Protein AF-0000000074120051 (afdb_homodimer)

Organism: Ciona intestinalis (NCBI:txid7719)

pLDDT: mean 84.32, std 19.74, range [20.44, 98.81]

Solvent-accessible surface area (backbone atoms only — not comparable to full-atom values): 48125 Å² total; per-residue (Å²): 120,84,56,43,44,35,34,50,34,58,61,62,42,85,62,30,55,72,69,28,71,86,34,56,42,37,59,39,68,47,72,74,34,38,28,38,51,46,43,51,50,51,38,43,75,72,64,45,61,50,36,38,35,38,23,27,48,88,44,42,65,60,53,52,61,72,47,61,84,50,88,44,43,75,45,80,42,64,40,66,78,86,50,88,72,35,59,36,46,52,49,55,72,47,42,91,79,55,90,44,26,32,34,40,32,36,22,43,28,45,61,71,72,60,66,62,62,55,49,48,45,25,60,76,65,64,29,41,31,23,37,36,29,25,60,55,76,80,74,60,82,79,47,45,27,51,71,65,75,77,77,65,72,65,65,74,45,29,42,39,29,24,45,71,51,91,70,88,61,26,43,43,59,44,68,41,49,48,71,77,49,89,58,64,46,43,83,43,52,50,71,55,36,75,77,41,33,47,34,30,38,31,46,47,41,35,80,47,55,35,33,36,37,40,46,49,54,53,59,40,48,62,72,47,77,84,49,44,36,40,74,83,38,44,47,42,48,52,31,53,50,42,74,50,76,78,76,76,82,66,78,66,87,64,67,74,66,80,78,71,85,81,85,75,76,77,76,76,79,72,60,70,75,73,46,54,79,72,64,69,75,61,59,68,64,59,68,71,67,85,63,76,82,73,76,72,89,50,56,36,37,32,37,40,78,54,76,89,68,54,64,44,61,51,60,29,59,52,42,44,52,49,51,33,53,43,44,22,28,79,84,28,93,46,41,88,74,47,70,41,68,30,85,63,35,43,75,39,65,71,50,44,71,38,81,31,20,30,37,22,50,54,17,36,37,31,39,51,22,41,39,32,50,22,40,38,19,33,48,22,42,37,32,38,47,24,39,39,33,47,28,42,34,36,37,40,24,36,38,32,40,42,22,38,39,32,41,25,40,36,29,40,44,16,35,39,26,39,50,17,38,39,35,25,20,25,37,25,69,56,33,74,42,59,59,60,37,80,48,65,36,36,59,50,57,84,72,68,76,73,70,77,120,119,83,56,44,42,36,34,48,34,57,60,64,41,86,62,30,54,72,68,28,71,85,32,57,42,38,59,38,68,48,73,74,36,37,29,38,51,46,42,51,51,50,39,44,74,73,64,45,62,51,36,39,35,40,24,26,48,89,45,42,65,61,52,51,60,75,46,61,85,50,88,46,44,77,47,80,43,64,40,67,78,86,49,89,73,34,59,36,46,52,50,55,73,48,41,90,80,55,88,42,25,32,35,40,32,35,20,44,29,44,60,72,70,60,66,62,61,55,50,47,47,25,61,76,64,64,28,43,32,24,36,36,30,24,59,56,76,79,74,60,82,80,47,44,27,51,72,62,74,76,76,65,72,66,66,74,44,30,42,39,30,24,44,71,51,93,66,89,60,26,42,42,60,43,68,40,50,48,71,77,50,89,57,65,47,43,84,44,51,50,69,57,34,75,74,41,34,47,33,31,40,30,45,48,40,35,78,48,54,34,33,37,36,41,45,49,56,56,59,41,48,64,72,46,76,84,50,42,37,42,74,82,40,44,46,44,47,51,31,54,50,42,74,51,75,79,75,75,80,67,77,65,86,63,67,76,67,80,77,71,83,79,82,75,79,76,75,77,79,71,59,70,76,72,45,54,79,72,64,71,76,60,58,68,65,59,69,73,66,87,63,77,82,74,76,70,89,49,58,37,38,31,37,39,78,55,76,88,68,53,65,45,58,50,61,30,58,50,42,44,52,50,51,34,52,43,43,22,28,79,86,28,92,47,40,89,72,47,71,42,66,32,83,63,35,43,74,39,65,70,48,44,71,38,82,31,20,30,35,23,49,55,18,36,36,30,39,49,22,40,38,33,49,24,40,37,21,33,48,22,41,38,32,36,47,23,38,40,33,48,28,45,34,36,36,40,23,36,37,32,40,42,20,38,38,32,42,27,40,36,32,41,45,16,35,39,25,40,48,18,37,40,34,25,21,25,38,25,68,57,32,74,45,59,58,60,37,78,47,64,36,37,58,51,58,82,72,68,78,74,70,78,120

Structure (mmCIF, N/CA/C/O backbone):
data_AF-0000000074120051-model_v1
#
loop_
_entity.id
_entity.type
_entity.pdbx_description
1 polymer 'Translation initiation factor eIF2B subunit gamma'
#
loop_
_atom_site.group_PDB
_atom_site.id
_atom_site.type_symbol
_atom_site.label_atom_id
_atom_site.label_alt_id
_atom_site.label_comp_id
_atom_site.label_asym_id
_atom_site.label_entity_id
_atom_site.label_seq_id
_atom_site.pdbx_PDB_ins_code
_atom_site.Cartn_x
_atom_site.Cartn_y
_atom_site.Cartn_z
_atom_site.occupancy
_atom_site.B_iso_or_equiv
_atom_site.auth_seq_id
_atom_site.auth_comp_id
_atom_site.auth_asym_id
_atom_site.auth_atom_id
_atom_site.pdbx_PDB_model_num
ATOM 1 N N . MET A 1 1 ? -23.125 -29.812 3.143 1 55.97 1 MET A N 1
ATOM 2 C CA . MET A 1 1 ? -21.766 -29.297 3.17 1 55.97 1 MET A CA 1
ATOM 3 C C . MET A 1 1 ? -21.75 -27.812 2.777 1 55.97 1 MET A C 1
ATOM 5 O O . MET A 1 1 ? -22.516 -27.391 1.924 1 55.97 1 MET A O 1
ATOM 9 N N . GLU A 1 2 ? -21.016 -26.969 3.682 1 83.44 2 GLU A N 1
ATOM 10 C CA . GLU A 1 2 ? -21.062 -25.516 3.561 1 83.44 2 GLU A CA 1
ATOM 11 C C . GLU A 1 2 ? -20.484 -25.047 2.225 1 83.44 2 GLU A C 1
ATOM 13 O O . GLU A 1 2 ? -21.031 -24.141 1.591 1 83.44 2 GLU A O 1
ATOM 18 N N . LEU A 1 3 ? -19.562 -25.891 1.654 1 95.62 3 LEU A N 1
ATOM 19 C CA . LEU A 1 3 ? -18.922 -25.531 0.393 1 95.62 3 LEU A CA 1
ATOM 20 C C . LEU A 1 3 ? -18.891 -26.719 -0.558 1 95.62 3 LEU A C 1
ATOM 22 O O . LEU A 1 3 ? -18.641 -27.844 -0.134 1 95.62 3 LEU A O 1
ATOM 26 N N . GLN A 1 4 ? -19.203 -26.609 -1.776 1 97.69 4 GLN A N 1
ATOM 27 C CA . GLN A 1 4 ? -19.016 -27.625 -2.805 1 97.69 4 GLN A CA 1
ATOM 28 C C . GLN A 1 4 ? -17.703 -27.406 -3.553 1 97.69 4 GLN A C 1
ATOM 30 O O . GLN A 1 4 ? -17.375 -26.266 -3.932 1 97.69 4 GLN A O 1
ATOM 35 N N . ALA A 1 5 ? -16.969 -28.453 -3.721 1 98.31 5 ALA A N 1
ATOM 36 C CA . ALA A 1 5 ? -15.648 -28.344 -4.34 1 98.31 5 ALA A CA 1
ATOM 37 C C . ALA A 1 5 ? -15.734 -28.547 -5.848 1 98.31 5 ALA A C 1
ATOM 39 O O . ALA A 1 5 ? -16.391 -29.484 -6.324 1 98.31 5 ALA A O 1
ATOM 40 N N . ILE A 1 6 ? -15.141 -27.672 -6.586 1 98.31 6 ILE A N 1
ATOM 41 C CA . ILE A 1 6 ? -15.062 -27.734 -8.047 1 98.31 6 ILE A CA 1
ATOM 42 C C . ILE A 1 6 ? -13.609 -27.594 -8.492 1 98.31 6 ILE A C 1
ATOM 44 O O . ILE A 1 6 ? -12.898 -26.688 -8.039 1 98.31 6 ILE A O 1
ATOM 48 N N . ILE A 1 7 ? -13.156 -28.453 -9.359 1 98.38 7 ILE A N 1
ATOM 49 C CA . ILE A 1 7 ? -11.82 -28.344 -9.945 1 98.38 7 ILE A CA 1
ATOM 50 C C . ILE A 1 7 ? -11.938 -28.062 -11.438 1 98.38 7 ILE A C 1
ATOM 52 O O . ILE A 1 7 ? -12.602 -28.797 -12.172 1 98.38 7 ILE A O 1
ATOM 56 N N . MET A 1 8 ? -11.344 -26.953 -11.789 1 96.75 8 MET A N 1
ATOM 57 C CA . MET A 1 8 ? -11.266 -26.609 -13.203 1 96.75 8 MET A CA 1
ATOM 58 C C . MET A 1 8 ? -10.047 -27.266 -13.859 1 96.75 8 MET A C 1
ATOM 60 O O . MET A 1 8 ? -8.914 -26.875 -13.586 1 96.75 8 MET A O 1
ATOM 64 N N . ALA A 1 9 ? -10.258 -28.172 -14.773 1 96.31 9 ALA A N 1
ATOM 65 C CA . ALA A 1 9 ? -9.18 -28.922 -15.406 1 96.31 9 ALA A CA 1
ATOM 66 C C . ALA A 1 9 ? -9.336 -28.938 -16.922 1 96.31 9 ALA A C 1
ATOM 68 O O . ALA A 1 9 ? -8.961 -29.906 -17.594 1 96.31 9 ALA A O 1
ATOM 69 N N . GLY A 1 10 ? -9.93 -27.922 -17.438 1 90.44 10 GLY A N 1
ATOM 70 C CA . GLY A 1 10 ? -10.148 -27.844 -18.875 1 90.44 10 GLY A CA 1
ATOM 71 C C . GLY A 1 10 ? -9.109 -26.984 -19.578 1 90.44 10 GLY A C 1
ATOM 72 O O . GLY A 1 10 ? -9.102 -26.922 -20.812 1 90.44 10 GLY A O 1
ATOM 73 N N . GLY A 1 11 ? -8.227 -26.406 -18.859 1 86 11 GLY A N 1
ATOM 74 C CA . GLY A 1 11 ? -7.238 -25.516 -19.469 1 86 11 GLY A CA 1
ATOM 75 C C . GLY A 1 11 ? -6.242 -26.25 -20.344 1 86 11 GLY A C 1
ATOM 76 O O . GLY A 1 11 ? -5.809 -27.359 -20.016 1 86 11 GLY A O 1
ATOM 77 N N . LYS A 1 12 ? -5.863 -25.609 -21.422 1 80.62 12 LYS A N 1
ATOM 78 C CA . LYS A 1 12 ? -4.973 -26.234 -22.391 1 80.62 12 LYS A CA 1
ATOM 79 C C . LYS A 1 12 ? -3.51 -25.984 -22.047 1 80.62 12 LYS A C 1
ATOM 81 O O . LYS A 1 12 ? -2.619 -26.672 -22.562 1 80.62 12 LYS A O 1
ATOM 86 N N . GLY A 1 13 ? -3.303 -25.094 -21.172 1 82.75 13 GLY A N 1
ATOM 87 C CA . GLY A 1 13 ? -1.922 -24.766 -20.828 1 82.75 13 GLY A CA 1
ATOM 88 C C . GLY A 1 13 ? -1.222 -23.969 -21.906 1 82.75 13 GLY A C 1
ATOM 89 O O . GLY A 1 13 ? -0.111 -24.297 -22.328 1 82.75 13 GLY A O 1
ATOM 90 N N . SER A 1 14 ? -1.808 -22.953 -22.297 1 76.75 14 SER A N 1
ATOM 91 C CA . SER A 1 14 ? -1.359 -22.156 -23.438 1 76.75 14 SER A CA 1
ATOM 92 C C . SER A 1 14 ? 0.023 -21.562 -23.188 1 76.75 14 SER A C 1
ATOM 94 O O . SER A 1 14 ? 0.762 -21.281 -24.141 1 76.75 14 SER A O 1
ATOM 96 N N . HIS A 1 15 ? 0.444 -21.484 -21.969 1 75.38 15 HIS A N 1
ATOM 97 C CA . HIS A 1 15 ? 1.729 -20.891 -21.641 1 75.38 15 HIS A CA 1
ATOM 98 C C . HIS A 1 15 ? 2.795 -21.953 -21.406 1 75.38 15 HIS A C 1
ATOM 100 O O . HIS A 1 15 ? 3.928 -21.625 -21.047 1 75.38 15 HIS A O 1
ATOM 106 N N . MET A 1 16 ? 2.434 -23.188 -21.641 1 84.56 16 MET A N 1
ATOM 107 C CA . MET A 1 16 ? 3.359 -24.281 -21.297 1 84.56 16 MET A CA 1
ATOM 108 C C . MET A 1 16 ? 3.969 -24.875 -22.562 1 84.56 16 MET A C 1
ATOM 110 O O . MET A 1 16 ? 4.812 -25.766 -22.484 1 84.56 16 MET A O 1
ATOM 114 N N . GLY A 1 17 ? 3.533 -24.312 -23.703 1 79.25 17 GLY A N 1
ATOM 115 C CA . GLY A 1 17 ? 4.145 -24.703 -24.969 1 79.25 17 GLY A CA 1
ATOM 116 C C . GLY A 1 17 ? 4 -26.172 -25.281 1 79.25 17 GLY A C 1
ATOM 117 O O . GLY A 1 17 ? 2.9 -26.734 -25.203 1 79.25 17 GLY A O 1
ATOM 118 N N . ASP A 1 18 ? 5.152 -26.766 -25.562 1 81.25 18 ASP A N 1
ATOM 119 C CA . ASP A 1 18 ? 5.199 -28.141 -26.062 1 81.25 18 ASP A CA 1
ATOM 120 C C . ASP A 1 18 ? 4.941 -29.156 -24.953 1 81.25 18 ASP A C 1
ATOM 122 O O . ASP A 1 18 ? 4.652 -30.312 -25.234 1 81.25 18 ASP A O 1
ATOM 126 N N . LEU A 1 19 ? 4.914 -28.703 -23.781 1 86.94 19 LEU A N 1
ATOM 127 C CA . LEU A 1 19 ? 4.656 -29.578 -22.641 1 86.94 19 LEU A CA 1
ATOM 128 C C . LEU A 1 19 ? 3.252 -30.172 -22.719 1 86.94 19 LEU A C 1
ATOM 130 O O . LEU A 1 19 ? 3.027 -31.312 -22.312 1 86.94 19 LEU A O 1
ATOM 134 N N . THR A 1 20 ? 2.314 -29.375 -23.266 1 88.56 20 THR A N 1
ATOM 135 C CA . THR A 1 20 ? 0.912 -29.781 -23.203 1 88.56 20 THR A CA 1
ATOM 136 C C . THR A 1 20 ? 0.371 -30.109 -24.578 1 88.56 20 THR A C 1
ATOM 138 O O . THR A 1 20 ? -0.839 -30.25 -24.766 1 88.56 20 THR A O 1
ATOM 141 N N . ASP A 1 21 ? 1.255 -30.188 -25.5 1 83.31 21 ASP A N 1
ATOM 142 C CA . ASP A 1 21 ? 0.811 -30.5 -26.859 1 83.31 21 ASP A CA 1
ATOM 143 C C . ASP A 1 21 ? 0.219 -31.906 -26.938 1 83.31 21 ASP A C 1
ATOM 145 O O . ASP A 1 21 ? -0.758 -32.156 -27.641 1 83.31 21 ASP A O 1
ATOM 149 N N . ASN A 1 22 ? 0.809 -32.781 -26.188 1 85.44 22 ASN A N 1
ATOM 150 C CA . ASN A 1 22 ? 0.373 -34.188 -26.281 1 85.44 22 ASN A CA 1
ATOM 151 C C . ASN A 1 22 ? -0.083 -34.719 -24.938 1 85.44 22 ASN A C 1
ATOM 153 O O . ASN A 1 22 ? -0.469 -35.906 -24.828 1 85.44 22 ASN A O 1
ATOM 157 N N . THR A 1 23 ? -0.026 -33.969 -24.016 1 88.19 23 THR A N 1
ATOM 158 C CA . THR A 1 23 ? -0.454 -34.344 -22.672 1 88.19 23 THR A CA 1
ATOM 159 C C . THR A 1 23 ? -1.314 -33.219 -22.062 1 88.19 23 THR A C 1
ATOM 161 O O . THR A 1 23 ? -0.832 -32.125 -21.828 1 88.19 23 THR A O 1
ATOM 164 N N . PRO A 1 24 ? -2.521 -33.562 -21.844 1 91.19 24 PRO A N 1
ATOM 165 C CA . PRO A 1 24 ? -3.344 -32.531 -21.188 1 91.19 24 PRO A CA 1
ATOM 166 C C . PRO A 1 24 ? -2.727 -32 -19.906 1 91.19 24 PRO A C 1
ATOM 168 O O . PRO A 1 24 ? -2.09 -32.781 -19.172 1 91.19 24 PRO A O 1
ATOM 171 N N . LYS A 1 25 ? -2.938 -30.797 -19.625 1 93.69 25 LYS A N 1
ATOM 172 C CA . LYS A 1 25 ? -2.334 -30.125 -18.469 1 93.69 25 LYS A CA 1
ATOM 173 C C . LYS A 1 25 ? -2.623 -30.875 -17.172 1 93.69 25 LYS A C 1
ATOM 175 O O . LYS A 1 25 ? -1.722 -31.109 -16.375 1 93.69 25 LYS A O 1
ATOM 180 N N . ALA A 1 26 ? -3.865 -31.297 -17.016 1 95.81 26 ALA A N 1
ATOM 181 C CA . ALA A 1 26 ? -4.309 -31.969 -15.789 1 95.81 26 ALA A CA 1
ATOM 182 C C . ALA A 1 26 ? -3.541 -33.25 -15.57 1 95.81 26 ALA A C 1
ATOM 184 O O . ALA A 1 26 ? -3.459 -33.75 -14.438 1 95.81 26 ALA A O 1
ATOM 185 N N . LEU A 1 27 ? -2.939 -33.781 -16.641 1 95.62 27 LEU A N 1
ATOM 186 C CA . LEU A 1 27 ? -2.311 -35.094 -16.578 1 95.62 27 LEU A CA 1
ATOM 187 C C . LEU A 1 27 ? -0.791 -34.969 -16.594 1 95.62 27 LEU A C 1
ATOM 189 O O . LEU A 1 27 ? -0.08 -36 -16.547 1 95.62 27 LEU A O 1
ATOM 193 N N . LEU A 1 28 ? -0.341 -33.781 -16.672 1 95.38 28 LEU A N 1
ATOM 194 C CA . LEU A 1 28 ? 1.103 -33.562 -16.625 1 95.38 28 LEU A CA 1
ATOM 195 C C . LEU A 1 28 ? 1.682 -34.094 -15.312 1 95.38 28 LEU A C 1
ATOM 197 O O . LEU A 1 28 ? 1.15 -33.812 -14.234 1 95.38 28 LEU A O 1
ATOM 201 N N . PRO A 1 29 ? 2.762 -34.844 -15.391 1 96.19 29 PRO A N 1
ATOM 202 C CA . PRO A 1 29 ? 3.301 -35.469 -14.172 1 96.19 29 PRO A CA 1
ATOM 203 C C . PRO A 1 29 ? 4.164 -34.5 -13.359 1 96.19 29 PRO A C 1
ATOM 205 O O . PRO A 1 29 ? 5.039 -33.812 -13.914 1 96.19 29 PRO A O 1
ATOM 208 N N . VAL A 1 30 ? 3.906 -34.375 -12.164 1 96.88 30 VAL A N 1
ATOM 209 C CA . VAL A 1 30 ? 4.742 -33.688 -11.164 1 96.88 30 VAL A CA 1
ATOM 210 C C . VAL A 1 30 ? 5.031 -34.656 -10.008 1 96.88 30 VAL A C 1
ATOM 212 O O . VAL A 1 30 ? 4.109 -35.125 -9.336 1 96.88 30 VAL A O 1
ATOM 215 N N . GLY A 1 31 ? 6.293 -34.969 -9.812 1 96 31 GLY A N 1
ATOM 216 C CA . GLY A 1 31 ? 6.602 -35.969 -8.828 1 96 31 GLY A CA 1
ATOM 217 C C . GLY A 1 31 ? 5.934 -37.312 -9.117 1 96 31 GLY A C 1
ATOM 218 O O . GLY A 1 31 ? 5.441 -37.969 -8.203 1 96 31 GLY A O 1
ATOM 219 N N . ASN A 1 32 ? 5.742 -37.594 -10.344 1 95.31 32 ASN A N 1
ATOM 220 C CA . ASN A 1 32 ? 5.199 -38.844 -10.867 1 95.31 32 ASN A CA 1
ATOM 221 C C . ASN A 1 32 ? 3.719 -39 -10.539 1 95.31 32 ASN A C 1
ATOM 223 O O . ASN A 1 32 ? 3.197 -40.125 -10.492 1 95.31 32 ASN A O 1
ATOM 227 N N . LYS A 1 33 ? 3.064 -38 -10.156 1 95.69 33 LYS A N 1
ATOM 228 C CA . LYS A 1 33 ? 1.61 -37.938 -10.055 1 95.69 33 LYS A CA 1
ATOM 229 C C . LYS A 1 33 ? 1.047 -36.906 -11.031 1 95.69 33 LYS A C 1
ATOM 231 O O . LYS A 1 33 ? 1.683 -35.875 -11.312 1 95.69 33 LYS A O 1
ATOM 236 N N . PRO A 1 34 ? -0.088 -37.25 -11.586 1 96.25 34 PRO A N 1
ATOM 237 C CA . PRO A 1 34 ? -0.682 -36.219 -12.453 1 96.25 34 PRO A CA 1
ATOM 238 C C . PRO A 1 34 ? -1.067 -34.938 -11.688 1 96.25 34 PRO A C 1
ATOM 240 O O . PRO A 1 34 ? -1.449 -35.031 -10.516 1 96.25 34 PRO A O 1
ATOM 243 N N . LEU A 1 35 ? -1.017 -33.844 -12.328 1 96.94 35 LEU A N 1
ATOM 244 C CA . LEU A 1 35 ? -1.271 -32.531 -11.727 1 96.94 35 LEU A CA 1
ATOM 245 C C . LEU A 1 35 ? -2.607 -32.531 -10.984 1 96.94 35 LEU A C 1
ATOM 247 O O . LEU A 1 35 ? -2.709 -32 -9.883 1 96.94 35 LEU A O 1
ATOM 251 N N . ILE A 1 36 ? -3.627 -33.156 -11.484 1 97.81 36 ILE A N 1
ATOM 252 C CA . ILE A 1 36 ? -4.984 -33.094 -10.953 1 97.81 36 ILE A CA 1
ATOM 253 C C . ILE A 1 36 ? -5.039 -33.844 -9.609 1 97.81 36 ILE A C 1
ATOM 255 O O . ILE A 1 36 ? -5.945 -33.594 -8.805 1 97.81 36 ILE A O 1
ATOM 259 N N . TRP A 1 37 ? -4.125 -34.719 -9.391 1 97 37 TRP A N 1
ATOM 260 C CA . TRP A 1 37 ? -4.094 -35.469 -8.148 1 97 37 TRP A CA 1
ATOM 261 C C . TRP A 1 37 ? -3.914 -34.562 -6.945 1 97 37 TRP A C 1
ATOM 263 O O . TRP A 1 37 ? -4.496 -34.812 -5.883 1 97 37 TRP A O 1
ATOM 273 N N . PHE A 1 38 ? -3.221 -33.531 -7.059 1 97.31 38 PHE A N 1
ATOM 274 C CA . PHE A 1 38 ? -2.807 -32.719 -5.934 1 97.31 38 PHE A CA 1
ATOM 275 C C . PHE A 1 38 ? -3.992 -31.953 -5.359 1 97.31 38 PHE A C 1
ATOM 277 O O . PHE A 1 38 ? -4.254 -32 -4.156 1 97.31 38 PHE A O 1
ATOM 284 N N . PRO A 1 39 ? -4.754 -31.188 -6.164 1 97.94 39 PRO A N 1
ATOM 285 C CA . PRO A 1 39 ? -5.93 -30.547 -5.57 1 97.94 39 PRO A CA 1
ATOM 286 C C . PRO A 1 39 ? -6.938 -31.547 -5.027 1 97.94 39 PRO A C 1
ATOM 288 O O . PRO A 1 39 ? -7.617 -31.281 -4.035 1 97.94 39 PRO A O 1
ATOM 291 N N . VAL A 1 40 ? -7.059 -32.719 -5.645 1 97.88 40 VAL A N 1
ATOM 292 C CA . VAL A 1 40 ? -7.969 -33.75 -5.152 1 97.88 40 VAL A CA 1
ATOM 293 C C . VAL A 1 40 ? -7.496 -34.25 -3.785 1 97.88 40 VAL A C 1
ATOM 295 O O . VAL A 1 40 ? -8.297 -34.375 -2.855 1 97.88 40 VAL A O 1
ATOM 298 N N . ASN A 1 41 ? -6.23 -34.531 -3.736 1 95.44 41 ASN A N 1
ATOM 299 C CA . ASN A 1 41 ? -5.648 -34.938 -2.467 1 95.44 41 ASN A CA 1
ATOM 300 C C . ASN A 1 41 ? -5.855 -33.906 -1.377 1 95.44 41 ASN A C 1
ATOM 302 O O . ASN A 1 41 ? -6.148 -34.25 -0.229 1 95.44 41 ASN A O 1
ATOM 306 N N . MET A 1 42 ? -5.652 -32.688 -1.737 1 95.88 42 MET A N 1
ATOM 307 C CA . MET A 1 42 ? -5.867 -31.562 -0.813 1 95.88 42 MET A CA 1
ATOM 308 C C . MET A 1 42 ? -7.301 -31.562 -0.288 1 95.88 42 MET A C 1
ATOM 310 O O . MET A 1 42 ? -7.527 -31.391 0.91 1 95.88 42 MET A O 1
ATOM 314 N N . LEU A 1 43 ? -8.258 -31.766 -1.157 1 97.75 43 LEU A N 1
ATOM 315 C CA . LEU A 1 43 ? -9.672 -31.797 -0.793 1 97.75 43 LEU A CA 1
ATOM 316 C C . LEU A 1 43 ? -9.969 -33 0.115 1 97.75 43 LEU A C 1
ATOM 318 O O . LEU A 1 43 ? -10.695 -32.844 1.107 1 97.75 43 LEU A O 1
ATOM 322 N N . GLU A 1 44 ? -9.391 -34.094 -0.208 1 95.44 44 GLU A N 1
ATOM 323 C CA . GLU A 1 44 ? -9.578 -35.281 0.618 1 95.44 44 GLU A CA 1
ATOM 324 C C . GLU A 1 44 ? -9.078 -35.062 2.039 1 95.44 44 GLU A C 1
ATOM 326 O O . GLU A 1 44 ? -9.758 -35.375 3.008 1 95.44 44 GLU A O 1
ATOM 331 N N . LYS A 1 45 ? -7.969 -34.5 2.139 1 93.31 45 LYS A N 1
ATOM 332 C CA . LYS A 1 45 ? -7.371 -34.219 3.443 1 93.31 45 LYS A CA 1
ATOM 333 C C . LYS A 1 45 ? -8.203 -33.219 4.23 1 93.31 45 LYS A C 1
ATOM 335 O O . LYS A 1 45 ? -8.25 -33.281 5.461 1 93.31 45 LYS A O 1
ATOM 340 N N . ALA A 1 46 ? -8.805 -32.344 3.504 1 95.69 46 ALA A N 1
ATOM 341 C CA . ALA A 1 46 ? -9.617 -31.297 4.145 1 95.69 46 ALA A CA 1
ATOM 342 C C . ALA A 1 46 ? -10.984 -31.844 4.539 1 95.69 46 ALA A C 1
ATOM 344 O O . ALA A 1 46 ? -11.773 -31.141 5.184 1 95.69 46 ALA A O 1
ATOM 345 N N . GLY A 1 47 ? -11.352 -33.094 4.074 1 95.25 47 GLY A N 1
ATOM 346 C CA . GLY A 1 47 ? -12.57 -33.75 4.527 1 95.25 47 GLY A CA 1
ATOM 347 C C . GLY A 1 47 ? -13.703 -33.656 3.521 1 95.25 47 GLY A C 1
ATOM 348 O O . GLY A 1 47 ? -14.844 -34 3.836 1 95.25 47 GLY A O 1
ATOM 349 N N . PHE A 1 48 ? -13.43 -33.219 2.371 1 97 48 PHE A N 1
ATOM 350 C CA . PHE A 1 48 ? -14.469 -33.188 1.352 1 97 48 PHE A CA 1
ATOM 351 C C . PHE A 1 48 ? -14.852 -34.594 0.928 1 97 48 PHE A C 1
ATOM 353 O O . PHE A 1 48 ? -13.984 -35.469 0.782 1 97 48 PHE A O 1
ATOM 360 N N . GLN A 1 49 ? -16.062 -34.781 0.644 1 96.44 49 GLN A N 1
ATOM 361 C CA . GLN A 1 49 ? -16.562 -36.125 0.292 1 96.44 49 GLN A CA 1
ATOM 362 C C . GLN A 1 49 ? -16.719 -36.281 -1.219 1 96.44 49 GLN A C 1
ATOM 364 O O . GLN A 1 49 ? -16.719 -37.375 -1.744 1 96.44 49 GLN A O 1
ATOM 369 N N . ASP A 1 50 ? -16.938 -35.188 -1.839 1 96.69 50 ASP A N 1
ATOM 370 C CA . ASP A 1 50 ? -17.109 -35.219 -3.287 1 96.69 50 ASP A CA 1
ATOM 371 C C . ASP A 1 50 ? -16.5 -34 -3.943 1 96.69 50 ASP A C 1
ATOM 373 O O . ASP A 1 50 ? -16.188 -33 -3.266 1 96.69 50 ASP A O 1
ATOM 377 N N . VAL A 1 51 ? -16.328 -34.125 -5.199 1 98.06 51 VAL A N 1
ATOM 378 C CA . VAL A 1 51 ? -15.789 -33.031 -5.984 1 98.06 51 VAL A CA 1
ATOM 379 C C . VAL A 1 51 ? -16.297 -33.125 -7.426 1 98.06 51 VAL A C 1
ATOM 381 O O . VAL A 1 51 ? -16.469 -34.219 -7.957 1 98.06 51 VAL A O 1
ATOM 384 N N . ILE A 1 52 ? -16.594 -31.984 -7.969 1 98.25 52 ILE A N 1
ATOM 385 C CA . ILE A 1 52 ? -16.922 -31.891 -9.383 1 98.25 52 ILE A CA 1
ATOM 386 C C . ILE A 1 52 ? -15.688 -31.453 -10.172 1 98.25 52 ILE A C 1
ATOM 388 O O . ILE A 1 52 ? -15.039 -30.469 -9.812 1 98.25 52 ILE A O 1
ATOM 392 N N . ILE A 1 53 ? -15.359 -32.219 -11.234 1 98.19 53 ILE A N 1
ATOM 393 C CA . ILE A 1 53 ? -14.211 -31.875 -12.062 1 98.19 53 ILE A CA 1
ATOM 394 C C . ILE A 1 53 ? -14.664 -31.625 -13.5 1 98.19 53 ILE A C 1
ATOM 396 O O . ILE A 1 53 ? -15.398 -32.438 -14.078 1 98.19 53 ILE A O 1
ATOM 400 N N . VAL A 1 54 ? -14.344 -30.469 -14.008 1 97.06 54 VAL A N 1
ATOM 401 C CA . VAL A 1 54 ? -14.578 -30.156 -15.414 1 97.06 54 VAL A CA 1
ATOM 402 C C . VAL A 1 54 ? -13.273 -30.312 -16.203 1 97.06 54 VAL A C 1
ATOM 404 O O . VAL A 1 54 ? -12.297 -29.609 -15.93 1 97.06 54 VAL A O 1
ATOM 407 N N . THR A 1 55 ? -13.219 -31.203 -17.156 1 96.25 55 THR A N 1
ATOM 408 C CA . THR A 1 55 ? -12.016 -31.484 -17.938 1 96.25 55 THR A CA 1
ATOM 409 C C . THR A 1 55 ? -12.344 -31.609 -19.422 1 96.25 55 THR A C 1
ATOM 411 O O . THR A 1 55 ? -13.5 -31.453 -19.812 1 96.25 55 THR A O 1
ATOM 414 N N . LEU A 1 56 ? -11.328 -31.719 -20.203 1 93.69 56 LEU A N 1
ATOM 415 C CA . LEU A 1 56 ? -11.531 -31.953 -21.641 1 93.69 56 LEU A CA 1
ATOM 416 C C . LEU A 1 56 ? -12.062 -33.344 -21.891 1 93.69 56 LEU A C 1
ATOM 418 O O . LEU A 1 56 ? -11.703 -34.312 -21.188 1 93.69 56 LEU A O 1
ATOM 422 N N . ASN A 1 57 ? -12.844 -33.438 -22.891 1 94.06 57 ASN A N 1
ATOM 423 C CA . ASN A 1 57 ? -13.383 -34.75 -23.266 1 94.06 57 ASN A CA 1
ATOM 424 C C . ASN A 1 57 ? -12.273 -35.75 -23.547 1 94.06 57 ASN A C 1
ATOM 426 O O . ASN A 1 57 ? -12.367 -36.938 -23.141 1 94.06 57 ASN A O 1
ATOM 430 N N . SER A 1 58 ? -11.25 -35.312 -24.156 1 92.06 58 SER A N 1
ATOM 431 C CA . SER A 1 58 ? -10.141 -36.188 -24.547 1 92.06 58 SER A CA 1
ATOM 432 C C . SER A 1 58 ? -9.375 -36.656 -23.328 1 92.06 58 SER A C 1
ATOM 434 O O . SER A 1 58 ? -8.68 -37.688 -23.391 1 92.06 58 SER A O 1
ATOM 436 N N . ALA A 1 59 ? -9.523 -36 -22.234 1 94.25 59 ALA A N 1
ATOM 437 C CA . ALA A 1 59 ? -8.742 -36.344 -21.047 1 94.25 59 ALA A CA 1
ATOM 438 C C . ALA A 1 59 ? -9.602 -37.062 -20.016 1 94.25 59 ALA A C 1
ATOM 440 O O . ALA A 1 59 ? -9.078 -37.562 -19.016 1 94.25 59 ALA A O 1
ATOM 441 N N . LYS A 1 60 ? -10.859 -37.094 -20.203 1 95.88 60 LYS A N 1
ATOM 442 C CA . LYS A 1 60 ? -11.828 -37.531 -19.188 1 95.88 60 LYS A CA 1
ATOM 443 C C . LYS A 1 60 ? -11.5 -38.938 -18.688 1 95.88 60 LYS A C 1
ATOM 445 O O . LYS A 1 60 ? -11.414 -39.156 -17.484 1 95.88 60 LYS A O 1
ATOM 450 N N . ALA A 1 61 ? -11.266 -39.812 -19.609 1 95.69 61 ALA A N 1
ATOM 451 C CA . ALA A 1 61 ? -11.016 -41.219 -19.25 1 95.69 61 ALA A CA 1
ATOM 452 C C . ALA A 1 61 ? -9.734 -41.344 -18.438 1 95.69 61 ALA A C 1
ATOM 454 O O . ALA A 1 61 ? -9.695 -42.062 -17.453 1 95.69 61 ALA A O 1
ATOM 455 N N . GLU A 1 62 ? -8.734 -40.75 -18.875 1 95.12 62 GLU A N 1
ATOM 456 C CA . GLU A 1 62 ? -7.449 -40.844 -18.172 1 95.12 62 GLU A CA 1
ATOM 457 C C . GLU A 1 62 ? -7.523 -40.219 -16.797 1 95.12 62 GLU A C 1
ATOM 459 O O . GLU A 1 62 ? -6.918 -40.719 -15.844 1 95.12 62 GLU A O 1
ATOM 464 N N . VAL A 1 63 ? -8.266 -39.094 -16.672 1 96.75 63 VAL A N 1
ATOM 465 C CA . VAL A 1 63 ? -8.445 -38.438 -15.391 1 96.75 63 VAL A CA 1
ATOM 466 C C . VAL A 1 63 ? -9.164 -39.375 -14.422 1 96.75 63 VAL A C 1
ATOM 468 O O . VAL A 1 63 ? -8.758 -39.531 -13.273 1 96.75 63 VAL A O 1
ATOM 471 N N . GLU A 1 64 ? -10.18 -39.969 -14.922 1 96 64 GLU A N 1
ATOM 472 C CA . GLU A 1 64 ? -10.922 -40.906 -14.109 1 96 64 GLU A CA 1
ATOM 473 C C . GLU A 1 64 ? -10.016 -42.062 -13.625 1 96 64 GLU A C 1
ATOM 475 O O . GLU A 1 64 ? -10.086 -42.438 -12.461 1 96 64 GLU A O 1
ATOM 480 N N . HIS A 1 65 ? -9.219 -42.531 -14.523 1 95 65 HIS A N 1
ATOM 481 C CA . HIS A 1 65 ? -8.312 -43.625 -14.203 1 95 65 HIS A CA 1
ATOM 482 C C . HIS A 1 65 ? -7.312 -43.219 -13.125 1 95 65 HIS A C 1
ATOM 484 O O . HIS A 1 65 ? -7.047 -43.969 -12.195 1 95 65 HIS A O 1
ATOM 490 N N . CYS A 1 66 ? -6.793 -42.031 -13.242 1 93.94 66 CYS A N 1
ATOM 491 C CA . CYS A 1 66 ? -5.766 -41.562 -12.328 1 93.94 66 CYS A CA 1
ATOM 492 C C . CYS A 1 66 ? -6.336 -41.344 -10.93 1 93.94 66 CYS A C 1
ATOM 494 O O . CYS A 1 66 ? -5.609 -41.406 -9.938 1 93.94 66 CYS A O 1
ATOM 496 N N . LEU A 1 67 ? -7.641 -41.094 -10.852 1 95.94 67 LEU A N 1
ATOM 497 C CA . LEU A 1 67 ? -8.242 -40.75 -9.57 1 95.94 67 LEU A CA 1
ATOM 498 C C . LEU A 1 67 ? -9.023 -41.938 -9 1 95.94 67 LEU A C 1
ATOM 500 O O . LEU A 1 67 ? -9.734 -41.781 -8 1 95.94 67 LEU A O 1
ATOM 504 N N . LYS A 1 68 ? -8.867 -43.062 -9.562 1 93.31 68 LYS A N 1
ATOM 505 C CA . LYS A 1 68 ? -9.648 -44.25 -9.203 1 93.31 68 LYS A CA 1
ATOM 506 C C . LYS A 1 68 ? -9.391 -44.656 -7.758 1 93.31 68 LYS A C 1
ATOM 508 O O . LYS A 1 68 ? -10.297 -45.156 -7.078 1 93.31 68 LYS A O 1
ATOM 513 N N . ASN A 1 69 ? -8.219 -44.469 -7.238 1 90.62 69 ASN A N 1
ATOM 514 C CA . ASN A 1 69 ? -7.852 -44.906 -5.898 1 90.62 69 ASN A CA 1
ATOM 515 C C . ASN A 1 69 ? -8.102 -43.844 -4.852 1 90.62 69 ASN A C 1
ATOM 517 O O . ASN A 1 69 ? -7.824 -44.031 -3.67 1 90.62 69 ASN A O 1
ATOM 521 N N . CYS A 1 70 ? -8.57 -42.75 -5.32 1 92.31 70 CYS A N 1
ATOM 522 C CA . CYS A 1 70 ? -8.914 -41.688 -4.363 1 92.31 70 CYS A CA 1
ATOM 523 C C . CYS A 1 70 ? -10.211 -42.031 -3.639 1 92.31 70 CYS A C 1
ATOM 525 O O . CYS A 1 70 ? -11.078 -42.688 -4.188 1 92.31 70 CYS A O 1
ATOM 527 N N . LYS A 1 71 ? -10.312 -41.594 -2.381 1 94.19 71 LYS A N 1
ATOM 528 C CA . LYS A 1 71 ? -11.477 -41.875 -1.551 1 94.19 71 LYS A CA 1
ATOM 529 C C . LYS A 1 71 ? -12.625 -40.906 -1.856 1 94.19 71 LYS A C 1
ATOM 531 O O . LYS A 1 71 ? -13.789 -41.219 -1.632 1 94.19 71 LYS A O 1
ATOM 536 N N . ILE A 1 72 ? -12.336 -39.844 -2.385 1 95.5 72 ILE A N 1
ATOM 537 C CA . ILE A 1 72 ? -13.32 -38.781 -2.668 1 95.5 72 ILE A CA 1
ATOM 538 C C . ILE A 1 72 ? -14.148 -39.188 -3.889 1 95.5 72 ILE A C 1
ATOM 540 O O . ILE A 1 72 ? -13.609 -39.719 -4.863 1 95.5 72 ILE A O 1
ATOM 544 N N . ALA A 1 73 ? -15.453 -38.938 -3.844 1 96.62 73 ALA A N 1
ATOM 545 C CA . ALA A 1 73 ? -16.312 -39.188 -4.996 1 96.62 73 ALA A CA 1
ATOM 546 C C . ALA A 1 73 ? -16.125 -38.125 -6.066 1 96.62 73 ALA A C 1
ATOM 548 O O . ALA A 1 73 ? -16.234 -36.938 -5.789 1 96.62 73 ALA A O 1
ATOM 549 N N . VAL A 1 74 ? -15.867 -38.625 -7.277 1 96.69 74 VAL A N 1
ATOM 550 C CA . VAL A 1 74 ? -15.547 -37.688 -8.352 1 96.69 74 VAL A CA 1
ATOM 551 C C . VAL A 1 74 ? -16.656 -37.688 -9.391 1 96.69 74 VAL A C 1
ATOM 553 O O . VAL A 1 74 ? -17.047 -38.75 -9.891 1 96.69 74 VAL A O 1
ATOM 556 N N . LYS A 1 75 ? -17.234 -36.594 -9.594 1 96.69 75 LYS A N 1
ATOM 557 C CA . LYS A 1 75 ? -18.125 -36.375 -10.727 1 96.69 75 LYS A CA 1
ATOM 558 C C . LYS A 1 75 ? -17.422 -35.625 -11.859 1 96.69 75 LYS A C 1
ATOM 560 O O . LYS A 1 75 ? -17.047 -34.469 -11.711 1 96.69 75 LYS A O 1
ATOM 565 N N . LEU A 1 76 ? -17.281 -36.281 -13.023 1 97 76 LEU A N 1
ATOM 566 C CA . LEU A 1 76 ? -16.484 -35.75 -14.117 1 97 76 LEU A CA 1
ATOM 567 C C . LEU A 1 76 ? -17.391 -35.188 -15.227 1 97 76 LEU A C 1
ATOM 569 O O . LEU A 1 76 ? -18.344 -35.844 -15.633 1 97 76 LEU A O 1
ATOM 573 N N . TYR A 1 77 ? -17.141 -34 -15.594 1 96.06 77 TYR A N 1
ATOM 574 C CA . TYR A 1 77 ? -17.766 -33.375 -16.75 1 96.06 77 TYR A CA 1
ATOM 575 C C . TYR A 1 77 ? -16.75 -33.094 -17.859 1 96.06 77 TYR A C 1
ATOM 577 O O . TYR A 1 77 ? -15.656 -32.594 -17.578 1 96.06 77 TYR A O 1
ATOM 585 N N . GLY A 1 78 ? -17.078 -33.469 -19.094 1 94.38 78 GLY A N 1
ATOM 586 C CA . GLY A 1 78 ? -16.203 -33.219 -20.234 1 94.38 78 GLY A CA 1
ATOM 587 C C . GLY A 1 78 ? -16.641 -32.062 -21.078 1 94.38 78 GLY A C 1
ATOM 588 O O . GLY A 1 78 ? -17.844 -31.891 -21.328 1 94.38 78 GLY A O 1
ATOM 589 N N . ILE A 1 79 ? -15.75 -31.219 -21.406 1 93.25 79 ILE A N 1
ATOM 590 C CA . ILE A 1 79 ? -16.031 -30.172 -22.375 1 93.25 79 ILE A CA 1
ATOM 591 C C . ILE A 1 79 ? -15.273 -30.453 -23.672 1 93.25 79 ILE A C 1
ATOM 593 O O . ILE A 1 79 ? -14.227 -31.109 -23.656 1 93.25 79 ILE A O 1
ATOM 597 N N . PRO A 1 80 ? -15.773 -29.906 -24.781 1 90 80 PRO A N 1
ATOM 598 C CA . PRO A 1 80 ? -15.109 -30.156 -26.062 1 90 80 PRO A CA 1
ATOM 599 C C . PRO A 1 80 ? -13.703 -29.562 -26.125 1 90 80 PRO A C 1
ATOM 601 O O . PRO A 1 80 ? -13.477 -28.453 -25.625 1 90 80 PRO A O 1
ATOM 604 N N . ASP A 1 81 ? -12.789 -30.266 -26.734 1 87.06 81 ASP A N 1
ATOM 605 C CA . ASP A 1 81 ? -11.383 -29.875 -26.828 1 87.06 81 ASP A CA 1
ATOM 606 C C . ASP A 1 81 ? -11.219 -28.625 -27.688 1 87.06 81 ASP A C 1
ATOM 608 O O . ASP A 1 81 ? -10.32 -27.812 -27.438 1 87.06 81 ASP A O 1
ATOM 612 N N . ASP A 1 82 ? -11.977 -28.469 -28.672 1 79.06 82 ASP A N 1
ATOM 613 C CA . ASP A 1 82 ? -11.859 -27.344 -29.594 1 79.06 82 ASP A CA 1
ATOM 614 C C . ASP A 1 82 ? -12.773 -26.188 -29.188 1 79.06 82 ASP A C 1
ATOM 616 O O . ASP A 1 82 ? -12.789 -25.141 -29.844 1 79.06 82 ASP A O 1
ATOM 620 N N . SER A 1 83 ? -13.367 -26.391 -28.094 1 71.12 83 SER A N 1
ATOM 621 C CA . SER A 1 83 ? -14.336 -25.375 -27.719 1 71.12 83 SER A CA 1
ATOM 622 C C . SER A 1 83 ? -13.648 -24.141 -27.109 1 71.12 83 SER A C 1
ATOM 624 O O . SER A 1 83 ? -12.547 -24.25 -26.562 1 71.12 83 SER A O 1
ATOM 626 N N . GLU A 1 84 ? -14.172 -23.031 -27.422 1 75.44 84 GLU A N 1
ATOM 627 C CA . GLU A 1 84 ? -13.758 -21.766 -26.797 1 75.44 84 GLU A CA 1
ATOM 628 C C . GLU A 1 84 ? -14.297 -21.656 -25.375 1 75.44 84 GLU A C 1
ATOM 630 O O . GLU A 1 84 ? -14.391 -20.547 -24.828 1 75.44 84 GLU A O 1
ATOM 635 N N . THR A 1 85 ? -14.617 -22.812 -24.859 1 77.38 85 THR A N 1
ATOM 636 C CA . THR A 1 85 ? -15.188 -22.828 -23.516 1 77.38 85 THR A CA 1
ATOM 637 C C . THR A 1 85 ? -14.156 -22.391 -22.469 1 77.38 85 THR A C 1
ATOM 639 O O . THR A 1 85 ? -13.07 -22.984 -22.391 1 77.38 85 THR A O 1
ATOM 642 N N . ASP A 1 86 ? -14.5 -21.328 -21.75 1 86.44 86 ASP A N 1
ATOM 643 C CA . ASP A 1 86 ? -13.625 -20.828 -20.703 1 86.44 86 ASP A CA 1
ATOM 644 C C . ASP A 1 86 ? -14.195 -21.156 -19.312 1 86.44 86 ASP A C 1
ATOM 646 O O . ASP A 1 86 ? -15.141 -21.938 -19.203 1 86.44 86 ASP A O 1
ATOM 650 N N . THR A 1 87 ? -13.594 -20.688 -18.312 1 88.75 87 THR A N 1
ATOM 651 C CA . THR A 1 87 ? -13.852 -21.078 -16.922 1 88.75 87 THR A CA 1
ATOM 652 C C . THR A 1 87 ? -15.281 -20.719 -16.531 1 88.75 87 THR A C 1
ATOM 654 O O . THR A 1 87 ? -15.961 -21.5 -15.867 1 88.75 87 THR A O 1
ATOM 657 N N . VAL A 1 88 ? -15.805 -19.609 -16.953 1 90.94 88 VAL A N 1
ATOM 658 C CA . VAL A 1 88 ? -17.156 -19.203 -16.609 1 90.94 88 VAL A CA 1
ATOM 659 C C . VAL A 1 88 ? -18.172 -20.094 -17.328 1 90.94 88 VAL A C 1
ATOM 661 O O . VAL A 1 88 ? -19.172 -20.5 -16.75 1 90.94 88 VAL A O 1
ATOM 664 N N . ASP A 1 89 ? -17.859 -20.391 -18.562 1 89.69 89 ASP A N 1
ATOM 665 C CA . ASP A 1 89 ? -18.703 -21.312 -19.328 1 89.69 89 ASP A CA 1
ATOM 666 C C . ASP A 1 89 ? -18.781 -22.672 -18.641 1 89.69 89 ASP A C 1
ATOM 668 O O . ASP A 1 89 ? -19.859 -23.297 -18.609 1 89.69 89 ASP A O 1
ATOM 672 N N . SER A 1 90 ? -17.672 -23.109 -18.156 1 92.06 90 SER A N 1
ATOM 673 C CA . SER A 1 90 ? -17.609 -24.375 -17.453 1 92.06 90 SER A CA 1
ATOM 674 C C . SER A 1 90 ? -18.484 -24.359 -16.203 1 92.06 90 SER A C 1
ATOM 676 O O . SER A 1 90 ? -19.172 -25.344 -15.914 1 92.06 90 SER A O 1
ATOM 678 N N . LEU A 1 91 ? -18.453 -23.266 -15.5 1 93.06 91 LEU A N 1
ATOM 679 C CA . LEU A 1 91 ? -19.297 -23.125 -14.312 1 93.06 91 LEU A CA 1
ATOM 680 C C . LEU A 1 91 ? -20.766 -23.172 -14.68 1 93.06 91 LEU A C 1
ATOM 682 O O . LEU A 1 91 ? -21.578 -23.781 -13.969 1 93.06 91 LEU A O 1
ATOM 686 N N . CYS A 1 92 ? -21.109 -22.547 -15.758 1 91.56 92 CYS A N 1
ATOM 687 C CA . CYS A 1 92 ? -22.484 -22.547 -16.219 1 91.56 92 CYS A CA 1
ATOM 688 C C . CYS A 1 92 ? -22.938 -23.953 -16.594 1 91.56 92 CYS A C 1
ATOM 690 O O . CYS A 1 92 ? -24.094 -24.328 -16.359 1 91.56 92 CYS A O 1
ATOM 692 N N . LEU A 1 93 ? -22.031 -24.688 -17.156 1 90.38 93 LEU A N 1
ATOM 693 C CA . LEU A 1 93 ? -22.312 -26.062 -17.578 1 90.38 93 LEU A CA 1
ATOM 694 C C . LEU A 1 93 ? -22.703 -26.922 -16.391 1 90.38 93 LEU A C 1
ATOM 696 O O . LEU A 1 93 ? -23.562 -27.812 -16.531 1 90.38 93 LEU A O 1
ATOM 700 N N . ILE A 1 94 ? -22.172 -26.656 -15.234 1 94.62 94 ILE A N 1
ATOM 701 C CA . ILE A 1 94 ? -22.375 -27.547 -14.102 1 94.62 94 ILE A CA 1
ATOM 702 C C . ILE A 1 94 ? -23.281 -26.875 -13.07 1 94.62 94 ILE A C 1
ATOM 704 O O . ILE A 1 94 ? -23.391 -27.328 -11.93 1 94.62 94 ILE A O 1
ATOM 708 N N . LYS A 1 95 ? -23.875 -25.828 -13.398 1 93.06 95 LYS A N 1
ATOM 709 C CA . LYS A 1 95 ? -24.641 -24.984 -12.477 1 93.06 95 LYS A CA 1
ATOM 710 C C . LYS A 1 95 ? -25.688 -25.797 -11.719 1 93.06 95 LYS A C 1
ATOM 712 O O . LYS A 1 95 ? -25.875 -25.609 -10.516 1 93.06 95 LYS A O 1
ATOM 717 N N . ASP A 1 96 ? -26.328 -26.672 -12.344 1 93 96 ASP A N 1
ATOM 718 C CA . ASP A 1 96 ? -27.453 -27.422 -11.773 1 93 96 ASP A CA 1
ATOM 719 C C . ASP A 1 96 ? -26.969 -28.359 -10.664 1 93 96 ASP A C 1
ATOM 721 O O . ASP A 1 96 ? -27.75 -28.781 -9.812 1 93 96 ASP A O 1
ATOM 725 N N . ASP A 1 97 ? -25.719 -28.672 -10.711 1 95.5 97 ASP A N 1
ATOM 726 C CA . ASP A 1 97 ? -25.156 -29.578 -9.711 1 95.5 97 ASP A CA 1
ATOM 727 C C . ASP A 1 97 ? -24.609 -28.812 -8.516 1 95.5 97 ASP A C 1
ATOM 729 O O . ASP A 1 97 ? -24.156 -29.406 -7.539 1 95.5 97 ASP A O 1
ATOM 733 N N . ILE A 1 98 ? -24.641 -27.516 -8.609 1 94.94 98 ILE A N 1
ATOM 734 C CA . ILE A 1 98 ? -24.094 -26.688 -7.539 1 94.94 98 ILE A CA 1
ATOM 735 C C . ILE A 1 98 ? -25.219 -26.109 -6.699 1 94.94 98 ILE A C 1
ATOM 737 O O . ILE A 1 98 ? -26.062 -25.359 -7.215 1 94.94 98 ILE A O 1
ATOM 741 N N . LYS A 1 99 ? -25.219 -26.359 -5.43 1 93.81 99 LYS A N 1
ATOM 742 C CA . LYS A 1 99 ? -26.359 -25.984 -4.59 1 93.81 99 LYS A CA 1
ATOM 743 C C . LYS A 1 99 ? -25.906 -25.078 -3.447 1 93.81 99 LYS A C 1
ATOM 745 O O . LYS A 1 99 ? -26.75 -24.562 -2.695 1 93.81 99 LYS A O 1
ATOM 750 N N . SER A 1 100 ? -24.672 -24.906 -3.271 1 95 100 SER A N 1
ATOM 751 C CA . SER A 1 100 ? -24.125 -24.078 -2.213 1 95 100 SER A CA 1
ATOM 752 C C . SER A 1 100 ? -22.922 -23.266 -2.713 1 95 100 SER A C 1
ATOM 754 O O . SER A 1 100 ? -22.594 -23.312 -3.902 1 95 100 SER A O 1
ATOM 756 N N . ASP A 1 101 ? -22.359 -22.531 -1.798 1 96.06 101 ASP A N 1
ATOM 757 C CA . ASP A 1 101 ? -21.141 -21.812 -2.164 1 96.06 101 ASP A CA 1
ATOM 758 C C . ASP A 1 101 ? -20.078 -22.781 -2.682 1 96.06 101 ASP A C 1
ATOM 760 O O . ASP A 1 101 ? -20.094 -23.969 -2.348 1 96.06 101 ASP A O 1
ATOM 764 N N . MET A 1 102 ? -19.188 -22.219 -3.451 1 97.25 102 MET A N 1
ATOM 765 C CA . MET A 1 102 ? -18.266 -23.078 -4.191 1 97.25 102 MET A CA 1
ATOM 766 C C . MET A 1 102 ? -16.828 -22.812 -3.783 1 97.25 102 MET A C 1
ATOM 768 O O . MET A 1 102 ? -16.438 -21.656 -3.596 1 97.25 102 MET A O 1
ATOM 772 N N . LEU A 1 103 ? -16.109 -23.828 -3.547 1 98.31 103 LEU A N 1
ATOM 773 C CA . LEU A 1 103 ? -14.656 -23.781 -3.572 1 98.31 103 LEU A CA 1
ATOM 774 C C . LEU A 1 103 ? -14.125 -24.156 -4.949 1 98.31 103 LEU A C 1
ATOM 776 O O . LEU A 1 103 ? -14.25 -25.312 -5.375 1 98.31 103 LEU A O 1
ATOM 780 N N . ILE A 1 104 ? -13.609 -23.219 -5.645 1 98 104 ILE A N 1
ATOM 781 C CA . ILE A 1 104 ? -13.117 -23.438 -7 1 98 104 ILE A CA 1
ATOM 782 C C . ILE A 1 104 ? -11.594 -23.531 -6.988 1 98 104 ILE A C 1
ATOM 784 O O . ILE A 1 104 ? -10.914 -22.625 -6.52 1 98 104 ILE A O 1
ATOM 788 N N . LEU A 1 105 ? -11.062 -24.609 -7.531 1 97.94 105 LEU A N 1
ATOM 789 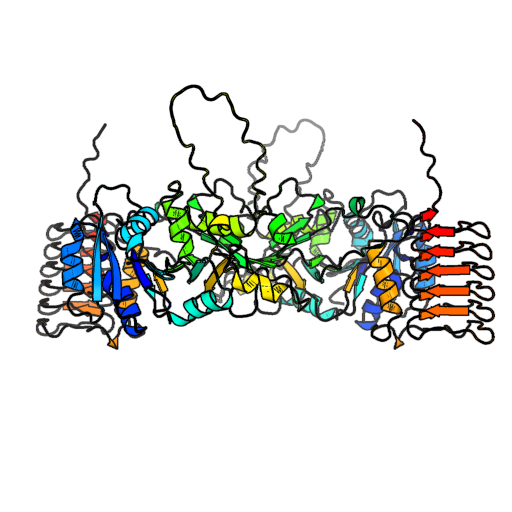C CA . LEU A 1 105 ? -9.625 -24.859 -7.633 1 97.94 105 LEU A CA 1
ATOM 790 C C . LEU A 1 105 ? -9.219 -25.078 -9.086 1 97.94 105 LEU A C 1
ATOM 792 O O . LEU A 1 105 ? -9.984 -25.641 -9.867 1 97.94 105 LEU A O 1
ATOM 796 N N . SER A 1 106 ? -8.062 -24.578 -9.383 1 96.88 106 SER A N 1
ATOM 797 C CA . SER A 1 106 ? -7.453 -25 -10.641 1 96.88 106 SER A CA 1
ATOM 798 C C . SER A 1 106 ? -6.758 -26.344 -10.508 1 96.88 106 SER A C 1
ATOM 800 O O . SER A 1 106 ? -6.34 -26.734 -9.414 1 96.88 106 SER A O 1
ATOM 802 N N . CYS A 1 107 ? -6.633 -27.047 -11.602 1 97.25 107 CYS A N 1
ATOM 803 C CA . CYS A 1 107 ? -6 -28.359 -11.57 1 97.25 107 CYS A CA 1
ATOM 804 C C . CYS A 1 107 ? -4.492 -28.234 -11.398 1 97.25 107 CYS A C 1
ATOM 806 O O . CYS A 1 107 ? -3.811 -29.219 -11.109 1 97.25 107 CYS A O 1
ATOM 808 N N . ASP A 1 108 ? -3.98 -27 -11.57 1 95.75 108 ASP A N 1
ATOM 809 C CA . ASP A 1 108 ? -2.531 -26.828 -11.609 1 95.75 108 ASP A CA 1
ATOM 810 C C . ASP A 1 108 ? -2.01 -26.219 -10.32 1 95.75 108 ASP A C 1
ATOM 812 O O . ASP A 1 108 ? -0.89 -25.703 -10.273 1 95.75 108 ASP A O 1
ATOM 816 N N . VAL A 1 109 ? -2.818 -26.266 -9.289 1 97.12 109 VAL A N 1
ATOM 817 C CA . VAL A 1 109 ? -2.391 -25.688 -8.023 1 97.12 109 VAL A CA 1
ATOM 818 C C . VAL A 1 109 ? -1.828 -26.766 -7.113 1 97.12 109 VAL A C 1
ATOM 820 O O . VAL A 1 109 ? -2.426 -27.828 -6.965 1 97.12 109 VAL A O 1
ATOM 823 N N . ILE A 1 110 ? -0.684 -26.578 -6.547 1 97.19 110 ILE A N 1
ATOM 824 C CA . ILE A 1 110 ? -0.081 -27.406 -5.5 1 97.19 110 ILE A CA 1
ATOM 825 C C . ILE A 1 110 ? 0.211 -26.547 -4.273 1 97.19 110 ILE A C 1
ATOM 827 O O . ILE A 1 110 ? 1.044 -25.641 -4.324 1 97.19 110 ILE A O 1
ATOM 831 N N . THR A 1 111 ? -0.484 -26.781 -3.191 1 96.88 111 THR A N 1
ATOM 832 C CA . THR A 1 111 ? -0.319 -25.969 -1.997 1 96.88 111 THR A CA 1
ATOM 833 C C . THR A 1 111 ? -0.598 -26.781 -0.738 1 96.88 111 THR A C 1
ATOM 835 O O . THR A 1 111 ? -1.309 -27.781 -0.788 1 96.88 111 THR A O 1
ATOM 838 N N . ASP A 1 112 ? 0.014 -26.453 0.308 1 95.38 112 ASP A N 1
ATOM 839 C CA . ASP A 1 112 ? -0.292 -27.062 1.602 1 95.38 112 ASP A CA 1
ATOM 840 C C . ASP A 1 112 ? -1.205 -26.156 2.428 1 95.38 112 ASP A C 1
ATOM 842 O O . ASP A 1 112 ? -1.313 -26.328 3.645 1 95.38 112 ASP A O 1
ATOM 846 N N . LEU A 1 113 ? -1.808 -25.234 1.783 1 95.94 113 LEU A N 1
ATOM 847 C CA . LEU A 1 113 ? -2.756 -24.359 2.457 1 95.94 113 LEU A CA 1
ATOM 848 C C . LEU A 1 113 ? -3.834 -25.172 3.172 1 95.94 113 LEU A C 1
ATOM 850 O O . LEU A 1 113 ? -4.484 -26.016 2.562 1 95.94 113 LEU A O 1
ATOM 854 N N . PRO A 1 114 ? -3.984 -24.922 4.469 1 96.5 114 PRO A N 1
ATOM 855 C CA . PRO A 1 114 ? -5.223 -25.422 5.078 1 96.5 114 PRO A CA 1
ATOM 856 C C . PRO A 1 114 ? -6.465 -24.688 4.566 1 96.5 114 PRO A C 1
ATOM 858 O O . PRO A 1 114 ? -6.648 -23.5 4.844 1 96.5 114 PRO A O 1
ATOM 861 N N . LEU A 1 115 ? -7.309 -25.391 3.963 1 96.56 115 LEU A N 1
ATOM 862 C CA . LEU A 1 115 ? -8.422 -24.781 3.24 1 96.56 115 LEU A CA 1
ATOM 863 C C . LEU A 1 115 ? -9.328 -24.016 4.188 1 96.56 115 LEU A C 1
ATOM 865 O O . LEU A 1 115 ? -10 -23.062 3.773 1 96.56 115 LEU A O 1
ATOM 869 N N . HIS A 1 116 ? -9.344 -24.344 5.453 1 95.69 116 HIS A N 1
ATOM 870 C CA . HIS A 1 116 ? -10.203 -23.641 6.402 1 95.69 116 HIS A CA 1
ATOM 871 C C . HIS A 1 116 ? -9.789 -22.188 6.539 1 95.69 116 HIS A C 1
ATOM 873 O O . HIS A 1 116 ? -10.617 -21.328 6.879 1 95.69 116 HIS A O 1
ATOM 879 N N . LYS A 1 117 ? -8.516 -21.906 6.32 1 94.19 117 LYS A N 1
ATOM 880 C CA . LYS A 1 117 ? -8.062 -20.516 6.402 1 94.19 117 LYS A CA 1
ATOM 881 C C . LYS A 1 117 ? -8.781 -19.641 5.375 1 94.19 117 LYS A C 1
ATOM 883 O O . LYS A 1 117 ? -9.219 -18.531 5.688 1 94.19 117 LYS A O 1
ATOM 888 N N . LEU A 1 118 ? -8.867 -20.125 4.184 1 95.25 118 LEU A N 1
ATOM 889 C CA . LEU A 1 118 ? -9.578 -19.391 3.146 1 95.25 118 LEU A CA 1
ATOM 890 C C . LEU A 1 118 ? -11.07 -19.328 3.455 1 95.25 118 LEU A C 1
ATOM 892 O O . LEU A 1 118 ? -11.711 -18.297 3.258 1 95.25 118 LEU A O 1
ATOM 896 N N . ALA A 1 119 ? -11.625 -20.422 3.943 1 95.69 119 ALA A N 1
ATOM 897 C CA . ALA A 1 119 ? -13.031 -20.484 4.324 1 95.69 119 ALA A CA 1
ATOM 898 C C . ALA A 1 119 ? -13.344 -19.484 5.434 1 95.69 119 ALA A C 1
ATOM 900 O O . ALA A 1 119 ? -14.406 -18.859 5.438 1 95.69 119 ALA A O 1
ATOM 901 N N . ASP A 1 120 ? -12.422 -19.359 6.367 1 93.56 120 ASP A N 1
ATOM 902 C CA . ASP A 1 120 ? -12.594 -18.406 7.461 1 93.56 120 ASP A CA 1
ATOM 903 C C . ASP A 1 120 ? -12.703 -16.969 6.938 1 93.56 120 ASP A C 1
ATOM 905 O O . ASP A 1 120 ? -13.531 -16.203 7.41 1 93.56 120 ASP A O 1
ATOM 909 N N . VAL A 1 121 ? -11.859 -16.672 6.02 1 92.06 121 VAL A N 1
ATOM 910 C CA . VAL A 1 121 ? -11.914 -15.344 5.406 1 92.06 121 VAL A CA 1
ATOM 911 C C . VAL A 1 121 ? -13.281 -15.133 4.762 1 92.06 121 VAL A C 1
ATOM 913 O O . VAL A 1 121 ? -13.906 -14.086 4.941 1 92.06 121 VAL A O 1
ATOM 916 N N . HIS A 1 122 ? -13.719 -16.078 4.062 1 93.75 122 HIS A N 1
ATOM 917 C CA . HIS A 1 122 ? -14.984 -16.016 3.342 1 93.75 122 HIS A CA 1
ATOM 918 C C . HIS A 1 122 ? -16.156 -15.828 4.301 1 93.75 122 HIS A C 1
ATOM 920 O O . HIS A 1 122 ? -17.016 -14.984 4.074 1 93.75 122 HIS A O 1
ATOM 926 N N . ARG A 1 123 ? -16.125 -16.547 5.367 1 92.56 123 ARG A N 1
ATOM 927 C CA . ARG A 1 123 ? -17.188 -16.516 6.359 1 92.56 123 ARG A CA 1
ATOM 928 C C . ARG A 1 123 ? -17.156 -15.211 7.156 1 92.56 123 ARG A C 1
ATOM 930 O O . ARG A 1 123 ? -18.188 -14.578 7.375 1 92.56 123 ARG A O 1
ATOM 937 N N . LEU A 1 124 ? -15.992 -14.883 7.562 1 89.56 124 LEU A N 1
ATOM 938 C CA . LEU A 1 124 ? -15.812 -13.711 8.414 1 89.56 124 LEU A CA 1
ATOM 939 C C . LEU A 1 124 ? -16.344 -12.453 7.738 1 89.56 124 LEU A C 1
ATOM 941 O O . LEU A 1 124 ? -16.984 -11.625 8.383 1 89.56 124 LEU A O 1
ATOM 945 N N . HIS A 1 125 ? -16.141 -12.383 6.457 1 87.88 125 HIS A N 1
ATOM 946 C CA . HIS A 1 125 ? -16.5 -11.148 5.766 1 87.88 125 HIS A CA 1
ATOM 947 C C . HIS A 1 125 ? -17.75 -11.328 4.922 1 87.88 125 HIS A C 1
ATOM 949 O O . HIS A 1 125 ? -18.203 -10.391 4.254 1 87.88 125 HIS A O 1
ATOM 955 N N . ASP A 1 126 ? -18.266 -12.594 4.961 1 90.88 126 ASP A N 1
ATOM 956 C CA . ASP A 1 126 ? -19.375 -12.906 4.066 1 90.88 126 ASP A CA 1
ATOM 957 C C . ASP A 1 126 ? -19.078 -12.453 2.639 1 90.88 126 ASP A C 1
ATOM 959 O O . ASP A 1 126 ? -19.875 -11.75 2.023 1 90.88 126 ASP A O 1
ATOM 963 N N . SER A 1 127 ? -17.891 -12.828 2.162 1 92.81 127 SER A N 1
ATOM 964 C CA . SER A 1 127 ? -17.344 -12.344 0.897 1 92.81 127 SER A CA 1
ATOM 965 C C . SER A 1 127 ? -18.094 -12.93 -0.291 1 92.81 127 SER A C 1
ATOM 967 O O . SER A 1 127 ? -18.5 -14.094 -0.265 1 92.81 127 SER A O 1
ATOM 969 N N . THR A 1 128 ? -18.297 -12.086 -1.299 1 95.44 128 THR A N 1
ATOM 970 C CA . THR A 1 128 ? -18.781 -12.602 -2.576 1 95.44 128 THR A CA 1
ATOM 971 C C . THR A 1 128 ? -17.75 -13.562 -3.186 1 95.44 128 THR A C 1
ATOM 973 O O . THR A 1 128 ? -18.109 -14.641 -3.666 1 95.44 128 THR A O 1
ATOM 976 N N . VAL A 1 129 ? -16.531 -13.125 -3.113 1 96.44 129 VAL A N 1
ATOM 977 C CA . VAL A 1 129 ? -15.422 -13.969 -3.561 1 96.44 129 VAL A CA 1
ATOM 978 C C . VAL A 1 129 ? -14.258 -13.844 -2.586 1 96.44 129 VAL A C 1
ATOM 980 O O . VAL A 1 129 ? -13.938 -12.75 -2.115 1 96.44 129 VAL A O 1
ATOM 983 N N . SER A 1 130 ? -13.695 -14.922 -2.184 1 96.5 130 SER A N 1
ATOM 984 C CA . SER A 1 130 ? -12.438 -14.992 -1.456 1 96.5 130 SER A CA 1
ATOM 985 C C . SER A 1 130 ? -11.344 -15.641 -2.305 1 96.5 130 SER A C 1
ATOM 987 O O . SER A 1 130 ? -11.547 -16.719 -2.867 1 96.5 130 SER A O 1
ATOM 989 N N . MET A 1 131 ? -10.25 -14.961 -2.404 1 96.69 131 MET A N 1
ATOM 990 C CA . MET A 1 131 ? -9.18 -15.383 -3.303 1 96.69 131 MET A CA 1
ATOM 991 C C . MET A 1 131 ? -7.938 -15.781 -2.516 1 96.69 131 MET A C 1
ATOM 993 O O . MET A 1 131 ? -7.656 -15.219 -1.456 1 96.69 131 MET A O 1
ATOM 997 N N . LEU A 1 132 ? -7.219 -16.703 -3.07 1 96.44 132 LEU A N 1
ATOM 998 C CA . LEU A 1 132 ? -5.922 -17.078 -2.512 1 96.44 132 LEU A CA 1
ATOM 999 C C . LEU A 1 132 ? -4.785 -16.453 -3.305 1 96.44 132 LEU A C 1
ATOM 1001 O O . LEU A 1 132 ? -4.707 -16.609 -4.523 1 96.44 132 LEU A O 1
ATOM 1005 N N . PHE A 1 133 ? -3.98 -15.68 -2.619 1 94.94 133 PHE A N 1
ATOM 1006 C CA . PHE A 1 133 ? -2.771 -15.109 -3.199 1 94.94 133 PHE A CA 1
ATOM 1007 C C . PHE A 1 133 ? -1.526 -15.75 -2.6 1 94.94 133 PHE A C 1
ATOM 1009 O O . PHE A 1 133 ? -1.483 -16.031 -1.401 1 94.94 133 PHE A O 1
ATOM 1016 N N . CYS A 1 134 ? -0.56 -15.969 -3.441 1 95.06 134 CYS A N 1
ATOM 1017 C CA . CYS A 1 134 ? 0.715 -16.531 -3.008 1 95.06 134 CYS A CA 1
ATOM 1018 C C . CYS A 1 134 ? 1.884 -15.75 -3.6 1 95.06 134 CYS A C 1
ATOM 1020 O O . CYS A 1 134 ? 1.736 -15.086 -4.625 1 95.06 134 CYS A O 1
ATOM 1022 N N . PRO A 1 135 ? 3.006 -15.773 -2.939 1 93.19 135 PRO A N 1
ATOM 1023 C CA . PRO A 1 135 ? 4.184 -15.117 -3.518 1 93.19 135 PRO A CA 1
ATOM 1024 C C . PRO A 1 135 ? 4.52 -15.641 -4.914 1 93.19 135 PRO A C 1
ATOM 1026 O O . PRO A 1 135 ? 4.395 -16.844 -5.176 1 93.19 135 PRO A O 1
ATOM 1029 N N . SER A 1 136 ? 4.918 -14.688 -5.715 1 89.19 136 SER A N 1
ATOM 1030 C CA . SER A 1 136 ? 5.312 -15.07 -7.066 1 89.19 136 SER A CA 1
ATOM 1031 C C . SER A 1 136 ? 6.66 -15.781 -7.07 1 89.19 136 SER A C 1
ATOM 1033 O O . SER A 1 136 ? 7.562 -15.422 -6.312 1 89.19 136 SER A O 1
ATOM 1035 N N . GLN A 1 137 ? 6.727 -16.75 -7.887 1 81.44 137 GLN A N 1
ATOM 1036 C CA . GLN A 1 137 ? 7.992 -17.469 -8.031 1 81.44 137 GLN A CA 1
ATOM 1037 C C . GLN A 1 137 ? 8.852 -16.844 -9.133 1 81.44 137 GLN A C 1
ATOM 1039 O O . GLN A 1 137 ? 8.336 -16.469 -10.188 1 81.44 137 GLN A O 1
ATOM 1044 N N . PRO A 1 138 ? 10.102 -16.734 -8.82 1 77.44 138 PRO A N 1
ATOM 1045 C CA . PRO A 1 138 ? 10.977 -16.219 -9.875 1 77.44 138 PRO A CA 1
ATOM 1046 C C . PRO A 1 138 ? 11.094 -17.156 -11.062 1 77.44 138 PRO A C 1
ATOM 1048 O O . PRO A 1 138 ? 10.984 -18.375 -10.898 1 77.44 138 PRO A O 1
ATOM 1051 N N . LEU A 1 139 ? 11.211 -16.547 -12.148 1 77.88 139 LEU A N 1
ATOM 1052 C CA . LEU A 1 139 ? 11.445 -17.344 -13.344 1 77.88 139 LEU A CA 1
ATOM 1053 C C . LEU A 1 139 ? 12.844 -17.938 -13.344 1 77.88 139 LEU A C 1
ATOM 1055 O O . LEU A 1 139 ? 13.805 -17.281 -12.938 1 77.88 139 LEU A O 1
ATOM 1059 N N . LEU A 1 140 ? 12.859 -19.141 -13.773 1 83.5 140 LEU A N 1
ATOM 1060 C CA . LEU A 1 140 ? 14.156 -19.781 -13.906 1 83.5 140 LEU A CA 1
ATOM 1061 C C . LEU A 1 140 ? 15 -19.078 -14.969 1 83.5 140 LEU A C 1
ATOM 1063 O O . LEU A 1 140 ? 14.5 -18.75 -16.047 1 83.5 140 LEU A O 1
ATOM 1067 N N . GLU A 1 141 ? 16.219 -18.734 -14.688 1 77.56 141 GLU A N 1
ATOM 1068 C CA . GLU A 1 141 ? 17.109 -18.031 -15.602 1 77.56 141 GLU A CA 1
ATOM 1069 C C . GLU A 1 141 ? 17.453 -18.906 -16.812 1 77.56 141 GLU A C 1
ATOM 1071 O O . GLU A 1 141 ? 17.484 -18.422 -17.938 1 77.56 141 GLU A O 1
ATOM 1076 N N . ASN A 1 142 ? 17.688 -20.203 -16.594 1 81.81 142 ASN A N 1
ATOM 1077 C CA . ASN A 1 142 ? 18.094 -21.125 -17.656 1 81.81 142 ASN A CA 1
ATOM 1078 C C . ASN A 1 142 ? 17 -22.141 -17.953 1 81.81 142 ASN A C 1
ATOM 1080 O O . ASN A 1 142 ? 17.031 -23.266 -17.453 1 81.81 142 ASN A O 1
ATOM 1084 N N . LEU A 1 143 ? 16.062 -21.656 -18.844 1 88.06 143 LEU A N 1
ATOM 1085 C CA . LEU A 1 143 ? 15 -22.562 -19.234 1 88.06 143 LEU A CA 1
ATOM 1086 C C . LEU A 1 143 ? 15.484 -23.516 -20.328 1 88.06 143 LEU A C 1
ATOM 1088 O O . LEU A 1 143 ? 16.094 -23.094 -21.312 1 88.06 143 LEU A O 1
ATOM 1092 N N . PRO A 1 144 ? 15.297 -24.75 -20.109 1 90.69 144 PRO A N 1
ATOM 1093 C CA . PRO A 1 144 ? 15.68 -25.703 -21.141 1 90.69 144 PRO A CA 1
ATOM 1094 C C . PRO A 1 144 ? 15.039 -25.406 -22.5 1 90.69 144 PRO A C 1
ATOM 1096 O O . PRO A 1 144 ? 13.844 -25.125 -22.578 1 90.69 144 PRO A O 1
ATOM 1099 N N . GLY A 1 145 ? 15.867 -25.453 -23.484 1 88.06 145 GLY A N 1
ATOM 1100 C CA . GLY A 1 145 ? 15.383 -25.266 -24.844 1 88.06 145 GLY A CA 1
ATOM 1101 C C . GLY A 1 145 ? 15.289 -23.812 -25.25 1 88.06 145 GLY A C 1
ATOM 1102 O O . GLY A 1 145 ? 14.852 -23.5 -26.359 1 88.06 145 GLY A O 1
ATOM 1103 N N . VAL A 1 146 ? 15.492 -22.938 -24.359 1 81.5 146 VAL A N 1
ATOM 1104 C CA . VAL A 1 146 ? 15.383 -21.516 -24.672 1 81.5 146 VAL A CA 1
ATOM 1105 C C . VAL A 1 146 ? 16.781 -20.906 -24.797 1 81.5 146 VAL A C 1
ATOM 1107 O O . VAL A 1 146 ? 17.578 -21 -23.859 1 81.5 146 VAL A O 1
ATOM 1110 N N . LYS A 1 147 ? 17.156 -20.484 -25.969 1 72.69 147 LYS A N 1
ATOM 1111 C CA . LYS A 1 147 ? 18.484 -19.938 -26.234 1 72.69 147 LYS A CA 1
ATOM 1112 C C . LYS A 1 147 ? 18.641 -18.531 -25.656 1 72.69 147 LYS A C 1
ATOM 1114 O O . LYS A 1 147 ? 19.672 -18.203 -25.062 1 72.69 147 LYS A O 1
ATOM 1119 N N . SER A 1 148 ? 17.688 -17.656 -26.094 1 63.06 148 SER A N 1
ATOM 1120 C CA . SER A 1 148 ? 17.922 -16.266 -25.703 1 63.06 148 SER A CA 1
ATOM 1121 C C . SER A 1 148 ? 17.125 -15.898 -24.453 1 63.06 148 SER A C 1
ATOM 1123 O O . SER A 1 148 ? 15.953 -16.234 -24.344 1 63.06 148 SER A O 1
ATOM 1125 N N . LYS A 1 149 ? 17.938 -15.484 -23.453 1 55 149 LYS A N 1
ATOM 1126 C CA . LYS A 1 149 ? 17.422 -14.984 -22.188 1 55 149 LYS A CA 1
ATOM 1127 C C . LYS A 1 149 ? 16.281 -13.992 -22.422 1 55 149 LYS A C 1
ATOM 1129 O O . LYS A 1 149 ? 15.367 -13.891 -21.594 1 55 149 LYS A O 1
ATOM 1134 N N . LYS A 1 150 ? 16.484 -13.102 -23.5 1 51.59 150 LYS A N 1
ATOM 1135 C CA . LYS A 1 150 ? 15.695 -11.875 -23.578 1 51.59 150 LYS A CA 1
ATOM 1136 C C . LYS A 1 150 ? 14.211 -12.172 -23.766 1 51.59 150 LYS A C 1
ATOM 1138 O O . LYS A 1 150 ? 13.359 -11.398 -23.328 1 51.59 150 LYS A O 1
ATOM 1143 N N . LYS A 1 151 ? 13.938 -13.031 -24.734 1 47.38 151 LYS A N 1
ATOM 1144 C CA . LYS A 1 151 ? 12.594 -13.125 -25.312 1 47.38 151 LYS A CA 1
ATOM 1145 C C . LYS A 1 151 ? 11.57 -13.516 -24.25 1 47.38 151 LYS A C 1
ATOM 1147 O O . LYS A 1 151 ? 10.367 -13.352 -24.453 1 47.38 151 LYS A O 1
ATOM 1152 N N . ALA A 1 152 ? 11.922 -14.141 -23.375 1 45.62 152 ALA A N 1
ATOM 1153 C CA . ALA A 1 152 ? 10.875 -14.93 -22.734 1 45.62 152 ALA A CA 1
ATOM 1154 C C . ALA A 1 152 ? 10.195 -14.141 -21.625 1 45.62 152 ALA A C 1
ATOM 1156 O O . ALA A 1 152 ? 9.242 -14.617 -21.016 1 45.62 152 ALA A O 1
ATOM 1157 N N . GLN A 1 153 ? 10.781 -12.914 -21.156 1 50.66 153 GLN A N 1
ATOM 1158 C CA . GLN A 1 153 ? 10.125 -12.523 -19.922 1 50.66 153 GLN A CA 1
ATOM 1159 C C . GLN A 1 153 ? 8.836 -11.758 -20.188 1 50.66 153 GLN A C 1
ATOM 1161 O O . GLN A 1 153 ? 8.867 -10.555 -20.453 1 50.66 153 GLN A O 1
ATOM 1166 N N . GLN A 1 154 ? 7.898 -12.438 -20.875 1 53.19 154 GLN A N 1
ATOM 1167 C CA . GLN A 1 154 ? 6.547 -11.898 -20.984 1 53.19 154 GLN A CA 1
ATOM 1168 C C . GLN A 1 154 ? 6.113 -11.242 -19.672 1 53.19 154 GLN A C 1
ATOM 1170 O O . GLN A 1 154 ? 6.395 -11.758 -18.594 1 53.19 154 GLN A O 1
ATOM 1175 N N . LYS A 1 155 ? 5.742 -9.938 -19.828 1 60.12 155 LYS A N 1
ATOM 1176 C CA . LYS A 1 155 ? 5.133 -9.102 -18.797 1 60.12 155 LYS A CA 1
ATOM 1177 C C . LYS A 1 155 ? 3.979 -9.82 -18.109 1 60.12 155 LYS A C 1
ATOM 1179 O O . LYS A 1 155 ? 2.852 -9.812 -18.609 1 60.12 155 LYS A O 1
ATOM 1184 N N . GLN A 1 156 ? 4.16 -10.781 -17.172 1 72.75 156 GLN A N 1
ATOM 1185 C CA . GLN A 1 156 ? 3.059 -11.531 -16.562 1 72.75 156 GLN A CA 1
ATOM 1186 C C . GLN A 1 156 ? 2.859 -11.141 -15.109 1 72.75 156 GLN A C 1
ATOM 1188 O O . GLN A 1 156 ? 2.184 -11.852 -14.359 1 72.75 156 GLN A O 1
ATOM 1193 N N . ARG A 1 157 ? 3.205 -9.898 -14.898 1 83.44 157 ARG A N 1
ATOM 1194 C CA . ARG A 1 157 ? 3.062 -9.523 -13.492 1 83.44 157 ARG A CA 1
ATOM 1195 C C . ARG A 1 157 ? 1.632 -9.094 -13.188 1 83.44 157 ARG A C 1
ATOM 1197 O O . ARG A 1 157 ? 0.912 -8.625 -14.07 1 83.44 157 ARG A O 1
ATOM 1204 N N . GLU A 1 158 ? 1.309 -9.492 -12.023 1 89.69 158 GLU A N 1
ATOM 1205 C CA . GLU A 1 158 ? 0.01 -9.055 -11.523 1 89.69 158 GLU A CA 1
ATOM 1206 C C . GLU A 1 158 ? 0.166 -7.961 -10.469 1 89.69 158 GLU A C 1
ATOM 1208 O O . GLU A 1 158 ? 1.081 -8.016 -9.648 1 89.69 158 GLU A O 1
ATOM 1213 N N . PHE A 1 159 ? -0.628 -6.91 -10.641 1 92.19 159 PHE A N 1
ATOM 1214 C CA . PHE A 1 159 ? -0.696 -5.867 -9.625 1 92.19 159 PHE A CA 1
ATOM 1215 C C . PHE A 1 159 ? -1.961 -6.008 -8.789 1 92.19 159 PHE A C 1
ATOM 1217 O O . PHE A 1 159 ? -3.072 -5.949 -9.312 1 92.19 159 PHE A O 1
ATOM 1224 N N . ILE A 1 160 ? -1.792 -6.215 -7.535 1 93.12 160 ILE A N 1
ATOM 1225 C CA . ILE A 1 160 ? -2.918 -6.426 -6.633 1 93.12 160 ILE A CA 1
ATOM 1226 C C . ILE A 1 160 ? -2.977 -5.293 -5.613 1 93.12 160 ILE A C 1
ATOM 1228 O O . ILE A 1 160 ? -1.992 -5.016 -4.922 1 93.12 160 ILE A O 1
ATOM 1232 N N . GLY A 1 161 ? -4.027 -4.605 -5.629 1 92.62 161 GLY A N 1
ATOM 1233 C CA . GLY A 1 161 ? -4.277 -3.596 -4.613 1 92.62 161 GLY A CA 1
ATOM 1234 C C . GLY A 1 161 ? -5.188 -4.078 -3.502 1 92.62 161 GLY A C 1
ATOM 1235 O O . GLY A 1 161 ? -6.277 -4.594 -3.766 1 92.62 161 GLY A O 1
ATOM 1236 N N . MET A 1 162 ? -4.766 -3.924 -2.252 1 92.81 162 MET A N 1
ATOM 1237 C CA . MET A 1 162 ? -5.547 -4.41 -1.117 1 92.81 162 MET A CA 1
ATOM 1238 C C . MET A 1 162 ? -5.477 -3.434 0.051 1 92.81 162 MET A C 1
ATOM 1240 O O . MET A 1 162 ? -4.594 -2.576 0.096 1 92.81 162 MET A O 1
ATOM 1244 N N . THR A 1 163 ? -6.473 -3.514 0.89 1 89.06 163 THR A N 1
ATOM 1245 C CA . THR A 1 163 ? -6.418 -2.732 2.121 1 89.06 163 THR A CA 1
ATOM 1246 C C . THR A 1 163 ? -5.336 -3.268 3.055 1 89.06 163 THR A C 1
ATOM 1248 O O . THR A 1 163 ? -4.906 -4.414 2.922 1 89.06 163 THR A O 1
ATOM 1251 N N . GLN A 1 164 ? -4.617 -2.285 3.756 1 72 164 GLN A N 1
ATOM 1252 C CA . GLN A 1 164 ? -3.602 -2.709 4.715 1 72 164 GLN A CA 1
ATOM 1253 C C . GLN A 1 164 ? -4.223 -3.008 6.074 1 72 164 GLN A C 1
ATOM 1255 O O . GLN A 1 164 ? -4.809 -2.127 6.703 1 72 164 GLN A O 1
ATOM 1260 N N . VAL A 1 165 ? -4.715 -4.102 6.254 1 58.97 165 VAL A N 1
ATOM 1261 C CA . VAL A 1 165 ? -5.234 -4.406 7.582 1 58.97 165 VAL A CA 1
ATOM 1262 C C . VAL A 1 165 ? -4.285 -5.359 8.305 1 58.97 165 VAL A C 1
ATOM 1264 O O . VAL A 1 165 ? -3.545 -6.109 7.668 1 58.97 165 VAL A O 1
ATOM 1267 N N . ARG A 1 166 ? -3.832 -4.883 9.555 1 49.38 166 ARG A N 1
ATOM 1268 C CA . ARG A 1 166 ? -2.973 -5.75 10.352 1 49.38 166 ARG A CA 1
ATOM 1269 C C . ARG A 1 166 ? -3.211 -7.219 10.008 1 49.38 166 ARG A C 1
ATOM 1271 O O . ARG A 1 166 ? -2.26 -7.984 9.844 1 49.38 166 ARG A O 1
ATOM 1278 N N . ASN A 1 167 ? -4.16 -7.758 10.625 1 47.62 167 ASN A N 1
ATOM 1279 C CA . ASN A 1 167 ? -4.246 -9.219 10.578 1 47.62 167 ASN A CA 1
ATOM 1280 C C . ASN A 1 167 ? -5.008 -9.695 9.352 1 47.62 167 ASN A C 1
ATOM 1282 O O . ASN A 1 167 ? -4.699 -9.297 8.227 1 47.62 167 ASN A O 1
ATOM 1286 N N . PHE A 1 168 ? -6.23 -10.375 9.617 1 49.88 168 PHE A N 1
ATOM 1287 C CA . PHE A 1 168 ? -6.746 -11.617 9.055 1 49.88 168 PHE A CA 1
ATOM 1288 C C . PHE A 1 168 ? -7.316 -11.375 7.656 1 49.88 168 PHE A C 1
ATOM 1290 O O . PHE A 1 168 ? -7.535 -12.328 6.898 1 49.88 168 PHE A O 1
ATOM 1297 N N . HIS A 1 169 ? -7.68 -10.227 7.086 1 61.88 169 HIS A N 1
ATOM 1298 C CA . HIS A 1 169 ? -8.281 -10.414 5.773 1 61.88 169 HIS A CA 1
ATOM 1299 C C . HIS A 1 169 ? -8.445 -9.086 5.043 1 61.88 169 HIS A C 1
ATOM 1301 O O . HIS A 1 169 ? -8.992 -8.133 5.598 1 61.88 169 HIS A O 1
ATOM 1307 N N . GLN A 1 170 ? -7.641 -9.094 3.785 1 82.12 170 GLN A N 1
ATOM 1308 C CA . GLN A 1 170 ? -7.523 -7.867 3.002 1 82.12 170 GLN A CA 1
ATOM 1309 C C . GLN A 1 170 ? -8.641 -7.762 1.971 1 82.12 170 GLN A C 1
ATOM 1311 O O . GLN A 1 170 ? -9.008 -8.758 1.343 1 82.12 170 GLN A O 1
ATOM 1316 N N . ARG A 1 171 ? -9.312 -6.738 2.023 1 90.88 171 ARG A N 1
ATOM 1317 C CA . ARG A 1 171 ? -10.227 -6.477 0.917 1 90.88 171 ARG A CA 1
ATOM 1318 C C . ARG A 1 171 ? -9.461 -6.152 -0.363 1 90.88 171 ARG A C 1
ATOM 1320 O O . ARG A 1 171 ? -8.492 -5.383 -0.339 1 90.88 171 ARG A O 1
ATOM 1327 N N . VAL A 1 172 ? -9.766 -6.852 -1.392 1 94.25 172 VAL A N 1
ATOM 1328 C CA . VAL A 1 172 ? -9.117 -6.633 -2.682 1 94.25 172 VAL A CA 1
ATOM 1329 C C . VAL A 1 172 ? -9.742 -5.426 -3.377 1 94.25 172 VAL A C 1
ATOM 1331 O O . VAL A 1 172 ? -10.961 -5.383 -3.586 1 94.25 172 VAL A O 1
ATOM 1334 N N . LEU A 1 173 ? -8.945 -4.477 -3.736 1 92.75 173 LEU A N 1
ATOM 1335 C CA . LEU A 1 173 ? -9.453 -3.219 -4.273 1 92.75 173 LEU A CA 1
ATOM 1336 C C . LEU A 1 173 ? -9.344 -3.195 -5.797 1 92.75 173 LEU A C 1
ATOM 1338 O O . LEU A 1 173 ? -10.188 -2.602 -6.477 1 92.75 173 LEU A O 1
ATOM 1342 N N . PHE A 1 174 ? -8.328 -3.805 -6.324 1 91.25 174 PHE A N 1
ATOM 1343 C CA . PHE A 1 174 ? -8.203 -3.955 -7.766 1 91.25 174 PHE A CA 1
ATOM 1344 C C . PHE A 1 174 ? -7.25 -5.09 -8.117 1 91.25 174 PHE A C 1
ATOM 1346 O O . PHE A 1 174 ? -6.402 -5.465 -7.301 1 91.25 174 PHE A O 1
ATOM 1353 N N . LEU A 1 175 ? -7.449 -5.652 -9.195 1 92.75 175 LEU A N 1
ATOM 1354 C CA . LEU A 1 175 ? -6.641 -6.691 -9.82 1 92.75 175 LEU A CA 1
ATOM 1355 C C . LEU A 1 175 ? -6.262 -6.301 -11.242 1 92.75 175 LEU A C 1
ATOM 1357 O O . LEU A 1 175 ? -7.137 -6.098 -12.094 1 92.75 175 LEU A O 1
ATOM 1361 N N . LEU A 1 176 ? -4.957 -6.188 -11.453 1 89.19 176 LEU A N 1
ATOM 1362 C CA . LEU A 1 176 ? -4.504 -5.785 -12.781 1 89.19 176 LEU A CA 1
ATOM 1363 C C . LEU A 1 176 ? -3.443 -6.746 -13.305 1 89.19 176 LEU A C 1
ATOM 1365 O O . LEU A 1 176 ? -2.562 -7.176 -12.555 1 89.19 176 LEU A O 1
ATOM 1369 N N . ASN A 1 177 ? -3.662 -7.086 -14.531 1 86.75 177 ASN A N 1
ATOM 1370 C CA . ASN A 1 177 ? -2.629 -7.828 -15.25 1 86.75 177 ASN A CA 1
ATOM 1371 C C . ASN A 1 177 ? -1.746 -6.898 -16.078 1 86.75 177 ASN A C 1
ATOM 1373 O O . ASN A 1 177 ? -2.252 -6.078 -16.844 1 86.75 177 ASN A O 1
ATOM 1377 N N . GLU A 1 178 ? -0.527 -6.996 -15.859 1 83.81 178 GLU A N 1
ATOM 1378 C CA . GLU A 1 178 ? 0.424 -6.141 -16.562 1 83.81 178 GLU A CA 1
ATOM 1379 C C . GLU A 1 178 ? 0.205 -6.203 -18.078 1 83.81 178 GLU A C 1
ATOM 1381 O O . GLU A 1 178 ? 0.301 -5.188 -18.766 1 83.81 178 GLU A O 1
ATOM 1386 N N . ALA A 1 179 ? -0.102 -7.379 -18.578 1 78.44 179 ALA A N 1
ATOM 1387 C CA . ALA A 1 179 ? -0.297 -7.594 -20.016 1 78.44 179 ALA A CA 1
ATOM 1388 C C . ALA A 1 179 ? -1.47 -6.77 -20.531 1 78.44 179 ALA A C 1
ATOM 1390 O O . ALA A 1 179 ? -1.529 -6.449 -21.719 1 78.44 179 ALA A O 1
ATOM 1391 N N . ASP A 1 180 ? -2.391 -6.398 -19.688 1 79.5 180 ASP A N 1
ATOM 1392 C CA . ASP A 1 180 ? -3.6 -5.684 -20.078 1 79.5 180 ASP A CA 1
ATOM 1393 C C . ASP A 1 180 ? -3.412 -4.176 -19.953 1 79.5 180 ASP A C 1
ATOM 1395 O O . ASP A 1 180 ? -4.309 -3.4 -20.297 1 79.5 180 ASP A O 1
ATOM 1399 N N . LEU A 1 181 ? -2.275 -3.789 -19.375 1 82.81 181 LEU A N 1
ATOM 1400 C CA . LEU A 1 181 ? -2.041 -2.367 -19.156 1 82.81 181 LEU A CA 1
ATOM 1401 C C . LEU A 1 181 ? -1.335 -1.732 -20.344 1 82.81 181 LEU A C 1
ATOM 1403 O O . LEU A 1 181 ? -0.323 -2.252 -20.812 1 82.81 181 LEU A O 1
ATOM 1407 N N . ASP A 1 182 ? -1.96 -0.76 -20.844 1 76.25 182 ASP A N 1
ATOM 1408 C CA . ASP A 1 182 ? -1.377 -0.034 -21.969 1 76.25 182 ASP A CA 1
ATOM 1409 C C . ASP A 1 182 ? -0.39 1.026 -21.484 1 76.25 182 ASP A C 1
ATOM 1411 O O . ASP A 1 182 ? 0.589 1.329 -22.172 1 76.25 182 ASP A O 1
ATOM 1415 N N . ASP A 1 183 ? -0.618 1.525 -20.344 1 76.06 183 ASP A N 1
ATOM 1416 C CA . ASP A 1 183 ? 0.161 2.639 -19.812 1 76.06 183 ASP A CA 1
ATOM 1417 C C . ASP A 1 183 ? 1.215 2.146 -18.812 1 76.06 183 ASP A C 1
ATOM 1419 O O . ASP A 1 183 ? 1.124 1.024 -18.312 1 76.06 183 ASP A O 1
ATOM 1423 N N . GLU A 1 184 ? 2.191 2.986 -18.672 1 81.94 184 GLU A N 1
ATOM 1424 C CA . GLU A 1 184 ? 3.242 2.711 -17.688 1 81.94 184 GLU A CA 1
ATOM 1425 C C . GLU A 1 184 ? 2.76 2.982 -16.266 1 81.94 184 GLU A C 1
ATOM 1427 O O . GLU A 1 184 ? 3.389 2.547 -15.305 1 81.94 184 GLU A O 1
ATOM 1432 N N . LEU A 1 185 ? 1.616 3.564 -16.234 1 81.88 185 LEU A N 1
ATOM 1433 C CA . LEU A 1 185 ? 1.084 3.93 -14.93 1 81.88 185 LEU A CA 1
ATOM 1434 C C . LEU A 1 185 ? 0.035 2.924 -14.469 1 81.88 185 LEU A C 1
ATOM 1436 O O . LEU A 1 185 ? -0.683 2.35 -15.297 1 81.88 185 LEU A O 1
ATOM 1440 N N . LEU A 1 186 ? 0.041 2.699 -13.156 1 82.19 186 LEU A N 1
ATOM 1441 C CA . LEU A 1 186 ? -1.016 1.885 -12.562 1 82.19 186 LEU A CA 1
ATOM 1442 C C . LEU A 1 186 ? -2.289 2.701 -12.375 1 82.19 186 LEU A C 1
ATOM 1444 O O . LEU A 1 186 ? -2.246 3.812 -11.844 1 82.19 186 LEU A O 1
ATOM 1448 N N . PRO A 1 187 ? -3.35 2.248 -12.805 1 74.88 187 PRO A N 1
ATOM 1449 C CA . PRO A 1 187 ? -4.605 2.99 -12.695 1 74.88 187 PRO A CA 1
ATOM 1450 C C . PRO A 1 187 ? -5.246 2.873 -11.312 1 74.88 187 PRO A C 1
ATOM 1452 O O . PRO A 1 187 ? -6.273 2.205 -11.156 1 74.88 187 PRO A O 1
ATOM 1455 N N . VAL A 1 188 ? -4.734 3.471 -10.344 1 81.44 188 VAL A N 1
ATOM 1456 C CA . VAL A 1 188 ? -5.371 3.523 -9.039 1 81.44 188 VAL A CA 1
ATOM 1457 C C . VAL A 1 188 ? -6.285 4.746 -8.953 1 81.44 188 VAL A C 1
ATOM 1459 O O . VAL A 1 188 ? -5.832 5.879 -9.133 1 81.44 188 VAL A O 1
ATOM 1462 N N . ARG A 1 189 ? -7.492 4.484 -8.719 1 84.12 189 ARG A N 1
ATOM 1463 C CA . ARG A 1 189 ? -8.469 5.566 -8.672 1 84.12 189 ARG A CA 1
ATOM 1464 C C . ARG A 1 189 ? -8.359 6.348 -7.363 1 84.12 189 ARG A C 1
ATOM 1466 O O . ARG A 1 189 ? -8.328 5.754 -6.285 1 84.12 189 ARG A O 1
ATOM 1473 N N . GLN A 1 190 ? -8.344 7.641 -7.48 1 86.38 190 GLN A N 1
ATOM 1474 C CA . GLN A 1 190 ? -8.281 8.523 -6.316 1 86.38 190 GLN A CA 1
ATOM 1475 C C . GLN A 1 190 ? -9.5 8.328 -5.418 1 86.38 190 GLN A C 1
ATOM 1477 O O . GLN A 1 190 ? -9.398 8.414 -4.191 1 86.38 190 GLN A O 1
ATOM 1482 N N . ALA A 1 191 ? -10.617 8.039 -6.027 1 84.62 191 ALA A N 1
ATOM 1483 C CA . ALA A 1 191 ? -11.867 7.883 -5.289 1 84.62 191 ALA A CA 1
ATOM 1484 C C . ALA A 1 191 ? -11.773 6.734 -4.289 1 84.62 191 ALA A C 1
ATOM 1486 O O . ALA A 1 191 ? -12.352 6.797 -3.201 1 84.62 191 ALA A O 1
ATOM 1487 N N . LEU A 1 192 ? -11.078 5.684 -4.719 1 86.25 192 LEU A N 1
ATOM 1488 C CA . LEU A 1 192 ? -10.891 4.547 -3.824 1 86.25 192 LEU A CA 1
ATOM 1489 C C . LEU A 1 192 ? -10.164 4.973 -2.549 1 86.25 192 LEU A C 1
ATOM 1491 O O . LEU A 1 192 ? -10.438 4.441 -1.47 1 86.25 192 LEU A O 1
ATOM 1495 N N . MET A 1 193 ? -9.328 5.984 -2.693 1 87.44 193 MET A N 1
ATOM 1496 C CA . MET A 1 193 ? -8.5 6.406 -1.569 1 87.44 193 MET A CA 1
ATOM 1497 C C . MET A 1 193 ? -9.289 7.293 -0.611 1 87.44 193 MET A C 1
ATOM 1499 O O . MET A 1 193 ? -8.859 7.527 0.519 1 87.44 193 MET A O 1
ATOM 1503 N N . GLU A 1 194 ? -10.344 7.824 -1.047 1 84.25 194 GLU A N 1
ATOM 1504 C CA . GLU A 1 194 ? -11.242 8.531 -0.141 1 84.25 194 GLU A CA 1
ATOM 1505 C C . GLU A 1 194 ? -11.883 7.582 0.863 1 84.25 194 GLU A C 1
ATOM 1507 O O . GLU A 1 194 ? -12.102 7.945 2.02 1 84.25 194 GLU A O 1
ATOM 1512 N N . ILE A 1 195 ? -12.109 6.348 0.332 1 85.62 195 ILE A N 1
ATOM 1513 C CA . ILE A 1 195 ? -12.75 5.332 1.157 1 85.62 195 ILE A CA 1
ATOM 1514 C C . ILE A 1 195 ? -11.688 4.539 1.918 1 85.62 195 ILE A C 1
ATOM 1516 O O . ILE A 1 195 ? -11.867 4.234 3.102 1 85.62 195 ILE A O 1
ATOM 1520 N N . TYR A 1 196 ? -10.711 4.242 1.252 1 88.69 196 TYR A N 1
ATOM 1521 C CA . TYR A 1 196 ? -9.609 3.486 1.836 1 88.69 196 TYR A CA 1
ATOM 1522 C C . TYR A 1 196 ? -8.328 4.305 1.842 1 88.69 196 TYR A C 1
ATOM 1524 O O . TYR A 1 196 ? -7.535 4.238 0.9 1 88.69 196 TYR A O 1
ATOM 1532 N N . PRO A 1 197 ? -7.984 4.949 2.898 1 89.62 197 PRO A N 1
ATOM 1533 C CA . PRO A 1 197 ? -6.852 5.875 2.918 1 89.62 197 PRO A CA 1
ATOM 1534 C C . PRO A 1 197 ? -5.504 5.156 2.941 1 89.62 197 PRO A C 1
ATOM 1536 O O . PRO A 1 197 ? -4.457 5.789 2.777 1 89.62 197 PRO A O 1
ATOM 1539 N N . ARG A 1 198 ? -5.531 3.865 3.15 1 90 198 ARG A N 1
ATOM 1540 C CA . ARG A 1 198 ? -4.324 3.045 3.156 1 90 198 ARG A CA 1
ATOM 1541 C C . ARG A 1 198 ? -4.453 1.874 2.188 1 90 198 ARG A C 1
ATOM 1543 O O . ARG A 1 198 ? -5.219 0.938 2.434 1 90 198 ARG A O 1
ATOM 1550 N N . ILE A 1 199 ? -3.734 1.956 1.111 1 90.75 199 ILE A N 1
ATOM 1551 C CA . ILE A 1 199 ? -3.797 0.902 0.104 1 90.75 199 ILE A CA 1
ATOM 1552 C C . ILE A 1 199 ? -2.412 0.291 -0.092 1 90.75 199 ILE A C 1
ATOM 1554 O O . ILE A 1 199 ? -1.413 1.012 -0.164 1 90.75 199 ILE A O 1
ATOM 1558 N N . GLN A 1 200 ? -2.363 -0.949 -0.116 1 91 200 GLN A N 1
ATOM 1559 C CA . GLN A 1 200 ? -1.144 -1.679 -0.447 1 91 200 GLN A CA 1
ATOM 1560 C C . GLN A 1 200 ? -1.194 -2.219 -1.873 1 91 200 GLN A C 1
ATOM 1562 O O . GLN A 1 200 ? -2.16 -2.881 -2.258 1 91 200 GLN A O 1
ATOM 1567 N N . VAL A 1 201 ? -0.253 -1.908 -2.621 1 91.25 201 VAL A N 1
ATOM 1568 C CA . VAL A 1 201 ? -0.128 -2.445 -3.973 1 91.25 201 VAL A CA 1
ATOM 1569 C C . VAL A 1 201 ? 1.017 -3.455 -4.023 1 91.25 201 VAL A C 1
ATOM 1571 O O . VAL A 1 201 ? 2.143 -3.146 -3.625 1 91.25 201 VAL A O 1
ATOM 1574 N N . ARG A 1 202 ? 0.728 -4.605 -4.484 1 92.06 202 ARG A N 1
ATOM 1575 C CA . ARG A 1 202 ? 1.696 -5.699 -4.496 1 92.06 202 ARG A CA 1
ATOM 1576 C C . ARG A 1 202 ? 1.918 -6.215 -5.914 1 92.06 202 ARG A C 1
ATOM 1578 O O . ARG A 1 202 ? 0.96 -6.418 -6.664 1 92.06 202 ARG A O 1
ATOM 1585 N N . SER A 1 203 ? 3.152 -6.352 -6.289 1 92.19 203 SER A N 1
ATOM 1586 C CA . SER A 1 203 ? 3.49 -6.992 -7.559 1 92.19 203 SER A CA 1
ATOM 1587 C C . SER A 1 203 ? 4.242 -8.297 -7.332 1 92.19 203 SER A C 1
ATOM 1589 O O . SER A 1 203 ? 4.66 -8.953 -8.289 1 92.19 203 SER A O 1
ATOM 1591 N N . ASP A 1 204 ? 4.375 -8.695 -6.105 1 91.69 204 ASP A N 1
ATOM 1592 C CA . ASP A 1 204 ? 5.129 -9.898 -5.777 1 91.69 204 ASP A CA 1
ATOM 1593 C C . ASP A 1 204 ? 4.191 -11.07 -5.477 1 91.69 204 ASP A C 1
ATOM 1595 O O . ASP A 1 204 ? 4.629 -12.109 -4.973 1 91.69 204 ASP A O 1
ATOM 1599 N N . LEU A 1 205 ? 2.898 -10.852 -5.711 1 93.19 205 LEU A N 1
ATOM 1600 C CA . LEU A 1 205 ? 1.914 -11.898 -5.473 1 93.19 205 LEU A CA 1
ATOM 1601 C C . LEU A 1 205 ? 1.303 -12.375 -6.785 1 93.19 205 LEU A C 1
ATOM 1603 O O . LEU A 1 205 ? 1.36 -11.672 -7.797 1 93.19 205 LEU A O 1
ATOM 1607 N N . HIS A 1 206 ? 0.831 -13.523 -6.77 1 92.12 206 HIS A N 1
ATOM 1608 C CA . HIS A 1 206 ? 0.05 -14.031 -7.891 1 92.12 206 HIS A CA 1
ATOM 1609 C C . HIS A 1 206 ? -1.232 -14.703 -7.41 1 92.12 206 HIS A C 1
ATOM 1611 O O . HIS A 1 206 ? -1.29 -15.211 -6.289 1 92.12 206 HIS A O 1
ATOM 1617 N N . ASP A 1 207 ? -2.23 -14.625 -8.227 1 94.19 207 ASP A N 1
ATOM 1618 C CA . ASP A 1 207 ? -3.479 -15.352 -8.023 1 94.19 207 ASP A CA 1
ATOM 1619 C C . ASP A 1 207 ? -3.264 -16.859 -8.156 1 94.19 207 ASP A C 1
ATOM 1621 O O . ASP A 1 207 ? -2.857 -17.344 -9.219 1 94.19 207 ASP A O 1
ATOM 1625 N N . ALA A 1 208 ? -3.564 -17.609 -7.113 1 95.81 208 ALA A N 1
ATOM 1626 C CA . ALA A 1 208 ? -3.311 -19.047 -7.102 1 95.81 208 ALA A CA 1
ATOM 1627 C C . ALA A 1 208 ? -4.461 -19.812 -7.75 1 95.81 208 ALA A C 1
ATOM 1629 O O . ALA A 1 208 ? -4.484 -21.031 -7.73 1 95.81 208 ALA A O 1
ATOM 1630 N N . HIS A 1 209 ? -5.449 -19.141 -8.258 1 95.5 209 HIS A N 1
ATOM 1631 C CA . HIS A 1 209 ? -6.617 -19.734 -8.914 1 95.5 209 HIS A CA 1
ATOM 1632 C C . HIS A 1 209 ? -7.371 -20.656 -7.961 1 95.5 209 HIS A C 1
ATOM 1634 O O . HIS A 1 209 ? -7.723 -21.781 -8.328 1 95.5 209 HIS A O 1
ATOM 1640 N N . THR A 1 210 ? -7.48 -20.234 -6.781 1 97.69 210 THR A N 1
ATOM 1641 C CA . THR A 1 210 ? -8.25 -20.859 -5.707 1 97.69 210 THR A CA 1
ATOM 1642 C C . THR A 1 210 ? -9.211 -19.859 -5.082 1 97.69 210 THR A C 1
ATOM 1644 O O . THR A 1 210 ? -8.789 -18.844 -4.539 1 97.69 210 THR A O 1
ATOM 1647 N N . TYR A 1 211 ? -10.484 -20.188 -5.203 1 97.81 211 TYR A N 1
ATOM 1648 C CA . TYR A 1 211 ? -11.492 -19.188 -4.82 1 97.81 211 TYR A CA 1
ATOM 1649 C C . TYR A 1 211 ? -12.625 -19.844 -4.035 1 97.81 211 TYR A C 1
ATOM 1651 O O . TYR A 1 211 ? -12.938 -21.016 -4.234 1 97.81 211 TYR A O 1
ATOM 1659 N N . ILE A 1 212 ? -13.164 -19.094 -3.176 1 97.94 212 ILE A N 1
ATOM 1660 C CA . ILE A 1 212 ? -14.5 -19.391 -2.668 1 97.94 212 ILE A CA 1
ATOM 1661 C C . ILE A 1 212 ? -15.492 -18.359 -3.188 1 97.94 212 ILE A C 1
ATOM 1663 O O . ILE A 1 212 ? -15.266 -17.156 -3.07 1 97.94 212 ILE A O 1
ATOM 1667 N N . LEU A 1 213 ? -16.516 -18.812 -3.787 1 97 213 LEU A N 1
ATOM 1668 C CA . LEU A 1 213 ? -17.469 -17.969 -4.484 1 97 213 LEU A CA 1
ATOM 1669 C C . LEU A 1 213 ? -18.891 -18.203 -3.967 1 97 213 LEU A C 1
ATOM 1671 O O . LEU A 1 213 ? -19.297 -19.359 -3.77 1 97 213 LEU A O 1
ATOM 1675 N N . LYS A 1 214 ? -19.625 -17.188 -3.764 1 95.44 214 LYS A N 1
ATOM 1676 C CA . LYS A 1 214 ? -21.031 -17.312 -3.365 1 95.44 214 LYS A CA 1
ATOM 1677 C C . LYS A 1 214 ? -21.859 -17.938 -4.477 1 95.44 214 LYS A C 1
ATOM 1679 O O . LYS A 1 214 ? -21.656 -17.641 -5.656 1 95.44 214 LYS A O 1
ATOM 1684 N N . HIS A 1 215 ? -22.797 -18.656 -4.047 1 94.5 215 HIS A N 1
ATOM 1685 C CA . HIS A 1 215 ? -23.641 -19.406 -4.973 1 94.5 215 HIS A CA 1
ATOM 1686 C C . HIS A 1 215 ? -24.406 -18.469 -5.902 1 94.5 215 HIS A C 1
ATOM 1688 O O . HIS A 1 215 ? -24.562 -18.766 -7.09 1 94.5 215 HIS A O 1
ATOM 1694 N N . TRP A 1 216 ? -24.812 -17.328 -5.371 1 90.75 216 TRP A N 1
ATOM 1695 C CA . TRP A 1 216 ? -25.703 -16.438 -6.137 1 90.75 216 TRP A CA 1
ATOM 1696 C C . TRP A 1 216 ? -24.984 -15.875 -7.352 1 90.75 216 TRP A C 1
ATOM 1698 O O . TRP A 1 216 ? -25.609 -15.406 -8.297 1 90.75 216 TRP A O 1
ATOM 1708 N N . VAL A 1 217 ? -23.656 -15.867 -7.32 1 91.94 217 VAL A N 1
ATOM 1709 C CA . VAL A 1 217 ? -22.906 -15.383 -8.461 1 91.94 217 VAL A CA 1
ATOM 1710 C C . VAL A 1 217 ? -23.188 -16.25 -9.68 1 91.94 217 VAL A C 1
ATOM 1712 O O . VAL A 1 217 ? -23.156 -15.773 -10.82 1 91.94 217 VAL A O 1
ATOM 1715 N N . LEU A 1 218 ? -23.422 -17.516 -9.461 1 90.5 218 LEU A N 1
ATOM 1716 C CA . LEU A 1 218 ? -23.75 -18.438 -10.547 1 90.5 218 LEU A CA 1
ATOM 1717 C C . LEU A 1 218 ? -25.031 -18 -11.258 1 90.5 218 LEU A C 1
ATOM 1719 O O . LEU A 1 218 ? -25.141 -18.141 -12.477 1 90.5 218 LEU A O 1
ATOM 1723 N N . ASP A 1 219 ? -25.906 -17.547 -10.453 1 87.5 219 ASP A N 1
ATOM 1724 C CA . ASP A 1 219 ? -27.156 -17.047 -11.039 1 87.5 219 ASP A CA 1
ATOM 1725 C C . ASP A 1 219 ? -26.906 -15.844 -11.938 1 87.5 219 ASP A C 1
ATOM 1727 O O . ASP A 1 219 ? -27.531 -15.719 -13 1 87.5 219 ASP A O 1
ATOM 1731 N N . TYR A 1 220 ? -26.047 -15.102 -11.5 1 86.38 220 TYR A N 1
ATOM 1732 C CA . TYR A 1 220 ? -25.688 -13.922 -12.281 1 86.38 220 TYR A CA 1
ATOM 1733 C C . TYR A 1 220 ? -25.031 -14.328 -13.602 1 86.38 220 TYR A C 1
ATOM 1735 O O . TYR A 1 220 ? -25.391 -13.812 -14.664 1 86.38 220 TYR A O 1
ATOM 1743 N N . ILE A 1 221 ? -24.062 -15.211 -13.516 1 87.5 221 ILE A N 1
ATOM 1744 C CA . ILE A 1 221 ? -23.281 -15.531 -14.703 1 87.5 221 ILE A CA 1
ATOM 1745 C C . ILE A 1 221 ? -24.156 -16.312 -15.688 1 87.5 221 ILE A C 1
ATOM 1747 O O . ILE A 1 221 ? -23.953 -16.234 -16.906 1 87.5 221 ILE A O 1
ATOM 1751 N N . LYS A 1 222 ? -25.062 -16.984 -15.203 1 83.06 222 LYS A N 1
ATOM 1752 C CA . LYS A 1 222 ? -25.969 -17.719 -16.078 1 83.06 222 LYS A CA 1
ATOM 1753 C C . LYS A 1 222 ? -26.828 -16.766 -16.906 1 83.06 222 LYS A C 1
ATOM 1755 O O . LYS A 1 222 ? -27.094 -17.031 -18.078 1 83.06 222 LYS A O 1
ATOM 1760 N N . GLN A 1 223 ? -27.172 -15.742 -16.281 1 81.25 223 GLN A N 1
ATOM 1761 C CA . GLN A 1 223 ? -28.062 -14.797 -16.938 1 81.25 223 GLN A CA 1
ATOM 1762 C C . GLN A 1 223 ? -27.297 -13.789 -17.781 1 81.25 223 GLN A C 1
ATOM 1764 O O . GLN A 1 223 ? -27.828 -13.266 -18.766 1 81.25 223 GLN A O 1
ATOM 1769 N N . ASN A 1 224 ? -26.109 -13.516 -17.406 1 77.5 224 ASN A N 1
ATOM 1770 C CA . ASN A 1 224 ? -25.25 -12.562 -18.109 1 77.5 224 ASN A CA 1
ATOM 1771 C C . ASN A 1 224 ? -24.031 -13.25 -18.703 1 77.5 224 ASN A C 1
ATOM 1773 O O . ASN A 1 224 ? -22.969 -13.297 -18.078 1 77.5 224 ASN A O 1
ATOM 1777 N N . ARG A 1 225 ? -24.156 -13.664 -19.953 1 74.19 225 ARG A N 1
ATOM 1778 C CA . ARG A 1 225 ? -23.109 -14.469 -20.562 1 74.19 225 ARG A CA 1
ATOM 1779 C C . ARG A 1 225 ? -22.109 -13.594 -21.312 1 74.19 225 ARG A C 1
ATOM 1781 O O . ARG A 1 225 ? -21.609 -13.977 -22.375 1 74.19 225 ARG A O 1
ATOM 1788 N N . THR A 1 226 ? -21.781 -12.484 -20.719 1 74.69 226 THR A N 1
ATOM 1789 C CA . THR A 1 226 ? -20.891 -11.555 -21.406 1 74.69 226 THR A CA 1
ATOM 1790 C C . THR A 1 226 ? -19.422 -11.844 -21.062 1 74.69 226 THR A C 1
ATOM 1792 O O . THR A 1 226 ? -18.516 -11.398 -21.766 1 74.69 226 THR A O 1
ATOM 1795 N N . ARG A 1 227 ? -19.281 -12.633 -20.016 1 79.75 227 ARG A N 1
ATOM 1796 C CA . ARG A 1 227 ? -17.922 -12.891 -19.562 1 79.75 227 ARG A CA 1
ATOM 1797 C C . ARG A 1 227 ? -17.594 -14.375 -19.609 1 79.75 227 ARG A C 1
ATOM 1799 O O . ARG A 1 227 ? -18.375 -15.203 -19.125 1 79.75 227 ARG A O 1
ATOM 1806 N N . SER A 1 228 ? -16.5 -14.664 -20.109 1 83.5 228 SER A N 1
ATOM 1807 C CA . SER A 1 228 ? -16.172 -16.078 -20.312 1 83.5 228 SER A CA 1
ATOM 1808 C C . SER A 1 228 ? -15.07 -16.531 -19.359 1 83.5 228 SER A C 1
ATOM 1810 O O . SER A 1 228 ? -15.055 -17.688 -18.938 1 83.5 228 SER A O 1
ATOM 1812 N N . SER A 1 229 ? -14.234 -15.602 -19.031 1 87.44 229 SER A N 1
ATOM 1813 C CA . SER A 1 229 ? -13.117 -15.961 -18.172 1 87.44 229 SER A CA 1
ATOM 1814 C C . SER A 1 229 ? -13.359 -15.516 -16.734 1 87.44 229 SER A C 1
ATOM 1816 O O . SER A 1 229 ? -13.695 -14.352 -16.484 1 87.44 229 SER A O 1
ATOM 1818 N N . PHE A 1 230 ? -13.203 -16.453 -15.875 1 90.44 230 PHE A N 1
ATOM 1819 C CA . PHE A 1 230 ? -13.359 -16.125 -14.469 1 90.44 230 PHE A CA 1
ATOM 1820 C C . PHE A 1 230 ? -12.281 -15.156 -14.008 1 90.44 230 PHE A C 1
ATOM 1822 O O . PHE A 1 230 ? -12.578 -14.109 -13.43 1 90.44 230 PHE A O 1
ATOM 1829 N N . ARG A 1 231 ? -11.102 -15.438 -14.312 1 88.31 231 ARG A N 1
ATOM 1830 C CA . ARG A 1 231 ? -9.961 -14.688 -13.797 1 88.31 231 ARG A CA 1
ATOM 1831 C C . ARG A 1 231 ? -9.812 -13.352 -14.516 1 88.31 231 ARG A C 1
ATOM 1833 O O . ARG A 1 231 ? -9.609 -12.312 -13.875 1 88.31 231 ARG A O 1
ATOM 1840 N N . SER A 1 232 ? -9.922 -13.32 -15.781 1 86.31 232 SER A N 1
ATOM 1841 C CA . SER A 1 232 ? -9.578 -12.133 -16.562 1 86.31 232 SER A CA 1
ATOM 1842 C C . SER A 1 232 ? -10.773 -11.188 -16.688 1 86.31 232 SER A C 1
ATOM 1844 O O . SER A 1 232 ? -10.602 -10 -16.969 1 86.31 232 SER A O 1
ATOM 1846 N N . GLU A 1 233 ? -11.977 -11.742 -16.453 1 89.44 233 GLU A N 1
ATOM 1847 C CA . GLU A 1 233 ? -13.141 -10.898 -16.719 1 89.44 233 GLU A CA 1
ATOM 1848 C C . GLU A 1 233 ? -14.055 -10.812 -15.492 1 89.44 233 GLU A C 1
ATOM 1850 O O . GLU A 1 233 ? -14.289 -9.727 -14.961 1 89.44 233 GLU A O 1
ATOM 1855 N N . LEU A 1 234 ? -14.555 -11.953 -15.039 1 91.81 234 LEU A N 1
ATOM 1856 C CA . LEU A 1 234 ? -15.562 -11.953 -13.984 1 91.81 234 LEU A CA 1
ATOM 1857 C C . LEU A 1 234 ? -14.984 -11.398 -12.688 1 91.81 234 LEU A C 1
ATOM 1859 O O . LEU A 1 234 ? -15.594 -10.547 -12.039 1 91.81 234 LEU A O 1
ATOM 1863 N N . LEU A 1 235 ? -13.805 -11.891 -12.336 1 93.62 235 LEU A N 1
ATOM 1864 C CA . LEU A 1 235 ? -13.195 -11.5 -11.07 1 93.62 235 LEU A CA 1
ATOM 1865 C C . LEU A 1 235 ? -12.922 -10 -11.039 1 93.62 235 LEU A C 1
ATOM 1867 O O . LEU A 1 235 ? -13.352 -9.305 -10.117 1 93.62 235 LEU A O 1
ATOM 1871 N N . PRO A 1 236 ? -12.211 -9.438 -12.031 1 90 236 PRO A N 1
ATOM 1872 C CA . PRO A 1 236 ? -12 -7.988 -12.047 1 90 236 PRO A CA 1
ATOM 1873 C C . PRO A 1 236 ? -13.312 -7.207 -12.008 1 90 236 PRO A C 1
ATOM 1875 O O . PRO A 1 236 ? -13.391 -6.148 -11.375 1 90 236 PRO A O 1
ATOM 1878 N N . TYR A 1 237 ? -14.305 -7.73 -12.688 1 90.5 237 TYR A N 1
ATOM 1879 C CA . TYR A 1 237 ? -15.617 -7.094 -12.703 1 90.5 237 TYR A CA 1
ATOM 1880 C C . TYR A 1 237 ? -16.203 -7.047 -11.297 1 90.5 237 TYR A C 1
ATOM 1882 O O . TYR A 1 237 ? -16.703 -6.004 -10.859 1 90.5 237 TYR A O 1
ATOM 1890 N N . LEU A 1 238 ? -16.203 -8.211 -10.617 1 92.44 238 LEU A N 1
ATOM 1891 C CA . LEU A 1 238 ? -16.734 -8.281 -9.258 1 92.44 238 LEU A CA 1
ATOM 1892 C C . LEU A 1 238 ? -15.977 -7.328 -8.336 1 92.44 238 LEU A C 1
ATOM 1894 O O . LEU A 1 238 ? -16.578 -6.656 -7.496 1 92.44 238 LEU A O 1
ATOM 1898 N N . VAL A 1 239 ? -14.688 -7.25 -8.492 1 92.75 239 VAL A N 1
ATOM 1899 C CA . VAL A 1 239 ? -13.852 -6.383 -7.668 1 92.75 239 VAL A CA 1
ATOM 1900 C C . VAL A 1 239 ? -14.234 -4.922 -7.906 1 92.75 239 VAL A C 1
ATOM 1902 O O . VAL A 1 239 ? -14.375 -4.148 -6.957 1 92.75 239 VAL A O 1
ATOM 1905 N N . LYS A 1 240 ? -14.398 -4.559 -9.125 1 88.5 240 LYS A N 1
ATOM 1906 C CA . LYS A 1 240 ? -14.773 -3.189 -9.469 1 88.5 240 LYS A CA 1
ATOM 1907 C C . LYS A 1 240 ? -16.156 -2.848 -8.945 1 88.5 240 LYS A C 1
ATOM 1909 O O . LYS A 1 240 ? -16.406 -1.73 -8.484 1 88.5 240 LYS A O 1
ATOM 1914 N N . LYS A 1 241 ? -17.047 -3.793 -9.016 1 89.25 241 LYS A N 1
ATOM 1915 C CA . LYS A 1 241 ? -18.453 -3.578 -8.68 1 89.25 241 LYS A CA 1
ATOM 1916 C C . LYS A 1 241 ? -18.625 -3.338 -7.184 1 89.25 241 LYS A C 1
ATOM 1918 O O . LYS A 1 241 ? -19.672 -2.83 -6.746 1 89.25 241 LYS A O 1
ATOM 1923 N N . GLN A 1 242 ? -17.641 -3.674 -6.406 1 87.81 242 GLN A N 1
ATOM 1924 C CA . GLN A 1 242 ? -17.688 -3.426 -4.969 1 87.81 242 GLN A CA 1
ATOM 1925 C C . GLN A 1 242 ? -17.969 -1.954 -4.676 1 87.81 242 GLN A C 1
ATOM 1927 O O . GLN A 1 242 ? -18.578 -1.621 -3.656 1 87.81 242 GLN A O 1
ATOM 1932 N N . PHE A 1 243 ? -17.531 -1.083 -5.562 1 83.19 243 PHE A N 1
ATOM 1933 C CA . PHE A 1 243 ? -17.484 0.341 -5.254 1 83.19 243 PHE A CA 1
ATOM 1934 C C . PHE A 1 243 ? -18.422 1.126 -6.16 1 83.19 243 PHE A C 1
ATOM 1936 O O . PHE A 1 243 ? -18.391 2.357 -6.184 1 83.19 243 PHE A O 1
ATOM 1943 N N . SER A 1 244 ? -19.062 0.488 -6.922 1 77.25 244 SER A N 1
ATOM 1944 C CA . SER A 1 244 ? -20.016 1.153 -7.805 1 77.25 244 SER A CA 1
ATOM 1945 C C . SER A 1 244 ? -21.359 1.371 -7.109 1 77.25 244 SER A C 1
ATOM 1947 O O . SER A 1 244 ? -21.766 0.555 -6.285 1 77.25 244 SER A O 1
ATOM 1949 N N . LYS A 1 245 ? -21.875 2.65 -7.199 1 64.62 245 LYS A N 1
ATOM 1950 C CA . LYS A 1 245 ? -23.203 2.949 -6.668 1 64.62 245 LYS A CA 1
ATOM 1951 C C . LYS A 1 245 ? -24.266 2.07 -7.316 1 64.62 245 LYS A C 1
ATOM 1953 O O . LYS A 1 245 ? -24.219 1.802 -8.516 1 64.62 245 LYS A O 1
ATOM 1958 N N . PRO A 1 246 ? -25.031 1.474 -6.512 1 58.38 246 PRO A N 1
ATOM 1959 C CA . PRO A 1 246 ? -26.109 0.685 -7.117 1 58.38 246 PRO A CA 1
ATOM 1960 C C . PRO A 1 246 ? -26.953 1.495 -8.094 1 58.38 246 PRO A C 1
ATOM 1962 O O . PRO A 1 246 ? -27.219 2.68 -7.863 1 58.38 246 PRO A O 1
ATOM 1965 N N . ARG A 1 247 ? -26.891 1.325 -9.414 1 50 247 ARG A N 1
ATOM 1966 C CA . ARG A 1 247 ? -27.812 1.986 -10.344 1 50 247 ARG A CA 1
ATOM 1967 C C . ARG A 1 247 ? -29.25 1.866 -9.875 1 50 247 ARG A C 1
ATOM 1969 O O . ARG A 1 247 ? -29.734 0.764 -9.602 1 50 247 ARG A O 1
ATOM 1976 N N . ASN A 1 248 ? -29.719 2.963 -9.328 1 44.59 248 ASN A N 1
ATOM 1977 C CA . ASN A 1 248 ? -31.172 2.979 -9.109 1 44.59 248 ASN A CA 1
ATOM 1978 C C . ASN A 1 248 ? -31.938 2.541 -10.352 1 44.59 248 ASN A C 1
ATOM 1980 O O . ASN A 1 248 ? -31.781 3.143 -11.422 1 44.59 248 ASN A O 1
ATOM 1984 N N . ASN A 1 249 ? -32.219 1.377 -10.578 1 40.19 249 ASN A N 1
ATOM 1985 C CA . ASN A 1 249 ? -33.25 1.008 -11.531 1 40.19 249 ASN A CA 1
ATOM 1986 C C . ASN A 1 249 ? -34.469 1.922 -11.414 1 40.19 249 ASN A C 1
ATOM 1988 O O . ASN A 1 249 ? -35.406 1.631 -10.656 1 40.19 249 ASN A O 1
ATOM 1992 N N . THR A 1 250 ? -34.406 3.246 -11.445 1 33.31 250 THR A N 1
ATOM 1993 C CA . THR A 1 250 ? -35.688 3.834 -11.773 1 33.31 250 THR A CA 1
ATOM 1994 C C . THR A 1 250 ? -36.188 3.354 -13.141 1 33.31 250 THR A C 1
ATOM 1996 O O . THR A 1 250 ? -35.375 3.143 -14.055 1 33.31 250 THR A O 1
ATOM 1999 N N . ALA A 1 251 ? -37.594 3.109 -13.398 1 32.19 251 ALA A N 1
ATOM 2000 C CA . ALA A 1 251 ? -38.531 2.904 -14.5 1 32.19 251 ALA A CA 1
ATOM 2001 C C . ALA A 1 251 ? -38.312 3.936 -15.602 1 32.19 251 ALA A C 1
ATOM 2003 O O . ALA A 1 251 ? -39.062 3.973 -16.578 1 32.19 251 ALA A O 1
ATOM 2004 N N . ALA A 1 252 ? -37.594 4.996 -15.484 1 33.12 252 ALA A N 1
ATOM 2005 C CA . ALA A 1 252 ? -37.906 5.949 -16.547 1 33.12 252 ALA A CA 1
ATOM 2006 C C . ALA A 1 252 ? -37.469 5.422 -17.906 1 33.12 252 ALA A C 1
ATOM 2008 O O . ALA A 1 252 ? -38.062 5.77 -18.938 1 33.12 252 ALA A O 1
ATOM 2009 N N . SER A 1 253 ? -36.25 4.977 -18.25 1 34.03 253 SER A N 1
ATOM 2010 C CA . SER A 1 253 ? -36.062 4.941 -19.688 1 34.03 253 SER A CA 1
ATOM 2011 C C . SER A 1 253 ? -36.75 3.736 -20.312 1 34.03 253 SER A C 1
ATOM 2013 O O . SER A 1 253 ? -36.094 2.836 -20.844 1 34.03 253 SER A O 1
ATOM 2015 N N . ILE A 1 254 ? -37.844 3.229 -19.672 1 33.31 254 ILE A N 1
ATOM 2016 C CA . ILE A 1 254 ? -38.75 2.473 -20.531 1 33.31 254 ILE A CA 1
ATOM 2017 C C . ILE A 1 254 ? -39.312 3.383 -21.625 1 33.31 254 ILE A C 1
ATOM 2019 O O . ILE A 1 254 ? -40.344 4.031 -21.422 1 33.31 254 ILE A O 1
ATOM 2023 N N . SER A 1 255 ? -38.656 4.414 -22.109 1 32.5 255 SER A N 1
ATOM 2024 C CA . SER A 1 255 ? -39.438 4.914 -23.234 1 32.5 255 SER A CA 1
ATOM 2025 C C . SER A 1 255 ? -39.844 3.781 -24.172 1 32.5 255 SER A C 1
ATOM 2027 O O . SER A 1 255 ? -39 2.963 -24.562 1 32.5 255 SER A O 1
ATOM 2029 N N . GLN A 1 256 ? -41.156 3.477 -24.172 1 31.19 256 GLN A N 1
ATOM 2030 C CA . GLN A 1 256 ? -42.031 2.795 -25.141 1 31.19 256 GLN A CA 1
ATOM 2031 C C . GLN A 1 256 ? -41.688 3.195 -26.562 1 31.19 256 GLN A C 1
ATOM 2033 O O . GLN A 1 256 ? -42.031 4.293 -27 1 31.19 256 GLN A O 1
ATOM 2038 N N . LEU A 1 257 ? -40.469 3.166 -27.109 1 33.47 257 LEU A N 1
ATOM 2039 C CA . LEU A 1 257 ? -40.719 3.24 -28.547 1 33.47 257 LEU A CA 1
ATOM 2040 C C . LEU A 1 257 ? -41.875 2.348 -28.953 1 33.47 257 LEU A C 1
ATOM 2042 O O . LEU A 1 257 ? -42.125 1.322 -28.312 1 33.47 257 LEU A O 1
ATOM 2046 N N . PRO A 1 258 ? -42.781 2.883 -29.766 1 33.38 258 PRO A N 1
ATOM 2047 C CA . PRO A 1 258 ? -43.969 2.164 -30.266 1 33.38 258 PRO A CA 1
ATOM 2048 C C . PRO A 1 258 ? -43.656 0.702 -30.594 1 33.38 258 PRO A C 1
ATOM 2050 O O . PRO A 1 258 ? -42.5 0.346 -30.844 1 33.38 258 PRO A O 1
ATOM 2053 N N . ASP A 1 259 ? -44.625 -0.162 -30.25 1 33.09 259 ASP A N 1
ATOM 2054 C CA . ASP A 1 259 ? -44.969 -1.566 -30.422 1 33.09 259 ASP A CA 1
ATOM 2055 C C . ASP A 1 259 ? -44.75 -2.018 -31.859 1 33.09 259 ASP A C 1
ATOM 2057 O O . ASP A 1 259 ? -45.656 -2.588 -32.469 1 33.09 259 ASP A O 1
ATOM 2061 N N . ASN A 1 260 ? -44.094 -1.286 -32.844 1 32.62 260 ASN A N 1
ATOM 2062 C CA . ASN A 1 260 ? -44.312 -2.164 -33.969 1 32.62 260 ASN A CA 1
ATOM 2063 C C . ASN A 1 260 ? -44 -3.619 -33.625 1 32.62 260 ASN A C 1
ATOM 2065 O O . ASN A 1 260 ? -43.312 -3.895 -32.656 1 32.62 260 ASN A O 1
ATOM 2069 N N . SER A 1 261 ? -43.969 -4.719 -34.531 1 30.38 261 SER A N 1
ATOM 2070 C CA . SER A 1 261 ? -44.344 -6.133 -34.5 1 30.38 261 SER A CA 1
ATOM 2071 C C . SER A 1 261 ? -43.438 -6.91 -33.531 1 30.38 261 SER A C 1
ATOM 2073 O O . SER A 1 261 ? -43.906 -7.746 -32.781 1 30.38 261 SER A O 1
ATOM 2075 N N . GLY A 1 262 ? -42.156 -7.27 -33.844 1 32.62 262 GLY A N 1
ATOM 2076 C CA . GLY A 1 262 ? -41.594 -8.539 -33.406 1 32.62 262 GLY A CA 1
ATOM 2077 C C . GLY A 1 262 ? -41.156 -8.547 -31.938 1 32.62 262 GLY A C 1
ATOM 2078 O O . GLY A 1 262 ? -40.875 -7.492 -31.375 1 32.62 262 GLY A O 1
ATOM 2079 N N . ASP A 1 263 ? -41.562 -9.469 -30.953 1 32.88 263 ASP A N 1
ATOM 2080 C CA . ASP A 1 263 ? -41.438 -9.93 -29.578 1 32.88 263 ASP A CA 1
ATOM 2081 C C . ASP A 1 263 ? -39.969 -9.836 -29.109 1 32.88 263 ASP A C 1
ATOM 2083 O O . ASP A 1 263 ? -39.312 -10.852 -28.906 1 32.88 263 ASP A O 1
ATOM 2087 N N . SER A 1 264 ? -39.094 -9.078 -29.562 1 30.92 264 SER A N 1
ATOM 2088 C CA . SER A 1 264 ? -37.75 -9.227 -28.984 1 30.92 264 SER A CA 1
ATOM 2089 C C . SER A 1 264 ? -37.688 -8.648 -27.578 1 30.92 264 SER A C 1
ATOM 2091 O O . SER A 1 264 ? -37.781 -7.438 -27.391 1 30.92 264 SER A O 1
ATOM 2093 N N . LYS A 1 265 ? -38.125 -9.398 -26.453 1 34.62 265 LYS A N 1
ATOM 2094 C CA . LYS A 1 265 ? -37.875 -9.188 -25.031 1 34.62 265 LYS A CA 1
ATOM 2095 C C . LYS A 1 265 ? -36.469 -8.664 -24.812 1 34.62 265 LYS A C 1
ATOM 2097 O O . LYS A 1 265 ? -35.5 -9.375 -25.062 1 34.62 265 LYS A O 1
ATOM 2102 N N . GLU A 1 266 ? -36.156 -7.488 -24.938 1 36.41 266 GLU A N 1
ATOM 2103 C CA . GLU A 1 266 ? -34.906 -6.934 -24.422 1 36.41 266 GLU A CA 1
ATOM 2104 C C . GLU A 1 266 ? -34.625 -7.426 -23 1 36.41 266 GLU A C 1
ATOM 2106 O O . GLU A 1 266 ? -35.406 -7.164 -22.094 1 36.41 266 GLU A O 1
ATOM 2111 N N . GLU A 1 267 ? -34.094 -8.633 -22.781 1 40.16 267 GLU A N 1
ATOM 2112 C CA . GLU A 1 267 ? -33.594 -9.203 -21.531 1 40.16 267 GLU A CA 1
ATOM 2113 C C . GLU A 1 267 ? -32.844 -8.156 -20.703 1 40.16 267 GLU A C 1
ATOM 2115 O O . GLU A 1 267 ? -31.875 -7.578 -21.172 1 40.16 267 GLU A O 1
ATOM 2120 N N . PHE A 1 268 ? -33.406 -7.414 -19.844 1 39.91 268 PHE A N 1
ATOM 2121 C CA . PHE A 1 268 ? -32.875 -6.531 -18.812 1 39.91 268 PHE A CA 1
ATOM 2122 C C . PHE A 1 268 ? -31.688 -7.164 -18.109 1 39.91 268 PHE A C 1
ATOM 2124 O O . PHE A 1 268 ? -31.812 -8.234 -17.5 1 39.91 268 PHE A O 1
ATOM 2131 N N . VAL A 1 269 ? -30.5 -7.02 -18.547 1 48.41 269 VAL A N 1
ATOM 2132 C CA . VAL A 1 269 ? -29.281 -7.445 -17.875 1 48.41 269 VAL A CA 1
ATOM 2133 C C . VAL A 1 269 ? -29.203 -6.82 -16.484 1 48.41 269 VAL A C 1
ATOM 2135 O O . VAL A 1 269 ? -29.047 -5.605 -16.344 1 48.41 269 VAL A O 1
ATOM 2138 N N . LYS A 1 270 ? -29.812 -7.41 -15.438 1 56.94 270 LYS A N 1
ATOM 2139 C CA . LYS A 1 270 ? -29.781 -7.02 -14.031 1 56.94 270 LYS A CA 1
ATOM 2140 C C . LYS A 1 270 ? -28.344 -6.852 -13.539 1 56.94 270 LYS A C 1
ATOM 2142 O O . LYS A 1 270 ? -27.453 -7.578 -13.961 1 56.94 270 LYS A O 1
ATOM 2147 N N . ASP A 1 271 ? -28.094 -5.695 -12.953 1 64.81 271 ASP A N 1
ATOM 2148 C CA . ASP A 1 271 ? -26.828 -5.434 -12.25 1 64.81 271 ASP A CA 1
ATOM 2149 C C . ASP A 1 271 ? -26.516 -6.543 -11.25 1 64.81 271 ASP A C 1
ATOM 2151 O O . ASP A 1 271 ? -27.438 -7.145 -10.68 1 64.81 271 ASP A O 1
ATOM 2155 N N . VAL A 1 272 ? -25.422 -7.051 -11.133 1 70 272 VAL A N 1
ATOM 2156 C CA . VAL A 1 272 ? -24.969 -8.164 -10.312 1 70 272 VAL A CA 1
ATOM 2157 C C . VAL A 1 272 ? -25.516 -8.016 -8.891 1 70 272 VAL A C 1
ATOM 2159 O O . VAL A 1 272 ? -25.812 -9.008 -8.227 1 70 272 VAL A O 1
ATOM 2162 N N . THR A 1 273 ? -25.672 -6.773 -8.469 1 66.88 273 THR A N 1
ATOM 2163 C CA . THR A 1 273 ? -26.109 -6.527 -7.102 1 66.88 273 THR A CA 1
ATOM 2164 C C . THR A 1 273 ? -27.531 -7.047 -6.895 1 66.88 273 THR A C 1
ATOM 2166 O O . THR A 1 273 ? -27.953 -7.309 -5.766 1 66.88 273 THR A O 1
ATOM 2169 N N . SER A 1 274 ? -28.281 -7.172 -8.031 1 64.5 274 SER A N 1
ATOM 2170 C CA . SER A 1 274 ? -29.672 -7.633 -7.953 1 64.5 274 SER A CA 1
ATOM 2171 C C . SER A 1 274 ? -29.734 -9.117 -7.605 1 64.5 274 SER A C 1
ATOM 2173 O O . SER A 1 274 ? -30.781 -9.609 -7.176 1 64.5 274 SER A O 1
ATOM 2175 N N . TYR A 1 275 ? -28.734 -9.789 -7.758 1 64.62 275 TYR A N 1
ATOM 2176 C CA . TYR A 1 275 ? -28.734 -11.227 -7.551 1 64.62 275 TYR A CA 1
ATOM 2177 C C . TYR A 1 275 ? -28.328 -11.57 -6.121 1 64.62 275 TYR A C 1
ATOM 2179 O O . TYR A 1 275 ? -28.406 -12.734 -5.711 1 64.62 275 TYR A O 1
ATOM 2187 N N . MET A 1 276 ? -28.031 -10.523 -5.387 1 59.16 276 MET A N 1
ATOM 2188 C CA . MET A 1 276 ? -27.625 -10.758 -4.004 1 59.16 276 MET A CA 1
ATOM 2189 C C . MET A 1 276 ? -28.828 -11.164 -3.145 1 59.16 276 MET A C 1
ATOM 2191 O O . MET A 1 276 ? -29.906 -10.594 -3.277 1 59.16 276 MET A O 1
ATOM 2195 N N . ASN A 1 277 ? -29.172 -12.383 -2.977 1 56.59 277 ASN A N 1
ATOM 2196 C CA . ASN A 1 277 ? -30.297 -12.836 -2.156 1 56.59 277 ASN A CA 1
ATOM 2197 C C . ASN A 1 277 ? -30.375 -12.062 -0.841 1 56.59 277 ASN A C 1
ATOM 2199 O O . ASN A 1 277 ? -29.438 -12.117 -0.03 1 56.59 277 ASN A O 1
ATOM 2203 N N . PHE A 1 278 ? -31.141 -10.898 -0.852 1 46.34 278 PHE A N 1
ATOM 2204 C CA . PHE A 1 278 ? -31.469 -10.281 0.43 1 46.34 278 PHE A CA 1
ATOM 2205 C C . PHE A 1 278 ? -32.25 -11.242 1.32 1 46.34 278 PHE A C 1
ATOM 2207 O O . PHE A 1 278 ? -33.25 -11.797 0.905 1 46.34 278 PHE A O 1
ATOM 2214 N N . ASP A 1 279 ? -31.719 -11.992 1.989 1 40.25 279 ASP A N 1
ATOM 2215 C CA . ASP A 1 279 ? -32.562 -12.656 2.99 1 40.25 279 ASP A CA 1
ATOM 2216 C C . ASP A 1 279 ? -33.5 -11.664 3.656 1 40.25 279 ASP A C 1
ATOM 2218 O O . ASP A 1 279 ? -33.062 -10.695 4.281 1 40.25 279 ASP A O 1
ATOM 2222 N N . ASP A 1 280 ? -34.719 -11.539 3.355 1 38.78 280 ASP A N 1
ATOM 2223 C CA . ASP A 1 280 ? -35.844 -10.828 3.959 1 38.78 280 ASP A CA 1
ATOM 2224 C C . ASP A 1 280 ? -35.75 -10.836 5.48 1 38.78 280 ASP A C 1
ATOM 2226 O O . ASP A 1 280 ? -36.281 -9.945 6.145 1 38.78 280 ASP A O 1
ATOM 2230 N N . ASP A 1 281 ? -35.375 -11.875 6.141 1 36.75 281 ASP A N 1
ATOM 2231 C CA . ASP A 1 281 ? -35.469 -11.93 7.598 1 36.75 281 ASP A CA 1
ATOM 2232 C C . ASP A 1 281 ? -34.5 -10.969 8.25 1 36.75 281 ASP A C 1
ATOM 2234 O O . ASP A 1 281 ? -34.594 -10.672 9.445 1 36.75 281 ASP A O 1
ATOM 2238 N N . LYS A 1 282 ? -33.469 -10.57 7.59 1 39.34 282 LYS A N 1
ATOM 2239 C CA . LYS A 1 282 ? -32.562 -9.68 8.305 1 39.34 282 LYS A CA 1
ATOM 2240 C C . LYS A 1 282 ? -33 -8.227 8.164 1 39.34 282 LYS A C 1
ATOM 2242 O O . LYS A 1 282 ? -32.312 -7.324 8.656 1 39.34 282 LYS A O 1
ATOM 2247 N N . ILE A 1 283 ? -33.969 -7.848 7.355 1 36.53 283 ILE A N 1
ATOM 2248 C CA . ILE A 1 283 ? -34.5 -6.484 7.395 1 36.53 283 ILE A CA 1
ATOM 2249 C C . ILE A 1 283 ? -35.062 -6.195 8.773 1 36.53 283 ILE A C 1
ATOM 2251 O O . ILE A 1 283 ? -34.969 -5.074 9.281 1 36.53 283 ILE A O 1
ATOM 2255 N N . GLN A 1 284 ? -35.844 -7.129 9.352 1 35.28 284 GLN A N 1
ATOM 2256 C CA . GLN A 1 284 ? -36.594 -6.773 10.555 1 35.28 284 GLN A CA 1
ATOM 2257 C C . GLN A 1 284 ? -35.625 -6.406 11.695 1 35.28 284 GLN A C 1
ATOM 2259 O O . GLN A 1 284 ? -36 -5.629 12.578 1 35.28 284 GLN A O 1
ATOM 2264 N N . ILE A 1 285 ? -34.531 -7.137 11.805 1 33.69 285 ILE A N 1
ATOM 2265 C CA . ILE A 1 285 ? -33.812 -6.809 13.031 1 33.69 285 ILE A CA 1
ATOM 2266 C C . ILE A 1 285 ? -33.031 -5.512 12.836 1 33.69 285 ILE A C 1
ATOM 2268 O O . ILE A 1 285 ? -32.438 -4.996 13.781 1 33.69 285 ILE A O 1
ATOM 2272 N N . ASN A 1 286 ? -32.969 -5.055 11.594 1 33.5 286 ASN A N 1
ATOM 2273 C CA . ASN A 1 286 ? -32.156 -3.846 11.422 1 33.5 286 ASN A CA 1
ATOM 2274 C C . ASN A 1 286 ? -32.875 -2.623 12.016 1 33.5 286 ASN A C 1
ATOM 2276 O O . ASN A 1 286 ? -32.375 -1.501 11.883 1 33.5 286 ASN A O 1
ATOM 2280 N N . ASP A 1 287 ? -34.125 -2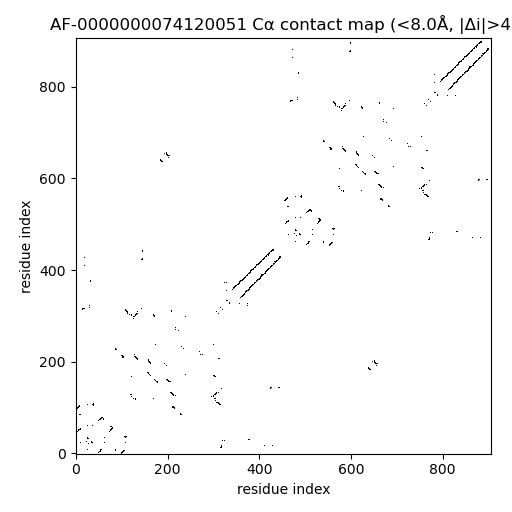.717 12.281 1 32.16 287 ASP A N 1
ATOM 2281 C CA . ASP A 1 287 ? -34.719 -1.489 12.812 1 32.16 287 ASP A CA 1
ATOM 2282 C C . ASP A 1 287 ? -33.969 -1.03 14.062 1 32.16 287 ASP A C 1
ATOM 2284 O O . ASP A 1 287 ? -33.969 0.157 14.398 1 32.16 287 ASP A O 1
ATOM 2288 N N . LEU A 1 288 ? -34.031 -1.861 15.195 1 30.69 288 LEU A N 1
ATOM 2289 C CA . LEU A 1 288 ? -33.781 -1.292 16.516 1 30.69 288 LEU A CA 1
ATOM 2290 C C . LEU A 1 288 ? -32.344 -0.837 16.672 1 30.69 288 LEU A C 1
ATOM 2292 O O . LEU A 1 288 ? -32.062 0.102 17.406 1 30.69 288 LEU A O 1
ATOM 2296 N N . THR A 1 289 ? -31.344 -1.808 16.812 1 31.17 289 THR A N 1
ATOM 2297 C CA . THR A 1 289 ? -30.094 -1.312 17.359 1 31.17 289 THR A CA 1
ATOM 2298 C C . THR A 1 289 ? -29.375 -0.413 16.359 1 31.17 289 THR A C 1
ATOM 2300 O O . THR A 1 289 ? -29.328 -0.727 15.164 1 31.17 289 THR A O 1
ATOM 2303 N N . LEU A 1 290 ? -29.266 0.917 16.516 1 31.02 290 LEU A N 1
ATOM 2304 C CA . LEU A 1 290 ? -28.484 2.02 15.969 1 31.02 290 LEU A CA 1
ATOM 2305 C C . LEU A 1 290 ? -27.188 1.511 15.344 1 31.02 290 LEU A C 1
ATOM 2307 O O . LEU A 1 290 ? -26.188 2.24 15.273 1 31.02 290 LEU A O 1
ATOM 2311 N N . CYS A 1 291 ? -26.906 0.21 15.555 1 29.69 291 CYS A N 1
ATOM 2312 C CA . CYS A 1 291 ? -25.562 -0.206 15.141 1 29.69 291 CYS A CA 1
ATOM 2313 C C . CYS A 1 291 ? -25.25 0.303 13.742 1 29.69 291 CYS A C 1
ATOM 2315 O O . CYS A 1 291 ? -26.156 0.685 12.992 1 29.69 291 CYS A O 1
ATOM 2317 N N . THR A 1 292 ? -23.859 0.193 13.375 1 32.75 292 THR A N 1
ATOM 2318 C CA . THR A 1 292 ? -23 0.544 12.242 1 32.75 292 THR A CA 1
ATOM 2319 C C . THR A 1 292 ? -23.656 0.14 10.922 1 32.75 292 THR A C 1
ATOM 2321 O O . THR A 1 292 ? -24.328 -0.897 10.844 1 32.75 292 THR A O 1
ATOM 2324 N N . GLN A 1 293 ? -24.109 1.037 10.102 1 34.97 293 GLN A N 1
ATOM 2325 C CA . GLN A 1 293 ? -24.484 0.879 8.703 1 34.97 293 GLN A CA 1
ATOM 2326 C C . GLN A 1 293 ? -23.938 -0.425 8.133 1 34.97 293 GLN A C 1
ATOM 2328 O O . GLN A 1 293 ? -22.734 -0.63 8.086 1 34.97 293 GLN A O 1
ATOM 2333 N N . LYS A 1 294 ? -24.438 -1.597 8.383 1 36.47 294 LYS A N 1
ATOM 2334 C CA . LYS A 1 294 ? -24.234 -2.9 7.754 1 36.47 294 LYS A CA 1
ATOM 2335 C C . LYS A 1 294 ? -23.844 -2.75 6.285 1 36.47 294 LYS A C 1
ATOM 2337 O O . LYS A 1 294 ? -24.672 -2.379 5.453 1 36.47 294 LYS A O 1
ATOM 2342 N N . SER A 1 295 ? -22.688 -2.293 5.914 1 39.34 295 SER A N 1
ATOM 2343 C CA . SER A 1 295 ? -21.922 -2.557 4.703 1 39.34 295 SER A CA 1
ATOM 2344 C C . SER A 1 295 ? -22.172 -3.973 4.191 1 39.34 295 SER A C 1
ATOM 2346 O O . SER A 1 295 ? -21.406 -4.48 3.365 1 39.34 295 SER A O 1
ATOM 2348 N N . GLN A 1 296 ? -23.031 -4.793 4.742 1 44.25 296 GLN A N 1
ATOM 2349 C CA . GLN A 1 296 ? -23.281 -6.188 4.402 1 44.25 296 GLN A CA 1
ATOM 2350 C C . GLN A 1 296 ? -23.672 -6.332 2.932 1 44.25 296 GLN A C 1
ATOM 2352 O O . GLN A 1 296 ? -23.547 -7.41 2.354 1 44.25 296 GLN A O 1
ATOM 2357 N N . ASP A 1 297 ? -24.562 -5.504 2.404 1 52.62 297 ASP A N 1
ATOM 2358 C CA . ASP A 1 297 ? -25.344 -5.77 1.198 1 52.62 297 ASP A CA 1
ATOM 2359 C C . ASP A 1 297 ? -24.469 -5.645 -0.053 1 52.62 297 ASP A C 1
ATOM 2361 O O . ASP A 1 297 ? -24.984 -5.672 -1.174 1 52.62 297 ASP A O 1
ATOM 2365 N N . ASN A 1 298 ? -23.141 -5.379 -0.017 1 75 298 ASN A N 1
ATOM 2366 C CA . ASN A 1 298 ? -22.438 -5.047 -1.253 1 75 298 ASN A CA 1
ATOM 2367 C C . ASN A 1 298 ? -21.375 -6.086 -1.592 1 75 298 ASN A C 1
ATOM 2369 O O . ASN A 1 298 ? -20.984 -6.887 -0.739 1 75 298 ASN A O 1
ATOM 2373 N N . ILE A 1 299 ? -21.344 -6.387 -2.791 1 89.25 299 ILE A N 1
ATOM 2374 C CA . ILE A 1 299 ? -20.266 -7.191 -3.346 1 89.25 299 ILE A CA 1
ATOM 2375 C C . ILE A 1 299 ? -18.969 -6.883 -2.607 1 89.25 299 ILE A C 1
ATOM 2377 O O . ILE A 1 299 ? -18.656 -5.719 -2.34 1 89.25 299 ILE A O 1
ATOM 2381 N N . SER A 1 300 ? -18.438 -7.91 -1.931 1 92 300 SER A N 1
ATOM 2382 C CA . SER A 1 300 ? -17.141 -7.742 -1.305 1 92 300 SER A CA 1
ATOM 2383 C C . SER A 1 300 ? -16.172 -8.836 -1.737 1 92 300 SER A C 1
ATOM 2385 O O . SER A 1 300 ? -16.562 -9.992 -1.89 1 92 300 SER A O 1
ATOM 2387 N N . CYS A 1 301 ? -15.016 -8.508 -2.006 1 95.19 301 CYS A N 1
ATOM 2388 C CA . CYS A 1 301 ? -13.961 -9.422 -2.432 1 95.19 301 CYS A CA 1
ATOM 2389 C C . CYS A 1 301 ? -12.773 -9.359 -1.478 1 95.19 301 CYS A C 1
ATOM 2391 O O . CYS A 1 301 ? -12.25 -8.281 -1.197 1 95.19 301 CYS A O 1
ATOM 2393 N N . HIS A 1 302 ? -12.336 -10.477 -1.001 1 94.5 302 HIS A N 1
ATOM 2394 C CA . HIS A 1 302 ? -11.242 -10.531 -0.036 1 94.5 302 HIS A CA 1
ATOM 2395 C C . HIS A 1 302 ? -10.172 -11.523 -0.471 1 94.5 302 HIS A C 1
ATOM 2397 O O . HIS A 1 302 ? -10.422 -12.383 -1.315 1 94.5 302 HIS A O 1
ATOM 2403 N N . GLY A 1 303 ? -9.016 -11.312 0.023 1 94.19 303 GLY A N 1
ATOM 2404 C CA . GLY A 1 303 ? -7.891 -12.172 -0.306 1 94.19 303 GLY A CA 1
ATOM 2405 C C . GLY A 1 303 ? -7.164 -12.695 0.917 1 94.19 303 GLY A C 1
ATOM 2406 O O . GLY A 1 303 ? -7.094 -12.023 1.945 1 94.19 303 GLY A O 1
ATOM 2407 N N . LEU A 1 304 ? -6.758 -13.875 0.827 1 94.44 304 LEU A N 1
ATOM 2408 C CA . LEU A 1 304 ? -5.832 -14.469 1.783 1 94.44 304 LEU A CA 1
ATOM 2409 C C . LEU A 1 304 ? -4.438 -14.602 1.179 1 94.44 304 LEU A C 1
ATOM 2411 O O . LEU A 1 304 ? -4.266 -15.211 0.124 1 94.44 304 LEU A O 1
ATOM 2415 N N . ILE A 1 305 ? -3.471 -13.977 1.758 1 93.31 305 ILE A N 1
ATOM 2416 C CA . ILE A 1 305 ? -2.08 -14.148 1.349 1 93.31 305 ILE A CA 1
ATOM 2417 C C . ILE A 1 305 ? -1.459 -15.32 2.111 1 93.31 305 ILE A C 1
ATOM 2419 O O . ILE A 1 305 ? -1.372 -15.289 3.34 1 93.31 305 ILE A O 1
ATOM 2423 N N . TYR A 1 306 ? -1.111 -16.328 1.419 1 94.62 306 TYR A N 1
ATOM 2424 C CA . TYR A 1 306 ? -0.47 -17.5 2.018 1 94.62 306 TYR A CA 1
ATOM 2425 C C . TYR A 1 306 ? 1.017 -17.531 1.684 1 94.62 306 TYR A C 1
ATOM 2427 O O . TYR A 1 306 ? 1.402 -17.938 0.585 1 94.62 306 TYR A O 1
ATOM 2435 N N . ASP A 1 307 ? 1.836 -17.109 2.666 1 90.31 307 ASP A N 1
ATOM 2436 C CA . ASP A 1 307 ? 3.277 -17.047 2.447 1 90.31 307 ASP A CA 1
ATOM 2437 C C . ASP A 1 307 ? 4.023 -17.922 3.463 1 90.31 307 ASP A C 1
ATOM 2439 O O . ASP A 1 307 ? 5.258 -17.922 3.5 1 90.31 307 ASP A O 1
ATOM 2443 N N . GLU A 1 308 ? 3.312 -18.672 4.242 1 91.81 308 GLU A N 1
ATOM 2444 C CA . GLU A 1 308 ? 3.934 -19.469 5.293 1 91.81 308 GLU A CA 1
ATOM 2445 C C . GLU A 1 308 ? 4.27 -20.875 4.785 1 91.81 308 GLU A C 1
ATOM 2447 O O . GLU A 1 308 ? 5.039 -21.594 5.418 1 91.81 308 GLU A O 1
ATOM 2452 N N . GLY A 1 309 ? 3.717 -21.266 3.676 1 93.12 309 GLY A N 1
ATOM 2453 C CA . GLY A 1 309 ? 3.926 -22.594 3.148 1 93.12 309 GLY A CA 1
ATOM 2454 C C . GLY A 1 309 ? 4.223 -22.625 1.66 1 93.12 309 GLY A C 1
ATOM 2455 O O . GLY A 1 309 ? 4.852 -21.703 1.137 1 93.12 309 GLY A O 1
ATOM 2456 N N . VAL A 1 310 ? 3.861 -23.75 1.104 1 94.25 310 VAL A N 1
ATOM 2457 C CA . VAL A 1 310 ? 4.168 -23.969 -0.306 1 94.25 310 VAL A CA 1
ATOM 2458 C C . VAL A 1 310 ? 2.93 -23.672 -1.154 1 94.25 310 VAL A C 1
ATOM 2460 O O . VAL A 1 310 ? 1.814 -24.047 -0.78 1 94.25 310 VAL A O 1
ATOM 2463 N N . CYS A 1 311 ? 3.143 -22.969 -2.184 1 95.81 311 CYS A N 1
ATOM 2464 C CA . CYS A 1 311 ? 2.072 -22.719 -3.141 1 95.81 311 CYS A CA 1
ATOM 2465 C C . CYS A 1 311 ? 2.629 -22.547 -4.547 1 95.81 311 CYS A C 1
ATOM 2467 O O . CYS A 1 311 ? 3.326 -21.578 -4.832 1 95.81 311 CYS A O 1
ATOM 2469 N N . PHE A 1 312 ? 2.297 -23.516 -5.414 1 94.44 312 PHE A N 1
ATOM 2470 C CA . PHE A 1 312 ? 2.719 -23.484 -6.809 1 94.44 312 PHE A CA 1
ATOM 2471 C C . PHE A 1 312 ? 1.512 -23.391 -7.738 1 94.44 312 PHE A C 1
ATOM 2473 O O . PHE A 1 312 ? 0.484 -24.031 -7.496 1 94.44 312 PHE A O 1
ATOM 2480 N N . SER A 1 313 ? 1.602 -22.562 -8.664 1 93.56 313 SER A N 1
ATOM 2481 C CA . SER A 1 313 ? 0.739 -22.594 -9.836 1 93.56 313 SER A CA 1
ATOM 2482 C C . SER A 1 313 ? 1.503 -23.047 -11.07 1 93.56 313 SER A C 1
ATOM 2484 O O . SER A 1 313 ? 2.307 -22.297 -11.633 1 93.56 313 SER A O 1
ATOM 2486 N N . ILE A 1 314 ? 1.265 -24.219 -11.453 1 94.69 314 ILE A N 1
ATOM 2487 C CA . ILE A 1 314 ? 2.035 -24.828 -12.531 1 94.69 314 ILE A CA 1
ATOM 2488 C C . ILE A 1 314 ? 1.441 -24.422 -13.883 1 94.69 314 ILE A C 1
ATOM 2490 O O . ILE A 1 314 ? 0.705 -25.203 -14.5 1 94.69 314 ILE A O 1
ATOM 2494 N N . ASN A 1 315 ? 1.817 -23.281 -14.32 1 89.81 315 ASN A N 1
ATOM 2495 C CA . ASN A 1 315 ? 1.231 -22.75 -15.547 1 89.81 315 ASN A CA 1
ATOM 2496 C C . ASN A 1 315 ? 2.305 -22.297 -16.531 1 89.81 315 ASN A C 1
ATOM 2498 O O . ASN A 1 315 ? 2.006 -21.609 -17.516 1 89.81 315 ASN A O 1
ATOM 2502 N N . SER A 1 316 ? 3.518 -22.656 -16.297 1 89.31 316 SER A N 1
ATOM 2503 C CA . SER A 1 316 ? 4.645 -22.391 -17.172 1 89.31 316 SER A CA 1
ATOM 2504 C C . SER A 1 316 ? 5.691 -23.484 -17.094 1 89.31 316 SER A C 1
ATOM 2506 O O . SER A 1 316 ? 5.652 -24.328 -16.188 1 89.31 316 SER A O 1
ATOM 2508 N N . LEU A 1 317 ? 6.582 -23.453 -18.078 1 91.38 317 LEU A N 1
ATOM 2509 C CA . LEU A 1 317 ? 7.672 -24.422 -18.047 1 91.38 317 LEU A CA 1
ATOM 2510 C C . LEU A 1 317 ? 8.523 -24.25 -16.797 1 91.38 317 LEU A C 1
ATOM 2512 O O . LEU A 1 317 ? 8.906 -25.234 -16.156 1 91.38 317 LEU A O 1
ATOM 2516 N N . SER A 1 318 ? 8.734 -23.016 -16.469 1 91.5 318 SER A N 1
ATOM 2517 C CA . SER A 1 318 ? 9.531 -22.703 -15.281 1 91.5 318 SER A CA 1
ATOM 2518 C C . SER A 1 318 ? 8.883 -23.266 -14.016 1 91.5 318 SER A C 1
ATOM 2520 O O . SER A 1 318 ? 9.539 -23.969 -13.234 1 91.5 318 SER A O 1
ATOM 2522 N N . SER A 1 319 ? 7.621 -22.969 -13.898 1 92.88 319 SER A N 1
ATOM 2523 C CA . SER A 1 319 ? 6.934 -23.453 -12.703 1 92.88 319 SER A CA 1
ATOM 2524 C C . SER A 1 319 ? 6.84 -24.969 -12.68 1 92.88 319 SER A C 1
ATOM 2526 O O . SER A 1 319 ? 6.883 -25.578 -11.617 1 92.88 319 SER A O 1
ATOM 2528 N N . TYR A 1 320 ? 6.762 -25.578 -13.797 1 95.56 320 TYR A N 1
ATOM 2529 C CA . TYR A 1 320 ? 6.723 -27.031 -13.898 1 95.56 320 TYR A CA 1
ATOM 2530 C C . TYR A 1 320 ? 8.031 -27.656 -13.406 1 95.56 320 TYR A C 1
ATOM 2532 O O . TYR A 1 320 ? 8.016 -28.578 -12.586 1 95.56 320 TYR A O 1
ATOM 2540 N N . ILE A 1 321 ? 9.086 -27.125 -13.867 1 95.31 321 ILE A N 1
ATOM 2541 C CA . ILE A 1 321 ? 10.406 -27.625 -13.492 1 95.31 321 ILE A CA 1
ATOM 2542 C C . ILE A 1 321 ? 10.625 -27.406 -11.992 1 95.31 321 ILE A C 1
ATOM 2544 O O . ILE A 1 321 ? 11.062 -28.328 -11.289 1 95.31 321 ILE A O 1
ATOM 2548 N N . GLU A 1 322 ? 10.242 -26.266 -11.547 1 94.12 322 GLU A N 1
ATOM 2549 C CA . GLU A 1 322 ? 10.445 -25.938 -10.141 1 94.12 322 GLU A CA 1
ATOM 2550 C C . GLU A 1 322 ? 9.625 -26.844 -9.234 1 94.12 322 GLU A C 1
ATOM 2552 O O . GLU A 1 322 ? 10.094 -27.266 -8.172 1 94.12 322 GLU A O 1
ATOM 2557 N N . ALA A 1 323 ? 8.422 -27.078 -9.641 1 96 323 ALA A N 1
ATOM 2558 C CA . ALA A 1 323 ? 7.578 -27.969 -8.859 1 96 323 ALA A CA 1
ATOM 2559 C C . ALA A 1 323 ? 8.18 -29.359 -8.773 1 96 323 ALA A C 1
ATOM 2561 O O . ALA A 1 323 ? 8.195 -29.984 -7.703 1 96 323 ALA A O 1
ATOM 2562 N N . ASN A 1 324 ? 8.664 -29.875 -9.859 1 96.75 324 ASN A N 1
ATOM 2563 C CA . ASN A 1 324 ? 9.289 -31.203 -9.867 1 96.75 324 ASN A CA 1
ATOM 2564 C C . ASN A 1 324 ? 10.555 -31.219 -9.016 1 96.75 324 ASN A C 1
ATOM 2566 O O . ASN A 1 324 ? 10.805 -32.188 -8.289 1 96.75 324 ASN A O 1
ATOM 2570 N N . ARG A 1 325 ? 11.281 -30.172 -9.141 1 94.5 325 ARG A N 1
ATOM 2571 C CA . ARG A 1 325 ? 12.469 -30.062 -8.305 1 94.5 325 ARG A CA 1
ATOM 2572 C C . ARG A 1 325 ? 12.102 -30.062 -6.824 1 94.5 325 ARG A C 1
ATOM 2574 O O . ARG A 1 325 ? 12.773 -30.703 -6.016 1 94.5 325 ARG A O 1
ATOM 2581 N N . TYR A 1 326 ? 11.078 -29.359 -6.574 1 95.25 326 TYR A N 1
ATOM 2582 C CA . TYR A 1 326 ? 10.617 -29.297 -5.195 1 95.25 326 TYR A CA 1
ATOM 2583 C C . TYR A 1 326 ? 10.188 -30.672 -4.703 1 95.25 326 TYR A C 1
ATOM 2585 O O . TYR A 1 326 ? 10.469 -31.047 -3.561 1 95.25 326 TYR A O 1
ATOM 2593 N N . MET A 1 327 ? 9.555 -31.484 -5.512 1 94.88 327 MET A N 1
ATOM 2594 C CA . MET A 1 327 ? 9.016 -32.781 -5.145 1 94.88 327 MET A CA 1
ATOM 2595 C C . MET A 1 327 ? 10.141 -33.719 -4.703 1 94.88 327 MET A C 1
ATOM 2597 O O . MET A 1 327 ? 9.93 -34.594 -3.844 1 94.88 327 MET A O 1
ATOM 2601 N N . CYS A 1 328 ? 11.312 -33.562 -5.234 1 93.06 328 CYS A N 1
ATOM 2602 C CA . CYS A 1 328 ? 12.406 -34.5 -4.996 1 93.06 328 CYS A CA 1
ATOM 2603 C C . CYS A 1 328 ? 13.242 -34.062 -3.799 1 93.06 328 CYS A C 1
ATOM 2605 O O . CYS A 1 328 ? 14.039 -34.844 -3.281 1 93.06 328 CYS A O 1
ATOM 2607 N N . ARG A 1 329 ? 12.984 -32.906 -3.324 1 94.31 329 ARG A N 1
ATOM 2608 C CA . ARG A 1 329 ? 13.781 -32.406 -2.217 1 94.31 329 ARG A CA 1
ATOM 2609 C C . ARG A 1 329 ? 13.375 -33.031 -0.899 1 94.31 329 ARG A C 1
ATOM 2611 O O . ARG A 1 329 ? 12.188 -33.281 -0.664 1 94.31 329 ARG A O 1
ATOM 2618 N N . PRO A 1 330 ? 14.336 -33.188 -0.044 1 92.88 330 PRO A N 1
ATOM 2619 C CA . PRO A 1 330 ? 14.031 -33.812 1.257 1 92.88 330 PRO A CA 1
ATOM 2620 C C . PRO A 1 330 ? 13.117 -32.906 2.107 1 92.88 330 PRO A C 1
ATOM 2622 O O . PRO A 1 330 ? 12.414 -33.438 2.986 1 92.88 330 PRO A O 1
ATOM 2625 N N . ASP A 1 331 ? 13.094 -31.625 1.854 1 92.44 331 ASP A N 1
ATOM 2626 C CA . ASP A 1 331 ? 12.273 -30.719 2.652 1 92.44 331 ASP A CA 1
ATOM 2627 C C . ASP A 1 331 ? 10.883 -30.562 2.043 1 92.44 331 ASP A C 1
ATOM 2629 O O . ASP A 1 331 ? 10.078 -29.766 2.527 1 92.44 331 ASP A O 1
ATOM 2633 N N . SER A 1 332 ? 10.625 -31.297 0.999 1 94.06 332 SER A N 1
ATOM 2634 C CA . SER A 1 332 ? 9.305 -31.266 0.379 1 94.06 332 SER A CA 1
ATOM 2635 C C . SER A 1 332 ? 8.242 -31.812 1.327 1 94.06 332 SER A C 1
ATOM 2637 O O . SER A 1 332 ? 8.484 -32.781 2.059 1 94.06 332 SER A O 1
ATOM 2639 N N . ILE A 1 333 ? 7.055 -31.25 1.259 1 92.19 333 ILE A N 1
ATOM 2640 C CA . ILE A 1 333 ? 5.949 -31.719 2.09 1 92.19 333 ILE A CA 1
ATOM 2641 C C . ILE A 1 333 ? 5.441 -33.062 1.577 1 92.19 333 ILE A C 1
ATOM 2643 O O . ILE A 1 333 ? 4.688 -33.75 2.268 1 92.19 333 ILE A O 1
ATOM 2647 N N . PHE A 1 334 ? 5.906 -33.5 0.413 1 92.12 334 PHE A N 1
ATOM 2648 C CA . PHE A 1 334 ? 5.457 -34.75 -0.196 1 92.12 334 PHE A CA 1
ATOM 2649 C C . PHE A 1 334 ? 6.527 -35.812 -0.08 1 92.12 334 PHE A C 1
ATOM 2651 O O . PHE A 1 334 ? 6.344 -36.938 -0.557 1 92.12 334 PHE A O 1
ATOM 2658 N N . TYR A 1 335 ? 7.566 -35.5 0.571 1 91.19 335 TYR A N 1
ATOM 2659 C CA . TYR A 1 335 ? 8.734 -36.375 0.62 1 91.19 335 TYR A CA 1
ATOM 2660 C C . TYR A 1 335 ? 8.367 -37.719 1.231 1 91.19 335 TYR A C 1
ATOM 2662 O O . TYR A 1 335 ? 8.828 -38.781 0.762 1 91.19 335 TYR A O 1
ATOM 2670 N N . ASP A 1 336 ? 7.5 -37.688 2.227 1 88.69 336 ASP A N 1
ATOM 2671 C CA . ASP A 1 336 ? 7.133 -38.938 2.912 1 88.69 336 ASP A CA 1
ATOM 2672 C C . ASP A 1 336 ? 5.793 -39.469 2.406 1 88.69 336 ASP A C 1
ATOM 2674 O O . ASP A 1 336 ? 5.328 -40.5 2.852 1 88.69 336 ASP A O 1
ATOM 2678 N N . VAL A 1 337 ? 5.215 -38.75 1.529 1 88.31 337 VAL A N 1
ATOM 2679 C CA . VAL A 1 337 ? 3.898 -39.125 1.015 1 88.31 337 VAL A CA 1
ATOM 2680 C C . VAL A 1 337 ? 4.051 -39.906 -0.291 1 88.31 337 VAL A C 1
ATOM 2682 O O . VAL A 1 337 ? 3.352 -40.875 -0.515 1 88.31 337 VAL A O 1
ATOM 2685 N N . LEU A 1 338 ? 4.965 -39.5 -1.127 1 91 338 LEU A N 1
ATOM 2686 C CA . LEU A 1 338 ? 5.23 -40.125 -2.404 1 91 338 LEU A CA 1
ATOM 2687 C C . LEU A 1 338 ? 6.512 -40.969 -2.336 1 91 338 LEU A C 1
ATOM 2689 O O . LEU A 1 338 ? 7.488 -40.562 -1.707 1 91 338 LEU A O 1
ATOM 2693 N N . PRO A 1 339 ? 6.453 -42.031 -2.982 1 91.38 339 PRO A N 1
ATOM 2694 C CA . PRO A 1 339 ? 7.668 -42.875 -2.971 1 91.38 339 PRO A CA 1
ATOM 2695 C C . PRO A 1 339 ? 8.797 -42.25 -3.797 1 91.38 339 PRO A C 1
ATOM 2697 O O . PRO A 1 339 ? 8.578 -41.844 -4.934 1 91.38 339 PRO A O 1
ATOM 2700 N N . ARG A 1 340 ? 9.953 -42.219 -3.215 1 93.44 340 ARG A N 1
ATOM 2701 C CA . ARG A 1 340 ? 11.117 -41.719 -3.949 1 93.44 340 ARG A CA 1
ATOM 2702 C C . ARG A 1 340 ? 11.508 -42.656 -5.066 1 93.44 340 ARG A C 1
ATOM 2704 O O . ARG A 1 340 ? 11.562 -42.281 -6.234 1 93.44 340 ARG A O 1
ATOM 2711 N N . VAL A 1 341 ? 11.781 -43.875 -4.629 1 95.25 341 VAL A N 1
ATOM 2712 C CA . VAL A 1 341 ? 12.016 -44.969 -5.574 1 95.25 341 VAL A CA 1
ATOM 2713 C C . VAL A 1 341 ? 10.898 -46 -5.461 1 95.25 341 VAL A C 1
ATOM 2715 O O . VAL A 1 341 ? 10.758 -46.656 -4.43 1 95.25 341 VAL A O 1
ATOM 2718 N N . HIS A 1 342 ? 10.086 -46.094 -6.508 1 94.94 342 HIS A N 1
ATOM 2719 C CA . HIS A 1 342 ? 8.945 -47 -6.461 1 94.94 342 HIS A CA 1
ATOM 2720 C C . HIS A 1 342 ? 9.398 -48.438 -6.281 1 94.94 342 HIS A C 1
ATOM 2722 O O . HIS A 1 342 ? 10.422 -48.844 -6.836 1 94.94 342 HIS A O 1
ATOM 2728 N N . GLN A 1 343 ? 8.688 -49.25 -5.645 1 94.38 343 GLN A N 1
ATOM 2729 C CA . GLN A 1 343 ? 9.039 -50.625 -5.289 1 94.38 343 GLN A CA 1
ATOM 2730 C C . GLN A 1 343 ? 9.148 -51.5 -6.527 1 94.38 343 GLN A C 1
ATOM 2732 O O . GLN A 1 343 ? 9.93 -52.438 -6.555 1 94.38 343 GLN A O 1
ATOM 2737 N N . SER A 1 344 ? 8.453 -51.125 -7.547 1 96.19 344 SER A N 1
ATOM 2738 C CA . SER A 1 344 ? 8.414 -51.938 -8.742 1 96.19 344 SER A CA 1
ATOM 2739 C C . SER A 1 344 ? 9.594 -51.656 -9.664 1 96.19 344 SER A C 1
ATOM 2741 O O . SER A 1 344 ? 9.781 -52.312 -10.688 1 96.19 344 SER A O 1
ATOM 2743 N N . CYS A 1 345 ? 10.375 -50.688 -9.25 1 94.44 345 CYS A N 1
ATOM 2744 C CA . CYS A 1 345 ? 11.539 -50.312 -10.047 1 94.44 345 CYS A CA 1
ATOM 2745 C C . CYS A 1 345 ? 12.594 -51.406 -10.008 1 94.44 345 CYS A C 1
ATOM 2747 O O . CYS A 1 345 ? 12.703 -52.156 -9.023 1 94.44 345 CYS A O 1
ATOM 2749 N N . GLN A 1 346 ? 13.297 -51.562 -11.125 1 96.06 346 GLN A N 1
ATOM 2750 C CA . GLN A 1 346 ? 14.422 -52.5 -11.203 1 96.06 346 GLN A CA 1
ATOM 2751 C C . GLN A 1 346 ? 15.742 -51.75 -11.312 1 96.06 346 GLN A C 1
ATOM 2753 O O . GLN A 1 346 ? 16.047 -51.156 -12.344 1 96.06 346 GLN A O 1
ATOM 2758 N N . LEU A 1 347 ? 16.469 -51.812 -10.219 1 94.69 347 LEU A N 1
ATOM 2759 C CA . LEU A 1 347 ? 17.766 -51.156 -10.18 1 94.69 347 LEU A CA 1
ATOM 2760 C C . LEU A 1 347 ? 18.891 -52.188 -10.25 1 94.69 347 LEU A C 1
ATOM 2762 O O . LEU A 1 347 ? 18.938 -53.125 -9.438 1 94.69 347 LEU A O 1
ATOM 2766 N N . ALA A 1 348 ? 19.703 -52 -11.242 1 94.62 348 ALA A N 1
ATOM 2767 C CA . ALA A 1 348 ? 20.859 -52.875 -11.375 1 94.62 348 ALA A CA 1
ATOM 2768 C C . ALA A 1 348 ? 21.922 -52.531 -10.336 1 94.62 348 ALA A C 1
ATOM 2770 O O . ALA A 1 348 ? 21.703 -51.688 -9.469 1 94.62 348 ALA A O 1
ATOM 2771 N N . GLU A 1 349 ? 23.031 -53.281 -10.383 1 89.5 349 GLU A N 1
ATOM 2772 C CA . GLU A 1 349 ? 24.141 -53.094 -9.445 1 89.5 349 GLU A CA 1
ATOM 2773 C C . GLU A 1 349 ? 24.797 -51.75 -9.664 1 89.5 349 GLU A C 1
ATOM 2775 O O . GLU A 1 349 ? 24.859 -51.25 -10.789 1 89.5 349 GLU A O 1
ATOM 2780 N N . LYS A 1 350 ? 25.203 -51.094 -8.602 1 92.94 350 LYS A N 1
ATOM 2781 C CA . LYS A 1 350 ? 26.016 -49.875 -8.625 1 92.94 350 LYS A CA 1
ATOM 2782 C C . LYS A 1 350 ? 25.219 -48.688 -9.188 1 92.94 350 LYS A C 1
ATOM 2784 O O . LYS A 1 350 ? 25.75 -47.906 -9.969 1 92.94 350 LYS A O 1
ATOM 2789 N N . VAL A 1 351 ? 23.984 -48.75 -9.078 1 94.25 351 VAL A N 1
ATOM 2790 C CA . VAL A 1 351 ? 23.156 -47.594 -9.438 1 94.25 351 VAL A CA 1
ATOM 2791 C C . VAL A 1 351 ? 23.062 -46.656 -8.25 1 94.25 351 VAL A C 1
ATOM 2793 O O . VAL A 1 351 ? 22.875 -47.062 -7.109 1 94.25 351 VAL A O 1
ATOM 2796 N N . GLN A 1 352 ? 23.359 -45.438 -8.531 1 96.44 352 GLN A N 1
ATOM 2797 C CA . GLN A 1 352 ? 23.25 -44.438 -7.5 1 96.44 352 GLN A CA 1
ATOM 2798 C C . GLN A 1 352 ? 22.078 -43.5 -7.762 1 96.44 352 GLN A C 1
ATOM 2800 O O . GLN A 1 352 ? 22.078 -42.75 -8.75 1 96.44 352 GLN A O 1
ATOM 2805 N N . VAL A 1 353 ? 21.109 -43.5 -6.922 1 96.12 353 VAL A N 1
ATOM 2806 C CA . VAL A 1 353 ? 19.984 -42.562 -6.957 1 96.12 353 VAL A CA 1
ATOM 2807 C C . VAL A 1 353 ? 20.062 -41.625 -5.762 1 96.12 353 VAL A C 1
ATOM 2809 O O . VAL A 1 353 ? 19.953 -42.062 -4.613 1 96.12 353 VAL A O 1
ATOM 2812 N N . GLY A 1 354 ? 20.266 -40.438 -6.031 1 95.19 354 GLY A N 1
ATOM 2813 C CA . GLY A 1 354 ? 20.391 -39.469 -4.957 1 95.19 354 GLY A CA 1
ATOM 2814 C C . GLY A 1 354 ? 19.141 -39.344 -4.105 1 95.19 354 GLY A C 1
ATOM 2815 O O . GLY A 1 354 ? 18.031 -39.656 -4.566 1 95.19 354 GLY A O 1
ATOM 2816 N N . THR A 1 355 ? 19.219 -38.812 -2.904 1 94.38 355 THR A N 1
ATOM 2817 C CA . THR A 1 355 ? 18.109 -38.625 -1.991 1 94.38 355 THR A CA 1
ATOM 2818 C C . THR A 1 355 ? 17.172 -37.531 -2.506 1 94.38 355 THR A C 1
ATOM 2820 O O . THR A 1 355 ? 16.031 -37.438 -2.059 1 94.38 355 THR A O 1
ATOM 2823 N N . ASP A 1 356 ? 17.656 -36.781 -3.467 1 95.81 356 ASP A N 1
ATOM 2824 C CA . ASP A 1 356 ? 16.891 -35.688 -4.07 1 95.81 356 ASP A CA 1
ATOM 2825 C C . ASP A 1 356 ? 16.375 -36.094 -5.449 1 95.81 356 ASP A C 1
ATOM 2827 O O . ASP A 1 356 ? 16.391 -35.281 -6.383 1 95.81 356 ASP A O 1
ATOM 2831 N N . SER A 1 357 ? 16.109 -37.312 -5.609 1 97 357 SER A N 1
ATOM 2832 C CA . SER A 1 357 ? 15.609 -37.812 -6.891 1 97 357 SER A CA 1
ATOM 2833 C C . SER A 1 357 ? 14.453 -38.781 -6.695 1 97 357 SER A C 1
ATOM 2835 O O . SER A 1 357 ? 14.25 -39.312 -5.594 1 97 357 SER A O 1
ATOM 2837 N N . MET A 1 358 ? 13.703 -38.969 -7.773 1 97.44 358 MET A N 1
ATOM 2838 C CA . MET A 1 358 ? 12.562 -39.875 -7.773 1 97.44 358 MET A CA 1
ATOM 2839 C C . MET A 1 358 ? 12.578 -40.781 -9.008 1 97.44 358 MET A C 1
ATOM 2841 O O . MET A 1 358 ? 12.969 -40.344 -10.094 1 97.44 358 MET A O 1
ATOM 2845 N N . VAL A 1 359 ? 12.219 -42.031 -8.781 1 97.81 359 VAL A N 1
ATOM 2846 C CA . VAL A 1 359 ? 12.117 -43 -9.883 1 97.81 359 VAL A CA 1
ATOM 2847 C C . VAL A 1 359 ? 10.742 -43.656 -9.867 1 97.81 359 VAL A C 1
ATOM 2849 O O . VAL A 1 359 ? 10.32 -44.219 -8.844 1 97.81 359 VAL A O 1
ATOM 2852 N N . GLY A 1 360 ? 10.039 -43.625 -10.992 1 96.56 360 GLY A N 1
ATOM 2853 C CA . GLY A 1 360 ? 8.648 -44.031 -11.078 1 96.56 360 GLY A CA 1
ATOM 2854 C C . GLY A 1 360 ? 8.484 -45.531 -11.234 1 96.56 360 GLY A C 1
ATOM 2855 O O . GLY A 1 360 ? 9.477 -46.281 -11.25 1 96.56 360 GLY A O 1
ATOM 2856 N N . GLU A 1 361 ? 7.281 -45.969 -11.359 1 95.56 361 GLU A N 1
ATOM 2857 C CA . GLU A 1 361 ? 6.859 -47.375 -11.398 1 95.56 361 GLU A CA 1
ATOM 2858 C C . GLU A 1 361 ? 7.406 -48.062 -12.641 1 95.56 361 GLU A C 1
ATOM 2860 O O . GLU A 1 361 ? 7.387 -47.5 -13.734 1 95.56 361 GLU A O 1
ATOM 2865 N N . ARG A 1 362 ? 7.992 -49.25 -12.492 1 97.25 362 ARG A N 1
ATOM 2866 C CA . ARG A 1 362 ? 8.367 -50.188 -13.539 1 97.25 362 ARG A CA 1
ATOM 2867 C C . ARG A 1 362 ? 9.516 -49.656 -14.383 1 97.25 362 ARG A C 1
ATOM 2869 O O . ARG A 1 362 ? 9.719 -50.094 -15.516 1 97.25 362 ARG A O 1
ATOM 2876 N N . THR A 1 363 ? 10.148 -48.688 -13.812 1 98.12 363 THR A N 1
ATOM 2877 C CA . THR A 1 363 ? 11.32 -48.156 -14.508 1 98.12 363 THR A CA 1
ATOM 2878 C C . THR A 1 363 ? 12.539 -49.062 -14.273 1 98.12 363 THR A C 1
ATOM 2880 O O . THR A 1 363 ? 12.742 -49.562 -13.164 1 98.12 363 THR A O 1
ATOM 2883 N N . GLN A 1 364 ? 13.32 -49.25 -15.344 1 98.31 364 GLN A N 1
ATOM 2884 C CA . GLN A 1 364 ? 14.531 -50.062 -15.289 1 98.31 364 GLN A CA 1
ATOM 2885 C C . GLN A 1 364 ? 15.781 -49.219 -15.453 1 98.31 364 GLN A C 1
ATOM 2887 O O . GLN A 1 364 ? 15.891 -48.438 -16.422 1 98.31 364 GLN A O 1
ATOM 2892 N N . ILE A 1 365 ? 16.672 -49.375 -14.477 1 97.81 365 ILE A N 1
ATOM 2893 C CA . ILE A 1 365 ? 17.938 -48.656 -14.539 1 97.81 365 ILE A CA 1
ATOM 2894 C C . ILE A 1 365 ? 19.094 -49.625 -14.5 1 97.81 365 ILE A C 1
ATOM 2896 O O . ILE A 1 365 ? 19.25 -50.375 -13.531 1 97.81 365 ILE A O 1
ATOM 2900 N N . ASN A 1 366 ? 19.906 -49.594 -15.531 1 97.12 366 ASN A N 1
ATOM 2901 C CA . ASN A 1 366 ? 21 -50.531 -15.68 1 97.12 366 ASN A CA 1
ATOM 2902 C C . ASN A 1 366 ? 22.25 -50.062 -14.93 1 97.12 366 ASN A C 1
ATOM 2904 O O . ASN A 1 366 ? 22.188 -49.094 -14.164 1 97.12 366 ASN A O 1
ATOM 2908 N N . GLU A 1 367 ? 23.359 -50.781 -15.117 1 96 367 GLU A N 1
ATOM 2909 C CA . GLU A 1 367 ? 24.516 -50.656 -14.25 1 96 367 GLU A CA 1
ATOM 2910 C C . GLU A 1 367 ? 25.219 -49.312 -14.438 1 96 367 GLU A C 1
ATOM 2912 O O . GLU A 1 367 ? 25.188 -48.75 -15.531 1 96 367 GLU A O 1
ATOM 2917 N N . LYS A 1 368 ? 25.781 -48.812 -13.352 1 96.12 368 LYS A N 1
ATOM 2918 C CA . LYS A 1 368 ? 26.688 -47.656 -13.328 1 96.12 368 LYS A CA 1
ATOM 2919 C C . LYS A 1 368 ? 25.984 -46.375 -13.758 1 96.12 368 LYS A C 1
ATOM 2921 O O . LYS A 1 368 ? 26.484 -45.625 -14.594 1 96.12 368 LYS A O 1
ATOM 2926 N N . CYS A 1 369 ? 24.797 -46.25 -13.297 1 97 369 CYS A N 1
ATOM 2927 C CA . CYS A 1 369 ? 24.047 -45.031 -13.562 1 97 369 CYS A CA 1
ATOM 2928 C C . CYS A 1 369 ? 24.047 -44.125 -12.352 1 97 369 CYS A C 1
ATOM 2930 O O . CYS A 1 369 ? 24.141 -44.562 -11.211 1 97 369 CYS A O 1
ATOM 2932 N N . SER A 1 370 ? 24.062 -42.844 -12.602 1 97.94 370 SER A N 1
ATOM 2933 C CA . SER A 1 370 ? 23.969 -41.844 -11.555 1 97.94 370 SER A CA 1
ATOM 2934 C C . SER A 1 370 ? 22.828 -40.875 -11.812 1 97.94 370 SER A C 1
ATOM 2936 O O . SER A 1 370 ? 22.781 -40.219 -12.852 1 97.94 370 SER A O 1
ATOM 2938 N N . ILE A 1 371 ? 21.906 -40.812 -10.898 1 97.81 371 ILE A N 1
ATOM 2939 C CA . ILE A 1 371 ? 20.75 -39.906 -11 1 97.81 371 ILE A CA 1
ATOM 2940 C C . ILE A 1 371 ? 20.75 -38.938 -9.82 1 97.81 371 ILE A C 1
ATOM 2942 O O . ILE A 1 371 ? 20.703 -39.375 -8.664 1 97.81 371 ILE A O 1
ATOM 2946 N N . LYS A 1 372 ? 20.781 -37.719 -10.172 1 97.25 372 LYS A N 1
ATOM 2947 C CA . LYS A 1 372 ? 20.812 -36.688 -9.133 1 97.25 372 LYS A CA 1
ATOM 2948 C C . LYS A 1 372 ? 19.797 -35.594 -9.422 1 97.25 372 LYS A C 1
ATOM 2950 O O . LYS A 1 372 ? 19.609 -35.188 -10.57 1 97.25 372 LYS A O 1
ATOM 2955 N N . ARG A 1 373 ? 19.109 -35.125 -8.391 1 96.94 373 ARG A N 1
ATOM 2956 C CA . ARG A 1 373 ? 18.203 -34 -8.453 1 96.94 373 ARG A CA 1
ATOM 2957 C C . ARG A 1 373 ? 17.266 -34.094 -9.664 1 96.94 373 ARG A C 1
ATOM 2959 O O . ARG A 1 373 ? 17.141 -33.156 -10.445 1 96.94 373 ARG A O 1
ATOM 2966 N N . SER A 1 374 ? 16.703 -35.281 -9.812 1 98 374 SER A N 1
ATOM 2967 C CA . SER A 1 374 ? 15.914 -35.531 -11.016 1 98 374 SER A CA 1
ATOM 2968 C C . SER A 1 374 ? 14.68 -36.375 -10.703 1 98 374 SER A C 1
ATOM 2970 O O . SER A 1 374 ? 14.656 -37.125 -9.711 1 98 374 SER A O 1
ATOM 2972 N N . VAL A 1 375 ? 13.734 -36.188 -11.516 1 98.25 375 VAL A N 1
ATOM 2973 C CA . VAL A 1 375 ? 12.547 -37.031 -11.477 1 98.25 375 VAL A CA 1
ATOM 2974 C C . VAL A 1 375 ? 12.484 -37.906 -12.727 1 98.25 375 VAL A C 1
ATOM 2976 O O . VAL A 1 375 ? 12.484 -37.375 -13.844 1 98.25 375 VAL A O 1
ATOM 2979 N N . ILE A 1 376 ? 12.453 -39.219 -12.508 1 98.5 376 ILE A N 1
ATOM 2980 C CA . ILE A 1 376 ? 12.305 -40.156 -13.602 1 98.5 376 ILE A CA 1
ATOM 2981 C C . ILE A 1 376 ? 10.898 -40.781 -13.562 1 98.5 376 ILE A C 1
ATOM 2983 O O . ILE A 1 376 ? 10.477 -41.281 -12.523 1 98.5 376 ILE A O 1
ATOM 2987 N N . GLY A 1 377 ? 10.188 -40.781 -14.633 1 97.88 377 GLY A N 1
ATOM 2988 C CA . GLY A 1 377 ? 8.797 -41.219 -14.711 1 97.88 377 GLY A CA 1
ATOM 2989 C C . GLY A 1 377 ? 8.648 -42.719 -14.695 1 97.88 377 GLY A C 1
ATOM 2990 O O . GLY A 1 377 ? 9.555 -43.438 -14.258 1 97.88 377 GLY A O 1
ATOM 2991 N N . LYS A 1 378 ? 7.484 -43.156 -15.125 1 97.06 378 LYS A N 1
ATOM 2992 C CA . LYS A 1 378 ? 7.137 -44.594 -15.141 1 97.06 378 LYS A CA 1
ATOM 2993 C C . LYS A 1 378 ? 7.547 -45.25 -16.453 1 97.06 378 LYS A C 1
ATOM 2995 O O . LYS A 1 378 ? 7.566 -44.594 -17.5 1 97.06 378 LYS A O 1
ATOM 3000 N N . ASP A 1 379 ? 7.887 -46.469 -16.375 1 97.94 379 ASP A N 1
ATOM 3001 C CA . ASP A 1 379 ? 8.109 -47.344 -17.531 1 97.94 379 ASP A CA 1
ATOM 3002 C C . ASP A 1 379 ? 9.266 -46.812 -18.391 1 97.94 379 ASP A C 1
ATOM 3004 O O . ASP A 1 379 ? 9.188 -46.812 -19.625 1 97.94 379 ASP A O 1
ATOM 3008 N N . CYS A 1 380 ? 10.219 -46.25 -17.656 1 98.5 380 CYS A N 1
ATOM 3009 C CA . CYS A 1 380 ? 11.414 -45.812 -18.375 1 98.5 380 CYS A CA 1
ATOM 3010 C C . CYS A 1 380 ? 12.453 -46.906 -18.469 1 98.5 380 CYS A C 1
ATOM 3012 O O . CYS A 1 380 ? 12.43 -47.875 -17.672 1 98.5 380 CYS A O 1
ATOM 3014 N N . GLU A 1 381 ? 13.266 -46.844 -19.484 1 98.69 381 GLU A N 1
ATOM 3015 C CA . GLU A 1 381 ? 14.406 -47.719 -19.672 1 98.69 381 GLU A CA 1
ATOM 3016 C C . GLU A 1 381 ? 15.711 -46.938 -19.766 1 98.69 381 GLU A C 1
ATOM 3018 O O . GLU A 1 381 ? 15.969 -46.25 -20.781 1 98.69 381 GLU A O 1
ATOM 3023 N N . ILE A 1 382 ? 16.531 -47.094 -18.719 1 98.56 382 ILE A N 1
ATOM 3024 C CA . ILE A 1 382 ? 17.797 -46.375 -18.672 1 98.56 382 ILE A CA 1
ATOM 3025 C C . ILE A 1 382 ? 18.969 -47.344 -18.844 1 98.56 382 ILE A C 1
ATOM 3027 O O . ILE A 1 382 ? 19.109 -48.281 -18.047 1 98.56 382 ILE A O 1
ATOM 3031 N N . GLY A 1 383 ? 19.781 -47.156 -19.812 1 98 383 GLY A N 1
ATOM 3032 C CA . GLY A 1 383 ? 20.891 -48.031 -20.141 1 98 383 GLY A CA 1
ATOM 3033 C C . GLY A 1 383 ? 22.016 -48 -19.125 1 98 383 GLY A C 1
ATOM 3034 O O . GLY A 1 383 ? 21.797 -47.656 -17.969 1 98 383 GLY A O 1
ATOM 3035 N N . THR A 1 384 ? 23.25 -48.438 -19.625 1 97.69 384 THR A N 1
ATOM 3036 C CA . THR A 1 384 ? 24.406 -48.5 -18.766 1 97.69 384 THR A CA 1
ATOM 3037 C C . THR A 1 384 ? 25.234 -47.219 -18.859 1 97.69 384 THR A C 1
ATOM 3039 O O . THR A 1 384 ? 25.25 -46.562 -19.906 1 97.69 384 THR A O 1
ATOM 3042 N N . LEU A 1 385 ? 25.891 -46.844 -17.781 1 97.5 385 LEU A N 1
ATOM 3043 C CA . LEU A 1 385 ? 26.812 -45.719 -17.75 1 97.5 385 LEU A CA 1
ATOM 3044 C C . LEU A 1 385 ? 26.109 -44.438 -18.141 1 97.5 385 LEU A C 1
ATOM 3046 O O . LEU A 1 385 ? 26.594 -43.688 -19 1 97.5 385 LEU A O 1
ATOM 3050 N N . VAL A 1 386 ? 24.922 -44.219 -17.516 1 98.25 386 VAL A N 1
ATOM 3051 C CA . VAL A 1 386 ? 24.141 -43.031 -17.812 1 98.25 386 VAL A CA 1
ATOM 3052 C C . VAL A 1 386 ? 24.203 -42.062 -16.625 1 98.25 386 VAL A C 1
ATOM 3054 O O . VAL A 1 386 ? 24.188 -42.5 -15.477 1 98.25 386 VAL A O 1
ATOM 3057 N N . ARG A 1 387 ? 24.344 -40.812 -16.906 1 98.56 387 ARG A N 1
ATOM 3058 C CA . ARG A 1 387 ? 24.328 -39.75 -15.891 1 98.56 387 ARG A CA 1
ATOM 3059 C C . ARG A 1 387 ? 23.188 -38.781 -16.141 1 98.56 387 ARG A C 1
ATOM 3061 O O . ARG A 1 387 ? 23.094 -38.188 -17.219 1 98.56 387 ARG A O 1
ATOM 3068 N N . ILE A 1 388 ? 22.312 -38.594 -15.172 1 98.38 388 ILE A N 1
ATOM 3069 C CA . ILE A 1 388 ? 21.156 -37.688 -15.25 1 98.38 388 ILE A CA 1
ATOM 3070 C C . ILE A 1 388 ? 21.188 -36.719 -14.07 1 98.38 388 ILE A C 1
ATOM 3072 O O . ILE A 1 388 ? 21.156 -37.156 -12.914 1 98.38 388 ILE A O 1
ATOM 3076 N N . SER A 1 389 ? 21.281 -35.438 -14.367 1 98.12 389 SER A N 1
ATOM 3077 C CA . SER A 1 389 ? 21.328 -34.469 -13.297 1 98.12 389 SER A CA 1
ATOM 3078 C C . SER A 1 389 ? 20.391 -33.281 -13.586 1 98.12 389 SER A C 1
ATOM 3080 O O . SER A 1 389 ? 20.438 -32.719 -14.68 1 98.12 389 SER A O 1
ATOM 3082 N N . ASN A 1 390 ? 19.562 -32.938 -12.602 1 96.75 390 ASN A N 1
ATOM 3083 C CA . ASN A 1 390 ? 18.688 -31.781 -12.68 1 96.75 390 ASN A CA 1
ATOM 3084 C C . ASN A 1 390 ? 17.719 -31.891 -13.852 1 96.75 390 ASN A C 1
ATOM 3086 O O . ASN A 1 390 ? 17.609 -30.969 -14.656 1 96.75 390 ASN A O 1
ATOM 3090 N N . CYS A 1 391 ? 17.078 -33.094 -13.992 1 97.94 391 CYS A N 1
ATOM 3091 C CA . CYS A 1 391 ? 16.219 -33.312 -15.148 1 97.94 391 CYS A CA 1
ATOM 3092 C C . CYS A 1 391 ? 14.828 -33.75 -14.727 1 97.94 391 CYS A C 1
ATOM 3094 O O . CYS A 1 391 ? 14.633 -34.219 -13.602 1 97.94 391 CYS A O 1
ATOM 3096 N N . VAL A 1 392 ? 13.953 -33.469 -15.57 1 98.12 392 VAL A N 1
ATOM 3097 C CA . VAL A 1 392 ? 12.617 -34.031 -15.5 1 98.12 392 VAL A CA 1
ATOM 3098 C C . VAL A 1 392 ? 12.414 -35 -16.688 1 98.12 392 VAL A C 1
ATOM 3100 O O . VAL A 1 392 ? 12.352 -34.562 -17.828 1 98.12 392 VAL A O 1
ATOM 3103 N N . VAL A 1 393 ? 12.336 -36.281 -16.391 1 98.31 393 VAL A N 1
ATOM 3104 C CA . VAL A 1 393 ? 12.125 -37.312 -17.391 1 98.31 393 VAL A CA 1
ATOM 3105 C C . VAL A 1 393 ? 10.719 -37.906 -17.25 1 98.31 393 VAL A C 1
ATOM 3107 O O . VAL A 1 393 ? 10.406 -38.5 -16.234 1 98.31 393 VAL A O 1
ATOM 3110 N N . MET A 1 394 ? 9.875 -37.781 -18.266 1 97.38 394 MET A N 1
ATOM 3111 C CA . MET A 1 394 ? 8.492 -38.219 -18.188 1 97.38 394 MET A CA 1
ATOM 3112 C C . MET A 1 394 ? 8.398 -39.75 -18.438 1 97.38 394 MET A C 1
ATOM 3114 O O . MET A 1 394 ? 9.398 -40.438 -18.297 1 97.38 394 MET A O 1
ATOM 3118 N N . ASP A 1 395 ? 7.211 -40.219 -18.672 1 96.75 395 ASP A N 1
ATOM 3119 C CA . ASP A 1 395 ? 6.957 -41.656 -18.734 1 96.75 395 ASP A CA 1
ATOM 3120 C C . ASP A 1 395 ? 7.438 -42.25 -20.062 1 96.75 395 ASP A C 1
ATOM 3122 O O . ASP A 1 395 ? 7.461 -41.531 -21.078 1 96.75 395 ASP A O 1
ATOM 3126 N N . ARG A 1 396 ? 7.883 -43.438 -20 1 97.75 396 ARG A N 1
ATOM 3127 C CA . ARG A 1 396 ? 8.141 -44.281 -21.172 1 97.75 396 ARG A CA 1
ATOM 3128 C C . ARG A 1 396 ? 9.281 -43.719 -22 1 97.75 396 ARG A C 1
ATOM 3130 O O . ARG A 1 396 ? 9.219 -43.719 -23.234 1 97.75 396 ARG A O 1
ATOM 3137 N N . VAL A 1 397 ? 10.18 -43.125 -21.312 1 98.25 397 VAL A N 1
ATOM 3138 C CA . VAL A 1 397 ? 11.367 -42.625 -22 1 98.25 397 VAL A CA 1
ATOM 3139 C C . VAL A 1 397 ? 12.445 -43.688 -22.047 1 98.25 397 VAL A C 1
ATOM 3141 O O . VAL A 1 397 ? 12.617 -44.438 -21.094 1 98.25 397 VAL A O 1
ATOM 3144 N N . LYS A 1 398 ? 13.141 -43.75 -23.141 1 98.81 398 LYS A N 1
ATOM 3145 C CA . LYS A 1 398 ? 14.273 -44.656 -23.281 1 98.81 398 LYS A CA 1
ATOM 3146 C C . LYS A 1 398 ? 15.586 -43.875 -23.422 1 98.81 398 LYS A C 1
ATOM 3148 O O . LYS A 1 398 ? 15.742 -43.062 -24.344 1 98.81 398 LYS A O 1
ATOM 3153 N N . ILE A 1 399 ? 16.484 -44.062 -22.5 1 98.75 399 ILE A N 1
ATOM 3154 C CA . ILE A 1 399 ? 17.797 -43.438 -22.547 1 98.75 399 ILE A CA 1
ATOM 3155 C C . ILE A 1 399 ? 18.875 -44.531 -22.75 1 98.75 399 ILE A C 1
ATOM 3157 O O . ILE A 1 399 ? 19.031 -45.406 -21.891 1 98.75 399 ILE A O 1
ATOM 3161 N N . SER A 1 400 ? 19.609 -44.469 -23.797 1 98.44 400 SER A N 1
ATOM 3162 C CA . SER A 1 400 ? 20.547 -45.5 -24.188 1 98.44 400 SER A CA 1
ATOM 3163 C C . SER A 1 400 ? 21.859 -45.406 -23.406 1 98.44 400 SER A C 1
ATOM 3165 O O . SER A 1 400 ? 21.984 -44.562 -22.516 1 98.44 400 SER A O 1
ATOM 3167 N N . ASP A 1 401 ? 22.828 -46.312 -23.781 1 98.19 401 ASP A N 1
ATOM 3168 C CA . ASP A 1 401 ? 24.078 -46.438 -23.031 1 98.19 401 ASP A CA 1
ATOM 3169 C C . ASP A 1 401 ? 24.969 -45.219 -23.188 1 98.19 401 ASP A C 1
ATOM 3171 O O . ASP A 1 401 ? 25.047 -44.656 -24.281 1 98.19 401 ASP A O 1
ATOM 3175 N N . GLY A 1 402 ? 25.484 -44.812 -22.125 1 98.06 402 GLY A N 1
ATOM 3176 C CA . GLY A 1 402 ? 26.547 -43.812 -22.156 1 98.06 402 GLY A CA 1
ATOM 3177 C C . GLY A 1 402 ? 26.031 -42.406 -22.328 1 98.06 402 GLY A C 1
ATOM 3178 O O . GLY A 1 402 ? 26.734 -41.531 -22.812 1 98.06 402 GLY A O 1
ATOM 3179 N N . VAL A 1 403 ? 24.828 -42.156 -22.016 1 98.38 403 VAL A N 1
ATOM 3180 C CA . VAL A 1 403 ? 24.219 -40.844 -22.234 1 98.38 403 VAL A CA 1
ATOM 3181 C C . VAL A 1 403 ? 24.438 -39.969 -21 1 98.38 403 VAL A C 1
ATOM 3183 O O . VAL A 1 403 ? 24.391 -40.469 -19.859 1 98.38 403 VAL A O 1
ATOM 3186 N N . ASN A 1 404 ? 24.766 -38.719 -21.203 1 98.5 404 ASN A N 1
ATOM 3187 C CA . ASN A 1 404 ? 24.875 -37.719 -20.172 1 98.5 404 ASN A CA 1
ATOM 3188 C C . ASN A 1 404 ? 23.875 -36.594 -20.375 1 98.5 404 ASN A C 1
ATOM 3190 O O . ASN A 1 404 ? 23.969 -35.844 -21.359 1 98.5 404 ASN A O 1
ATOM 3194 N N . ILE A 1 405 ? 22.953 -36.406 -19.453 1 98.06 405 ILE A N 1
ATOM 3195 C CA . ILE A 1 405 ? 21.906 -35.406 -19.578 1 98.06 405 ILE A CA 1
ATOM 3196 C C . ILE A 1 405 ? 21.906 -34.5 -18.359 1 98.06 405 ILE A C 1
ATOM 3198 O O . ILE A 1 405 ? 21.906 -34.969 -17.219 1 98.06 405 ILE A O 1
ATOM 3202 N N . GLN A 1 406 ? 21.906 -33.188 -18.578 1 97.75 406 GLN A N 1
ATOM 3203 C CA . GLN A 1 406 ? 21.922 -32.188 -17.5 1 97.75 406 GLN A CA 1
ATOM 3204 C C . GLN A 1 406 ? 20.922 -31.078 -17.781 1 97.75 406 GLN A C 1
ATOM 3206 O O . GLN A 1 406 ? 20.969 -30.438 -18.844 1 97.75 406 GLN A O 1
ATOM 3211 N N . GLY A 1 407 ? 20.031 -30.797 -16.844 1 96.38 407 GLY A N 1
ATOM 3212 C CA . GLY A 1 407 ? 19.125 -29.672 -16.922 1 96.38 407 GLY A CA 1
ATOM 3213 C C . GLY A 1 407 ? 18.109 -29.797 -18.047 1 96.38 407 GLY A C 1
ATOM 3214 O O . GLY A 1 407 ? 17.766 -28.812 -18.703 1 96.38 407 GLY A O 1
ATOM 3215 N N . CYS A 1 408 ? 17.625 -30.984 -18.328 1 97.06 408 CYS A N 1
ATOM 3216 C CA . CYS A 1 408 ? 16.75 -31.203 -19.469 1 97.06 408 CYS A CA 1
ATOM 3217 C C . CYS A 1 408 ? 15.344 -31.578 -19.031 1 97.06 408 CYS A C 1
ATOM 3219 O O . CYS A 1 408 ? 15.133 -32 -17.891 1 97.06 408 CYS A O 1
ATOM 3221 N N . VAL A 1 409 ? 14.477 -31.266 -19.891 1 97.12 409 VAL A N 1
ATOM 3222 C CA . VAL A 1 409 ? 13.125 -31.812 -19.797 1 97.12 409 VAL A CA 1
ATOM 3223 C C . VAL A 1 409 ? 12.875 -32.781 -20.969 1 97.12 409 VAL A C 1
ATOM 3225 O O . VAL A 1 409 ? 12.961 -32.375 -22.125 1 97.12 409 VAL A O 1
ATOM 3228 N N . ILE A 1 410 ? 12.672 -34.031 -20.609 1 97.5 410 ILE A N 1
ATOM 3229 C CA . ILE A 1 410 ? 12.453 -35.062 -21.609 1 97.5 410 ILE A CA 1
ATOM 3230 C C . ILE A 1 410 ? 11.008 -35.531 -21.547 1 97.5 410 ILE A C 1
ATOM 3232 O O . ILE A 1 410 ? 10.609 -36.188 -20.578 1 97.5 410 ILE A O 1
ATOM 3236 N N . CYS A 1 411 ? 10.242 -35.344 -22.594 1 96.44 411 CYS A N 1
ATOM 3237 C CA . CYS A 1 411 ? 8.812 -35.625 -22.594 1 96.44 411 CYS A CA 1
ATOM 3238 C C . CYS A 1 411 ? 8.57 -37.094 -22.844 1 96.44 411 CYS A C 1
ATOM 3240 O O . CYS A 1 411 ? 9.5 -37.875 -23.109 1 96.44 411 CYS A O 1
ATOM 3242 N N . GLU A 1 412 ? 7.359 -37.438 -22.719 1 96.19 412 GLU A N 1
ATOM 3243 C CA . GLU A 1 412 ? 6.93 -38.812 -22.734 1 96.19 412 GLU A CA 1
ATOM 3244 C C . GLU A 1 412 ? 7.32 -39.5 -24.031 1 96.19 412 GLU A C 1
ATOM 3246 O O . GLU A 1 412 ? 7.137 -38.938 -25.125 1 96.19 412 GLU A O 1
ATOM 3251 N N . GLY A 1 413 ? 7.887 -40.656 -23.922 1 96.12 413 GLY A N 1
ATOM 3252 C CA . GLY A 1 413 ? 8.117 -41.5 -25.078 1 96.12 413 GLY A CA 1
ATOM 3253 C C . GLY A 1 413 ? 9.359 -41.156 -25.859 1 96.12 413 GLY A C 1
ATOM 3254 O O . GLY A 1 413 ? 9.664 -41.781 -26.875 1 96.12 413 GLY A O 1
ATOM 3255 N N . ALA A 1 414 ? 10.07 -40.219 -25.453 1 96.75 414 ALA A N 1
ATOM 3256 C CA . ALA A 1 414 ? 11.281 -39.812 -26.156 1 96.75 414 ALA A CA 1
ATOM 3257 C C . ALA A 1 414 ? 12.359 -40.906 -26.062 1 96.75 414 ALA A C 1
ATOM 3259 O O . ALA A 1 414 ? 12.359 -41.719 -25.141 1 96.75 414 ALA A O 1
ATOM 3260 N N . ILE A 1 415 ? 13.234 -40.906 -27.047 1 98.5 415 ILE A N 1
ATOM 3261 C CA . ILE A 1 415 ? 14.352 -41.844 -27.094 1 98.5 415 ILE A CA 1
ATOM 3262 C C . ILE A 1 415 ? 15.664 -41.062 -27.266 1 98.5 415 ILE A C 1
ATOM 3264 O O . ILE A 1 415 ? 15.82 -40.312 -28.219 1 98.5 415 ILE A O 1
ATOM 3268 N N . ILE A 1 416 ? 16.578 -41.312 -26.359 1 98.62 416 ILE A N 1
ATOM 3269 C CA . ILE A 1 416 ? 17.875 -40.656 -26.438 1 98.62 416 ILE A CA 1
ATOM 3270 C C . ILE A 1 416 ? 18.938 -41.656 -26.891 1 98.62 416 ILE A C 1
ATOM 3272 O O . ILE A 1 416 ? 19.188 -42.656 -26.203 1 98.62 416 ILE A O 1
ATOM 3276 N N . GLY A 1 417 ? 19.609 -41.375 -27.922 1 98.19 417 GLY A N 1
ATOM 3277 C CA . GLY A 1 417 ? 20.594 -42.281 -28.516 1 98.19 417 GLY A CA 1
ATOM 3278 C C . GLY A 1 417 ? 21.844 -42.406 -27.688 1 98.19 417 GLY A C 1
ATOM 3279 O O . GLY A 1 417 ? 22.156 -41.531 -26.875 1 98.19 417 GLY A O 1
ATOM 3280 N N . GLU A 1 418 ? 22.578 -43.5 -28.031 1 98 418 GLU A N 1
ATOM 3281 C CA . GLU A 1 418 ? 23.75 -43.875 -27.219 1 98 418 GLU A CA 1
ATOM 3282 C C . GLU A 1 418 ? 24.828 -42.781 -27.297 1 98 418 GLU A C 1
ATOM 3284 O O . GLU A 1 418 ? 25 -42.156 -28.344 1 98 418 GLU A O 1
ATOM 3289 N N . LYS A 1 419 ? 25.469 -42.531 -26.219 1 97.94 419 LYS A N 1
ATOM 3290 C CA . LYS A 1 419 ? 26.641 -41.656 -26.094 1 97.94 419 LYS A CA 1
ATOM 3291 C C . LYS A 1 419 ? 26.297 -40.219 -26.422 1 97.94 419 LYS A C 1
ATOM 3293 O O . LYS A 1 419 ? 27.156 -39.438 -26.859 1 97.94 419 LYS A O 1
ATOM 3298 N N . SER A 1 420 ? 25.062 -39.812 -26.203 1 98.06 420 SER A N 1
ATOM 3299 C CA . SER A 1 420 ? 24.641 -38.438 -26.422 1 98.06 420 SER A CA 1
ATOM 3300 C C . SER A 1 420 ? 24.891 -37.594 -25.188 1 98.06 420 SER A C 1
ATOM 3302 O O . SER A 1 420 ? 24.906 -38.094 -24.062 1 98.06 420 SER A O 1
ATOM 3304 N N . GLU A 1 421 ? 25.172 -36.312 -25.422 1 98.38 421 GLU A N 1
ATOM 3305 C CA . GLU A 1 421 ? 25.328 -35.312 -24.375 1 98.38 421 GLU A CA 1
ATOM 3306 C C . GLU A 1 421 ? 24.328 -34.156 -24.562 1 98.38 421 GLU A C 1
ATOM 3308 O O . GLU A 1 421 ? 24.406 -33.406 -25.531 1 98.38 421 GLU A O 1
ATOM 3313 N N . LEU A 1 422 ? 23.406 -34.062 -23.594 1 97.88 422 LEU A N 1
ATOM 3314 C CA . LEU A 1 422 ? 22.375 -33.062 -23.656 1 97.88 422 LEU A CA 1
ATOM 3315 C C . LEU A 1 422 ? 22.453 -32.125 -22.453 1 97.88 422 LEU A C 1
ATOM 3317 O O . LEU A 1 422 ? 22.484 -32.562 -21.312 1 97.88 422 LEU A O 1
ATOM 3321 N N . LYS A 1 423 ? 22.562 -30.844 -22.734 1 96.75 423 LYS A N 1
ATOM 3322 C CA . LYS A 1 423 ? 22.578 -29.844 -21.688 1 96.75 423 LYS A CA 1
ATOM 3323 C C . LYS A 1 423 ? 21.516 -28.781 -21.906 1 96.75 423 LYS A C 1
ATOM 3325 O O . LYS A 1 423 ? 21.5 -28.125 -22.953 1 96.75 423 LYS A O 1
ATOM 3330 N N . ASP A 1 424 ? 20.609 -28.625 -20.938 1 95.38 424 ASP A N 1
ATOM 3331 C CA . ASP A 1 424 ? 19.562 -27.609 -20.969 1 95.38 424 ASP A CA 1
ATOM 3332 C C . ASP A 1 424 ? 18.719 -27.719 -22.234 1 95.38 424 ASP A C 1
ATOM 3334 O O . ASP A 1 424 ? 18.484 -26.734 -22.922 1 95.38 424 ASP A O 1
ATOM 3338 N N . CYS A 1 425 ? 18.281 -28.906 -22.484 1 95.94 425 CYS A N 1
ATOM 3339 C CA . CYS A 1 425 ? 17.5 -29.156 -23.688 1 95.94 425 CYS A CA 1
ATOM 3340 C C . CYS A 1 425 ? 16.062 -29.516 -23.328 1 95.94 425 CYS A C 1
ATOM 3342 O O . CYS A 1 425 ? 15.789 -30 -22.234 1 95.94 425 CYS A O 1
ATOM 3344 N N . PHE A 1 426 ? 15.219 -29.188 -24.219 1 95.75 426 PHE A N 1
ATOM 3345 C CA . PHE A 1 426 ? 13.828 -29.641 -24.172 1 95.75 426 PHE A CA 1
ATOM 3346 C C . PHE A 1 426 ? 13.562 -30.641 -25.281 1 95.75 426 PHE A C 1
ATOM 3348 O O . PHE A 1 426 ? 13.648 -30.312 -26.469 1 95.75 426 PHE A O 1
ATOM 3355 N N . ILE A 1 427 ? 13.328 -31.906 -24.891 1 96.12 427 ILE A N 1
ATOM 3356 C CA . ILE A 1 427 ? 13.039 -32.969 -25.859 1 96.12 427 ILE A CA 1
ATOM 3357 C C . ILE A 1 427 ? 11.547 -33.25 -25.875 1 96.12 427 ILE A C 1
ATOM 3359 O O . ILE A 1 427 ? 11 -33.75 -24.875 1 96.12 427 ILE A O 1
ATOM 3363 N N . GLY A 1 428 ? 10.883 -33.062 -26.953 1 94.06 428 GLY A N 1
ATOM 3364 C CA . GLY A 1 428 ? 9.438 -33.156 -27.062 1 94.06 428 GLY A CA 1
ATOM 3365 C C . GLY A 1 428 ? 8.922 -34.594 -27.062 1 94.06 428 GLY A C 1
ATOM 3366 O O . GLY A 1 428 ? 9.695 -35.531 -26.953 1 94.06 428 GLY A O 1
ATOM 3367 N N . TYR A 1 429 ? 7.625 -34.688 -27.188 1 93.5 429 TYR A N 1
ATOM 3368 C CA . TYR A 1 429 ? 6.887 -35.969 -27.141 1 93.5 429 TYR A CA 1
ATOM 3369 C C . TYR A 1 429 ? 7.355 -36.906 -28.234 1 93.5 429 TYR A C 1
ATOM 3371 O O . TYR A 1 429 ? 7.371 -36.562 -29.406 1 93.5 429 TYR A O 1
ATOM 3379 N N . GLN A 1 430 ? 7.816 -38.031 -27.906 1 94.38 430 GLN A N 1
ATOM 3380 C CA . GLN A 1 430 ? 8.18 -39.156 -28.781 1 94.38 430 GLN A CA 1
ATOM 3381 C C . GLN A 1 430 ? 9.289 -38.75 -29.75 1 94.38 430 GLN A C 1
ATOM 3383 O O . GLN A 1 430 ? 9.383 -39.281 -30.844 1 94.38 430 GLN A O 1
ATOM 3388 N N . LYS A 1 431 ? 10.039 -37.812 -29.344 1 94.56 431 LYS A N 1
ATOM 3389 C CA . LYS A 1 431 ? 11.156 -37.406 -30.188 1 94.56 431 LYS A CA 1
ATOM 3390 C C . LYS A 1 431 ? 12.359 -38.312 -30.016 1 94.56 431 LYS A C 1
ATOM 3392 O O . LYS A 1 431 ? 12.57 -38.875 -28.922 1 94.56 431 LYS A O 1
ATOM 3397 N N . ILE A 1 432 ? 13.109 -38.406 -31.094 1 97 432 ILE A N 1
ATOM 3398 C CA . ILE A 1 432 ? 14.289 -39.25 -31.078 1 97 432 ILE A CA 1
ATOM 3399 C C . ILE A 1 432 ? 15.547 -38.438 -31.25 1 97 432 ILE A C 1
ATOM 3401 O O . ILE A 1 432 ? 15.672 -37.656 -32.219 1 97 432 ILE A O 1
ATOM 3405 N N . VAL A 1 433 ? 16.406 -38.562 -30.312 1 97.5 433 VAL A N 1
ATOM 3406 C CA . VAL A 1 433 ? 17.734 -37.938 -30.422 1 97.5 433 VAL A CA 1
ATOM 3407 C C . VAL A 1 433 ? 18.719 -38.969 -30.984 1 97.5 433 VAL A C 1
ATOM 3409 O O . VAL A 1 433 ? 18.891 -40.031 -30.422 1 97.5 433 VAL A O 1
ATOM 3412 N N . GLU A 1 434 ? 19.375 -38.594 -32.031 1 96.94 434 GLU A N 1
ATOM 3413 C CA . GLU A 1 434 ? 20.312 -39.5 -32.688 1 96.94 434 GLU A CA 1
ATOM 3414 C C . GLU A 1 434 ? 21.516 -39.812 -31.797 1 96.94 434 GLU A C 1
ATOM 3416 O O . GLU A 1 434 ? 21.875 -39 -30.938 1 96.94 434 GLU A O 1
ATOM 3421 N N . PRO A 1 435 ? 22.109 -41.031 -32.062 1 97.5 435 PRO A N 1
ATOM 3422 C CA . PRO A 1 435 ? 23.281 -41.375 -31.234 1 97.5 435 PRO A CA 1
ATOM 3423 C C . PRO A 1 435 ? 24.422 -40.375 -31.375 1 97.5 435 PRO A C 1
ATOM 3425 O O . PRO A 1 435 ? 24.578 -39.75 -32.438 1 97.5 435 PRO A O 1
ATOM 3428 N N . ALA A 1 436 ? 25.109 -40.188 -30.406 1 97.31 436 ALA A N 1
ATOM 3429 C CA . ALA A 1 436 ? 26.312 -39.375 -30.359 1 97.31 436 ALA A CA 1
ATOM 3430 C C . ALA A 1 436 ? 26 -37.906 -30.641 1 97.31 436 ALA A C 1
ATOM 3432 O O . ALA A 1 436 ? 26.797 -37.188 -31.234 1 97.31 436 ALA A O 1
ATOM 3433 N N . SER A 1 437 ? 24.781 -37.5 -30.219 1 96.69 437 SER A N 1
ATOM 3434 C CA . SER A 1 437 ? 24.391 -36.094 -30.391 1 96.69 437 SER A CA 1
ATOM 3435 C C . SER A 1 437 ? 24.906 -35.25 -29.234 1 96.69 437 SER A C 1
ATOM 3437 O O . SER A 1 437 ? 24.875 -35.656 -28.078 1 96.69 437 SER A O 1
ATOM 3439 N N . LYS A 1 438 ? 25.469 -34.125 -29.516 1 97.31 438 LYS A N 1
ATOM 3440 C CA . LYS A 1 438 ? 25.844 -33.094 -28.531 1 97.31 438 LYS A CA 1
ATOM 3441 C C . LYS A 1 438 ? 24.984 -31.844 -28.672 1 97.31 438 LYS A C 1
ATOM 3443 O O . LYS A 1 438 ? 25.234 -31.016 -29.547 1 97.31 438 LYS A O 1
ATOM 3448 N N . LEU A 1 439 ? 24 -31.719 -27.797 1 95.69 439 LEU A N 1
ATOM 3449 C CA . LEU A 1 439 ? 23.031 -30.625 -27.891 1 95.69 439 LEU A CA 1
ATOM 3450 C C . LEU A 1 439 ? 23.047 -29.781 -26.641 1 95.69 439 LEU A C 1
ATOM 3452 O O . LEU A 1 439 ? 23.203 -30.297 -25.531 1 95.69 439 LEU A O 1
ATOM 3456 N N . SER A 1 440 ? 23.016 -28.484 -26.812 1 94.44 440 SER A N 1
ATOM 3457 C CA . SER A 1 440 ? 22.922 -27.516 -25.719 1 94.44 440 SER A CA 1
ATOM 3458 C C . SER A 1 440 ? 21.875 -26.453 -26 1 94.44 440 SER A C 1
ATOM 3460 O O . SER A 1 440 ? 21.891 -25.828 -27.078 1 94.44 440 SER A O 1
ATOM 3462 N N . LYS A 1 441 ? 20.984 -26.25 -25.094 1 92.44 441 LYS A N 1
ATOM 3463 C CA . LYS A 1 441 ? 19.969 -25.219 -25.156 1 92.44 441 LYS A CA 1
ATOM 3464 C C . LYS A 1 441 ? 19.125 -25.344 -26.422 1 92.44 441 LYS A C 1
ATOM 3466 O O . LYS A 1 441 ? 18.828 -24.359 -27.094 1 92.44 441 LYS A O 1
ATOM 3471 N N . GLU A 1 442 ? 18.828 -26.609 -26.703 1 92.31 442 GLU A N 1
ATOM 3472 C CA . GLU A 1 442 ? 18.031 -26.859 -27.891 1 92.31 442 GLU A CA 1
ATOM 3473 C C . GLU A 1 442 ? 16.656 -27.422 -27.531 1 92.31 442 GLU A C 1
ATOM 3475 O O . GLU A 1 442 ? 16.5 -28.094 -26.5 1 92.31 442 GLU A O 1
ATOM 3480 N N . SER A 1 443 ? 15.719 -27.047 -28.328 1 91.62 443 SER A N 1
ATOM 3481 C CA . SER A 1 443 ? 14.375 -27.609 -28.219 1 91.62 443 SER A CA 1
ATOM 3482 C C . SER A 1 443 ? 14.047 -28.484 -29.422 1 91.62 443 SER A C 1
ATOM 3484 O O . SER A 1 443 ? 14.016 -28.016 -30.562 1 91.62 443 SER A O 1
ATOM 3486 N N . LEU A 1 444 ? 13.969 -29.766 -29.156 1 91.44 444 LEU A N 1
ATOM 3487 C CA . LEU A 1 444 ? 13.586 -30.703 -30.203 1 91.44 444 LEU A CA 1
ATOM 3488 C C . LEU A 1 444 ? 12.094 -31 -30.156 1 91.44 444 LEU A C 1
ATOM 3490 O O . LEU A 1 444 ? 11.656 -31.828 -29.359 1 91.44 444 LEU A O 1
ATOM 3494 N N . VAL A 1 445 ? 11.297 -30.266 -30.891 1 87.31 445 VAL A N 1
ATOM 3495 C CA . VAL A 1 445 ? 9.844 -30.422 -30.891 1 87.31 445 VAL A CA 1
ATOM 3496 C C . VAL A 1 445 ? 9.344 -30.641 -32.312 1 87.31 445 VAL A C 1
ATOM 3498 O O . VAL A 1 445 ? 10.109 -30.531 -33.281 1 87.31 445 VAL A O 1
ATOM 3501 N N . GLU A 1 446 ? 8.148 -31.188 -32.625 1 70.25 446 GLU A N 1
ATOM 3502 C CA . GLU A 1 446 ? 7.586 -31.359 -33.969 1 70.25 446 GLU A CA 1
ATOM 3503 C C . GLU A 1 446 ? 7.492 -30.016 -34.688 1 70.25 446 GLU A C 1
ATOM 3505 O O . GLU A 1 446 ? 7.219 -28.984 -34.094 1 70.25 446 GLU A O 1
ATOM 3510 N N . SER A 1 447 ? 8.445 -29.75 -35.625 1 53.06 447 SER A N 1
ATOM 3511 C CA . SER A 1 447 ? 8.352 -28.578 -36.5 1 53.06 447 SER A CA 1
ATOM 3512 C C . SER A 1 447 ? 6.902 -28.25 -36.812 1 53.06 447 SER A C 1
ATOM 3514 O O . SER A 1 447 ? 6.148 -29.109 -37.25 1 53.06 447 SER A O 1
ATOM 3516 N N . SER A 1 448 ? 6.156 -27.641 -36.156 1 43.94 448 SER A N 1
ATOM 3517 C CA . SER A 1 448 ? 5.039 -27.125 -36.938 1 43.94 448 SER A CA 1
ATOM 3518 C C . SER A 1 448 ? 5.488 -26.734 -38.344 1 43.94 448 SER A C 1
ATOM 3520 O O . SER A 1 448 ? 6.59 -26.219 -38.531 1 43.94 448 SER A O 1
ATOM 3522 N N . ALA A 1 449 ? 4.98 -27.359 -39.5 1 34.81 449 ALA A N 1
ATOM 3523 C CA . ALA A 1 449 ? 5.078 -26.844 -40.844 1 34.81 449 ALA A CA 1
ATOM 3524 C C . ALA A 1 449 ? 5.102 -25.312 -40.844 1 34.81 449 ALA A C 1
ATOM 3526 O O . ALA A 1 449 ? 4.125 -24.672 -40.438 1 34.81 449 ALA A O 1
ATOM 3527 N N . MET A 1 450 ? 6.105 -24.594 -40.562 1 31.88 450 MET A N 1
ATOM 3528 C CA . MET A 1 450 ? 6.074 -23.266 -41.156 1 31.88 450 MET A CA 1
ATOM 3529 C C . MET A 1 450 ? 5.301 -23.297 -42.469 1 31.88 450 MET A C 1
ATOM 3531 O O . MET A 1 450 ? 5.754 -23.891 -43.469 1 31.88 450 MET A O 1
ATOM 3535 N N . MET A 1 451 ? 3.982 -23.391 -42.562 1 26.59 451 MET A N 1
ATOM 3536 C CA . MET A 1 451 ? 3.371 -22.891 -43.812 1 26.59 451 MET A CA 1
ATOM 3537 C C . MET A 1 451 ? 4.066 -21.625 -44.281 1 26.59 451 MET A C 1
ATOM 3539 O O . MET A 1 451 ? 4.109 -20.625 -43.562 1 26.59 451 MET A O 1
ATOM 3543 N N . GLU A 1 452 ? 5.176 -21.734 -44.906 1 24.02 452 GLU A N 1
ATOM 3544 C CA . GLU A 1 452 ? 5.492 -20.75 -45.906 1 24.02 452 GLU A CA 1
ATOM 3545 C C . GLU A 1 452 ? 4.227 -20.25 -46.594 1 24.02 452 GLU A C 1
ATOM 3547 O O . GLU A 1 452 ? 3.562 -21 -47.312 1 24.02 452 GLU A O 1
ATOM 3552 N N . ILE A 1 453 ? 3.27 -19.594 -45.938 1 20.44 453 ILE A N 1
ATOM 3553 C CA . ILE A 1 453 ? 2.756 -18.625 -46.875 1 20.44 453 ILE A CA 1
ATOM 3554 C C . ILE A 1 453 ? 3.828 -17.578 -47.188 1 20.44 453 ILE A C 1
ATOM 3556 O O . ILE A 1 453 ? 4.477 -17.062 -46.281 1 20.44 453 ILE A O 1
ATOM 3560 N N . MET B 1 1 ? 27.828 21 15.781 1 55.12 1 MET B N 1
ATOM 3561 C CA . MET B 1 1 ? 26.5 20.406 15.859 1 55.12 1 MET B CA 1
ATOM 3562 C C . MET B 1 1 ? 26.141 19.719 14.547 1 55.12 1 MET B C 1
ATOM 3564 O O . MET B 1 1 ? 26.531 20.172 13.469 1 55.12 1 MET B O 1
ATOM 3568 N N . GLU B 1 2 ? 25.656 18.359 14.688 1 83.38 2 GLU B N 1
ATOM 3569 C CA . GLU B 1 2 ? 25.438 17.5 13.523 1 83.38 2 GLU B CA 1
ATOM 3570 C C . GLU B 1 2 ? 24.391 18.078 12.594 1 83.38 2 GLU B C 1
ATOM 3572 O O . GLU B 1 2 ? 24.531 18.031 11.367 1 83.38 2 GLU B O 1
ATOM 3577 N N . LEU B 1 3 ? 23.453 18.906 13.18 1 95.62 3 LEU B N 1
ATOM 3578 C CA . LEU B 1 3 ? 22.391 19.484 12.391 1 95.62 3 LEU B CA 1
ATOM 3579 C C . LEU B 1 3 ? 22.219 20.969 12.711 1 95.62 3 LEU B C 1
ATOM 3581 O O . LEU B 1 3 ? 22.312 21.375 13.875 1 95.62 3 LEU B O 1
ATOM 3585 N N . GLN B 1 4 ? 22.078 21.844 11.797 1 97.69 4 GLN B N 1
ATOM 3586 C CA . GLN B 1 4 ? 21.719 23.234 12 1 97.69 4 GLN B CA 1
ATOM 3587 C C . GLN B 1 4 ? 20.203 23.438 11.828 1 97.69 4 GLN B C 1
ATOM 3589 O O . GLN B 1 4 ? 19.609 22.922 10.883 1 97.69 4 GLN B O 1
ATOM 3594 N N . ALA B 1 5 ? 19.641 24.141 12.75 1 98.31 5 ALA B N 1
ATOM 3595 C CA . ALA B 1 5 ? 18.188 24.328 12.75 1 98.31 5 ALA B CA 1
ATOM 3596 C C . ALA B 1 5 ? 17.781 25.578 11.969 1 98.31 5 ALA B C 1
ATOM 3598 O O . ALA B 1 5 ? 18.375 26.641 12.141 1 98.31 5 ALA B O 1
ATOM 3599 N N . ILE B 1 6 ? 16.844 25.438 11.094 1 98.31 6 ILE B N 1
ATOM 3600 C CA . ILE B 1 6 ? 16.297 26.531 10.289 1 98.31 6 ILE B CA 1
ATOM 3601 C C . ILE B 1 6 ? 14.773 26.547 10.414 1 98.31 6 ILE B C 1
ATOM 3603 O O . ILE B 1 6 ? 14.125 25.5 10.258 1 98.31 6 ILE B O 1
ATOM 3607 N N . ILE B 1 7 ? 14.195 27.688 10.688 1 98.38 7 ILE B N 1
ATOM 3608 C CA . ILE B 1 7 ? 12.742 27.828 10.711 1 98.38 7 ILE B CA 1
ATOM 3609 C C . ILE B 1 7 ? 12.305 28.75 9.57 1 98.38 7 ILE B C 1
ATOM 3611 O O . ILE B 1 7 ? 12.781 29.875 9.461 1 98.38 7 ILE B O 1
ATOM 3615 N N . MET B 1 8 ? 11.453 28.172 8.766 1 96.75 8 MET B N 1
ATOM 3616 C CA . MET B 1 8 ? 10.852 28.969 7.695 1 96.75 8 MET B CA 1
ATOM 3617 C C . MET B 1 8 ? 9.602 29.688 8.195 1 96.75 8 MET B C 1
ATOM 3619 O O . MET B 1 8 ? 8.578 29.062 8.453 1 96.75 8 MET B O 1
ATOM 3623 N N . ALA B 1 9 ? 9.625 31 8.25 1 96.31 9 ALA B N 1
ATOM 3624 C CA . ALA B 1 9 ? 8.531 31.797 8.789 1 96.31 9 ALA B CA 1
ATOM 3625 C C . ALA B 1 9 ? 8.164 32.938 7.848 1 96.31 9 ALA B C 1
ATOM 3627 O O . ALA B 1 9 ? 7.73 34 8.289 1 96.31 9 ALA B O 1
ATOM 3628 N N . GLY B 1 10 ? 8.398 32.719 6.594 1 90.31 10 GLY B N 1
ATOM 3629 C CA . GLY B 1 10 ? 8.102 33.75 5.613 1 90.31 10 GLY B CA 1
ATOM 3630 C C . GLY B 1 10 ? 6.766 33.562 4.922 1 90.31 10 GLY B C 1
ATOM 3631 O O . GLY B 1 10 ? 6.332 34.406 4.141 1 90.31 10 GLY B O 1
ATOM 3632 N N . GLY B 1 11 ? 6.09 32.5 5.211 1 85.75 11 GLY B N 1
ATOM 3633 C CA . GLY B 1 11 ? 4.836 32.219 4.543 1 85.75 11 GLY B CA 1
ATOM 3634 C C . GLY B 1 11 ? 3.727 33.188 4.891 1 85.75 11 GLY B C 1
ATOM 3635 O O . GLY B 1 11 ? 3.602 33.594 6.043 1 85.75 11 GLY B O 1
ATOM 3636 N N . LYS B 1 12 ? 2.928 33.5 3.912 1 80.44 12 LYS B N 1
ATOM 3637 C CA . LYS B 1 12 ? 1.871 34.469 4.09 1 80.44 12 LYS B CA 1
ATOM 3638 C C . LYS B 1 12 ? 0.591 33.844 4.609 1 80.44 12 LYS B C 1
ATOM 3640 O O . LYS B 1 12 ? -0.301 34.531 5.109 1 80.44 12 LYS B O 1
ATOM 3645 N N . GLY B 1 13 ? 0.554 32.562 4.543 1 82.38 13 GLY B N 1
ATOM 3646 C CA . GLY B 1 13 ? -0.666 31.891 4.973 1 82.38 13 GLY B CA 1
ATOM 3647 C C . GLY B 1 13 ? -1.808 32.031 3.984 1 82.38 13 GLY B C 1
ATOM 3648 O O . GLY B 1 13 ? -2.922 32.406 4.367 1 82.38 13 GLY B O 1
ATOM 3649 N N . SER B 1 14 ? -1.555 31.75 2.805 1 76.69 14 SER B N 1
ATOM 3650 C CA . SER B 1 14 ? -2.482 32 1.704 1 76.69 14 SER B CA 1
ATOM 3651 C C . SER B 1 14 ? -3.77 31.203 1.883 1 76.69 14 SER B C 1
ATOM 3653 O O . SER B 1 14 ? -4.82 31.594 1.369 1 76.69 14 SER B O 1
ATOM 3655 N N . HIS B 1 15 ? -3.754 30.203 2.682 1 75.5 15 HIS B N 1
ATOM 3656 C CA . HIS B 1 15 ? -4.93 29.344 2.861 1 75.5 15 HIS B CA 1
ATOM 3657 C C . HIS B 1 15 ? -5.68 29.703 4.141 1 75.5 15 HIS B C 1
ATOM 3659 O O . HIS B 1 15 ? -6.664 29.062 4.492 1 75.5 15 HIS B O 1
ATOM 3665 N N . MET B 1 16 ? -5.23 30.75 4.809 1 84.69 16 MET B N 1
ATOM 3666 C CA . MET B 1 16 ? -5.812 31.062 6.109 1 84.69 16 MET B CA 1
ATOM 3667 C C . MET B 1 16 ? -6.711 32.281 6.016 1 84.69 16 MET B C 1
ATOM 3669 O O . MET B 1 16 ? -7.344 32.688 7 1 84.69 16 MET B O 1
ATOM 3673 N N . GLY B 1 17 ? -6.758 32.844 4.773 1 79.19 17 GLY B N 1
ATOM 3674 C CA . GLY B 1 17 ? -7.695 33.906 4.512 1 79.19 17 GLY B CA 1
ATOM 3675 C C . GLY B 1 17 ? -7.438 35.156 5.363 1 79.19 17 GLY B C 1
ATOM 3676 O O . GLY B 1 17 ? -6.309 35.625 5.438 1 79.19 17 GLY B O 1
ATOM 3677 N N . ASP B 1 18 ? -8.516 35.562 6.02 1 81.19 18 ASP B N 1
ATOM 3678 C CA . ASP B 1 18 ? -8.523 36.844 6.73 1 81.19 18 ASP B CA 1
ATOM 3679 C C . ASP B 1 18 ? -7.75 36.75 8.047 1 81.19 18 ASP B C 1
ATOM 3681 O O . ASP B 1 18 ? -7.398 37.75 8.641 1 81.19 18 ASP B O 1
ATOM 3685 N N . LEU B 1 19 ? -7.398 35.562 8.406 1 86.81 19 LEU B N 1
ATOM 3686 C CA . LEU B 1 19 ? -6.645 35.375 9.633 1 86.81 19 LEU B CA 1
ATOM 3687 C C . LEU B 1 19 ? -5.273 36.031 9.547 1 86.81 19 LEU B C 1
ATOM 3689 O O . LEU B 1 19 ? -4.746 36.531 10.555 1 86.81 19 LEU B O 1
ATOM 3693 N N . THR B 1 20 ? -4.715 36.062 8.328 1 88.56 20 THR B N 1
ATOM 3694 C CA . THR B 1 20 ? -3.328 36.469 8.18 1 88.56 20 THR B CA 1
ATOM 3695 C C . THR B 1 20 ? -3.242 37.812 7.43 1 88.56 20 THR B C 1
ATOM 3697 O O . THR B 1 20 ? -2.156 38.219 7.031 1 88.56 20 THR B O 1
ATOM 3700 N N . ASP B 1 21 ? -4.363 38.406 7.242 1 83.19 21 ASP B N 1
ATOM 3701 C CA . ASP B 1 21 ? -4.363 39.688 6.52 1 83.19 21 ASP B CA 1
ATOM 3702 C C . ASP B 1 21 ? -3.623 40.75 7.312 1 83.19 21 ASP B C 1
ATOM 3704 O O . ASP B 1 21 ? -2.928 41.594 6.73 1 83.19 21 ASP B O 1
ATOM 3708 N N . ASN B 1 22 ? -3.775 40.688 8.594 1 85.19 22 ASN B N 1
ATOM 3709 C CA . ASN B 1 22 ? -3.191 41.75 9.406 1 85.19 22 ASN B CA 1
ATOM 3710 C C . ASN B 1 22 ? -2.229 41.219 10.445 1 85.19 22 ASN B C 1
ATOM 3712 O O . ASN B 1 22 ? -1.651 41.969 11.234 1 85.19 22 ASN B O 1
ATOM 3716 N N . THR B 1 23 ? -2.08 40.031 10.453 1 88.19 23 THR B N 1
ATOM 3717 C CA . THR B 1 23 ? -1.172 39.344 11.367 1 88.19 23 THR B CA 1
ATOM 3718 C C . THR B 1 23 ? -0.344 38.281 10.633 1 88.19 23 THR B C 1
ATOM 3720 O O . THR B 1 23 ? -0.888 37.312 10.125 1 88.19 23 THR B O 1
ATOM 3723 N N . PRO B 1 24 ? 0.909 38.531 10.602 1 91.12 24 PRO B N 1
ATOM 3724 C CA . PRO B 1 24 ? 1.725 37.5 9.953 1 91.12 24 PRO B CA 1
ATOM 3725 C C . PRO B 1 24 ? 1.505 36.125 10.547 1 91.12 24 PRO B C 1
ATOM 3727 O O . PRO B 1 24 ? 1.281 35.969 11.758 1 91.12 24 PRO B O 1
ATOM 3730 N N . LYS B 1 25 ? 1.606 35.125 9.758 1 93.56 25 LYS B N 1
ATOM 3731 C CA . LYS B 1 25 ? 1.327 33.75 10.148 1 93.56 25 LYS B CA 1
ATOM 3732 C C . LYS B 1 25 ? 2.148 33.375 11.375 1 93.56 25 LYS B C 1
ATOM 3734 O O . LYS B 1 25 ? 1.615 32.781 12.32 1 93.56 25 LYS B O 1
ATOM 3739 N N . ALA B 1 26 ? 3.42 33.719 11.352 1 95.75 26 ALA B N 1
ATOM 3740 C CA . ALA B 1 26 ? 4.344 33.344 12.422 1 95.75 26 ALA B CA 1
ATOM 3741 C C . ALA B 1 26 ? 3.91 33.906 13.758 1 95.75 26 ALA B C 1
ATOM 3743 O O . ALA B 1 26 ? 4.289 33.406 14.82 1 95.75 26 ALA B O 1
ATOM 3744 N N . LEU B 1 27 ? 3.068 34.969 13.711 1 95.56 27 LEU B N 1
ATOM 3745 C CA . LEU B 1 27 ? 2.711 35.688 14.922 1 95.56 27 LEU B CA 1
ATOM 3746 C C . LEU B 1 27 ? 1.271 35.375 15.336 1 95.56 27 LEU B C 1
ATOM 3748 O O . LEU B 1 27 ? 0.786 35.906 16.344 1 95.56 27 LEU B O 1
ATOM 3752 N N . LEU B 1 28 ? 0.638 34.562 14.555 1 95.31 28 LEU B N 1
ATOM 3753 C CA . LEU B 1 28 ? -0.718 34.156 14.922 1 95.31 28 LEU B CA 1
ATOM 3754 C C . LEU B 1 28 ? -0.733 33.469 16.266 1 95.31 28 LEU B C 1
ATOM 3756 O O . LEU B 1 28 ? 0.077 32.562 16.516 1 95.31 28 LEU B O 1
ATOM 3760 N N . PRO B 1 29 ? -1.641 33.844 17.156 1 96.19 29 PRO B N 1
ATOM 3761 C CA . PRO B 1 29 ? -1.637 33.281 18.5 1 96.19 29 PRO B CA 1
ATOM 3762 C C . PRO B 1 29 ? -2.314 31.922 18.562 1 96.19 29 PRO B C 1
ATOM 3764 O O . PRO B 1 29 ? -3.416 31.75 18.031 1 96.19 29 PRO B O 1
ATOM 3767 N N . VAL B 1 30 ? -1.697 31 19.094 1 96.94 30 VAL B N 1
ATOM 3768 C CA . VAL B 1 30 ? -2.238 29.688 19.469 1 96.94 30 VAL B CA 1
ATOM 3769 C C . VAL B 1 30 ? -1.973 29.438 20.953 1 96.94 30 VAL B C 1
ATOM 3771 O O . VAL B 1 30 ? -0.819 29.391 21.391 1 96.94 30 VAL B O 1
ATOM 3774 N N . GLY B 1 31 ? -3.031 29.297 21.719 1 96.06 31 GLY B N 1
ATOM 3775 C CA . GLY B 1 31 ? -2.832 29.219 23.156 1 96.06 31 GLY B CA 1
ATOM 3776 C C . GLY B 1 31 ? -2.102 30.406 23.734 1 96.06 31 GLY B C 1
ATOM 3777 O O . GLY B 1 31 ? -1.234 30.266 24.594 1 96.06 31 GLY B O 1
ATOM 3778 N N . ASN B 1 32 ? -2.297 31.531 23.141 1 95.31 32 ASN B N 1
ATOM 3779 C CA . ASN B 1 32 ? -1.777 32.812 23.562 1 95.31 32 ASN B CA 1
ATOM 3780 C C . ASN B 1 32 ? -0.266 32.906 23.375 1 95.31 32 ASN B C 1
ATOM 3782 O O . ASN B 1 32 ? 0.405 33.688 24.047 1 95.31 32 ASN B O 1
ATOM 3786 N N . LYS B 1 33 ? 0.326 32.094 22.656 1 95.69 33 LYS B N 1
ATOM 3787 C CA . LYS B 1 33 ? 1.699 32.188 22.172 1 95.69 33 LYS B CA 1
ATOM 3788 C C . LYS B 1 33 ? 1.734 32.312 20.641 1 95.69 33 LYS B C 1
ATOM 3790 O O . LYS B 1 33 ? 0.891 31.734 19.953 1 95.69 33 LYS B O 1
ATOM 3795 N N . PRO B 1 34 ? 2.652 33.094 20.188 1 96.25 34 PRO B N 1
ATOM 3796 C CA . PRO B 1 34 ? 2.758 33.156 18.734 1 96.25 34 PRO B CA 1
ATOM 3797 C C . PRO B 1 34 ? 3.176 31.812 18.125 1 96.25 34 PRO B C 1
ATOM 3799 O O . PRO B 1 34 ? 3.936 31.062 18.75 1 96.25 34 PRO B O 1
ATOM 3802 N N . LEU B 1 35 ? 2.744 31.531 16.953 1 96.94 35 LEU B N 1
ATOM 3803 C CA . LEU B 1 35 ? 2.984 30.266 16.281 1 96.94 35 LEU B CA 1
ATOM 3804 C C . LEU B 1 35 ? 4.473 29.938 16.266 1 96.94 35 LEU B C 1
ATOM 3806 O O . LEU B 1 35 ? 4.855 28.781 16.484 1 96.94 35 LEU B O 1
ATOM 3810 N N . ILE B 1 36 ? 5.352 30.859 16.062 1 97.81 36 ILE B N 1
ATOM 3811 C CA . ILE B 1 36 ? 6.785 30.656 15.891 1 97.81 36 ILE B CA 1
ATOM 3812 C C . ILE B 1 36 ? 7.398 30.172 17.203 1 97.81 36 ILE B C 1
ATOM 3814 O O . ILE B 1 36 ? 8.477 29.562 17.203 1 97.81 36 ILE B O 1
ATOM 3818 N N . TRP B 1 37 ? 6.754 30.438 18.281 1 97 37 TRP B N 1
ATOM 3819 C CA . TRP B 1 37 ? 7.258 30.047 19.594 1 97 37 TRP B CA 1
ATOM 3820 C C . TRP B 1 37 ? 7.359 28.531 19.688 1 97 37 TRP B C 1
ATOM 3822 O O . TRP B 1 37 ? 8.297 28 20.297 1 97 37 TRP B O 1
ATOM 3832 N N . PHE B 1 38 ? 6.52 27.828 19.125 1 97.31 38 PHE B N 1
ATOM 3833 C CA . PHE B 1 38 ? 6.387 26.375 19.312 1 97.31 38 PHE B CA 1
ATOM 3834 C C . PHE B 1 38 ? 7.566 25.641 18.703 1 97.31 38 PHE B C 1
ATOM 3836 O O . PHE B 1 38 ? 8.219 24.844 19.359 1 97.31 38 PHE B O 1
ATOM 3843 N N . PRO B 1 39 ? 7.887 25.844 17.406 1 97.94 39 PRO B N 1
ATOM 3844 C CA . PRO B 1 39 ? 9.078 25.172 16.891 1 97.94 39 PRO B CA 1
ATOM 3845 C C . PRO B 1 39 ? 10.352 25.609 17.609 1 97.94 39 PRO B C 1
ATOM 3847 O O . PRO B 1 39 ? 11.273 24.797 17.781 1 97.94 39 PRO B O 1
ATOM 3850 N N . VAL B 1 40 ? 10.445 26.844 18.062 1 97.81 40 VAL B N 1
ATOM 3851 C CA . VAL B 1 40 ? 11.617 27.312 18.797 1 97.81 40 VAL B CA 1
ATOM 3852 C C . VAL B 1 40 ? 11.711 26.562 20.125 1 97.81 40 VAL B C 1
ATOM 3854 O O . VAL B 1 40 ? 12.789 26.094 20.5 1 97.81 40 VAL B O 1
ATOM 3857 N N . ASN B 1 41 ? 10.594 26.516 20.781 1 95.44 41 ASN B N 1
ATOM 3858 C CA . ASN B 1 41 ? 10.547 25.781 22.047 1 95.44 41 ASN B CA 1
ATOM 3859 C C . ASN B 1 41 ? 10.945 24.312 21.844 1 95.44 41 ASN B C 1
ATOM 3861 O O . ASN B 1 41 ? 11.648 23.75 22.688 1 95.44 41 ASN B O 1
ATOM 3865 N N . MET B 1 42 ? 10.438 23.734 20.812 1 95.94 42 MET B N 1
ATOM 3866 C CA . MET B 1 42 ? 10.781 22.344 20.469 1 95.94 42 MET B CA 1
ATOM 3867 C C . MET B 1 42 ? 12.289 22.188 20.297 1 95.94 42 MET B C 1
ATOM 3869 O O . MET B 1 42 ? 12.875 21.219 20.797 1 95.94 42 MET B O 1
ATOM 3873 N N . LEU B 1 43 ? 12.922 23.109 19.609 1 97.75 43 LEU B N 1
ATOM 3874 C CA . LEU B 1 43 ? 14.367 23.094 19.375 1 97.75 43 LEU B CA 1
ATOM 3875 C C . LEU B 1 43 ? 15.133 23.266 20.688 1 97.75 43 LEU B C 1
ATOM 3877 O O . LEU B 1 43 ? 16.109 22.547 20.938 1 97.75 43 LEU B O 1
ATOM 3881 N N . GLU B 1 44 ? 14.648 24.141 21.5 1 95.44 44 GLU B N 1
ATOM 3882 C CA . GLU B 1 44 ? 15.281 24.344 22.797 1 95.44 44 GLU B CA 1
ATOM 3883 C C . GLU B 1 44 ? 15.258 23.078 23.641 1 95.44 44 GLU B C 1
ATOM 3885 O O . GLU B 1 44 ? 16.266 22.703 24.234 1 95.44 44 GLU B O 1
ATOM 3890 N N . LYS B 1 45 ? 14.188 22.484 23.656 1 93.31 45 LYS B N 1
ATOM 3891 C CA . LYS B 1 45 ? 14.031 21.25 24.438 1 93.31 45 LYS B CA 1
ATOM 3892 C C . LYS B 1 45 ? 14.914 20.141 23.891 1 93.31 45 LYS B C 1
ATOM 3894 O O . LYS B 1 45 ? 15.383 19.281 24.641 1 93.31 45 LYS B O 1
ATOM 3899 N N . ALA B 1 46 ? 15.086 20.172 22.609 1 95.69 46 ALA B N 1
ATOM 3900 C CA . ALA B 1 46 ? 15.898 19.141 21.953 1 95.69 46 ALA B CA 1
ATOM 3901 C C . ALA B 1 46 ? 17.391 19.422 22.125 1 95.69 46 ALA B C 1
ATOM 3903 O O . ALA B 1 46 ? 18.234 18.609 21.734 1 95.69 46 ALA B O 1
ATOM 3904 N N . GLY B 1 47 ? 17.766 20.656 22.641 1 95.25 47 GLY B N 1
ATOM 3905 C CA . GLY B 1 47 ? 19.156 20.938 22.984 1 95.25 47 GLY B CA 1
ATOM 3906 C C . GLY B 1 47 ? 19.859 21.797 21.938 1 95.25 47 GLY B C 1
ATOM 3907 O O . GLY B 1 47 ? 21.078 21.969 22 1 95.25 47 GLY B O 1
ATOM 3908 N N . PHE B 1 48 ? 19.125 22.297 21.016 1 97 48 PHE B N 1
ATOM 3909 C CA . PHE B 1 48 ? 19.75 23.188 20.047 1 97 48 PHE B CA 1
ATOM 3910 C C . PHE B 1 48 ? 20.188 24.484 20.703 1 97 48 PHE B C 1
ATOM 3912 O O . PHE B 1 48 ? 19.469 25.031 21.547 1 97 48 PHE B O 1
ATOM 3919 N N . GLN B 1 49 ? 21.25 25.016 20.281 1 96.38 49 GLN B N 1
ATOM 3920 C CA . GLN B 1 49 ? 21.797 26.234 20.875 1 96.38 49 GLN B CA 1
ATOM 3921 C C . GLN B 1 49 ? 21.453 27.469 20.031 1 96.38 49 GLN B C 1
ATOM 3923 O O . GLN B 1 49 ? 21.438 28.594 20.547 1 96.38 49 GLN B O 1
ATOM 3928 N N . ASP B 1 50 ? 21.266 27.219 18.812 1 96.69 50 ASP B N 1
ATOM 3929 C CA . ASP B 1 50 ? 20.953 28.328 17.922 1 96.69 50 ASP B CA 1
ATOM 3930 C C . ASP B 1 50 ? 19.969 27.906 16.828 1 96.69 50 ASP B C 1
ATOM 3932 O O . ASP B 1 50 ? 19.766 26.703 16.609 1 96.69 50 ASP B O 1
ATOM 3936 N N . VAL B 1 51 ? 19.406 28.891 16.25 1 98.06 51 VAL B N 1
ATOM 3937 C CA . VAL B 1 51 ? 18.469 28.656 15.156 1 98.06 51 VAL B CA 1
ATOM 3938 C C . VAL B 1 51 ? 18.469 29.844 14.203 1 98.06 51 VAL B C 1
ATOM 3940 O O . VAL B 1 51 ? 18.625 31 14.633 1 98.06 51 VAL B O 1
ATOM 3943 N N . ILE B 1 52 ? 18.406 29.531 12.945 1 98.25 52 ILE B N 1
ATOM 3944 C CA . ILE B 1 52 ? 18.203 30.562 11.922 1 98.25 52 ILE B CA 1
ATOM 3945 C C . ILE B 1 52 ? 16.734 30.656 11.547 1 98.25 52 ILE B C 1
ATOM 3947 O O . ILE B 1 52 ? 16.094 29.641 11.258 1 98.25 52 ILE B O 1
ATOM 3951 N N . ILE B 1 53 ? 16.188 31.875 11.586 1 98.19 53 ILE B N 1
ATOM 3952 C CA . ILE B 1 53 ? 14.789 32.094 11.234 1 98.19 53 ILE B CA 1
ATOM 3953 C C . ILE B 1 53 ? 14.695 33.031 10.047 1 98.19 53 ILE B C 1
ATOM 3955 O O . ILE B 1 53 ? 15.305 34.094 10.055 1 98.19 53 ILE B O 1
ATOM 3959 N N . VAL B 1 54 ? 14.039 32.594 9.008 1 97.06 54 VAL B N 1
ATOM 3960 C CA . VAL B 1 54 ? 13.742 33.438 7.871 1 97.06 54 VAL B CA 1
ATOM 3961 C C . VAL B 1 54 ? 12.289 33.938 7.949 1 97.06 54 VAL B C 1
ATOM 3963 O O . VAL B 1 54 ? 11.367 33.094 7.93 1 97.06 54 VAL B O 1
ATOM 3966 N N . THR B 1 55 ? 12.047 35.219 8.062 1 96.25 55 THR B N 1
ATOM 3967 C CA . THR B 1 55 ? 10.711 35.781 8.203 1 96.25 55 THR B CA 1
ATOM 3968 C C . THR B 1 55 ? 10.547 37 7.312 1 96.25 55 THR B C 1
ATOM 3970 O O . THR B 1 55 ? 11.461 37.375 6.57 1 96.25 55 THR B O 1
ATOM 3973 N N . LEU B 1 56 ? 9.344 37.5 7.258 1 93.56 56 LEU B N 1
ATOM 3974 C CA . LEU B 1 56 ? 9.086 38.719 6.504 1 93.56 56 LEU B CA 1
ATOM 3975 C C . LEU B 1 56 ? 9.711 39.938 7.199 1 93.56 56 LEU B C 1
ATOM 3977 O O . LEU B 1 56 ? 9.766 39.969 8.43 1 93.56 56 LEU B O 1
ATOM 3981 N N . ASN B 1 57 ? 10.109 40.844 6.422 1 94 57 ASN B N 1
ATOM 3982 C CA . ASN B 1 57 ? 10.695 42.062 6.969 1 94 57 ASN B CA 1
ATOM 3983 C C . ASN B 1 57 ? 9.727 42.75 7.918 1 94 57 ASN B C 1
ATOM 3985 O O . ASN B 1 57 ? 10.133 43.25 8.969 1 94 57 ASN B O 1
ATOM 3989 N N . SER B 1 58 ? 8.5 42.75 7.562 1 92 58 SER B N 1
ATOM 3990 C CA . SER B 1 58 ? 7.48 43.438 8.344 1 92 58 SER B CA 1
ATOM 3991 C C . SER B 1 58 ? 7.25 42.75 9.688 1 92 58 SER B C 1
ATOM 3993 O O . SER B 1 58 ? 6.746 43.375 10.625 1 92 58 SER B O 1
ATOM 3995 N N . ALA B 1 59 ? 7.652 41.531 9.805 1 94.12 59 ALA B N 1
ATOM 3996 C CA . ALA B 1 59 ? 7.375 40.781 11.016 1 94.12 59 ALA B CA 1
ATOM 3997 C C . ALA B 1 59 ? 8.633 40.625 11.867 1 94.12 59 ALA B C 1
ATOM 3999 O O . ALA B 1 59 ? 8.562 40.156 13.008 1 94.12 59 ALA B O 1
ATOM 4000 N N . LYS B 1 60 ? 9.742 40.969 11.352 1 95.88 60 LYS B N 1
ATOM 4001 C CA . LYS B 1 60 ? 11.047 40.688 11.945 1 95.88 60 LYS B CA 1
ATOM 4002 C C . LYS B 1 60 ? 11.125 41.188 13.383 1 95.88 60 LYS B C 1
ATOM 4004 O O . LYS B 1 60 ? 11.484 40.438 14.297 1 95.88 60 LYS B O 1
ATOM 4009 N N . ALA B 1 61 ? 10.734 42.406 13.555 1 95.62 61 ALA B N 1
ATOM 4010 C CA . ALA B 1 61 ? 10.836 43.062 14.875 1 95.62 61 ALA B CA 1
ATOM 4011 C C . ALA B 1 61 ? 9.938 42.344 15.883 1 95.62 61 ALA B C 1
ATOM 4013 O O . ALA B 1 61 ? 10.344 42.094 17.031 1 95.62 61 ALA B O 1
ATOM 4014 N N . GLU B 1 62 ? 8.773 42.094 15.531 1 95.06 62 GLU B N 1
ATOM 4015 C CA . GLU B 1 62 ? 7.82 41.469 16.438 1 95.06 62 GLU B CA 1
ATOM 4016 C C . GLU B 1 62 ? 8.258 40.031 16.766 1 95.06 62 GLU B C 1
ATOM 4018 O O . GLU B 1 62 ? 8.094 39.562 17.906 1 95.06 62 GLU B O 1
ATOM 4023 N N . VAL B 1 63 ? 8.82 39.344 15.773 1 96.69 63 VAL B N 1
ATOM 4024 C CA . VAL B 1 63 ? 9.32 37.969 16 1 96.69 63 VAL B CA 1
ATOM 4025 C C . VAL B 1 63 ? 10.461 38 17.016 1 96.69 63 VAL B C 1
ATOM 4027 O O . VAL B 1 63 ? 10.484 37.188 17.953 1 96.69 63 VAL B O 1
ATOM 4030 N N . GLU B 1 64 ? 11.32 38.906 16.797 1 96 64 GLU B N 1
ATOM 4031 C CA . GLU B 1 64 ? 12.43 39.062 17.734 1 96 64 GLU B CA 1
ATOM 4032 C C . GLU B 1 64 ? 11.93 39.344 19.156 1 96 64 GLU B C 1
ATOM 4034 O O . GLU B 1 64 ? 12.445 38.75 20.109 1 96 64 GLU B O 1
ATOM 4039 N N . HIS B 1 65 ? 10.961 40.188 19.234 1 94.94 65 HIS B N 1
ATOM 4040 C CA . HIS B 1 65 ? 10.391 40.531 20.531 1 94.94 65 HIS B CA 1
ATOM 4041 C C . HIS B 1 65 ? 9.766 39.312 21.203 1 94.94 65 HIS B C 1
ATOM 4043 O O . HIS B 1 65 ? 9.945 39.125 22.406 1 94.94 65 HIS B O 1
ATOM 4049 N N . CYS B 1 66 ? 9.062 38.531 20.469 1 93.88 66 CYS B N 1
ATOM 4050 C CA . CYS B 1 66 ? 8.336 37.406 21 1 93.88 66 CYS B CA 1
ATOM 4051 C C . CYS B 1 66 ? 9.297 36.312 21.484 1 93.88 66 CYS B C 1
ATOM 4053 O O . CYS B 1 66 ? 8.969 35.531 22.375 1 93.88 66 CYS B O 1
ATOM 4055 N N . LEU B 1 67 ? 10.508 36.312 20.906 1 95.94 67 LEU B N 1
ATOM 4056 C CA . LEU B 1 67 ? 11.445 35.219 21.203 1 95.94 67 LEU B CA 1
ATOM 4057 C C . LEU B 1 67 ? 12.539 35.719 22.156 1 95.94 67 LEU B C 1
ATOM 4059 O O . LEU B 1 67 ? 13.516 35 22.406 1 95.94 67 LEU B O 1
ATOM 4063 N N . LYS B 1 68 ? 12.383 36.875 22.703 1 93.31 68 LYS B N 1
ATOM 4064 C CA . LYS B 1 68 ? 13.406 37.5 23.516 1 93.31 68 LYS B CA 1
ATOM 4065 C C . LYS B 1 68 ? 13.719 36.688 24.766 1 93.31 68 LYS B C 1
ATOM 4067 O O . LYS B 1 68 ? 14.867 36.656 25.219 1 93.31 68 LYS B O 1
ATOM 4072 N N . ASN B 1 69 ? 12.773 35.969 25.328 1 90.56 69 ASN B N 1
ATOM 4073 C CA . ASN B 1 69 ? 12.953 35.25 26.562 1 90.56 69 ASN B CA 1
ATOM 4074 C C . ASN B 1 69 ? 13.367 33.812 26.312 1 90.56 69 ASN B C 1
ATOM 4076 O O . ASN B 1 69 ? 13.539 33.031 27.25 1 90.56 69 ASN B O 1
ATOM 4080 N N . CYS B 1 70 ? 13.484 33.5 25.078 1 92.25 70 CYS B N 1
ATOM 4081 C CA . CYS B 1 70 ? 13.961 32.156 24.766 1 92.25 70 CYS B CA 1
ATOM 4082 C C . CYS B 1 70 ? 15.461 32.031 25 1 92.25 70 CYS B C 1
ATOM 4084 O O . CYS B 1 70 ? 16.188 33.031 24.875 1 92.25 70 CYS B O 1
ATOM 4086 N N . LYS B 1 71 ? 15.922 30.844 25.391 1 94.19 71 LYS B N 1
ATOM 4087 C CA . LYS B 1 71 ? 17.328 30.609 25.688 1 94.19 71 LYS B CA 1
ATOM 4088 C C . LYS B 1 71 ? 18.141 30.375 24.422 1 94.19 71 LYS B C 1
ATOM 4090 O O . LYS B 1 71 ? 19.344 30.609 24.391 1 94.19 71 LYS B O 1
ATOM 4095 N N . ILE B 1 72 ? 17.516 30 23.422 1 95.5 72 ILE B N 1
ATOM 4096 C CA . ILE B 1 72 ? 18.172 29.672 22.172 1 95.5 72 ILE B CA 1
ATOM 4097 C C . ILE B 1 72 ? 18.594 30.953 21.453 1 95.5 72 ILE B C 1
ATOM 4099 O O . ILE B 1 72 ? 17.859 31.938 21.453 1 95.5 72 ILE B O 1
ATOM 4103 N N . ALA B 1 73 ? 19.781 30.969 20.875 1 96.62 73 ALA B N 1
ATOM 4104 C CA . ALA B 1 73 ? 20.234 32.094 20.078 1 96.62 73 ALA B CA 1
ATOM 4105 C C . ALA B 1 73 ? 19.531 32.156 18.734 1 96.62 73 ALA B C 1
ATOM 4107 O O . ALA B 1 73 ? 19.547 31.172 17.984 1 96.62 73 ALA B O 1
ATOM 4108 N N . VAL B 1 74 ? 18.969 33.312 18.453 1 96.62 74 VAL B N 1
ATOM 4109 C CA . VAL B 1 74 ? 18.172 33.438 17.234 1 96.62 74 VAL B CA 1
ATOM 4110 C C . VAL B 1 74 ? 18.859 34.375 16.25 1 96.62 74 VAL B C 1
ATOM 4112 O O . VAL B 1 74 ? 19.203 35.5 16.594 1 96.62 74 VAL B O 1
ATOM 4115 N N . LYS B 1 75 ? 19.141 33.875 15.133 1 96.69 75 LYS B N 1
ATOM 4116 C CA . LYS B 1 75 ? 19.578 34.688 14 1 96.69 75 LYS B CA 1
ATOM 4117 C C . LYS B 1 75 ? 18.422 34.938 13.023 1 96.69 75 LYS B C 1
ATOM 4119 O O . LYS B 1 75 ? 17.938 33.969 12.391 1 96.69 75 LYS B O 1
ATOM 4124 N N . LEU B 1 76 ? 18 36.188 12.859 1 97 76 LEU B N 1
ATOM 4125 C CA . LEU B 1 76 ? 16.812 36.5 12.086 1 97 76 LEU B CA 1
ATOM 4126 C C . LEU B 1 76 ? 17.188 37.094 10.727 1 97 76 LEU B C 1
ATOM 4128 O O . LEU B 1 76 ? 18.047 37.969 10.641 1 97 76 LEU B O 1
ATOM 4132 N N . TYR B 1 77 ? 16.641 36.531 9.703 1 96 77 TYR B N 1
ATOM 4133 C CA . TYR B 1 77 ? 16.75 37.062 8.352 1 96 77 TYR B CA 1
ATOM 4134 C C . TYR B 1 77 ? 15.383 37.531 7.852 1 96 77 TYR B C 1
ATOM 4136 O O . TYR B 1 77 ? 14.391 36.812 7.996 1 96 77 TYR B O 1
ATOM 4144 N N . GLY B 1 78 ? 15.328 38.719 7.297 1 94.38 78 GLY B N 1
ATOM 4145 C CA . GLY B 1 78 ? 14.094 39.25 6.734 1 94.38 78 GLY B CA 1
ATOM 4146 C C . GLY B 1 78 ? 14.047 39.188 5.223 1 94.38 78 GLY B C 1
ATOM 4147 O O . GLY B 1 78 ? 15.047 39.406 4.547 1 94.38 78 GLY B O 1
ATOM 4148 N N . ILE B 1 79 ? 12.977 38.719 4.707 1 93.25 79 ILE B N 1
ATOM 4149 C CA . ILE B 1 79 ? 12.742 38.781 3.27 1 93.25 79 ILE B CA 1
ATOM 4150 C C . ILE B 1 79 ? 11.656 39.812 2.957 1 93.25 79 ILE B C 1
ATOM 4152 O O . ILE B 1 79 ? 10.781 40.062 3.787 1 93.25 79 ILE B O 1
ATOM 4156 N N . PRO B 1 80 ? 11.672 40.312 1.721 1 89.88 80 PRO B N 1
ATOM 4157 C CA . PRO B 1 80 ? 10.672 41.312 1.368 1 89.88 80 PRO B CA 1
ATOM 4158 C C . PRO B 1 80 ? 9.25 40.75 1.358 1 89.88 80 PRO B C 1
ATOM 4160 O O . PRO B 1 80 ? 9.031 39.625 0.924 1 89.88 80 PRO B O 1
ATOM 4163 N N . ASP B 1 81 ? 8.305 41.531 1.816 1 86.88 81 ASP B N 1
ATOM 4164 C CA . ASP B 1 81 ? 6.91 41.125 1.947 1 86.88 81 ASP B CA 1
ATOM 4165 C C . ASP B 1 81 ? 6.273 40.906 0.578 1 86.88 81 ASP B C 1
ATOM 4167 O O . ASP B 1 81 ? 5.398 40.031 0.433 1 86.88 81 ASP B O 1
ATOM 4171 N N . ASP B 1 82 ? 6.621 41.656 -0.374 1 79 82 ASP B N 1
ATOM 4172 C CA . ASP B 1 82 ? 6.02 41.562 -1.702 1 79 82 ASP B CA 1
ATOM 4173 C C . ASP B 1 82 ? 6.828 40.656 -2.609 1 79 82 ASP B C 1
ATOM 4175 O O . ASP B 1 82 ? 6.465 40.438 -3.768 1 79 82 ASP B O 1
ATOM 4179 N N . SER B 1 83 ? 7.77 40.062 -2.012 1 70.75 83 SER B N 1
ATOM 4180 C CA . SER B 1 83 ? 8.641 39.25 -2.863 1 70.75 83 SER B CA 1
ATOM 4181 C C . SER B 1 83 ? 8.016 37.875 -3.164 1 70.75 83 SER B C 1
ATOM 4183 O O . SER B 1 83 ? 7.191 37.375 -2.391 1 70.75 83 SER B O 1
ATOM 4185 N N . GLU B 1 84 ? 8.234 37.438 -4.336 1 74.94 84 GLU B N 1
ATOM 4186 C CA . GLU B 1 84 ? 7.863 36.094 -4.746 1 74.94 84 GLU B CA 1
ATOM 4187 C C . GLU B 1 84 ? 8.82 35.062 -4.168 1 74.94 84 GLU B C 1
ATOM 4189 O O . GLU B 1 84 ? 8.922 33.938 -4.67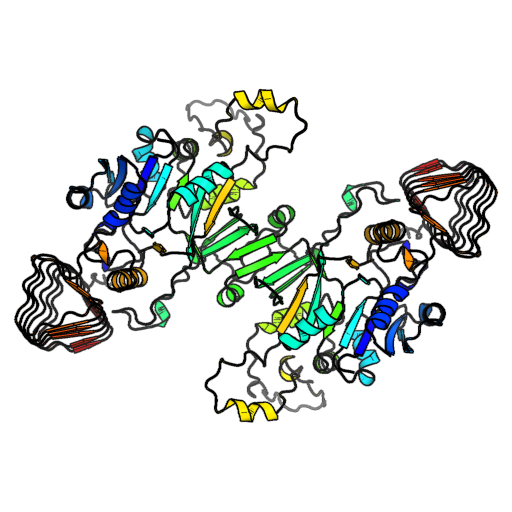6 1 74.94 84 GLU B O 1
ATOM 4194 N N . THR B 1 85 ? 9.477 35.5 -3.117 1 77.06 85 THR B N 1
ATOM 4195 C CA . THR B 1 85 ? 10.461 34.625 -2.492 1 77.06 85 THR B CA 1
ATOM 4196 C C . THR B 1 85 ? 9.781 33.406 -1.85 1 77.06 85 THR B C 1
ATOM 4198 O O . THR B 1 85 ? 8.898 33.562 -1.006 1 77.06 85 THR B O 1
ATOM 4201 N N . ASP B 1 86 ? 10.172 32.25 -2.316 1 86.25 86 ASP B N 1
ATOM 4202 C CA . ASP B 1 86 ? 9.641 31 -1.768 1 86.25 86 ASP B CA 1
ATOM 4203 C C . ASP B 1 86 ? 10.68 30.281 -0.902 1 86.25 86 ASP B C 1
ATOM 4205 O O . ASP B 1 86 ? 11.719 30.859 -0.578 1 86.25 86 ASP B O 1
ATOM 4209 N N . THR B 1 87 ? 10.398 29.141 -0.442 1 88.75 87 THR B N 1
ATOM 4210 C CA . THR B 1 87 ? 11.164 28.422 0.571 1 88.75 87 THR B CA 1
ATOM 4211 C C . THR B 1 87 ? 12.57 28.125 0.066 1 88.75 87 THR B C 1
ATOM 4213 O O . THR B 1 87 ? 13.547 28.266 0.807 1 88.75 87 THR B O 1
ATOM 4216 N N . VAL B 1 88 ? 12.734 27.781 -1.171 1 90.88 88 VAL B N 1
ATOM 4217 C CA . VAL B 1 88 ? 14.047 27.469 -1.721 1 90.88 88 VAL B CA 1
ATOM 4218 C C . VAL B 1 88 ? 14.875 28.734 -1.837 1 90.88 88 VAL B C 1
ATOM 4220 O O . VAL B 1 88 ? 16.078 28.75 -1.531 1 90.88 88 VAL B O 1
ATOM 4223 N N . ASP B 1 89 ? 14.227 29.781 -2.24 1 89.62 89 ASP B N 1
ATOM 4224 C CA . ASP B 1 89 ? 14.898 31.078 -2.301 1 89.62 89 ASP B CA 1
ATOM 4225 C C . ASP B 1 89 ? 15.414 31.5 -0.926 1 89.62 89 ASP B C 1
ATOM 4227 O O . ASP B 1 89 ? 16.516 32.062 -0.81 1 89.62 89 ASP B O 1
ATOM 4231 N N . SER B 1 90 ? 14.602 31.266 0.052 1 91.94 90 SER B N 1
ATOM 4232 C CA . SER B 1 90 ? 14.984 31.578 1.423 1 91.94 90 SER B CA 1
ATOM 4233 C C . SER B 1 90 ? 16.219 30.797 1.853 1 91.94 90 SER B C 1
ATOM 4235 O O . SER B 1 90 ? 17.109 31.328 2.514 1 91.94 90 SER B O 1
ATOM 4237 N N . LEU B 1 91 ? 16.266 29.547 1.477 1 93 91 LEU B N 1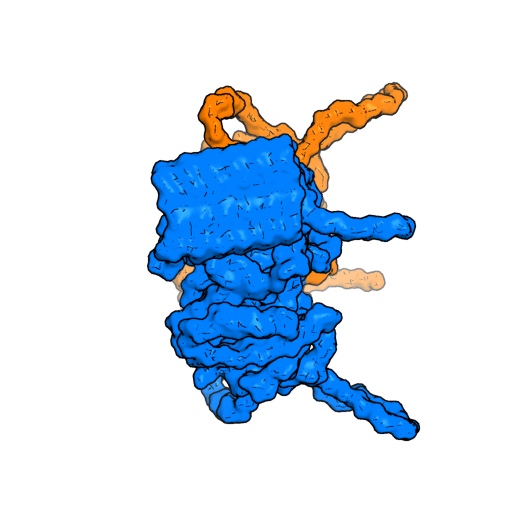
ATOM 4238 C CA . LEU B 1 91 ? 17.406 28.703 1.799 1 93 91 LEU B CA 1
ATOM 4239 C C . LEU B 1 91 ? 18.672 29.234 1.112 1 93 91 LEU B C 1
ATOM 4241 O O . LEU B 1 91 ? 19.75 29.234 1.706 1 93 91 LEU B O 1
ATOM 4245 N N . CYS B 1 92 ? 18.516 29.672 -0.088 1 91.5 92 CYS B N 1
ATOM 4246 C CA . CYS B 1 92 ? 19.641 30.219 -0.828 1 91.5 92 CYS B CA 1
ATOM 4247 C C . CYS B 1 92 ? 20.156 31.5 -0.171 1 91.5 92 CYS B C 1
ATOM 4249 O O . CYS B 1 92 ? 21.359 31.75 -0.15 1 91.5 92 CYS B O 1
ATOM 4251 N N . LEU B 1 93 ? 19.219 32.25 0.337 1 90.31 93 LEU B N 1
ATOM 4252 C CA . LEU B 1 93 ? 19.562 33.5 0.988 1 90.31 93 LEU B CA 1
ATOM 4253 C C . LEU B 1 93 ? 20.469 33.281 2.191 1 90.31 93 LEU B C 1
ATOM 4255 O O . LEU B 1 93 ? 21.344 34.094 2.475 1 90.31 93 LEU B O 1
ATOM 4259 N N . ILE B 1 94 ? 20.312 32.188 2.869 1 94.56 94 ILE B N 1
ATOM 4260 C CA . ILE B 1 94 ? 21.031 31.969 4.121 1 94.56 94 ILE B CA 1
ATOM 4261 C C . ILE B 1 94 ? 22.109 30.906 3.932 1 94.56 94 ILE B C 1
ATOM 4263 O O . ILE B 1 94 ? 22.656 30.391 4.906 1 94.56 94 ILE B O 1
ATOM 4267 N N . LYS B 1 95 ? 22.391 30.547 2.773 1 93 95 LYS B N 1
ATOM 4268 C CA . LYS B 1 95 ? 23.266 29.422 2.445 1 93 95 LYS B CA 1
ATOM 4269 C C . LYS B 1 95 ? 24.625 29.578 3.139 1 93 95 LYS B C 1
ATOM 4271 O O . LYS B 1 95 ? 25.172 28.594 3.643 1 93 95 LYS B O 1
ATOM 4276 N N . ASP B 1 96 ? 25.156 30.719 3.193 1 93 96 ASP B N 1
ATOM 4277 C CA . ASP B 1 96 ? 26.5 30.969 3.703 1 93 96 ASP B CA 1
ATOM 4278 C C . ASP B 1 96 ? 26.562 30.703 5.207 1 93 96 ASP B C 1
ATOM 4280 O O . ASP B 1 96 ? 27.656 30.484 5.754 1 93 96 ASP B O 1
ATOM 4284 N N . ASP B 1 97 ? 25.438 30.75 5.828 1 95.5 97 ASP B N 1
ATOM 4285 C CA . ASP B 1 97 ? 25.391 30.531 7.273 1 95.5 97 ASP B CA 1
ATOM 4286 C C . ASP B 1 97 ? 25.172 29.062 7.602 1 95.5 97 ASP B C 1
ATOM 4288 O O . ASP B 1 97 ? 25.172 28.672 8.773 1 95.5 97 ASP B O 1
ATOM 4292 N N . ILE B 1 98 ? 24.969 28.281 6.586 1 94.94 98 ILE B N 1
ATOM 4293 C CA . ILE B 1 98 ? 24.688 26.875 6.797 1 94.94 98 ILE B CA 1
ATOM 4294 C C . ILE B 1 98 ? 25.938 26.047 6.484 1 94.94 98 ILE B C 1
ATOM 4296 O O . ILE B 1 98 ? 26.422 26.062 5.355 1 94.94 98 ILE B O 1
ATOM 4300 N N . LYS B 1 99 ? 26.391 25.266 7.426 1 93.81 99 LYS B N 1
ATOM 4301 C CA . LYS B 1 99 ? 27.672 24.594 7.27 1 93.81 99 LYS B CA 1
ATOM 4302 C C . LYS B 1 99 ? 27.516 23.078 7.43 1 93.81 99 LYS B C 1
ATOM 4304 O O . LYS B 1 99 ? 28.469 22.312 7.219 1 93.81 99 LYS B O 1
ATOM 4309 N N . SER B 1 100 ? 26.406 22.641 7.832 1 95 100 SER B N 1
ATOM 4310 C CA . SER B 1 100 ? 26.109 21.234 8.039 1 95 100 SER B CA 1
ATOM 4311 C C . SER B 1 100 ? 24.703 20.875 7.559 1 95 100 SER B C 1
ATOM 4313 O O . SER B 1 100 ? 24.016 21.719 6.988 1 95 100 SER B O 1
ATOM 4315 N N . ASP B 1 101 ? 24.375 19.625 7.734 1 96.12 101 ASP B N 1
ATOM 4316 C CA . ASP B 1 101 ? 23.016 19.234 7.406 1 96.12 101 ASP B CA 1
ATOM 4317 C C . ASP B 1 101 ? 22 20.078 8.156 1 96.12 101 ASP B C 1
ATOM 4319 O O . ASP B 1 101 ? 22.297 20.641 9.219 1 96.12 101 ASP B O 1
ATOM 4323 N N . MET B 1 102 ? 20.828 20.156 7.598 1 97.25 102 MET B N 1
ATOM 4324 C CA . MET B 1 102 ? 19.859 21.125 8.094 1 97.25 102 MET B CA 1
ATOM 4325 C C . MET B 1 102 ? 18.609 20.422 8.625 1 97.25 102 MET B C 1
ATOM 4327 O O . MET B 1 102 ? 18.141 19.453 8.016 1 97.25 102 MET B O 1
ATOM 4331 N N . LEU B 1 103 ? 18.188 20.812 9.75 1 98.31 103 LEU B N 1
ATOM 4332 C CA . LEU B 1 103 ? 16.828 20.562 10.188 1 98.31 103 LEU B CA 1
ATOM 4333 C C . LEU B 1 103 ? 15.922 21.75 9.828 1 98.31 103 LEU B C 1
ATOM 4335 O O . LEU B 1 103 ? 16.078 22.844 10.383 1 98.31 103 LEU B O 1
ATOM 4339 N N . ILE B 1 104 ? 15.062 21.562 8.906 1 98.06 104 ILE B N 1
ATOM 4340 C CA . ILE B 1 104 ? 14.18 22.609 8.414 1 98.06 104 ILE B CA 1
ATOM 4341 C C . ILE B 1 104 ? 12.789 22.438 9.016 1 98.06 104 ILE B C 1
ATOM 4343 O O . ILE B 1 104 ? 12.172 21.375 8.852 1 98.06 104 ILE B O 1
ATOM 4347 N N . LEU B 1 105 ? 12.281 23.469 9.672 1 98 105 LEU B N 1
ATOM 4348 C CA . LEU B 1 105 ? 10.945 23.469 10.258 1 98 105 LEU B CA 1
ATOM 4349 C C . LEU B 1 105 ? 10.109 24.625 9.703 1 98 105 LEU B C 1
ATOM 4351 O O . LEU B 1 105 ? 10.648 25.688 9.383 1 98 105 LEU B O 1
ATOM 4355 N N . SER B 1 106 ? 8.859 24.328 9.57 1 96.88 106 SER B N 1
ATOM 4356 C CA . SER B 1 106 ? 7.938 25.438 9.32 1 96.88 106 SER B CA 1
ATOM 4357 C C . SER B 1 106 ? 7.543 26.125 10.625 1 96.88 106 SER B C 1
ATOM 4359 O O . SER B 1 106 ? 7.582 25.516 11.695 1 96.88 106 SER B O 1
ATOM 4361 N N . CYS B 1 107 ? 7.164 27.375 10.531 1 97.25 107 CYS B N 1
ATOM 4362 C CA . CYS B 1 107 ? 6.793 28.125 11.719 1 97.25 107 CYS B CA 1
ATOM 4363 C C . CYS B 1 107 ? 5.43 27.688 12.242 1 97.25 107 CYS B C 1
ATOM 4365 O O . CYS B 1 107 ? 5.047 28.016 13.359 1 97.25 107 CYS B O 1
ATOM 4367 N N . ASP B 1 108 ? 4.703 26.906 11.398 1 95.75 108 ASP B N 1
ATOM 4368 C CA . ASP B 1 108 ? 3.318 26.609 11.75 1 95.75 108 ASP B CA 1
ATOM 4369 C C . ASP B 1 108 ? 3.178 25.172 12.242 1 95.75 108 ASP B C 1
ATOM 4371 O O . ASP B 1 108 ? 2.074 24.625 12.266 1 95.75 108 ASP B O 1
ATOM 4375 N N . VAL B 1 109 ? 4.285 24.562 12.609 1 97.19 109 VAL B N 1
ATOM 4376 C CA . VAL B 1 109 ? 4.223 23.188 13.07 1 97.19 109 VAL B CA 1
ATOM 4377 C C . VAL B 1 109 ? 4.172 23.156 14.594 1 97.19 109 VAL B C 1
ATOM 4379 O O . VAL B 1 109 ? 4.941 23.844 15.258 1 97.19 109 VAL B O 1
ATOM 4382 N N . ILE B 1 110 ? 3.275 22.438 15.18 1 97.19 110 ILE B N 1
ATOM 4383 C CA . ILE B 1 110 ? 3.193 22.125 16.609 1 97.19 110 ILE B CA 1
ATOM 4384 C C . ILE B 1 110 ? 3.203 20.625 16.812 1 97.19 110 ILE B C 1
ATOM 4386 O O . ILE B 1 110 ? 2.271 19.922 16.391 1 97.19 110 ILE B O 1
ATOM 4390 N N . THR B 1 111 ? 4.242 20.094 17.391 1 96.88 111 THR B N 1
ATOM 4391 C CA . THR B 1 111 ? 4.367 18.656 17.547 1 96.88 111 THR B CA 1
ATOM 4392 C C . THR B 1 111 ? 5.18 18.312 18.797 1 96.88 111 THR B C 1
ATOM 4394 O O . THR B 1 111 ? 5.977 19.125 19.266 1 96.88 111 THR B O 1
ATOM 4397 N N . ASP B 1 112 ? 4.922 17.25 19.375 1 95.38 112 ASP B N 1
ATOM 4398 C CA . ASP B 1 112 ? 5.734 16.75 20.484 1 95.38 112 ASP B CA 1
ATOM 4399 C C . ASP B 1 112 ? 6.723 15.688 20 1 95.38 112 ASP B C 1
ATOM 4401 O O . ASP B 1 112 ? 7.262 14.922 20.812 1 95.38 112 ASP B O 1
ATOM 4405 N N . LEU B 1 113 ? 6.922 15.633 18.75 1 96 113 LEU B N 1
ATOM 4406 C CA . LEU B 1 113 ? 7.895 14.703 18.188 1 96 113 LEU B CA 1
ATOM 4407 C C . LEU B 1 113 ? 9.258 14.883 18.844 1 96 113 LEU B C 1
ATOM 4409 O O . LEU B 1 113 ? 9.789 15.992 18.875 1 96 113 LEU B O 1
ATOM 4413 N N . PRO B 1 114 ? 9.812 13.805 19.359 1 96.44 114 PRO B N 1
ATOM 4414 C CA . PRO B 1 114 ? 11.242 13.875 19.672 1 96.44 114 PRO B CA 1
ATOM 4415 C C . PRO B 1 114 ? 12.109 13.961 18.422 1 96.44 114 PRO B C 1
ATOM 4417 O O . PRO B 1 114 ? 12.188 13 17.656 1 96.44 114 PRO B O 1
ATOM 4420 N N . LEU B 1 115 ? 12.781 14.992 18.297 1 96.62 115 LEU B N 1
ATOM 4421 C CA . LEU B 1 115 ? 13.477 15.297 17.047 1 96.62 115 LEU B CA 1
ATOM 4422 C C . LEU B 1 115 ? 14.523 14.227 16.734 1 96.62 115 LEU B C 1
ATOM 4424 O O . LEU B 1 115 ? 14.867 14.008 15.57 1 96.62 115 LEU B O 1
ATOM 4428 N N . HIS B 1 116 ? 15.023 13.539 17.734 1 95.75 116 HIS B N 1
ATOM 4429 C CA . HIS B 1 116 ? 16.031 12.508 17.5 1 95.75 116 HIS B CA 1
ATOM 4430 C C . HIS B 1 116 ? 15.469 11.375 16.641 1 95.75 116 HIS B C 1
ATOM 4432 O O . HIS B 1 116 ? 16.219 10.688 15.945 1 95.75 116 HIS B O 1
ATOM 4438 N N . LYS B 1 117 ? 14.164 11.141 16.734 1 94.25 117 LYS B N 1
ATOM 4439 C CA . LYS B 1 117 ? 13.562 10.086 15.914 1 94.25 117 LYS B CA 1
ATOM 4440 C C . LYS B 1 117 ? 13.742 10.375 14.43 1 94.25 117 LYS B C 1
ATOM 4442 O O . LYS B 1 117 ? 14.086 9.477 13.656 1 94.25 117 LYS B O 1
ATOM 4447 N N . LEU B 1 118 ? 13.492 11.57 14.047 1 95.31 118 LEU B N 1
ATOM 4448 C CA . LEU B 1 118 ? 13.695 11.953 12.656 1 95.31 118 LEU B CA 1
ATOM 4449 C C . LEU B 1 118 ? 15.172 11.922 12.297 1 95.31 118 LEU B C 1
ATOM 4451 O O . LEU B 1 118 ? 15.539 11.477 11.203 1 95.31 118 LEU B O 1
ATOM 4455 N N . ALA B 1 119 ? 16.016 12.375 13.203 1 95.75 119 ALA B N 1
ATOM 4456 C CA . ALA B 1 119 ? 17.453 12.352 13 1 95.75 119 ALA B CA 1
ATOM 4457 C C . ALA B 1 119 ? 17.969 10.922 12.82 1 95.75 119 ALA B C 1
ATOM 4459 O O . ALA B 1 119 ? 18.859 10.672 12 1 95.75 119 ALA B O 1
ATOM 4460 N N . ASP B 1 120 ? 17.406 10.023 13.586 1 93.62 120 ASP B N 1
ATOM 4461 C CA . ASP B 1 120 ? 17.797 8.617 13.484 1 93.62 120 ASP B CA 1
ATOM 4462 C C . ASP B 1 120 ? 17.484 8.062 12.094 1 93.62 120 ASP B C 1
ATOM 4464 O O . ASP B 1 120 ? 18.297 7.328 11.516 1 93.62 120 ASP B O 1
ATOM 4468 N N . VAL B 1 121 ? 16.344 8.406 11.602 1 92 121 VAL B N 1
ATOM 4469 C CA . VAL B 1 121 ? 15.992 7.98 10.258 1 92 121 VAL B CA 1
ATOM 4470 C C . VAL B 1 121 ? 17.016 8.523 9.258 1 92 121 VAL B C 1
ATOM 4472 O O . VAL B 1 121 ? 17.484 7.793 8.383 1 92 121 VAL B O 1
ATOM 4475 N N . HIS B 1 122 ? 17.328 9.734 9.391 1 93.81 122 HIS B N 1
ATOM 4476 C CA . HIS B 1 122 ? 18.25 10.414 8.484 1 93.81 122 HIS B CA 1
ATOM 4477 C C . HIS B 1 122 ? 19.625 9.766 8.523 1 93.81 122 HIS B C 1
ATOM 4479 O O . HIS B 1 122 ? 20.219 9.508 7.473 1 93.81 122 HIS B O 1
ATOM 4485 N N . ARG B 1 123 ? 20.078 9.469 9.688 1 92.56 123 ARG B N 1
ATOM 4486 C CA . ARG B 1 123 ? 21.391 8.883 9.891 1 92.56 123 ARG B CA 1
ATOM 4487 C C . ARG B 1 123 ? 21.422 7.43 9.422 1 92.56 123 ARG B C 1
ATOM 4489 O O . ARG B 1 123 ? 22.359 7.012 8.734 1 92.56 123 ARG B O 1
ATOM 4496 N N . LEU B 1 124 ? 20.438 6.73 9.812 1 89.5 124 LEU B N 1
ATOM 4497 C CA . LEU B 1 124 ? 20.375 5.301 9.523 1 89.5 124 LEU B CA 1
ATOM 4498 C C . LEU B 1 124 ? 20.453 5.047 8.023 1 89.5 124 LEU B C 1
ATOM 4500 O O . LEU B 1 124 ? 21.125 4.117 7.578 1 89.5 124 LEU B O 1
ATOM 4504 N N . HIS B 1 125 ? 19.812 5.902 7.285 1 87.88 125 HIS B N 1
ATOM 4505 C CA . HIS B 1 125 ? 19.719 5.641 5.852 1 87.88 125 HIS B CA 1
ATOM 4506 C C . HIS B 1 125 ? 20.625 6.57 5.059 1 87.88 125 HIS B C 1
ATOM 4508 O O . HIS B 1 125 ? 20.672 6.504 3.828 1 87.88 125 HIS B O 1
ATOM 4514 N N . ASP B 1 126 ? 21.297 7.453 5.832 1 90.88 126 ASP B N 1
ATOM 4515 C CA . ASP B 1 126 ? 22.078 8.484 5.156 1 90.88 126 ASP B CA 1
ATOM 4516 C C . ASP B 1 126 ? 21.25 9.188 4.078 1 90.88 126 ASP B C 1
ATOM 45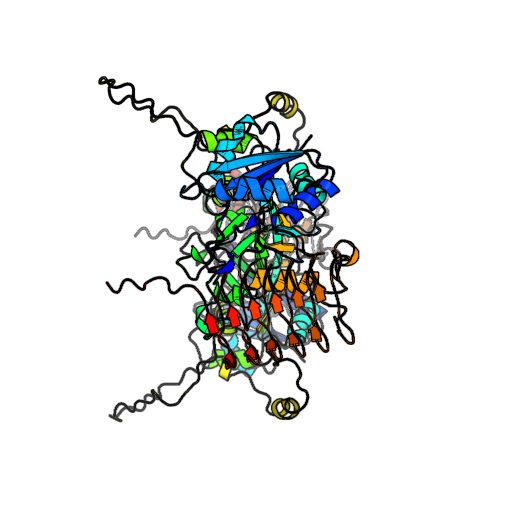18 O O . ASP B 1 126 ? 21.688 9.289 2.926 1 90.88 126 ASP B O 1
ATOM 4522 N N . SER B 1 127 ? 20.062 9.602 4.469 1 92.75 127 SER B N 1
ATOM 4523 C CA . SER B 1 127 ? 19.047 10.117 3.551 1 92.75 127 SER B CA 1
ATOM 4524 C C . SER B 1 127 ? 19.438 11.5 3.023 1 92.75 127 SER B C 1
ATOM 4526 O O . SER B 1 127 ? 20 12.312 3.756 1 92.75 127 SER B O 1
ATOM 4528 N N . THR B 1 128 ? 19.156 11.711 1.748 1 95.38 128 THR B N 1
ATOM 4529 C CA . THR B 1 128 ? 19.25 13.062 1.212 1 95.38 128 THR B CA 1
ATOM 4530 C C . THR B 1 128 ? 18.25 13.984 1.897 1 95.38 128 THR B C 1
ATOM 4532 O O . THR B 1 128 ? 18.578 15.109 2.279 1 95.38 128 THR B O 1
ATOM 4535 N N . VAL B 1 129 ? 17.062 13.445 2.035 1 96.38 129 VAL B N 1
ATOM 4536 C CA . VAL B 1 129 ? 16.016 14.164 2.76 1 96.38 129 VAL B CA 1
ATOM 4537 C C . VAL B 1 129 ? 15.234 13.195 3.643 1 96.38 129 VAL B C 1
ATOM 4539 O O . VAL B 1 129 ? 14.93 12.07 3.227 1 96.38 129 VAL B O 1
ATOM 4542 N N . SER B 1 130 ? 15.023 13.531 4.848 1 96.56 130 SER B N 1
ATOM 4543 C CA . SER B 1 130 ? 14.109 12.852 5.762 1 96.56 130 SER B CA 1
ATOM 4544 C C . SER B 1 130 ? 12.914 13.734 6.098 1 96.56 130 SER B C 1
ATOM 4546 O O . SER B 1 130 ? 13.078 14.891 6.484 1 96.56 130 SER B O 1
ATOM 4548 N N . MET B 1 131 ? 11.75 13.195 5.914 1 96.69 131 MET B N 1
ATOM 4549 C CA . MET B 1 131 ? 10.516 13.961 6.051 1 96.69 131 MET B CA 1
ATOM 4550 C C . MET B 1 131 ? 9.688 13.461 7.227 1 96.69 131 MET B C 1
ATOM 4552 O O . MET B 1 131 ? 9.703 12.273 7.535 1 96.69 131 MET B O 1
ATOM 4556 N N . LEU B 1 132 ? 8.984 14.359 7.812 1 96.44 132 LEU B N 1
ATOM 4557 C CA . LEU B 1 132 ? 8.031 14 8.859 1 96.44 132 LEU B CA 1
ATOM 4558 C C . LEU B 1 132 ? 6.609 13.984 8.312 1 96.44 132 LEU B C 1
ATOM 4560 O O . LEU B 1 132 ? 6.148 14.969 7.734 1 96.44 132 LEU B O 1
ATOM 4564 N N . PHE B 1 133 ? 5.965 12.844 8.43 1 95.06 133 PHE B N 1
ATOM 4565 C CA . PHE B 1 133 ? 4.555 12.703 8.07 1 95.06 133 PHE B CA 1
ATOM 4566 C C . PHE B 1 133 ? 3.703 12.5 9.32 1 95.06 133 PHE B C 1
ATOM 4568 O O . PHE B 1 133 ? 4.109 11.805 10.25 1 95.06 133 PHE B O 1
ATOM 4575 N N . CYS B 1 134 ? 2.564 13.117 9.312 1 95.06 134 CYS B N 1
ATOM 4576 C CA . CYS B 1 134 ? 1.614 12.969 10.414 1 95.06 134 CYS B CA 1
ATOM 4577 C C . CYS B 1 134 ? 0.209 12.703 9.883 1 95.06 134 CYS B C 1
ATOM 4579 O O . CYS B 1 134 ? -0.104 13.039 8.742 1 95.06 134 CYS B O 1
ATOM 4581 N N . PRO B 1 135 ? -0.611 12.062 10.672 1 93.19 135 PRO B N 1
ATOM 4582 C CA . PRO B 1 135 ? -2 11.867 10.242 1 93.19 135 PRO B CA 1
ATOM 4583 C C . PRO B 1 135 ? -2.705 13.18 9.914 1 93.19 135 PRO B C 1
ATOM 4585 O O . PRO B 1 135 ? -2.49 14.188 10.594 1 93.19 135 PRO B O 1
ATOM 4588 N N . SER B 1 136 ? -3.49 13.07 8.875 1 89.06 136 SER B N 1
ATOM 4589 C CA . SER B 1 136 ? -4.25 14.258 8.484 1 89.06 136 SER B CA 1
ATOM 4590 C C . SER B 1 136 ? -5.395 14.523 9.461 1 89.06 136 SER B C 1
ATOM 4592 O O . SER B 1 136 ? -6.031 13.594 9.953 1 89.06 136 SER B O 1
ATOM 4594 N N . GLN B 1 137 ? -5.57 15.758 9.703 1 81.19 137 GLN B N 1
ATOM 4595 C CA . GLN B 1 137 ? -6.688 16.141 10.562 1 81.19 137 GLN B CA 1
ATOM 4596 C C . GLN B 1 137 ? -7.949 16.406 9.75 1 81.19 137 GLN B C 1
ATOM 4598 O O . GLN B 1 137 ? -7.887 17 8.672 1 81.19 137 GLN B O 1
ATOM 4603 N N . PRO B 1 138 ? -9.031 15.898 10.266 1 77.31 138 PRO B N 1
ATOM 4604 C CA . PRO B 1 138 ? -10.281 16.172 9.555 1 77.31 138 PRO B CA 1
ATOM 4605 C C . PRO B 1 138 ? -10.648 17.656 9.578 1 77.31 138 PRO B C 1
ATOM 4607 O O . PRO B 1 138 ? -10.305 18.375 10.523 1 77.31 138 PRO B O 1
ATOM 4610 N N . LEU B 1 139 ? -11.211 18.031 8.516 1 77.62 139 LEU B N 1
ATOM 4611 C CA . LEU B 1 139 ? -11.711 19.391 8.461 1 77.62 139 LEU B CA 1
ATOM 4612 C C . LEU B 1 139 ? -12.922 19.578 9.375 1 77.62 139 LEU B C 1
ATOM 4614 O O . LEU B 1 139 ? -13.773 18.688 9.461 1 77.62 139 LEU B O 1
ATOM 4618 N N . LEU B 1 140 ? -12.891 20.688 10 1 83 140 LEU B N 1
ATOM 4619 C CA . LEU B 1 140 ? -14.047 21.016 10.828 1 83 140 LEU B CA 1
ATOM 4620 C C . LEU B 1 140 ? -15.297 21.188 9.977 1 83 140 LEU B C 1
ATOM 4622 O O . LEU B 1 140 ? -15.25 21.828 8.922 1 83 140 LEU B O 1
ATOM 4626 N N . GLU B 1 141 ? -16.375 20.562 10.281 1 77.44 141 GLU B N 1
ATOM 4627 C CA . GLU B 1 141 ? -17.625 20.625 9.539 1 77.44 141 GLU B CA 1
ATOM 4628 C C . GLU B 1 141 ? -18.219 22.031 9.578 1 77.44 141 GLU B C 1
ATOM 4630 O O . GLU B 1 141 ? -18.719 22.531 8.562 1 77.44 141 GLU B O 1
ATOM 4635 N N . ASN B 1 142 ? -18.172 22.703 10.75 1 81.56 142 ASN B N 1
ATOM 4636 C CA . ASN B 1 142 ? -18.75 24.016 10.922 1 81.56 142 ASN B CA 1
ATOM 4637 C C . ASN B 1 142 ? -17.688 25.094 11.117 1 81.56 142 ASN B C 1
ATOM 4639 O O . ASN B 1 142 ? -17.391 25.484 12.25 1 81.56 142 ASN B O 1
ATOM 4643 N N . LEU B 1 143 ? -17.188 25.547 9.922 1 87.94 143 LEU B N 1
ATOM 4644 C CA . LEU B 1 143 ? -16.188 26.609 9.992 1 87.94 143 LEU B CA 1
ATOM 4645 C C . LEU B 1 143 ? -16.844 27.953 10.203 1 87.94 143 LEU B C 1
ATOM 4647 O O . LEU B 1 143 ? -17.812 28.297 9.508 1 87.94 143 LEU B O 1
ATOM 4651 N N . PRO B 1 144 ? -16.422 28.656 11.164 1 90.56 144 PRO B N 1
ATOM 4652 C CA . PRO B 1 144 ? -16.984 30 11.375 1 90.56 144 PRO B CA 1
ATOM 4653 C C . PRO B 1 144 ? -16.891 30.875 10.141 1 90.56 144 PRO B C 1
ATOM 4655 O O . PRO B 1 144 ? -15.844 30.938 9.492 1 90.56 144 PRO B O 1
ATOM 4658 N N . GLY B 1 145 ? -17.984 31.5 9.859 1 88 145 GLY B N 1
ATOM 4659 C CA . GLY B 1 145 ? -18.016 32.438 8.758 1 88 145 GLY B CA 1
ATOM 4660 C C . GLY B 1 145 ? -18.297 31.797 7.418 1 88 145 GLY B C 1
ATOM 4661 O O . GLY B 1 145 ? -18.328 32.469 6.387 1 88 145 GLY B O 1
ATOM 4662 N N . VAL B 1 146 ? -18.328 30.516 7.375 1 81.25 146 VAL B N 1
ATOM 4663 C CA . VAL B 1 146 ? -18.547 29.812 6.113 1 81.25 146 VAL B CA 1
ATOM 4664 C C . VAL B 1 146 ? -19.969 29.281 6.07 1 81.25 146 VAL B C 1
ATOM 4666 O O . VAL B 1 146 ? -20.391 28.531 6.961 1 81.25 146 VAL B O 1
ATOM 4669 N N . LYS B 1 147 ? -20.781 29.797 5.176 1 73.38 147 LYS B N 1
ATOM 4670 C CA . LYS B 1 147 ? -22.188 29.422 5.074 1 73.38 147 LYS B CA 1
ATOM 4671 C C . LYS B 1 147 ? -22.359 28.047 4.449 1 73.38 147 LYS B C 1
ATOM 4673 O O . LYS B 1 147 ? -23.156 27.234 4.922 1 73.38 147 LYS B O 1
ATOM 4678 N N . SER B 1 148 ? -21.734 27.906 3.244 1 63.03 148 SER B N 1
ATOM 4679 C CA . SER B 1 148 ? -22.031 26.672 2.545 1 63.03 148 SER B CA 1
ATOM 4680 C C . SER B 1 148 ? -20.953 25.625 2.775 1 63.03 148 SER B C 1
ATOM 4682 O O . SER B 1 148 ? -19.75 25.938 2.703 1 63.03 148 SER B O 1
ATOM 4684 N N . LYS B 1 149 ? -21.422 24.578 3.332 1 55.06 149 LYS B N 1
ATOM 4685 C CA . LYS B 1 149 ? -20.609 23.391 3.551 1 55.06 149 LYS B CA 1
ATOM 4686 C C . LYS B 1 149 ? -19.766 23.062 2.312 1 55.06 149 LYS B C 1
ATOM 4688 O O . LYS B 1 149 ? -18.672 22.531 2.424 1 55.06 149 LYS B O 1
ATOM 4693 N N . LYS B 1 150 ? -20.484 23.219 1.092 1 52.78 150 LYS B N 1
ATOM 4694 C CA . LYS B 1 150 ? -19.969 22.578 -0.112 1 52.78 150 LYS B CA 1
ATOM 4695 C C . LYS B 1 150 ? -18.625 23.188 -0.516 1 52.78 150 LYS B C 1
ATOM 4697 O O . LYS B 1 150 ? -17.812 22.531 -1.188 1 52.78 150 LYS B O 1
ATOM 4702 N N . LYS B 1 151 ? -18.547 24.453 -0.562 1 47.72 151 LYS B N 1
ATOM 4703 C CA . LYS B 1 151 ? -17.5 25.172 -1.274 1 47.72 151 LYS B CA 1
ATOM 4704 C C . LYS B 1 151 ? -16.125 24.828 -0.707 1 47.72 151 LYS B C 1
ATOM 4706 O O . LYS B 1 151 ? -15.102 25.094 -1.345 1 47.72 151 LYS B O 1
ATOM 4711 N N . ALA B 1 152 ? -16.047 24.531 0.384 1 45.66 152 ALA B N 1
ATOM 4712 C CA . ALA B 1 152 ? -14.75 24.75 1.004 1 45.66 152 ALA B CA 1
ATOM 4713 C C . ALA B 1 152 ? -13.859 23.531 0.854 1 45.66 152 ALA B C 1
ATOM 4715 O O . ALA B 1 152 ? -12.688 23.547 1.253 1 45.66 152 ALA B O 1
ATOM 4716 N N . GLN B 1 153 ? -14.43 22.312 0.405 1 50.81 153 GLN B N 1
ATOM 4717 C CA . GLN B 1 153 ? -13.469 21.234 0.629 1 50.81 153 GLN B CA 1
ATOM 4718 C C . GLN B 1 153 ? -12.469 21.141 -0.525 1 50.81 153 GLN B C 1
ATOM 4720 O O . GLN B 1 153 ? -12.773 20.547 -1.564 1 50.81 153 GLN B O 1
ATOM 4725 N N . GLN B 1 154 ? -11.719 22.234 -0.727 1 53.34 154 GLN B N 1
ATOM 4726 C CA . GLN B 1 154 ? -10.578 22.172 -1.635 1 53.34 154 GLN B CA 1
ATOM 4727 C C . GLN B 1 154 ? -9.844 20.844 -1.5 1 53.34 154 GLN B C 1
ATOM 4729 O O . GLN B 1 154 ? -9.664 20.328 -0.39 1 53.34 154 GLN B O 1
ATOM 4734 N N . LYS B 1 155 ? -9.758 20.141 -2.67 1 60.19 155 LYS B N 1
ATOM 4735 C CA . LYS B 1 155 ? -8.977 18.922 -2.887 1 60.19 155 LYS B CA 1
ATOM 4736 C C . LYS B 1 155 ? -7.559 19.078 -2.342 1 60.19 155 LYS B C 1
ATOM 4738 O O . LYS B 1 155 ? -6.68 19.609 -3.021 1 60.19 155 LYS B O 1
ATOM 4743 N N . GLN B 1 156 ? -7.258 19 -1.015 1 73.06 156 GLN B N 1
ATOM 4744 C CA . GLN B 1 156 ? -5.918 19.234 -0.483 1 73.06 156 GLN B CA 1
ATOM 4745 C C . GLN B 1 156 ? -5.297 17.938 0.033 1 73.06 156 GLN B C 1
ATOM 4747 O O . GLN B 1 156 ? -4.297 17.969 0.755 1 73.06 156 GLN B O 1
ATOM 4752 N N . ARG B 1 157 ? -5.738 16.906 -0.621 1 83.5 157 ARG B N 1
ATOM 4753 C CA . ARG B 1 157 ? -5.188 15.648 -0.116 1 83.5 157 ARG B CA 1
ATOM 4754 C C . ARG B 1 157 ? -3.822 15.359 -0.729 1 83.5 157 ARG B C 1
ATOM 4756 O O . ARG B 1 157 ? -3.527 15.812 -1.838 1 83.5 157 ARG B O 1
ATOM 4763 N N . GLU B 1 158 ? -3.066 14.82 0.128 1 89.81 158 GLU B N 1
ATOM 4764 C CA . GLU B 1 158 ? -1.761 14.359 -0.338 1 89.81 158 GLU B CA 1
ATOM 4765 C C . GLU B 1 158 ? -1.722 12.844 -0.464 1 89.81 158 GLU B C 1
ATOM 4767 O O . GLU B 1 158 ? -2.283 12.133 0.371 1 89.81 158 GLU B O 1
ATOM 4772 N N . PHE B 1 159 ? -1.213 12.398 -1.597 1 92.25 159 PHE B N 1
ATOM 4773 C CA . PHE B 1 159 ? -0.969 10.969 -1.785 1 92.25 159 PHE B CA 1
ATOM 4774 C C . PHE B 1 159 ? 0.51 10.648 -1.612 1 92.25 159 PHE B C 1
ATOM 4776 O O . PHE B 1 159 ? 1.354 11.164 -2.348 1 92.25 159 PHE B O 1
ATOM 4783 N N . ILE B 1 160 ? 0.812 9.844 -0.675 1 93.25 160 ILE B N 1
ATOM 4784 C CA . ILE B 1 160 ? 2.195 9.492 -0.367 1 93.25 160 ILE B CA 1
ATOM 4785 C C . ILE B 1 160 ? 2.418 8 -0.61 1 93.25 160 ILE B C 1
ATOM 4787 O O . ILE B 1 160 ? 1.694 7.164 -0.07 1 93.25 160 ILE B O 1
ATOM 4791 N N . GLY B 1 161 ? 3.283 7.727 -1.48 1 92.69 161 GLY B N 1
ATOM 4792 C CA . GLY B 1 161 ? 3.699 6.352 -1.705 1 92.69 161 GLY B CA 1
ATOM 4793 C C . GLY B 1 161 ? 4.996 5.996 -1.004 1 92.69 161 GLY B C 1
ATOM 4794 O O . GLY B 1 161 ? 6 6.699 -1.15 1 92.69 161 GLY B O 1
ATOM 4795 N N . MET B 1 162 ? 5 4.914 -0.236 1 92.88 162 MET B N 1
ATOM 4796 C CA . MET B 1 162 ? 6.18 4.523 0.53 1 92.88 162 MET B CA 1
ATOM 4797 C C . MET B 1 162 ? 6.352 3.01 0.531 1 92.88 162 MET B C 1
ATOM 4799 O O . MET B 1 162 ? 5.414 2.271 0.224 1 92.88 162 MET B O 1
ATOM 4803 N N . THR B 1 163 ? 7.574 2.611 0.76 1 89.12 163 THR B N 1
ATOM 4804 C CA . THR B 1 163 ? 7.816 1.183 0.934 1 89.12 163 THR B CA 1
ATOM 4805 C C . THR B 1 163 ? 7.203 0.686 2.24 1 89.12 163 THR B C 1
ATOM 4807 O O . THR B 1 163 ? 6.934 1.478 3.145 1 89.12 163 THR B O 1
ATOM 4810 N N . GLN B 1 164 ? 6.633 -0.593 2.182 1 72.31 164 GLN B N 1
ATOM 4811 C CA . GLN B 1 164 ? 6.082 -1.174 3.402 1 72.31 164 GLN B CA 1
ATOM 4812 C C . GLN B 1 164 ? 7.16 -1.896 4.203 1 72.31 164 GLN B C 1
ATOM 4814 O O . GLN B 1 164 ? 7.777 -2.842 3.711 1 72.31 164 GLN B O 1
ATOM 4819 N N . VAL B 1 165 ? 7.848 -1.259 4.973 1 58.81 165 VAL B N 1
ATOM 4820 C CA . VAL B 1 165 ? 8.836 -1.969 5.777 1 58.81 165 VAL B CA 1
ATOM 4821 C C . VAL B 1 165 ? 8.367 -2.053 7.227 1 58.81 165 VAL B C 1
ATOM 4823 O O . VAL B 1 165 ? 7.586 -1.21 7.684 1 58.81 165 VAL B O 1
ATOM 4826 N N . ARG B 1 166 ? 8.273 -3.385 7.719 1 49.5 166 ARG B N 1
ATOM 4827 C CA . ARG B 1 166 ? 7.91 -3.559 9.125 1 49.5 166 ARG B CA 1
ATOM 4828 C C . ARG B 1 166 ? 8.344 -2.357 9.953 1 49.5 166 ARG B C 1
ATOM 4830 O O . ARG B 1 166 ? 7.629 -1.928 10.859 1 49.5 166 ARG B O 1
ATOM 4837 N N . ASN B 1 167 ? 9.664 -2.324 10.195 1 46.81 167 ASN B N 1
ATOM 4838 C CA . ASN B 1 167 ? 10.125 -1.388 11.211 1 46.81 167 ASN B CA 1
ATOM 4839 C C . ASN B 1 167 ? 10.312 0.014 10.641 1 46.81 167 ASN B C 1
ATOM 4841 O O . ASN B 1 167 ? 9.945 0.276 9.492 1 46.81 167 ASN B O 1
ATOM 4845 N N . PHE B 1 168 ? 11.43 0.767 11.055 1 51.03 168 PHE B N 1
ATOM 4846 C CA . PHE B 1 168 ? 11.727 2.137 11.453 1 51.03 168 PHE B CA 1
ATOM 4847 C C . PHE B 1 168 ? 11.68 3.076 10.258 1 51.03 168 PHE B C 1
ATOM 4849 O O . PHE B 1 168 ? 11.555 4.289 10.414 1 51.03 168 PHE B O 1
ATOM 4856 N N . HIS B 1 169 ? 11.898 2.732 8.938 1 61.81 169 HIS B N 1
ATOM 4857 C CA . HIS B 1 169 ? 12 3.916 8.094 1 61.81 169 HIS B CA 1
ATOM 4858 C C . HIS B 1 169 ? 11.711 3.576 6.637 1 61.81 169 HIS B C 1
ATOM 4860 O O . HIS B 1 169 ? 12.266 2.623 6.09 1 61.81 169 HIS B O 1
ATOM 4866 N N . GLN B 1 170 ? 10.523 4.355 6.148 1 81.94 170 GLN B N 1
ATOM 4867 C CA . GLN B 1 170 ? 9.961 4.09 4.828 1 81.94 170 GLN B CA 1
ATOM 4868 C C . GLN B 1 170 ? 10.625 4.945 3.76 1 81.94 170 GLN B C 1
ATOM 4870 O O . GLN B 1 170 ? 10.922 6.121 3.994 1 81.94 170 GLN B O 1
ATOM 4875 N N . ARG B 1 171 ? 11.094 4.348 2.814 1 90.94 171 ARG B N 1
ATOM 4876 C CA . ARG B 1 171 ? 11.531 5.125 1.657 1 90.94 171 ARG B CA 1
ATOM 4877 C C . ARG B 1 171 ? 10.336 5.727 0.922 1 90.94 171 ARG B C 1
ATOM 4879 O O . ARG B 1 171 ? 9.336 5.051 0.697 1 90.94 171 ARG B O 1
ATOM 4886 N N . VAL B 1 172 ? 10.383 6.992 0.729 1 94.38 172 VAL B N 1
ATOM 4887 C CA . VAL B 1 172 ? 9.312 7.691 0.023 1 94.38 172 VAL B CA 1
ATOM 4888 C C . VAL B 1 172 ? 9.477 7.496 -1.482 1 94.38 172 VAL B C 1
ATOM 4890 O O . VAL B 1 172 ? 10.523 7.805 -2.047 1 94.38 172 VAL B O 1
ATOM 4893 N N . LEU B 1 173 ? 8.461 7.008 -2.121 1 92.81 173 LEU B N 1
ATOM 4894 C CA . LEU B 1 173 ? 8.555 6.648 -3.533 1 92.81 173 LEU B CA 1
ATOM 4895 C C . LEU B 1 173 ? 7.938 7.73 -4.41 1 92.81 173 LEU B C 1
ATOM 4897 O O . LEU B 1 173 ? 8.398 7.969 -5.531 1 92.81 173 LEU B O 1
ATOM 4901 N N . PHE B 1 174 ? 6.914 8.367 -3.924 1 91.31 174 PHE B N 1
ATOM 4902 C CA . PHE B 1 174 ? 6.34 9.508 -4.625 1 91.31 174 PHE B CA 1
ATOM 4903 C C . PHE B 1 174 ? 5.512 10.367 -3.678 1 91.31 174 PHE B C 1
ATOM 4905 O O . PHE B 1 174 ? 5.055 9.891 -2.639 1 91.31 174 PHE B O 1
ATOM 4912 N N . LEU B 1 175 ? 5.422 11.562 -3.98 1 92.88 175 LEU B N 1
ATOM 4913 C CA . LEU B 1 175 ? 4.621 12.586 -3.318 1 92.88 175 LEU B CA 1
ATOM 4914 C C . LEU B 1 175 ? 3.73 13.312 -4.32 1 92.88 175 LEU B C 1
ATOM 4916 O O . LEU B 1 175 ? 4.227 13.93 -5.266 1 92.88 175 LEU B O 1
ATOM 4920 N N . LEU B 1 176 ? 2.43 13.18 -4.086 1 89.31 176 LEU B N 1
ATOM 4921 C CA . LEU B 1 176 ? 1.499 13.812 -5.012 1 89.31 176 LEU B CA 1
ATOM 4922 C C . LEU B 1 176 ? 0.486 14.672 -4.262 1 89.31 176 LEU B C 1
ATOM 4924 O O . LEU B 1 176 ? -0.024 14.266 -3.217 1 89.31 176 LEU B O 1
ATOM 4928 N N . ASN B 1 177 ? 0.339 15.844 -4.801 1 86.88 177 ASN B N 1
ATOM 4929 C CA . ASN B 1 177 ? -0.745 16.703 -4.328 1 86.88 177 ASN B CA 1
ATOM 4930 C C . ASN B 1 177 ? -1.99 16.562 -5.199 1 86.88 177 ASN B C 1
ATOM 4932 O O . ASN B 1 177 ? -1.912 16.656 -6.426 1 86.88 177 ASN B O 1
ATOM 4936 N N . GLU B 1 178 ? -3.037 16.266 -4.59 1 84 178 GLU B N 1
ATOM 4937 C CA . GLU B 1 178 ? -4.293 16.062 -5.312 1 84 178 GLU B CA 1
ATOM 4938 C C . GLU B 1 178 ? -4.59 17.25 -6.23 1 84 178 GLU B C 1
ATOM 4940 O O . GLU B 1 178 ? -5.07 17.062 -7.348 1 84 178 GLU B O 1
ATOM 4945 N N . ALA B 1 179 ? -4.305 18.453 -5.77 1 78.56 179 ALA B N 1
ATOM 4946 C CA . ALA B 1 179 ? -4.574 19.672 -6.523 1 78.56 179 ALA B CA 1
ATOM 4947 C C . ALA B 1 179 ? -3.791 19.703 -7.832 1 78.56 179 ALA B C 1
ATOM 4949 O O . ALA B 1 179 ? -4.188 20.359 -8.789 1 78.56 179 ALA B O 1
ATOM 4950 N N . ASP B 1 180 ? -2.707 18.969 -7.91 1 79.69 180 ASP B N 1
ATOM 4951 C CA . ASP B 1 180 ? -1.83 18.984 -9.078 1 79.69 180 ASP B CA 1
ATOM 4952 C C . ASP B 1 180 ? -2.197 17.859 -10.047 1 79.69 180 ASP B C 1
ATOM 4954 O O . ASP B 1 180 ? -1.603 17.734 -11.117 1 79.69 180 ASP B O 1
ATOM 4958 N N . LEU B 1 181 ? -3.111 17 -9.617 1 83 181 LEU B N 1
ATOM 4959 C CA . LEU B 1 181 ? -3.471 15.852 -10.438 1 83 181 LEU B CA 1
ATOM 4960 C C . LEU B 1 181 ? -4.621 16.203 -11.375 1 83 181 LEU B C 1
ATOM 4962 O O . LEU B 1 181 ? -5.637 16.75 -10.945 1 83 181 LEU B O 1
ATOM 4966 N N . ASP B 1 182 ? -4.367 16.016 -12.594 1 76.44 182 ASP B N 1
ATOM 4967 C CA . ASP B 1 182 ? -5.395 16.266 -13.602 1 76.44 182 ASP B CA 1
ATOM 4968 C C . ASP B 1 182 ? -6.316 15.055 -13.758 1 76.44 182 ASP B C 1
ATOM 4970 O O . ASP B 1 182 ? -7.5 15.211 -14.062 1 76.44 182 ASP B O 1
ATOM 4974 N N . ASP B 1 183 ? -5.797 13.922 -13.516 1 76.19 183 ASP B N 1
ATOM 4975 C CA . ASP B 1 183 ? -6.52 12.672 -13.758 1 76.19 183 ASP B CA 1
ATOM 4976 C C . ASP B 1 183 ? -7.086 12.109 -12.453 1 76.19 183 ASP B C 1
ATOM 4978 O O . ASP B 1 183 ? -6.664 12.5 -11.367 1 76.19 183 ASP B O 1
ATOM 4982 N N . GLU B 1 184 ? -8.07 11.289 -12.664 1 82.06 184 GLU B N 1
ATOM 4983 C CA . GLU B 1 184 ? -8.672 10.594 -11.531 1 82.06 184 GLU B CA 1
ATOM 4984 C C . GLU B 1 184 ? -7.789 9.445 -11.047 1 82.06 184 GLU B C 1
ATOM 4986 O O . GLU B 1 184 ? -7.977 8.93 -9.945 1 82.06 184 GLU B O 1
ATOM 4991 N N . LEU B 1 185 ? -6.801 9.219 -11.844 1 81.94 185 LEU B N 1
ATOM 4992 C CA . LEU B 1 185 ? -5.918 8.109 -11.508 1 81.94 185 LEU B CA 1
ATOM 4993 C C . LEU B 1 185 ? -4.633 8.602 -10.859 1 81.94 185 LEU B C 1
ATOM 4995 O O . LEU B 1 185 ? -4.156 9.695 -11.172 1 81.94 185 LEU B O 1
ATOM 4999 N N . LEU B 1 186 ? -4.16 7.781 -9.914 1 82.19 186 LEU B N 1
ATOM 5000 C CA . LEU B 1 186 ? -2.854 8.055 -9.328 1 82.19 186 LEU B CA 1
ATOM 5001 C C . LEU B 1 186 ? -1.735 7.574 -10.25 1 82.19 186 LEU B C 1
ATOM 5003 O O . LEU B 1 186 ? -1.769 6.445 -10.734 1 82.19 186 LEU B O 1
ATOM 5007 N N . PRO B 1 187 ? -0.829 8.367 -10.523 1 75.38 187 PRO B N 1
ATOM 5008 C CA . PRO B 1 187 ? 0.26 7.992 -11.43 1 75.38 187 PRO B CA 1
ATOM 5009 C C . PRO B 1 187 ? 1.338 7.156 -10.742 1 75.38 187 PRO B C 1
ATOM 5011 O O . PRO B 1 187 ? 2.439 7.648 -10.492 1 75.38 187 PRO B O 1
ATOM 5014 N N . VAL B 1 188 ? 1.103 5.965 -10.445 1 81.81 188 VAL B N 1
ATOM 5015 C CA . VAL B 1 188 ? 2.129 5.07 -9.922 1 81.81 188 VAL B CA 1
ATOM 5016 C C . VAL B 1 188 ? 2.811 4.34 -11.078 1 81.81 188 VAL B C 1
ATOM 5018 O O . VAL B 1 188 ? 2.154 3.645 -11.859 1 81.81 188 VAL B O 1
ATOM 5021 N N . ARG B 1 189 ? 4.055 4.535 -11.156 1 84.25 189 ARG B N 1
ATOM 5022 C CA . ARG B 1 189 ? 4.805 3.932 -12.25 1 84.25 189 ARG B CA 1
ATOM 5023 C C . ARG B 1 189 ? 5.02 2.439 -12.008 1 84.25 189 ARG B C 1
ATOM 5025 O O . ARG B 1 189 ? 5.441 2.035 -10.93 1 84.25 189 ARG B O 1
ATOM 5032 N N . GLN B 1 190 ? 4.758 1.65 -13.031 1 86.44 190 GLN B N 1
ATOM 5033 C CA . GLN B 1 190 ? 4.953 0.206 -12.969 1 86.44 190 GLN B CA 1
ATOM 5034 C C . GLN B 1 190 ? 6.414 -0.141 -12.711 1 86.44 190 GLN B C 1
ATOM 5036 O O . GLN B 1 190 ? 6.715 -1.111 -12.008 1 86.44 190 GLN B O 1
ATOM 5041 N N . ALA B 1 191 ? 7.297 0.673 -13.234 1 84.75 191 ALA B N 1
ATOM 5042 C CA . ALA B 1 191 ? 8.734 0.427 -13.102 1 84.75 191 ALA B CA 1
ATOM 5043 C C . ALA B 1 191 ? 9.156 0.439 -11.633 1 84.75 191 ALA B C 1
ATOM 5045 O O . ALA B 1 191 ? 10.047 -0.312 -11.234 1 84.75 191 ALA B O 1
ATOM 5046 N N . LEU B 1 192 ? 8.539 1.335 -10.883 1 86.38 192 LEU B N 1
ATOM 5047 C CA . LEU B 1 192 ? 8.836 1.4 -9.453 1 86.38 192 LEU B CA 1
ATOM 5048 C C . LEU B 1 192 ? 8.523 0.072 -8.773 1 86.38 192 LEU B C 1
ATOM 5050 O O . LEU B 1 192 ? 9.219 -0.329 -7.84 1 86.38 192 LEU B O 1
ATOM 5054 N N . MET B 1 193 ? 7.539 -0.618 -9.32 1 87.44 193 MET B N 1
ATOM 5055 C CA . MET B 1 193 ? 7.078 -1.85 -8.68 1 87.44 193 MET B CA 1
ATOM 5056 C C . MET B 1 193 ? 7.992 -3.02 -9.039 1 87.44 193 MET B C 1
ATOM 5058 O O . MET B 1 193 ? 7.93 -4.074 -8.398 1 87.44 193 MET B O 1
ATOM 5062 N N . GLU B 1 194 ? 8.742 -2.879 -10.031 1 84.38 194 GLU B N 1
ATOM 5063 C CA . GLU B 1 194 ? 9.766 -3.875 -10.32 1 84.38 194 GLU B CA 1
ATOM 5064 C C . GLU B 1 194 ? 10.852 -3.877 -9.25 1 84.38 194 GLU B C 1
ATOM 5066 O O . GLU B 1 194 ? 11.391 -4.934 -8.906 1 84.38 194 GLU B O 1
ATOM 5071 N N . ILE B 1 195 ? 11.07 -2.637 -8.742 1 85.88 195 ILE B N 1
ATOM 5072 C CA . ILE B 1 195 ? 12.109 -2.469 -7.727 1 85.88 195 ILE B CA 1
ATOM 5073 C C . ILE B 1 195 ? 11.508 -2.668 -6.34 1 85.88 195 ILE B C 1
ATOM 5075 O O . ILE B 1 195 ? 12.117 -3.311 -5.48 1 85.88 195 ILE B O 1
ATOM 5079 N N . TYR B 1 196 ? 10.43 -2.131 -6.188 1 88.75 196 TYR B N 1
ATOM 5080 C CA . TYR B 1 196 ? 9.719 -2.232 -4.914 1 88.75 196 TYR B CA 1
ATOM 5081 C C . TYR B 1 196 ? 8.406 -2.977 -5.078 1 88.75 196 TYR B C 1
ATOM 5083 O O . TYR B 1 196 ? 7.359 -2.361 -5.316 1 88.75 196 TYR B O 1
ATOM 5091 N N . PRO B 1 197 ? 8.336 -4.227 -4.809 1 89.69 197 PRO B N 1
ATOM 5092 C CA . PRO B 1 197 ? 7.141 -5.027 -5.094 1 89.69 197 PRO B CA 1
ATOM 5093 C C . PRO B 1 197 ? 6.012 -4.781 -4.094 1 89.69 197 PRO B C 1
ATOM 5095 O O . PRO B 1 197 ? 4.887 -5.242 -4.301 1 89.69 197 PRO B O 1
ATOM 5098 N N . ARG B 1 198 ? 6.312 -4.078 -3.033 1 89.94 198 ARG B N 1
ATOM 5099 C CA . ARG B 1 198 ? 5.32 -3.73 -2.02 1 89.94 198 ARG B CA 1
ATOM 5100 C C . ARG B 1 198 ? 5.293 -2.227 -1.774 1 89.94 198 ARG B C 1
ATOM 5102 O O . ARG B 1 198 ? 6.23 -1.669 -1.2 1 89.94 198 ARG B O 1
ATOM 5109 N N . ILE B 1 199 ? 4.258 -1.597 -2.225 1 90.81 199 ILE B N 1
ATOM 5110 C CA . ILE B 1 199 ? 4.141 -0.151 -2.066 1 90.81 199 ILE B CA 1
ATOM 5111 C C . ILE B 1 199 ? 2.883 0.181 -1.268 1 90.81 199 ILE B C 1
ATOM 5113 O O . ILE B 1 199 ? 1.819 -0.398 -1.505 1 90.81 199 ILE B O 1
ATOM 5117 N N . GLN B 1 200 ? 3.014 0.994 -0.355 1 91 200 GLN B N 1
ATOM 5118 C CA . GLN B 1 200 ? 1.882 1.528 0.393 1 91 200 GLN B CA 1
ATOM 5119 C C . GLN B 1 200 ? 1.535 2.941 -0.069 1 91 200 GLN B C 1
ATOM 5121 O O . GLN B 1 200 ? 2.406 3.811 -0.13 1 91 200 GLN B O 1
ATOM 5126 N N . VAL B 1 201 ? 0.369 3.145 -0.419 1 91.31 201 VAL B N 1
ATOM 5127 C CA . VAL B 1 201 ? -0.118 4.473 -0.78 1 91.31 201 VAL B CA 1
ATOM 5128 C C . VAL B 1 201 ? -1.041 5 0.316 1 91.31 201 VAL B C 1
ATOM 5130 O O . VAL B 1 201 ? -2 4.328 0.705 1 91.31 201 VAL B O 1
ATOM 5133 N N . ARG B 1 202 ? -0.748 6.145 0.798 1 92.19 202 ARG B N 1
ATOM 5134 C CA . ARG B 1 202 ? -1.48 6.727 1.918 1 92.19 202 ARG B CA 1
ATOM 5135 C C . ARG B 1 202 ? -2.086 8.07 1.536 1 92.19 202 ARG B C 1
ATOM 5137 O O . ARG B 1 202 ? -1.422 8.906 0.916 1 92.19 202 ARG B O 1
ATOM 5144 N N . SER B 1 203 ? -3.336 8.25 1.83 1 92.12 203 SER B N 1
ATOM 5145 C CA . SER B 1 203 ? -3.982 9.547 1.661 1 92.12 203 SER B CA 1
ATOM 5146 C C . SER B 1 203 ? -4.402 10.133 3.006 1 92.12 203 SER B C 1
ATOM 5148 O O . SER B 1 203 ? -5.012 11.203 3.057 1 92.12 203 SER B O 1
ATOM 5150 N N . ASP B 1 204 ? -4.055 9.469 4.074 1 91.69 204 ASP B N 1
ATOM 5151 C CA . ASP B 1 204 ? -4.453 9.914 5.402 1 91.69 204 ASP B CA 1
ATOM 5152 C C . ASP B 1 204 ? -3.301 10.609 6.121 1 91.69 204 ASP B C 1
ATOM 5154 O O . ASP B 1 204 ? -3.373 10.859 7.328 1 91.69 204 ASP B O 1
ATOM 5158 N N . LEU B 1 205 ? -2.209 10.836 5.387 1 93.19 205 LEU B N 1
ATOM 5159 C CA . LEU B 1 205 ? -1.05 11.508 5.961 1 93.19 205 LEU B CA 1
ATOM 5160 C C . LEU B 1 205 ? -0.854 12.883 5.328 1 93.19 205 LEU B C 1
ATOM 5162 O O . LEU B 1 205 ? -1.365 13.148 4.238 1 93.19 205 LEU B O 1
ATOM 5166 N N . HIS B 1 206 ? -0.229 13.711 6.02 1 92.19 206 HIS B N 1
ATOM 5167 C CA . HIS B 1 206 ? 0.194 14.992 5.469 1 92.19 206 HIS B CA 1
ATOM 5168 C C . HIS B 1 206 ? 1.652 15.281 5.805 1 92.19 206 HIS B C 1
ATOM 5170 O O . HIS B 1 206 ? 2.162 14.812 6.824 1 92.19 206 HIS B O 1
ATOM 5176 N N . ASP B 1 207 ? 2.285 15.977 4.918 1 94.25 207 ASP B N 1
ATOM 5177 C CA . ASP B 1 207 ? 3.627 16.5 5.152 1 94.25 207 ASP B CA 1
ATOM 5178 C C . ASP B 1 207 ? 3.617 17.562 6.246 1 94.25 207 ASP B C 1
ATOM 5180 O O . ASP B 1 207 ? 2.955 18.594 6.109 1 94.25 207 ASP B O 1
ATOM 5184 N N . ALA B 1 208 ? 4.367 17.359 7.312 1 95.81 208 ALA B N 1
ATOM 5185 C CA . ALA B 1 208 ? 4.359 18.266 8.461 1 95.81 208 ALA B CA 1
ATOM 5186 C C . ALA B 1 208 ? 5.328 19.422 8.242 1 95.81 208 ALA B C 1
ATOM 5188 O O . ALA B 1 208 ? 5.551 20.219 9.156 1 95.81 208 ALA B O 1
ATOM 5189 N N . HIS B 1 209 ? 5.969 19.5 7.121 1 95.5 209 HIS B N 1
ATOM 5190 C CA . HIS B 1 209 ? 6.922 20.547 6.773 1 95.5 209 HIS B CA 1
ATOM 5191 C C . HIS B 1 209 ? 8.086 20.594 7.754 1 95.5 209 HIS B C 1
ATOM 5193 O O . HIS B 1 209 ? 8.461 21.656 8.242 1 95.5 209 HIS B O 1
ATOM 5199 N N . THR B 1 210 ? 8.523 19.453 8.109 1 97.69 210 THR B N 1
ATOM 5200 C CA . THR B 1 210 ? 9.695 19.203 8.945 1 97.69 210 THR B CA 1
ATOM 5201 C C . THR B 1 210 ? 10.648 18.234 8.258 1 97.69 210 THR B C 1
ATOM 5203 O O . THR B 1 210 ? 10.273 17.094 7.965 1 97.69 210 THR B O 1
ATOM 5206 N N . TYR B 1 211 ? 11.844 18.734 7.996 1 97.81 211 TYR B N 1
ATOM 5207 C CA . TYR B 1 211 ? 12.75 17.953 7.156 1 97.81 211 TYR B CA 1
ATOM 5208 C C . TYR B 1 211 ? 14.164 17.984 7.711 1 97.81 211 TYR B C 1
ATOM 5210 O O . TYR B 1 211 ? 14.57 18.953 8.352 1 97.81 211 TYR B O 1
ATOM 5218 N N . ILE B 1 212 ? 14.844 16.938 7.496 1 97.94 212 ILE B N 1
ATOM 5219 C CA . ILE B 1 212 ? 16.297 16.984 7.566 1 97.94 212 ILE B CA 1
ATOM 5220 C C . ILE B 1 212 ? 16.891 16.828 6.168 1 97.94 212 ILE B C 1
ATOM 5222 O O . ILE B 1 212 ? 16.531 15.906 5.43 1 97.94 212 ILE B O 1
ATOM 5226 N N . LEU B 1 213 ? 17.703 17.719 5.801 1 97 213 LEU B N 1
ATOM 5227 C CA . LEU B 1 213 ? 18.234 17.812 4.441 1 97 213 LEU B CA 1
ATOM 5228 C C . LEU B 1 213 ? 19.75 17.812 4.449 1 97 213 LEU B C 1
ATOM 5230 O O . LEU B 1 213 ? 20.375 18.484 5.27 1 97 213 LEU B O 1
ATOM 5234 N N . LYS B 1 214 ? 20.359 17.094 3.578 1 95.38 214 LYS B N 1
ATOM 5235 C CA . LYS B 1 214 ? 21.812 17.109 3.438 1 95.38 214 LYS B CA 1
ATOM 5236 C C . LYS B 1 214 ? 22.297 18.469 2.959 1 95.38 214 LYS B C 1
ATOM 5238 O O . LYS B 1 214 ? 21.672 19.109 2.113 1 95.38 214 LYS B O 1
ATOM 5243 N N . HIS B 1 215 ? 23.438 18.766 3.412 1 94.5 215 HIS B N 1
ATOM 5244 C CA . HIS B 1 215 ? 24.016 20.078 3.129 1 94.5 215 HIS B CA 1
ATOM 5245 C C . HIS B 1 215 ? 24.266 20.25 1.636 1 94.5 215 HIS B C 1
ATOM 5247 O O . HIS B 1 215 ? 24.078 21.344 1.095 1 94.5 215 HIS B O 1
ATOM 5253 N N . TRP B 1 216 ? 24.656 19.156 0.972 1 90.69 216 TRP B N 1
ATOM 5254 C CA . TRP B 1 216 ? 25.078 19.281 -0.419 1 90.69 216 TRP B CA 1
ATOM 5255 C C . TRP B 1 216 ? 23.906 19.688 -1.313 1 90.69 216 TRP B C 1
ATOM 5257 O O . TRP B 1 216 ? 24.109 20.156 -2.432 1 90.69 216 TRP B O 1
ATOM 5267 N N . VAL B 1 217 ? 22.703 19.438 -0.85 1 91.94 217 VAL B N 1
ATOM 5268 C CA . VAL B 1 217 ? 21.531 19.844 -1.63 1 91.94 217 VAL B CA 1
ATOM 5269 C C . VAL B 1 217 ? 21.516 21.359 -1.809 1 91.94 217 VAL B C 1
ATOM 5271 O O . VAL B 1 217 ? 21.031 21.859 -2.828 1 91.94 217 VAL B O 1
ATOM 5274 N N . LEU B 1 218 ? 22.016 22.078 -0.83 1 90.5 218 LEU B N 1
ATOM 5275 C CA . LEU B 1 218 ? 22.094 23.531 -0.913 1 90.5 218 LEU B CA 1
ATOM 5276 C C . LEU B 1 218 ? 22.984 23.953 -2.076 1 90.5 218 LEU B C 1
ATOM 5278 O O . LEU B 1 218 ? 22.703 24.969 -2.736 1 90.5 218 LEU B O 1
ATOM 5282 N N . ASP B 1 219 ? 23.984 23.203 -2.244 1 87.44 219 ASP B N 1
ATOM 5283 C CA . ASP B 1 219 ? 24.875 23.5 -3.36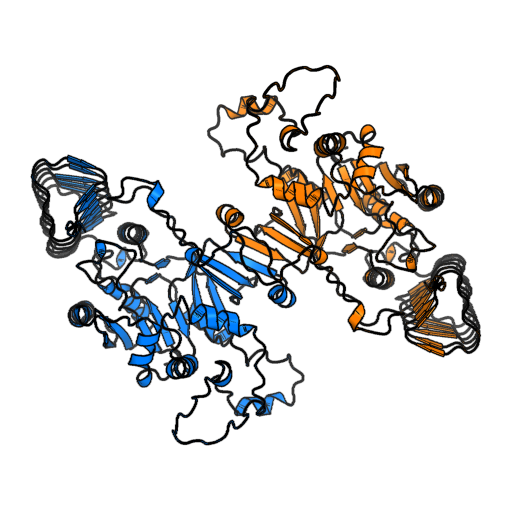3 1 87.44 219 ASP B CA 1
ATOM 5284 C C . ASP B 1 219 ? 24.156 23.328 -4.699 1 87.44 219 ASP B C 1
ATOM 5286 O O . ASP B 1 219 ? 24.359 24.109 -5.625 1 87.44 219 ASP B O 1
ATOM 5290 N N . TYR B 1 220 ? 23.375 22.375 -4.695 1 86.31 220 TYR B N 1
ATOM 5291 C CA . TYR B 1 220 ? 22.609 22.109 -5.902 1 86.31 220 TYR B CA 1
ATOM 5292 C C . TYR B 1 220 ? 21.609 23.25 -6.164 1 86.31 220 TYR B C 1
ATOM 5294 O O . TYR B 1 220 ? 21.516 23.734 -7.293 1 86.31 220 TYR B O 1
ATOM 5302 N N . ILE B 1 221 ? 20.891 23.625 -5.137 1 87.44 221 ILE B N 1
ATOM 5303 C CA . ILE B 1 221 ? 19.812 24.578 -5.348 1 87.44 221 ILE B CA 1
ATOM 5304 C C . ILE B 1 221 ? 20.406 25.953 -5.645 1 87.44 221 ILE B C 1
ATOM 5306 O O . ILE B 1 221 ? 19.797 26.766 -6.355 1 87.44 221 ILE B O 1
ATOM 5310 N N . LYS B 1 222 ? 21.531 26.188 -5.172 1 82.94 222 LYS B N 1
ATOM 5311 C CA . LYS B 1 222 ? 22.188 27.453 -5.461 1 82.94 222 LYS B CA 1
ATOM 5312 C C . LYS B 1 222 ? 22.562 27.547 -6.938 1 82.94 222 LYS B C 1
ATOM 5314 O O . LYS B 1 222 ? 22.453 28.625 -7.539 1 82.94 222 LYS B O 1
ATOM 5319 N N . GLN B 1 223 ? 22.922 26.469 -7.441 1 81.31 223 GLN B N 1
ATOM 5320 C CA . GLN B 1 223 ? 23.391 26.453 -8.82 1 81.31 223 GLN B CA 1
ATOM 5321 C C . GLN B 1 223 ? 22.219 26.297 -9.797 1 81.31 223 GLN B C 1
ATOM 5323 O O . GLN B 1 223 ? 22.297 26.75 -10.945 1 81.31 223 GLN B O 1
ATOM 5328 N N . ASN B 1 224 ? 21.203 25.641 -9.359 1 77.69 224 ASN B N 1
ATOM 5329 C CA . ASN B 1 224 ? 20.031 25.406 -10.188 1 77.69 224 ASN B CA 1
ATOM 5330 C C . ASN B 1 224 ? 18.797 26.109 -9.633 1 77.69 224 ASN B C 1
ATOM 5332 O O . ASN B 1 224 ? 18.031 25.516 -8.859 1 77.69 224 ASN B O 1
ATOM 5336 N N . ARG B 1 225 ? 18.562 27.312 -10.102 1 74.31 225 ARG B N 1
ATOM 5337 C CA . ARG B 1 225 ? 17.5 28.141 -9.523 1 74.31 225 ARG B CA 1
ATOM 5338 C C . ARG B 1 225 ? 16.188 27.953 -10.273 1 74.31 225 ARG B C 1
ATOM 5340 O O . ARG B 1 225 ? 15.422 28.891 -10.43 1 74.31 225 ARG B O 1
ATOM 5347 N N . THR B 1 226 ? 15.906 26.734 -10.633 1 74.81 226 THR B N 1
ATOM 5348 C CA . THR B 1 226 ? 14.711 26.484 -11.422 1 74.81 226 THR B CA 1
ATOM 5349 C C . THR B 1 226 ? 13.516 26.188 -10.516 1 74.81 226 THR B C 1
ATOM 5351 O O . THR B 1 226 ? 12.367 26.266 -10.945 1 74.81 226 THR B O 1
ATOM 5354 N N . ARG B 1 227 ? 13.844 25.938 -9.281 1 79.88 227 ARG B N 1
ATOM 5355 C CA . ARG B 1 227 ? 12.781 25.547 -8.359 1 79.88 227 ARG B CA 1
ATOM 5356 C C . ARG B 1 227 ? 12.695 26.531 -7.191 1 79.88 227 ARG B C 1
ATOM 5358 O O . ARG B 1 227 ? 13.703 26.859 -6.566 1 79.88 227 ARG B O 1
ATOM 5365 N N . SER B 1 228 ? 11.547 26.906 -6.895 1 83.5 228 SER B N 1
ATOM 5366 C CA . SER B 1 228 ? 11.391 27.953 -5.879 1 83.5 228 SER B CA 1
ATOM 5367 C C . SER B 1 228 ? 10.766 27.391 -4.605 1 83.5 228 SER B C 1
ATOM 5369 O O . SER B 1 228 ? 11.062 27.844 -3.504 1 83.5 228 SER B O 1
ATOM 5371 N N . SER B 1 229 ? 9.961 26.391 -4.812 1 87.44 229 SER B N 1
ATOM 5372 C CA . SER B 1 229 ? 9.266 25.844 -3.66 1 87.44 229 SER B CA 1
ATOM 5373 C C . SER B 1 229 ? 9.898 24.531 -3.215 1 87.44 229 SER B C 1
ATOM 5375 O O . SER B 1 229 ? 10.109 23.625 -4.027 1 87.44 229 SER B O 1
ATOM 5377 N N . PHE B 1 230 ? 10.195 24.5 -1.961 1 90.44 230 PHE B N 1
ATOM 5378 C CA . PHE B 1 230 ? 10.766 23.281 -1.416 1 90.44 230 PHE B CA 1
ATOM 5379 C C . PHE B 1 230 ? 9.766 22.141 -1.484 1 90.44 230 PHE B C 1
ATOM 5381 O O . PHE B 1 230 ? 10.078 21.062 -2.006 1 90.44 230 PHE B O 1
ATOM 5388 N N . ARG B 1 231 ? 8.617 22.359 -1.084 1 88.31 231 ARG B N 1
ATOM 5389 C CA . ARG B 1 231 ? 7.605 21.312 -0.939 1 88.31 231 ARG B CA 1
ATOM 5390 C C . ARG B 1 231 ? 7.023 20.922 -2.293 1 88.31 231 ARG B C 1
ATOM 5392 O O . ARG B 1 231 ? 6.887 19.734 -2.6 1 88.31 231 ARG B O 1
ATOM 5399 N N . SER B 1 232 ? 6.688 21.844 -3.107 1 86.38 232 SER B N 1
ATOM 5400 C CA . SER B 1 232 ? 5.922 21.562 -4.316 1 86.38 232 SER B CA 1
ATOM 5401 C C . SER B 1 232 ? 6.84 21.234 -5.484 1 86.38 232 SER B C 1
ATOM 5403 O O . SER B 1 232 ? 6.406 20.609 -6.461 1 86.38 232 SER B O 1
ATOM 5405 N N . GLU B 1 233 ? 8.125 21.609 -5.352 1 89.5 233 GLU B N 1
ATOM 5406 C CA . GLU B 1 233 ? 8.984 21.422 -6.516 1 89.5 233 GLU B CA 1
ATOM 5407 C C . GLU B 1 233 ? 10.227 20.625 -6.164 1 89.5 233 GLU B C 1
ATOM 5409 O O . GLU B 1 233 ? 10.461 19.547 -6.734 1 89.5 233 GLU B O 1
ATOM 5414 N N . LEU B 1 234 ? 11.031 21.109 -5.223 1 91.81 234 LEU B N 1
ATOM 5415 C CA . LEU B 1 234 ? 12.312 20.484 -4.934 1 91.81 234 LEU B CA 1
ATOM 5416 C C . LEU B 1 234 ? 12.125 19.078 -4.379 1 91.81 234 LEU B C 1
ATOM 5418 O O . LEU B 1 234 ? 12.781 18.141 -4.824 1 91.81 234 LEU B O 1
ATOM 5422 N N . LEU B 1 235 ? 11.227 18.969 -3.416 1 93.62 235 LEU B N 1
ATOM 5423 C CA . LEU B 1 235 ? 11.031 17.688 -2.748 1 93.62 235 LEU B CA 1
ATOM 5424 C C . LEU B 1 235 ? 10.555 16.625 -3.734 1 93.62 235 LEU B C 1
ATOM 5426 O O . LEU B 1 235 ? 11.148 15.547 -3.842 1 93.62 235 LEU B O 1
ATOM 5430 N N . PRO B 1 236 ? 9.469 16.875 -4.488 1 90.06 236 PRO B N 1
ATOM 5431 C CA . PRO B 1 236 ? 9.047 15.898 -5.488 1 90.06 236 PRO B CA 1
ATOM 5432 C C . PRO B 1 236 ? 10.156 15.555 -6.484 1 90.06 236 PRO B C 1
ATOM 5434 O O . PRO B 1 236 ? 10.266 14.406 -6.91 1 90.06 236 PRO B O 1
ATOM 5437 N N . TYR B 1 237 ? 10.922 16.547 -6.84 1 90.56 237 TYR B N 1
ATOM 5438 C CA . TYR B 1 237 ? 12.031 16.344 -7.754 1 90.56 237 TYR B CA 1
ATOM 5439 C C . TYR B 1 237 ? 13.055 15.375 -7.16 1 90.56 237 TYR B C 1
ATOM 5441 O O . TYR B 1 237 ? 13.492 14.438 -7.832 1 90.56 237 TYR B O 1
ATOM 5449 N N . LEU B 1 238 ? 13.469 15.641 -5.895 1 92.44 238 LEU B N 1
ATOM 5450 C CA . LEU B 1 238 ? 14.422 14.773 -5.219 1 92.44 238 LEU B CA 1
ATOM 5451 C C . LEU B 1 238 ? 13.891 13.344 -5.117 1 92.44 238 LEU B C 1
ATOM 5453 O O . LEU B 1 238 ? 14.633 12.383 -5.316 1 92.44 238 LEU B O 1
ATOM 5457 N N . VAL B 1 239 ? 12.625 13.211 -4.84 1 92.81 239 VAL B N 1
ATOM 5458 C CA . VAL B 1 239 ? 11.992 11.906 -4.703 1 92.81 239 VAL B CA 1
ATOM 5459 C C . VAL B 1 239 ? 12.039 11.172 -6.043 1 92.81 239 VAL B C 1
ATOM 5461 O O . VAL B 1 239 ? 12.375 9.984 -6.094 1 92.81 239 VAL B O 1
ATOM 5464 N N . LYS B 1 240 ? 11.727 11.844 -7.082 1 88.62 240 LYS B N 1
ATOM 5465 C CA . LYS B 1 240 ? 11.742 11.25 -8.414 1 88.62 240 LYS B CA 1
ATOM 5466 C C . LYS B 1 240 ? 13.156 10.852 -8.828 1 88.62 240 LYS B C 1
ATOM 5468 O O . LYS B 1 240 ? 13.359 9.812 -9.453 1 88.62 240 LYS B O 1
ATOM 5473 N N . LYS B 1 241 ? 14.102 11.672 -8.469 1 89.31 241 LYS B N 1
ATOM 5474 C CA . LYS B 1 241 ? 15.484 11.492 -8.898 1 89.31 241 LYS B CA 1
ATOM 5475 C C . LYS B 1 241 ? 16.109 10.266 -8.242 1 89.31 241 LYS B C 1
ATOM 5477 O O . LYS B 1 241 ? 17.141 9.766 -8.711 1 89.31 241 LYS B O 1
ATOM 5482 N N . GLN B 1 242 ? 15.508 9.766 -7.215 1 87.88 242 GLN B N 1
ATOM 5483 C CA . GLN B 1 242 ? 16 8.555 -6.566 1 87.88 242 GLN B CA 1
ATOM 5484 C C . GLN B 1 242 ? 16.125 7.402 -7.562 1 87.88 242 GLN B C 1
ATOM 5486 O O . GLN B 1 242 ? 16.969 6.527 -7.41 1 87.88 242 GLN B O 1
ATOM 5491 N N . PHE B 1 243 ? 15.297 7.418 -8.578 1 83.25 243 PHE B N 1
ATOM 5492 C CA . PHE B 1 243 ? 15.125 6.242 -9.422 1 83.25 243 PHE B CA 1
ATOM 5493 C C . PHE B 1 243 ? 15.578 6.531 -10.852 1 83.25 243 PHE B C 1
ATOM 5495 O O . PHE B 1 243 ? 15.352 5.723 -11.758 1 83.25 243 PHE B O 1
ATOM 5502 N N . SER B 1 244 ? 16.016 7.605 -11.055 1 77.25 244 SER B N 1
ATOM 5503 C CA . SER B 1 244 ? 16.5 7.957 -12.383 1 77.25 244 SER B CA 1
ATOM 5504 C C . SER B 1 244 ? 17.938 7.512 -12.578 1 77.25 244 SER B C 1
ATOM 5506 O O . SER B 1 244 ? 18.734 7.516 -11.633 1 77.25 244 SER B O 1
ATOM 5508 N N . LYS B 1 245 ? 18.203 6.809 -13.75 1 64.88 245 LYS B N 1
ATOM 5509 C CA . LYS B 1 245 ? 19.578 6.418 -14.094 1 64.88 245 LYS B CA 1
ATOM 5510 C C . LYS B 1 245 ? 20.484 7.641 -14.188 1 64.88 245 LYS B C 1
ATOM 5512 O O . LYS B 1 245 ? 20.078 8.695 -14.68 1 64.88 245 LYS B O 1
ATOM 5517 N N . PRO B 1 246 ? 21.547 7.539 -13.539 1 58.44 246 PRO B N 1
ATOM 5518 C CA . PRO B 1 246 ? 22.484 8.664 -13.688 1 58.44 246 PRO B CA 1
ATOM 5519 C C . PRO B 1 246 ? 22.812 8.977 -15.148 1 58.44 246 PRO B C 1
ATOM 5521 O O . PRO B 1 246 ? 22.953 8.055 -15.961 1 58.44 246 PRO B O 1
ATOM 5524 N N . ARG B 1 247 ? 22.344 10.062 -15.789 1 50.31 247 ARG B N 1
ATOM 5525 C CA . ARG B 1 247 ? 22.766 10.453 -17.141 1 50.31 247 ARG B CA 1
ATOM 5526 C C . ARG B 1 247 ? 24.281 10.414 -17.266 1 50.31 247 ARG B C 1
ATOM 5528 O O . ARG B 1 247 ? 25 11.016 -16.469 1 50.31 247 ARG B O 1
ATOM 5535 N N . ASN B 1 248 ? 24.734 9.367 -17.922 1 44.59 248 ASN B N 1
ATOM 5536 C CA . ASN B 1 248 ? 26.141 9.414 -18.297 1 44.59 248 ASN B CA 1
ATOM 5537 C C . ASN B 1 248 ? 26.516 10.742 -18.938 1 44.59 248 ASN B C 1
ATOM 5539 O O . ASN B 1 248 ? 25.922 11.133 -19.953 1 44.59 248 ASN B O 1
ATOM 5543 N N . ASN B 1 249 ? 26.891 11.695 -18.297 1 40.09 249 ASN B N 1
ATOM 5544 C CA . ASN B 1 249 ? 27.594 12.805 -18.922 1 40.09 249 ASN B CA 1
ATOM 5545 C C . ASN B 1 249 ? 28.609 12.305 -19.953 1 40.09 249 ASN B C 1
ATOM 5547 O O . ASN B 1 249 ? 29.781 12.07 -19.625 1 40.09 249 ASN B O 1
ATOM 5551 N N . THR B 1 250 ? 28.312 11.453 -20.922 1 33.25 250 THR B N 1
ATOM 5552 C CA . THR B 1 250 ? 29.328 11.5 -21.984 1 33.25 250 THR B CA 1
ATOM 5553 C C . THR B 1 250 ? 29.391 12.898 -22.594 1 33.25 250 THR B C 1
ATOM 5555 O O . THR B 1 250 ? 28.375 13.578 -22.719 1 33.25 250 THR B O 1
ATOM 5558 N N . ALA B 1 251 ? 30.672 13.461 -23.047 1 32.22 251 ALA B N 1
ATOM 5559 C CA . ALA B 1 251 ? 31.203 14.562 -23.844 1 32.22 251 ALA B CA 1
ATOM 5560 C C . ALA B 1 251 ? 30.469 14.688 -25.172 1 32.22 251 ALA B C 1
ATOM 5562 O O . ALA B 1 251 ? 30.828 15.516 -26.016 1 32.22 251 ALA B O 1
ATOM 5563 N N . ALA B 1 252 ? 29.672 13.797 -25.656 1 33.22 252 ALA B N 1
ATOM 5564 C CA . ALA B 1 252 ? 29.484 14 -27.094 1 33.22 252 ALA B CA 1
ATOM 5565 C C . ALA B 1 252 ? 28.688 15.273 -27.359 1 33.22 252 ALA B C 1
ATOM 5567 O O . ALA B 1 252 ? 28.844 15.906 -28.406 1 33.22 252 ALA B O 1
ATOM 5568 N N . SER B 1 253 ? 27.5 15.641 -26.797 1 34.19 253 SER B N 1
ATOM 5569 C CA . SER B 1 253 ? 26.859 16.703 -27.562 1 34.19 253 SER B CA 1
ATOM 5570 C C . SER B 1 253 ? 27.5 18.047 -27.297 1 34.19 253 SER B C 1
ATOM 5572 O O . SER B 1 253 ? 26.859 18.953 -26.734 1 34.19 253 SER B O 1
ATOM 5574 N N . ILE B 1 254 ? 28.797 18.078 -26.891 1 33.28 254 ILE B N 1
ATOM 5575 C CA . ILE B 1 254 ? 29.469 19.344 -27.156 1 33.28 254 ILE B CA 1
ATOM 5576 C C . ILE B 1 254 ? 29.516 19.609 -28.656 1 33.28 254 ILE B C 1
ATOM 5578 O O . ILE B 1 254 ? 30.438 19.188 -29.344 1 33.28 254 ILE B O 1
ATOM 5582 N N . SER B 1 255 ? 28.609 19.188 -29.484 1 32.62 255 SER B N 1
ATOM 5583 C CA . SER B 1 255 ? 28.891 19.797 -30.781 1 32.62 255 SER B CA 1
ATOM 5584 C C . SER B 1 255 ? 29.125 21.297 -30.641 1 32.62 255 SER B C 1
ATOM 5586 O O . SER B 1 255 ? 28.344 22 -29.984 1 32.62 255 SER B O 1
ATOM 5588 N N . GLN B 1 256 ? 30.391 21.703 -30.891 1 31.25 256 GLN B N 1
ATOM 5589 C CA . GLN B 1 256 ? 31 22.984 -31.234 1 31.25 256 GLN B CA 1
ATOM 5590 C C . GLN B 1 256 ? 30.141 23.75 -32.25 1 31.25 256 GLN B C 1
ATOM 5592 O O . GLN B 1 256 ? 30.125 23.422 -33.438 1 31.25 256 GLN B O 1
ATOM 5597 N N . LEU B 1 257 ? 28.828 23.984 -32.156 1 33.69 257 LEU B N 1
ATOM 5598 C CA . LEU B 1 257 ? 28.562 25.031 -33.125 1 33.69 257 LEU B CA 1
ATOM 5599 C C . LEU B 1 257 ? 29.656 26.094 -33.094 1 33.69 257 LEU B C 1
ATOM 5601 O O . LEU B 1 257 ? 30.266 26.328 -32.031 1 33.69 257 LEU B O 1
ATOM 5605 N N . PRO B 1 258 ? 30.109 26.5 -34.25 1 33.34 258 PRO B N 1
ATOM 5606 C CA . PRO B 1 258 ? 31.172 27.5 -34.406 1 33.34 258 PRO B CA 1
ATOM 5607 C C . PRO B 1 258 ? 31.062 28.641 -33.406 1 33.34 258 PRO B C 1
ATOM 5609 O O . PRO B 1 258 ? 29.969 28.891 -32.875 1 33.34 258 PRO B O 1
ATOM 5612 N N . ASP B 1 259 ? 32.188 29.062 -32.875 1 33.03 259 ASP B N 1
ATOM 5613 C CA . ASP B 1 259 ? 32.75 30.094 -32.031 1 33.03 259 ASP B CA 1
ATOM 5614 C C . ASP B 1 259 ? 32.188 31.469 -32.375 1 33.03 259 ASP B C 1
ATOM 5616 O O . ASP B 1 259 ? 32.938 32.469 -32.375 1 33.03 259 ASP B O 1
ATOM 5620 N N . ASN B 1 260 ? 31.172 31.641 -33.25 1 33.19 260 ASN B N 1
ATOM 5621 C CA . ASN B 1 260 ? 31.141 33.094 -33.375 1 33.19 260 ASN B CA 1
ATOM 5622 C C . ASN B 1 260 ? 31.172 33.75 -31.984 1 33.19 260 ASN B C 1
ATOM 5624 O O . ASN B 1 260 ? 30.859 33.125 -30.984 1 33.19 260 ASN B O 1
ATOM 5628 N N . SER B 1 261 ? 31.219 35.125 -31.688 1 30.62 261 SER B N 1
ATOM 5629 C CA . SER B 1 261 ? 31.812 36.031 -30.719 1 30.62 261 SER B CA 1
ATOM 5630 C C . SER B 1 261 ? 31.281 35.75 -29.312 1 30.62 261 SER B C 1
ATOM 5632 O O . SER B 1 261 ? 32.031 35.812 -28.344 1 30.62 261 SER B O 1
ATOM 5634 N N . GLY B 1 262 ? 30 36.031 -28.938 1 32.5 262 GLY B N 1
ATOM 5635 C CA . GLY B 1 262 ? 29.734 36.469 -27.578 1 32.5 262 GLY B CA 1
ATOM 5636 C C . GLY B 1 262 ? 29.781 35.344 -26.578 1 32.5 262 GLY B C 1
ATOM 5637 O O . GLY B 1 262 ? 29.5 34.188 -26.906 1 32.5 262 GLY B O 1
ATOM 5638 N N . ASP B 1 263 ? 30.656 35.219 -25.469 1 31.52 263 ASP B N 1
ATOM 5639 C CA . ASP B 1 263 ? 31.047 34.438 -24.297 1 31.52 263 ASP B CA 1
ATOM 5640 C C . ASP B 1 263 ? 29.812 33.875 -23.594 1 31.52 263 ASP B C 1
ATOM 5642 O O . ASP B 1 263 ? 29.469 34.312 -22.5 1 31.52 263 ASP B O 1
ATOM 5646 N N . SER B 1 264 ? 28.688 33.594 -24.141 1 34.66 264 SER B N 1
ATOM 5647 C CA . SER B 1 264 ? 27.656 33.156 -23.219 1 34.66 264 SER B CA 1
ATOM 5648 C C . SER B 1 264 ? 27.953 31.75 -22.703 1 34.66 264 SER B C 1
ATOM 5650 O O . SER B 1 264 ? 27.922 30.781 -23.453 1 34.66 264 SER B O 1
ATOM 5652 N N . LYS B 1 265 ? 28.75 31.531 -21.562 1 34.81 265 LYS B N 1
ATOM 5653 C CA . LYS B 1 265 ? 28.922 30.344 -20.719 1 34.81 265 LYS B CA 1
ATOM 5654 C C . LYS B 1 265 ? 27.594 29.609 -20.531 1 34.81 265 LYS B C 1
ATOM 5656 O O . LYS B 1 265 ? 26.688 30.109 -19.859 1 34.81 265 LYS B O 1
ATOM 5661 N N . GLU B 1 266 ? 27.094 28.922 -21.375 1 37.19 266 GLU B N 1
ATOM 5662 C CA . GLU B 1 266 ? 26 28 -21.062 1 37.19 266 GLU B CA 1
ATOM 5663 C C . GLU B 1 266 ? 26.359 27.109 -19.875 1 37.19 266 GLU B C 1
ATOM 5665 O O . GLU B 1 266 ? 27.312 26.344 -19.938 1 37.19 266 GLU B O 1
ATOM 5670 N N . GLU B 1 267 ? 26.219 27.578 -18.609 1 40.06 267 GLU B N 1
ATOM 5671 C CA . GLU B 1 267 ? 26.344 26.891 -17.328 1 40.06 267 GLU B CA 1
ATOM 5672 C C . GLU B 1 267 ? 25.688 25.516 -17.391 1 40.06 267 GLU B C 1
ATOM 5674 O O . GLU B 1 267 ? 24.5 25.391 -17.719 1 40.06 267 GLU B O 1
ATOM 5679 N N . PHE B 1 268 ? 26.266 24.453 -17.641 1 39.72 268 PHE B N 1
ATOM 5680 C CA . PHE B 1 268 ? 25.953 23.031 -17.531 1 39.72 268 PHE B CA 1
ATOM 5681 C C . PHE B 1 268 ? 25.203 22.75 -16.234 1 39.72 268 PHE B C 1
ATOM 5683 O O . PHE B 1 268 ? 25.703 23 -15.148 1 39.72 268 PHE B O 1
ATOM 5690 N N . VAL B 1 269 ? 23.938 22.859 -16.203 1 48.84 269 VAL B N 1
ATOM 5691 C CA . VAL B 1 269 ? 23.109 22.469 -15.07 1 48.84 269 VAL B CA 1
ATOM 5692 C C . VAL B 1 269 ? 23.375 21.016 -14.703 1 48.84 269 VAL B C 1
ATOM 5694 O O . VAL B 1 269 ? 23.047 20.094 -15.477 1 48.84 269 VAL B O 1
ATOM 5697 N N . LYS B 1 270 ? 24.391 20.719 -13.883 1 56.75 270 LYS B N 1
ATOM 5698 C CA . LYS B 1 270 ? 24.766 19.406 -13.352 1 56.75 270 LYS B CA 1
ATOM 5699 C C . LYS B 1 270 ? 23.562 18.719 -12.695 1 56.75 270 LYS B C 1
ATOM 5701 O O . LYS B 1 270 ? 22.703 19.375 -12.109 1 56.75 270 LYS B O 1
ATOM 5706 N N . ASP B 1 271 ? 23.328 17.5 -13.117 1 65 271 ASP B N 1
ATOM 5707 C CA . ASP B 1 271 ? 22.359 16.625 -12.477 1 65 271 ASP B CA 1
ATOM 5708 C C . ASP B 1 271 ? 22.578 16.578 -10.961 1 65 271 ASP B C 1
ATOM 5710 O O . ASP B 1 271 ? 23.703 16.703 -10.492 1 65 271 ASP B O 1
ATOM 5714 N N . VAL B 1 272 ? 21.672 16.672 -10.156 1 70.38 272 VAL B N 1
ATOM 5715 C CA . VAL B 1 272 ? 21.703 16.719 -8.695 1 70.38 272 VAL B CA 1
ATOM 5716 C C . VAL B 1 272 ? 22.656 15.664 -8.148 1 70.38 272 VAL B C 1
ATOM 5718 O O . VAL B 1 272 ? 23.328 15.883 -7.133 1 70.38 272 VAL B O 1
ATOM 5721 N N . THR B 1 273 ? 22.75 14.555 -8.867 1 66.75 273 THR B N 1
ATOM 5722 C CA . THR B 1 273 ? 23.578 13.461 -8.391 1 66.75 273 THR B CA 1
ATOM 5723 C C . THR B 1 273 ? 25.047 13.867 -8.367 1 66.75 273 THR B C 1
ATOM 5725 O O . THR B 1 273 ? 25.859 13.266 -7.652 1 66.75 273 THR B O 1
ATOM 5728 N N . SER B 1 274 ? 25.406 14.891 -9.203 1 64.5 274 SER B N 1
ATOM 5729 C CA . SER B 1 274 ? 26.781 15.352 -9.281 1 64.5 274 SER B CA 1
ATOM 5730 C C . SER B 1 274 ? 27.203 16.094 -8.016 1 64.5 274 SER B C 1
ATOM 5732 O O . SER B 1 274 ? 28.391 16.25 -7.754 1 64.5 274 SER B O 1
ATOM 5734 N N . TYR B 1 275 ? 26.328 16.5 -7.277 1 64.94 275 TYR B N 1
ATOM 5735 C CA . TYR B 1 275 ? 26.625 17.297 -6.094 1 64.94 275 TYR B CA 1
ATOM 5736 C C . TYR B 1 275 ? 26.797 16.422 -4.863 1 64.94 275 TYR B C 1
ATOM 5738 O O . TYR B 1 275 ? 27.188 16.891 -3.797 1 64.94 275 TYR B O 1
ATOM 5746 N N . MET B 1 276 ? 26.594 15.141 -5.098 1 59.41 276 MET B N 1
ATOM 5747 C CA . MET B 1 276 ? 26.719 14.227 -3.969 1 59.41 276 MET B CA 1
ATOM 5748 C C . MET B 1 276 ? 28.172 14.047 -3.564 1 59.41 276 MET B C 1
ATOM 5750 O O . MET B 1 276 ? 29.062 13.945 -4.422 1 59.41 276 MET B O 1
ATOM 5754 N N . ASN B 1 277 ? 28.734 14.781 -2.689 1 56.81 277 ASN B N 1
ATOM 5755 C CA . ASN B 1 277 ? 30.125 14.656 -2.242 1 56.81 277 ASN B CA 1
ATOM 5756 C C . ASN B 1 277 ? 30.531 13.195 -2.078 1 56.81 277 ASN B C 1
ATOM 5758 O O . ASN B 1 277 ? 29.953 12.477 -1.257 1 56.81 277 ASN B O 1
ATOM 5762 N N . PHE B 1 278 ? 31.047 12.57 -3.211 1 46.12 278 PHE B N 1
ATOM 5763 C CA . PHE B 1 278 ? 31.688 11.281 -3.023 1 46.12 278 PHE B CA 1
ATOM 5764 C C . PHE B 1 278 ? 32.875 11.398 -2.061 1 46.12 278 PHE B C 1
ATOM 5766 O O . PHE B 1 278 ? 33.781 12.211 -2.27 1 46.12 278 PHE B O 1
ATOM 5773 N N . ASP B 1 279 ? 32.75 11.336 -0.934 1 40.12 279 ASP B N 1
ATOM 5774 C CA . ASP B 1 279 ? 33.938 11.172 -0.144 1 40.12 279 ASP B CA 1
ATOM 5775 C C . ASP B 1 279 ? 34.906 10.188 -0.806 1 40.12 279 ASP B C 1
ATOM 5777 O O . ASP B 1 279 ? 34.562 9.023 -1.004 1 40.12 279 ASP B O 1
ATOM 5781 N N . ASP B 1 280 ? 35.938 10.531 -1.471 1 38.78 280 ASP B N 1
ATOM 5782 C CA . ASP B 1 280 ? 37.094 9.812 -2.02 1 38.78 280 ASP B CA 1
ATOM 5783 C C . ASP B 1 280 ? 37.5 8.672 -1.101 1 38.78 280 ASP B C 1
ATOM 5785 O O . ASP B 1 280 ? 38.062 7.676 -1.558 1 38.78 280 ASP B O 1
ATOM 5789 N N . ASP B 1 281 ? 37.5 8.805 0.192 1 36.75 281 ASP B N 1
ATOM 5790 C CA . ASP B 1 281 ? 38.125 7.781 1.038 1 36.75 281 ASP B CA 1
ATOM 5791 C C . ASP B 1 281 ? 37.281 6.504 1.035 1 36.75 281 ASP B C 1
ATOM 5793 O O . ASP B 1 281 ? 37.75 5.453 1.483 1 36.75 281 ASP B O 1
ATOM 5797 N N . LYS B 1 282 ? 36.062 6.566 0.667 1 38.97 282 LYS B N 1
ATOM 5798 C CA . LYS B 1 282 ? 35.344 5.301 0.729 1 38.97 282 LYS B CA 1
ATOM 5799 C C . LYS B 1 282 ? 35.469 4.52 -0.572 1 38.97 282 LYS B C 1
ATOM 5801 O O . LYS B 1 282 ? 34.906 3.441 -0.722 1 38.97 282 LYS B O 1
ATOM 5806 N N . ILE B 1 283 ? 36.062 5.027 -1.652 1 36.94 283 ILE B N 1
ATOM 5807 C CA . ILE B 1 283 ? 36.344 4.18 -2.803 1 36.94 283 ILE B CA 1
ATOM 5808 C C . ILE B 1 283 ? 37.312 3.078 -2.4 1 36.94 283 ILE B C 1
ATOM 5810 O O . ILE B 1 283 ? 37.25 1.959 -2.912 1 36.94 283 ILE B O 1
ATOM 5814 N N . GLN B 1 284 ? 38.375 3.408 -1.647 1 35.59 284 GLN B N 1
ATOM 5815 C CA . GLN B 1 284 ? 39.406 2.41 -1.459 1 35.59 284 GLN B CA 1
ATOM 5816 C C . GLN B 1 284 ? 38.875 1.172 -0.751 1 35.59 284 GLN B C 1
ATOM 5818 O O . GLN B 1 284 ? 39.375 0.066 -0.95 1 35.59 284 GLN B O 1
ATOM 5823 N N . ILE B 1 285 ? 38 1.375 0.228 1 33.94 285 ILE B N 1
ATOM 5824 C CA . ILE B 1 285 ? 37.688 0.137 0.942 1 33.94 285 ILE B CA 1
ATOM 5825 C C . ILE B 1 285 ? 36.688 -0.699 0.138 1 33.94 285 ILE B C 1
ATOM 5827 O O . ILE B 1 285 ? 36.375 -1.833 0.511 1 33.94 285 ILE B O 1
ATOM 5831 N N . ASN B 1 286 ? 36.125 -0.115 -0.896 1 33.84 286 ASN B N 1
ATOM 5832 C CA . ASN B 1 286 ? 35.156 -0.93 -1.614 1 33.84 286 ASN B CA 1
ATOM 5833 C C . ASN B 1 286 ? 35.844 -2.039 -2.414 1 33.84 286 ASN B C 1
ATOM 5835 O O . ASN B 1 286 ? 35.156 -2.783 -3.137 1 33.84 286 ASN B O 1
ATOM 5839 N N . ASP B 1 287 ? 37.125 -1.936 -2.664 1 32.66 287 ASP B N 1
ATOM 5840 C CA . ASP B 1 287 ? 37.656 -3.037 -3.445 1 32.66 287 ASP B CA 1
ATOM 5841 C C . ASP B 1 287 ? 37.406 -4.379 -2.768 1 32.66 287 ASP B C 1
ATOM 5843 O O . ASP B 1 287 ? 37.406 -5.422 -3.426 1 32.66 287 ASP B O 1
ATOM 5847 N N . LEU B 1 288 ? 38 -4.598 -1.512 1 30.86 288 LEU B N 1
ATOM 5848 C CA . LEU B 1 288 ? 38.156 -5.969 -1.043 1 30.86 288 LEU B CA 1
ATOM 5849 C C . LEU B 1 288 ? 36.812 -6.637 -0.799 1 30.86 288 LEU B C 1
ATOM 5851 O O . LEU B 1 288 ? 36.688 -7.852 -0.975 1 30.86 288 LEU B O 1
ATOM 5855 N N . THR B 1 289 ? 36.062 -6.266 0.33 1 31.27 289 THR B N 1
ATOM 5856 C CA . THR B 1 289 ? 35.031 -7.207 0.721 1 31.27 289 THR B CA 1
ATOM 5857 C C . THR B 1 289 ? 33.875 -7.191 -0.287 1 31.27 289 THR B C 1
ATOM 5859 O O . THR B 1 289 ? 33.469 -6.125 -0.738 1 31.27 289 THR B O 1
ATOM 5862 N N . LEU B 1 290 ? 33.625 -8.203 -1.137 1 30.98 290 LEU B N 1
ATOM 5863 C CA . LEU B 1 290 ? 32.562 -8.664 -2 1 30.98 290 LEU B CA 1
ATOM 5864 C C . LEU B 1 290 ? 31.203 -8.109 -1.543 1 30.98 290 LEU B C 1
ATOM 5866 O O . LEU B 1 290 ? 30.156 -8.703 -1.802 1 30.98 290 LEU B O 1
ATOM 5870 N N . CYS B 1 291 ? 31.203 -7.473 -0.356 1 30 291 CYS B N 1
ATOM 5871 C CA . CYS B 1 291 ? 29.906 -7.125 0.22 1 30 291 CYS B CA 1
ATOM 5872 C C . CYS B 1 291 ? 29.016 -6.457 -0.817 1 30 291 CYS B C 1
ATOM 5874 O O . CYS B 1 291 ? 29.5 -5.98 -1.846 1 30 291 CYS B O 1
ATOM 5876 N N . THR B 1 292 ? 27.625 -6.336 -0.396 1 32.69 292 THR B N 1
ATOM 5877 C CA . THR B 1 292 ? 26.359 -5.867 -0.969 1 32.69 292 THR B CA 1
ATOM 5878 C C . THR B 1 292 ? 26.562 -4.52 -1.657 1 32.69 292 THR B C 1
ATOM 5880 O O . THR B 1 292 ? 27.281 -3.66 -1.161 1 32.69 292 THR B O 1
ATOM 5883 N N . GLN B 1 293 ? 26.609 -4.438 -2.938 1 35.09 293 GLN B N 1
ATOM 5884 C CA . GLN B 1 293 ? 26.484 -3.234 -3.756 1 35.09 293 GLN B CA 1
ATOM 5885 C C . GLN B 1 293 ? 25.906 -2.078 -2.949 1 35.09 293 GLN B C 1
ATOM 5887 O O . GLN B 1 293 ? 24.75 -2.148 -2.488 1 35.09 293 GLN B O 1
ATOM 5892 N N . LYS B 1 294 ? 26.547 -1.44 -2.016 1 36.41 294 LYS B N 1
ATOM 5893 C CA . LYS B 1 294 ? 26.266 -0.172 -1.354 1 36.41 294 LYS B CA 1
ATOM 5894 C C . LYS B 1 294 ? 25.453 0.751 -2.262 1 36.41 294 LYS B C 1
ATOM 5896 O O . LYS B 1 294 ? 25.969 1.251 -3.264 1 36.41 294 LYS B O 1
ATOM 5901 N N . SER B 1 295 ? 24.203 0.559 -2.529 1 39.38 295 SER B N 1
ATOM 5902 C CA . SER B 1 295 ? 23.141 1.499 -2.869 1 39.38 295 SER B CA 1
ATOM 5903 C C . SER B 1 295 ? 23.375 2.859 -2.221 1 39.38 295 SER B C 1
ATOM 5905 O O . SER B 1 295 ? 22.453 3.668 -2.107 1 39.38 295 SER B O 1
ATOM 5907 N N . GLN B 1 296 ? 24.469 3.162 -1.562 1 44.19 296 GLN B N 1
ATOM 5908 C CA . GLN B 1 296 ? 24.797 4.391 -0.849 1 44.19 296 GLN B CA 1
ATOM 5909 C C . GLN B 1 296 ? 24.656 5.609 -1.755 1 44.19 296 GLN B C 1
ATOM 5911 O O . GLN B 1 296 ? 24.5 6.73 -1.272 1 44.19 296 GLN B O 1
ATOM 5916 N N . ASP B 1 297 ? 25.188 5.598 -2.979 1 52.59 297 ASP B N 1
ATOM 5917 C CA . ASP B 1 297 ? 25.531 6.777 -3.764 1 52.59 297 ASP B CA 1
ATOM 5918 C C . ASP B 1 297 ? 24.281 7.477 -4.293 1 52.59 297 ASP B C 1
ATOM 5920 O O . ASP B 1 297 ? 24.391 8.406 -5.098 1 52.59 297 ASP B O 1
ATOM 5924 N N . ASN B 1 298 ? 23.016 7.055 -4.035 1 74.62 298 ASN B N 1
ATOM 5925 C CA . ASN B 1 298 ? 21.906 7.641 -4.777 1 74.62 298 ASN B CA 1
ATOM 5926 C C . ASN B 1 298 ? 20.969 8.414 -3.855 1 74.62 298 ASN B C 1
ATOM 5928 O O . ASN B 1 298 ? 21.016 8.25 -2.635 1 74.62 298 ASN B O 1
ATOM 5932 N N . ILE B 1 299 ? 20.594 9.492 -4.328 1 89.12 299 ILE B N 1
ATOM 5933 C CA . ILE B 1 299 ? 19.531 10.273 -3.705 1 89.12 299 ILE B CA 1
ATOM 5934 C C . ILE B 1 299 ? 18.516 9.328 -3.059 1 89.12 299 ILE B C 1
ATOM 5936 O O . ILE B 1 299 ? 18.141 8.312 -3.65 1 89.12 299 ILE B O 1
ATOM 5940 N N . SER B 1 300 ? 18.422 9.422 -1.727 1 92 300 SER B N 1
ATOM 5941 C CA . SER B 1 300 ? 17.391 8.648 -1.043 1 92 300 SER B CA 1
ATOM 5942 C C . SER B 1 300 ? 16.516 9.547 -0.17 1 92 300 SER B C 1
ATOM 5944 O O . SER B 1 300 ? 17.016 10.484 0.455 1 92 300 SER B O 1
ATOM 5946 N N . CYS B 1 301 ? 15.305 9.344 -0.183 1 95.25 301 CYS B N 1
ATOM 5947 C CA . CYS B 1 301 ? 14.32 10.102 0.588 1 95.25 301 CYS B CA 1
ATOM 5948 C C . CYS B 1 301 ? 13.531 9.172 1.51 1 95.25 301 CYS B C 1
ATOM 5950 O O . CYS B 1 301 ? 12.977 8.172 1.061 1 95.25 301 CYS B O 1
ATOM 5952 N N . HIS B 1 302 ? 13.461 9.508 2.758 1 94.62 302 HIS B N 1
ATOM 5953 C CA . HIS B 1 302 ? 12.781 8.664 3.734 1 94.62 302 HIS B CA 1
ATOM 5954 C C . HIS B 1 302 ? 11.789 9.477 4.566 1 94.62 302 HIS B C 1
ATOM 5956 O O . HIS B 1 302 ? 11.867 10.703 4.605 1 94.62 302 HIS B O 1
ATOM 5962 N N . GLY B 1 303 ? 10.852 8.789 5.09 1 94.25 303 GLY B N 1
ATOM 5963 C CA . GLY B 1 303 ? 9.82 9.422 5.902 1 94.25 303 GLY B CA 1
ATOM 5964 C C . GLY B 1 303 ? 9.641 8.766 7.258 1 94.25 303 GLY B C 1
ATOM 5965 O O . GLY B 1 303 ? 9.805 7.555 7.395 1 94.25 303 GLY B O 1
ATOM 5966 N N . LEU B 1 304 ? 9.43 9.562 8.203 1 94.44 304 LEU B N 1
ATOM 5967 C CA . LEU B 1 304 ? 8.984 9.109 9.516 1 94.44 304 LEU B CA 1
ATOM 5968 C C . LEU B 1 304 ? 7.508 9.43 9.734 1 94.44 304 LEU B C 1
ATOM 5970 O O . LEU B 1 304 ? 7.094 10.586 9.617 1 94.44 304 LEU B O 1
ATOM 5974 N N . ILE B 1 305 ? 6.707 8.445 9.945 1 93.31 305 ILE B N 1
ATOM 5975 C CA . ILE B 1 305 ? 5.305 8.641 10.297 1 93.31 305 ILE B CA 1
ATOM 5976 C C . ILE B 1 305 ? 5.164 8.766 11.812 1 93.31 305 ILE B C 1
ATOM 5978 O O . ILE B 1 305 ? 5.492 7.836 12.547 1 93.31 305 ILE B O 1
ATOM 5982 N N . TYR B 1 306 ? 4.773 9.891 12.266 1 94.81 306 TYR B N 1
ATOM 5983 C CA . TYR B 1 306 ? 4.559 10.133 13.688 1 94.81 306 TYR B CA 1
ATOM 5984 C C . TYR B 1 306 ? 3.072 10.164 14.023 1 94.81 306 TYR B C 1
ATOM 5986 O O . TYR B 1 306 ? 2.408 11.18 13.797 1 94.81 306 TYR B O 1
ATOM 5994 N N . ASP B 1 307 ? 2.572 9.031 14.562 1 90.44 307 ASP B N 1
ATOM 5995 C CA . ASP B 1 307 ? 1.151 8.93 14.875 1 90.44 307 ASP B CA 1
ATOM 5996 C C . ASP B 1 307 ? 0.938 8.641 16.359 1 90.44 307 ASP B C 1
ATOM 5998 O O . ASP B 1 307 ? -0.192 8.406 16.797 1 90.44 307 ASP B O 1
ATOM 6002 N N . GLU B 1 308 ? 1.983 8.68 17.141 1 91.88 308 GLU B N 1
ATOM 6003 C CA . GLU B 1 308 ? 1.888 8.352 18.562 1 91.88 308 GLU B CA 1
ATOM 6004 C C . GLU B 1 308 ? 1.62 9.594 19.391 1 91.88 308 GLU B C 1
ATOM 6006 O O . GLU B 1 308 ? 1.236 9.492 20.562 1 91.88 308 GLU B O 1
ATOM 6011 N N . GLY B 1 309 ? 1.813 10.75 18.828 1 93.19 309 GLY B N 1
ATOM 6012 C CA . GLY B 1 309 ? 1.647 11.992 19.578 1 93.19 309 GLY B CA 1
ATOM 6013 C C . GLY B 1 309 ? 0.875 13.047 18.797 1 93.19 309 GLY B C 1
ATOM 6014 O O . GLY B 1 309 ? -0.031 12.719 18.031 1 93.19 309 GLY B O 1
ATOM 6015 N N . VAL B 1 310 ? 1.195 14.258 19.172 1 94.25 310 VAL B N 1
ATOM 6016 C CA . VAL B 1 310 ? 0.471 15.383 18.594 1 94.25 310 VAL B CA 1
ATOM 6017 C C . VAL B 1 310 ? 1.291 16.016 17.469 1 94.25 310 VAL B C 1
ATOM 6019 O O . VAL B 1 310 ? 2.51 16.156 17.594 1 94.25 310 VAL B O 1
ATOM 6022 N N . CYS B 1 311 ? 0.631 16.25 16.406 1 95.81 311 CYS B N 1
ATOM 6023 C CA . CYS B 1 311 ? 1.264 16.953 15.297 1 95.81 311 CYS B CA 1
ATOM 6024 C C . CYS B 1 311 ? 0.247 17.781 14.523 1 95.81 311 CYS B C 1
ATOM 6026 O O . CYS B 1 311 ? -0.646 17.234 13.875 1 95.81 311 CYS B O 1
ATOM 6028 N N . PHE B 1 312 ? 0.412 19.125 14.609 1 94.38 312 PHE B N 1
ATOM 6029 C CA . PHE B 1 312 ? -0.454 20.047 13.898 1 94.38 312 PHE B CA 1
ATOM 6030 C C . PHE B 1 312 ? 0.34 20.859 12.875 1 94.38 312 PHE B C 1
ATOM 6032 O O . PHE B 1 312 ? 1.475 21.266 13.141 1 94.38 312 PHE B O 1
ATOM 6039 N N . SER B 1 313 ? -0.18 20.953 11.742 1 93.5 313 SER B N 1
ATOM 6040 C CA . SER B 1 313 ? 0.229 21.969 10.773 1 93.5 313 SER B CA 1
ATOM 6041 C C . SER B 1 313 ? -0.825 23.062 10.641 1 93.5 313 SER B C 1
ATOM 6043 O O . SER B 1 313 ? -1.874 22.859 10.031 1 93.5 313 SER B O 1
ATOM 6045 N N . ILE B 1 314 ? -0.556 24.172 11.211 1 94.56 314 ILE B N 1
ATOM 6046 C CA . ILE B 1 314 ? -1.542 25.234 11.266 1 94.56 314 ILE B CA 1
ATOM 6047 C C . ILE B 1 314 ? -1.506 26.047 9.977 1 94.56 314 ILE B C 1
ATOM 6049 O O . ILE B 1 314 ? -0.921 27.125 9.93 1 94.56 314 ILE B O 1
ATOM 6053 N N . ASN B 1 315 ? -2.176 25.531 8.992 1 89.69 315 ASN B N 1
ATOM 6054 C CA . ASN B 1 315 ? -2.125 26.172 7.68 1 89.69 315 ASN B CA 1
ATOM 6055 C C . ASN B 1 315 ? -3.525 26.422 7.129 1 89.69 315 ASN B C 1
ATOM 6057 O O . ASN B 1 315 ? -3.682 26.734 5.945 1 89.69 315 ASN B O 1
ATOM 6061 N N . SER B 1 316 ? -4.52 26.297 7.938 1 89.19 316 SER B N 1
ATOM 6062 C CA . SER B 1 316 ? -5.906 26.594 7.59 1 89.19 316 SER B CA 1
ATOM 6063 C C . SER B 1 316 ? -6.68 27.109 8.797 1 89.19 316 SER B C 1
ATOM 6065 O O . SER B 1 316 ? -6.211 27 9.93 1 89.19 316 SER B O 1
ATOM 6067 N N . LEU B 1 317 ? -7.844 27.656 8.492 1 91.25 317 LEU B N 1
ATOM 6068 C CA . LEU B 1 317 ? -8.695 28.109 9.578 1 91.25 317 LEU B CA 1
ATOM 6069 C C . LEU B 1 317 ? -9.094 26.953 10.484 1 91.25 317 LEU B C 1
ATOM 6071 O O . LEU B 1 317 ? -9.086 27.078 11.711 1 91.25 317 LEU B O 1
ATOM 6075 N N . SER B 1 318 ? -9.359 25.859 9.852 1 91.44 318 SER B N 1
ATOM 6076 C CA . SER B 1 318 ? -9.75 24.672 10.602 1 91.44 318 SER B CA 1
ATOM 6077 C C . SER B 1 318 ? -8.641 24.219 11.539 1 91.44 318 SER B C 1
ATOM 6079 O O . SER B 1 318 ? -8.883 24 12.734 1 91.44 318 SER B O 1
ATOM 6081 N N . SER B 1 319 ? -7.469 24.125 10.969 1 92.88 319 SER B N 1
ATOM 6082 C CA . SER B 1 319 ? -6.352 23.672 11.797 1 92.88 319 SER B CA 1
ATOM 6083 C C . SER B 1 319 ? -6.027 24.688 12.891 1 92.88 319 SER B C 1
ATOM 6085 O O . SER B 1 319 ? -5.609 24.297 13.984 1 92.88 319 SER B O 1
ATOM 6087 N N . TYR B 1 320 ? -6.246 25.922 12.648 1 95.5 320 TYR B N 1
ATOM 6088 C CA . TYR B 1 320 ? -6.023 26.969 13.641 1 95.5 320 TYR B CA 1
ATOM 6089 C C . TYR B 1 320 ? -6.977 26.812 14.82 1 95.5 320 TYR B C 1
ATOM 6091 O O . TYR B 1 320 ? -6.547 26.828 15.977 1 95.5 320 TYR B O 1
ATOM 6099 N N . ILE B 1 321 ? -8.188 26.625 14.516 1 95.25 321 ILE B N 1
ATOM 6100 C CA . ILE B 1 321 ? -9.219 26.469 15.547 1 95.25 321 ILE B CA 1
ATOM 6101 C C . ILE B 1 321 ? -8.945 25.203 16.359 1 95.25 321 ILE B C 1
ATOM 6103 O O . ILE B 1 321 ? -8.977 25.234 17.594 1 95.25 321 ILE B O 1
ATOM 6107 N N . GLU B 1 322 ? -8.609 24.188 15.648 1 94.12 322 GLU B N 1
ATOM 6108 C CA . GLU B 1 322 ? -8.375 22.906 16.312 1 94.12 322 GLU B CA 1
ATOM 6109 C C . GLU B 1 322 ? -7.168 22.984 17.234 1 94.12 322 GLU B C 1
ATOM 6111 O O . GLU B 1 322 ? -7.18 22.406 18.328 1 94.12 322 GLU B O 1
ATOM 6116 N N . ALA B 1 323 ? -6.152 23.609 16.766 1 96 323 ALA B N 1
ATOM 6117 C CA . ALA B 1 323 ? -4.965 23.766 17.594 1 96 323 ALA B CA 1
ATOM 6118 C C . ALA B 1 323 ? -5.285 24.531 18.875 1 96 323 ALA B C 1
ATOM 6120 O O . ALA B 1 323 ? -4.844 24.156 19.969 1 96 323 ALA B O 1
ATOM 6121 N N . ASN B 1 324 ? -6.027 25.594 18.766 1 96.75 324 ASN B N 1
ATOM 6122 C CA . ASN B 1 324 ? -6.406 26.375 19.938 1 96.75 324 ASN B CA 1
ATOM 6123 C C . ASN B 1 324 ? -7.289 25.578 20.891 1 96.75 324 ASN B C 1
ATOM 6125 O O . ASN B 1 324 ? -7.129 25.641 22.109 1 96.75 324 ASN B O 1
ATOM 6129 N N . ARG B 1 325 ? -8.172 24.844 20.281 1 94.44 325 ARG B N 1
ATOM 6130 C CA . ARG B 1 325 ? -9.008 23.969 21.094 1 94.44 325 ARG B CA 1
ATOM 6131 C C . ARG B 1 325 ? -8.164 22.953 21.859 1 94.44 325 ARG B C 1
ATOM 6133 O O . ARG B 1 325 ? -8.414 22.688 23.031 1 94.44 325 ARG B O 1
ATOM 6140 N N . TYR B 1 326 ? -7.234 22.469 21.141 1 95.31 326 TYR B N 1
ATOM 6141 C CA . TYR B 1 326 ? -6.352 21.484 21.766 1 95.31 326 TYR B CA 1
ATOM 6142 C C . TYR B 1 326 ? -5.578 22.109 22.922 1 95.31 326 TYR B C 1
ATOM 6144 O O . TYR B 1 326 ? -5.395 21.484 23.969 1 95.31 326 TYR B O 1
ATOM 6152 N N . MET B 1 327 ? -5.133 23.344 22.812 1 95 327 MET B N 1
ATOM 6153 C CA . MET B 1 327 ? -4.32 24.016 23.812 1 95 327 MET B CA 1
ATOM 6154 C C . MET B 1 327 ? -5.07 24.141 25.141 1 95 327 MET B C 1
ATOM 6156 O O . MET B 1 327 ? -4.461 24.125 26.203 1 95 327 MET B O 1
ATOM 6160 N N . CYS B 1 328 ? -6.379 24.234 25.078 1 93.06 328 CYS B N 1
ATOM 6161 C CA . CYS B 1 328 ? -7.18 24.5 26.266 1 93.06 328 CYS B CA 1
ATOM 6162 C C . CYS B 1 328 ? -7.605 23.203 26.938 1 93.06 328 CYS B C 1
ATOM 6164 O O . CYS B 1 328 ? -8.039 23.219 28.094 1 93.06 328 CYS B O 1
ATOM 6166 N N . ARG B 1 329 ? -7.371 22.141 26.297 1 94.31 329 ARG B N 1
ATOM 6167 C CA . ARG B 1 329 ? -7.816 20.859 26.844 1 94.31 329 ARG B CA 1
ATOM 6168 C C . ARG B 1 329 ? -6.895 20.391 27.969 1 94.31 329 ARG B C 1
ATOM 6170 O O . ARG B 1 329 ? -5.68 20.578 27.891 1 94.31 329 ARG B O 1
ATOM 6177 N N . PRO B 1 330 ? -7.477 19.719 28.906 1 92.75 330 PRO B N 1
ATOM 6178 C CA . PRO B 1 330 ? -6.66 19.219 30.016 1 92.75 330 PRO B CA 1
ATOM 6179 C C . PRO B 1 330 ? -5.656 18.156 29.562 1 92.75 330 PRO B C 1
ATOM 6181 O O . PRO B 1 330 ? -4.629 17.953 30.219 1 92.75 330 PRO B O 1
ATOM 6184 N N . ASP B 1 331 ? -5.918 17.469 28.469 1 92.38 331 ASP B N 1
ATOM 6185 C CA . ASP B 1 331 ? -5.027 16.422 28 1 92.38 331 ASP B CA 1
ATOM 6186 C C . ASP B 1 331 ? -3.963 16.969 27.047 1 92.38 331 ASP B C 1
ATOM 6188 O O . ASP B 1 331 ? -3.172 16.219 26.484 1 92.38 331 ASP B O 1
ATOM 6192 N N . SER B 1 332 ? -3.973 18.281 26.891 1 94.06 332 SER B N 1
ATOM 6193 C CA . SER B 1 332 ? -2.957 18.922 26.062 1 94.06 332 SER B CA 1
ATOM 6194 C C . SER B 1 332 ? -1.565 18.75 26.656 1 94.06 332 SER B C 1
ATOM 6196 O O . SER B 1 332 ? -1.399 18.812 27.875 1 94.06 332 SER B O 1
ATOM 6198 N N . ILE B 1 333 ? -0.571 18.609 25.828 1 92.12 333 ILE B N 1
ATOM 6199 C CA . ILE B 1 333 ? 0.808 18.484 26.281 1 92.12 333 ILE B CA 1
ATOM 6200 C C . ILE B 1 333 ? 1.309 19.828 26.781 1 92.12 333 ILE B C 1
ATOM 6202 O O . ILE B 1 333 ? 2.346 19.906 27.453 1 92.12 333 ILE B O 1
ATOM 6206 N N . PHE B 1 334 ? 0.545 20.906 26.562 1 92.25 334 PHE B N 1
ATOM 6207 C CA . PHE B 1 334 ? 0.946 22.25 26.969 1 92.25 334 PHE B CA 1
ATOM 6208 C C . PHE B 1 334 ? 0.154 22.703 28.172 1 92.25 334 PHE B C 1
ATOM 6210 O O . PHE B 1 334 ? 0.335 23.828 28.656 1 92.25 334 PHE B O 1
ATOM 6217 N N . TYR B 1 335 ? -0.637 21.859 28.688 1 91.31 335 TYR B N 1
ATOM 6218 C CA . TYR B 1 335 ? -1.568 22.219 29.75 1 91.31 335 TYR B CA 1
ATOM 6219 C C . TYR B 1 335 ? -0.823 22.734 30.969 1 91.31 335 TYR B C 1
ATOM 6221 O O . TYR B 1 335 ? -1.248 23.703 31.609 1 91.31 335 TYR B O 1
ATOM 6229 N N . ASP B 1 336 ? 0.309 22.109 31.25 1 88.69 336 ASP B N 1
ATOM 6230 C CA . ASP B 1 336 ? 1.069 22.484 32.438 1 88.69 336 ASP B CA 1
ATOM 6231 C C . ASP B 1 336 ? 2.229 23.422 32.094 1 88.69 336 ASP B C 1
ATOM 6233 O O . ASP B 1 336 ? 2.971 23.859 32.969 1 88.69 336 ASP B O 1
ATOM 6237 N N . VAL B 1 337 ? 2.361 23.688 30.844 1 88.38 337 VAL B N 1
ATOM 6238 C CA . VAL B 1 337 ? 3.469 24.5 30.359 1 88.38 337 VAL B CA 1
ATOM 6239 C C . VAL B 1 337 ? 3.008 25.953 30.219 1 88.38 337 VAL B C 1
ATOM 6241 O O . VAL B 1 337 ? 3.738 26.875 30.562 1 88.38 337 VAL B O 1
ATOM 6244 N N . LEU B 1 338 ? 1.811 26.156 29.734 1 91.12 338 LEU B N 1
ATOM 6245 C CA . LEU B 1 338 ? 1.234 27.469 29.531 1 91.12 338 LEU B CA 1
ATOM 6246 C C . LEU B 1 338 ? 0.192 27.781 30.609 1 91.12 338 LEU B C 1
ATOM 6248 O O . LEU B 1 338 ? -0.568 26.891 31 1 91.12 338 LEU B O 1
ATOM 6252 N N . PRO B 1 339 ? 0.201 28.984 30.984 1 91.44 339 PRO B N 1
ATOM 6253 C CA . PRO B 1 339 ? -0.794 29.328 32 1 91.44 339 PRO B CA 1
ATOM 6254 C C . PRO B 1 339 ? -2.219 29.359 31.453 1 91.44 339 PRO B C 1
ATOM 6256 O O . PRO B 1 339 ? -2.461 29.938 30.391 1 91.44 339 PRO B O 1
ATOM 6259 N N . ARG B 1 340 ? -3.111 28.719 32.156 1 93.56 340 ARG B N 1
ATOM 6260 C CA . ARG B 1 340 ? -4.512 28.75 31.734 1 93.56 340 ARG B CA 1
ATOM 6261 C C . ARG B 1 340 ? -5.105 30.141 31.906 1 93.56 340 ARG B C 1
ATOM 6263 O O . ARG B 1 340 ? -5.605 30.734 30.953 1 93.56 340 ARG B O 1
ATOM 6270 N N . VAL B 1 341 ? -5.039 30.578 33.156 1 95.25 341 VAL B N 1
ATOM 6271 C CA . VAL B 1 341 ? -5.406 31.953 33.469 1 95.25 341 VAL B CA 1
ATOM 6272 C C . VAL B 1 341 ? -4.172 32.75 33.906 1 95.25 341 VAL B C 1
ATOM 6274 O O . VAL B 1 341 ? -3.596 32.438 34.969 1 95.25 341 VAL B O 1
ATOM 6277 N N . HIS B 1 342 ? -3.754 33.688 33.094 1 94.94 342 HIS B N 1
ATOM 6278 C CA . HIS B 1 342 ? -2.539 34.406 33.406 1 94.94 342 HIS B CA 1
ATOM 6279 C C . HIS B 1 342 ? -2.678 35.188 34.719 1 94.94 342 HIS B C 1
ATOM 6281 O O . HIS B 1 342 ? -3.754 35.688 35.031 1 94.94 342 HIS B O 1
ATOM 6287 N N . GLN B 1 343 ? -1.668 35.344 35.438 1 94.44 343 GLN B N 1
ATOM 6288 C CA . GLN B 1 343 ? -1.669 35.938 36.781 1 94.44 343 GLN B CA 1
ATOM 6289 C C . GLN B 1 343 ? -2.053 37.438 36.719 1 94.44 343 GLN B C 1
ATOM 6291 O O . GLN B 1 343 ? -2.641 37.938 37.656 1 94.44 343 GLN B O 1
ATOM 6296 N N . SER B 1 344 ? -1.808 38.031 35.625 1 96.19 344 SER B N 1
ATOM 6297 C CA . SER B 1 344 ? -2.049 39.469 35.5 1 96.19 344 SER B CA 1
ATOM 6298 C C . SER B 1 344 ? -3.5 39.75 35.125 1 96.19 344 SER B C 1
ATOM 6300 O O . SER B 1 344 ? -3.912 40.906 35.062 1 96.19 344 SER B O 1
ATOM 6302 N N . CYS B 1 345 ? -4.238 38.688 34.938 1 94.44 345 CYS B N 1
ATOM 6303 C CA . CYS B 1 345 ? -5.645 38.844 34.562 1 94.44 345 CYS B CA 1
ATOM 6304 C C . CYS B 1 345 ? -6.445 39.375 35.75 1 94.44 345 CYS B C 1
ATOM 6306 O O . CYS B 1 345 ? -6.105 39.125 36.906 1 94.44 345 CYS B O 1
ATOM 6308 N N . GLN B 1 346 ? -7.445 40.188 35.438 1 96.06 346 GLN B N 1
ATOM 6309 C CA . GLN B 1 346 ? -8.375 40.688 36.438 1 96.06 346 GLN B CA 1
ATOM 6310 C C . GLN B 1 346 ? -9.758 40.062 36.281 1 96.06 346 GLN B C 1
ATOM 6312 O O . GLN B 1 346 ? -10.469 40.375 35.312 1 96.06 346 GLN B O 1
ATOM 6317 N N . LEU B 1 347 ? -10.055 39.219 37.219 1 94.69 347 LEU B N 1
ATOM 6318 C CA . LEU B 1 347 ? -11.344 38.531 37.188 1 94.69 347 LEU B CA 1
ATOM 6319 C C . LEU B 1 347 ? -12.266 39.094 38.281 1 94.69 347 LEU B C 1
ATOM 6321 O O . LEU B 1 347 ? -11.898 39.125 39.469 1 94.69 347 LEU B O 1
ATOM 6325 N N . ALA B 1 348 ? -13.375 39.562 37.844 1 94.62 348 ALA B N 1
ATOM 6326 C CA . ALA B 1 348 ? -14.375 40.062 38.781 1 94.62 348 ALA B CA 1
ATOM 6327 C C . ALA B 1 348 ? -15.062 38.906 39.5 1 94.62 348 ALA B C 1
ATOM 6329 O O . ALA B 1 348 ? -14.703 37.75 39.312 1 94.62 348 ALA B O 1
ATOM 6330 N N . GLU B 1 349 ? -15.977 39.281 40.406 1 89.44 349 GLU B N 1
ATOM 6331 C CA . GLU B 1 349 ? -16.719 38.281 41.188 1 89.44 349 GLU B CA 1
ATOM 6332 C C . GLU B 1 349 ? -17.625 37.438 40.281 1 89.44 349 GLU B C 1
ATOM 6334 O O . GLU B 1 349 ? -18.125 37.938 39.281 1 89.44 349 GLU B O 1
ATOM 6339 N N . LYS B 1 350 ? -17.734 36.188 40.594 1 92.81 350 LYS B N 1
ATOM 6340 C CA . LYS B 1 350 ? -18.688 35.25 39.938 1 92.81 350 LYS B CA 1
ATOM 6341 C C . LYS B 1 350 ? -18.312 35 38.5 1 92.81 350 LYS B C 1
ATOM 6343 O O . LYS B 1 350 ? -19.188 34.969 37.625 1 92.81 350 LYS B O 1
ATOM 6348 N N . VAL B 1 351 ? -17.109 35.156 38.188 1 94.31 351 VAL B N 1
ATOM 6349 C CA . VAL B 1 351 ? -16.641 34.781 36.844 1 94.31 351 VAL B CA 1
ATOM 6350 C C . VAL B 1 351 ? -16.297 33.312 36.812 1 94.31 351 VAL B C 1
ATOM 6352 O O . VAL B 1 351 ? -15.68 32.781 37.75 1 94.31 351 VAL B O 1
ATOM 6355 N N . GLN B 1 352 ? -16.828 32.656 35.875 1 96.44 352 GLN B N 1
ATOM 6356 C CA . GLN B 1 352 ? -16.547 31.234 35.688 1 96.44 352 GLN B CA 1
ATOM 6357 C C . GLN B 1 352 ? -15.68 31 34.469 1 96.44 352 GLN B C 1
ATOM 6359 O O . GLN B 1 352 ? -16.125 31.234 33.344 1 96.44 352 GLN B O 1
ATOM 6364 N N . VAL B 1 353 ? -14.516 30.547 34.625 1 96.12 353 VAL B N 1
ATOM 6365 C CA . VAL B 1 353 ? -13.633 30.125 33.562 1 96.12 353 VAL B CA 1
ATOM 6366 C C . VAL B 1 353 ? -13.438 28.609 33.594 1 96.12 353 VAL B C 1
ATOM 6368 O O . VAL B 1 353 ? -12.883 28.078 34.562 1 96.12 353 VAL B O 1
ATOM 6371 N N . GLY B 1 354 ? -13.891 27.984 32.625 1 95.19 354 GLY B N 1
ATOM 6372 C CA . GLY B 1 354 ? -13.789 26.531 32.594 1 95.19 354 GLY B CA 1
ATOM 6373 C C . GLY B 1 354 ? -12.352 26.031 32.594 1 95.19 354 GLY B C 1
ATOM 6374 O O . GLY B 1 354 ? -11.438 26.75 32.188 1 95.19 354 GLY B O 1
ATOM 6375 N N . THR B 1 355 ? -12.109 24.797 32.969 1 94.31 355 THR B N 1
ATOM 6376 C CA . THR B 1 355 ? -10.797 24.172 33 1 94.31 355 THR B CA 1
ATOM 6377 C C . THR B 1 355 ? -10.273 23.969 31.562 1 94.31 355 THR B C 1
ATOM 6379 O O . THR B 1 355 ? -9.07 23.766 31.375 1 94.31 355 THR B O 1
ATOM 6382 N N . ASP B 1 356 ? -11.172 24.094 30.609 1 95.81 356 ASP B N 1
ATOM 6383 C CA . ASP B 1 356 ? -10.828 23.938 29.203 1 95.81 356 ASP B CA 1
ATOM 6384 C C . ASP B 1 356 ? -10.742 25.297 28.5 1 95.81 356 ASP B C 1
ATOM 6386 O O . ASP B 1 356 ? -11.203 25.438 27.375 1 95.81 356 ASP B O 1
ATOM 6390 N N . SER B 1 357 ? -10.367 26.266 29.219 1 97 357 SER B N 1
ATOM 6391 C CA . SER B 1 357 ? -10.258 27.609 28.656 1 97 357 SER B CA 1
ATOM 6392 C C . SER B 1 357 ? -8.969 28.297 29.094 1 97 357 SER B C 1
ATOM 6394 O O . SER B 1 357 ? -8.328 27.859 30.062 1 97 357 SER B O 1
ATOM 6396 N N . MET B 1 358 ? -8.609 29.328 28.328 1 97.44 358 MET B N 1
ATOM 6397 C CA . MET B 1 358 ? -7.414 30.109 28.625 1 97.44 358 MET B CA 1
ATOM 6398 C C . MET B 1 358 ? -7.707 31.594 28.547 1 97.44 358 MET B C 1
ATOM 6400 O O . MET B 1 358 ? -8.5 32.031 27.703 1 97.44 358 MET B O 1
ATOM 6404 N N . VAL B 1 359 ? -7.109 32.344 29.484 1 97.81 359 VAL B N 1
ATOM 6405 C CA . VAL B 1 359 ? -7.234 33.781 29.5 1 97.81 359 VAL B CA 1
ATOM 6406 C C . VAL B 1 359 ? -5.852 34.438 29.531 1 97.81 359 VAL B C 1
ATOM 6408 O O . VAL B 1 359 ? -5.039 34.125 30.406 1 97.81 359 VAL B O 1
ATOM 6411 N N . GLY B 1 360 ? -5.578 35.344 28.609 1 96.62 360 GLY B N 1
ATOM 6412 C CA . GLY B 1 360 ? -4.254 35.906 28.406 1 96.62 360 GLY B CA 1
ATOM 6413 C C . GLY B 1 360 ? -3.924 37.031 29.359 1 96.62 360 GLY B C 1
ATOM 6414 O O . GLY B 1 360 ? -4.742 37.375 30.203 1 96.62 360 GLY B O 1
ATOM 6415 N N . GLU B 1 361 ? -2.783 37.594 29.188 1 95.62 361 GLU B N 1
ATOM 6416 C CA . GLU B 1 361 ? -2.193 38.625 30.047 1 95.62 361 GLU B CA 1
ATOM 6417 C C . GLU B 1 361 ? -3.01 39.906 30.016 1 95.62 361 GLU B C 1
ATOM 6419 O O . GLU B 1 361 ? -3.447 40.344 28.938 1 95.62 361 GLU B O 1
ATOM 6424 N N . ARG B 1 362 ? -3.338 40.5 31.156 1 97.25 362 ARG B N 1
ATOM 6425 C CA . ARG B 1 362 ? -3.893 41.812 31.344 1 97.25 362 ARG B CA 1
ATOM 6426 C C . ARG B 1 362 ? -5.328 41.906 30.844 1 97.25 362 ARG B C 1
ATOM 6428 O O . ARG B 1 362 ? -5.832 43 30.562 1 97.25 362 ARG B O 1
ATOM 6435 N N . THR B 1 363 ? -5.871 40.75 30.672 1 98.12 363 THR B N 1
ATOM 6436 C CA . THR B 1 363 ? -7.273 40.719 30.266 1 98.12 363 THR B CA 1
ATOM 6437 C C . THR B 1 363 ? -8.188 40.938 31.469 1 98.12 363 THR B C 1
ATOM 6439 O O . THR B 1 363 ? -7.934 40.438 32.562 1 98.12 363 THR B O 1
ATOM 6442 N N . GLN B 1 364 ? -9.234 41.75 31.25 1 98.25 364 GLN B N 1
ATOM 6443 C CA . GLN B 1 364 ? -10.211 42.062 32.281 1 98.25 364 GLN B CA 1
ATOM 6444 C C . GLN B 1 364 ? -11.562 41.406 31.984 1 98.25 364 GLN B C 1
ATOM 6446 O O . GLN B 1 364 ? -12.109 41.594 30.891 1 98.25 364 GLN B O 1
ATOM 6451 N N . ILE B 1 365 ? -12.047 40.656 32.969 1 97.81 365 ILE B N 1
ATOM 6452 C CA . ILE B 1 365 ? -13.352 40.031 32.812 1 97.81 365 ILE B CA 1
ATOM 6453 C C . ILE B 1 365 ? -14.273 40.469 33.969 1 97.81 365 ILE B C 1
ATOM 6455 O O . ILE B 1 365 ? -13.969 40.25 35.125 1 97.81 365 ILE B O 1
ATOM 6459 N N . ASN B 1 366 ? -15.383 41.062 33.594 1 97.12 366 ASN B N 1
ATOM 6460 C CA . ASN B 1 366 ? -16.312 41.625 34.562 1 97.12 366 ASN B CA 1
ATOM 6461 C C . ASN B 1 366 ? -17.281 40.562 35.094 1 97.12 366 ASN B C 1
ATOM 6463 O O . ASN B 1 366 ? -17.125 39.375 34.812 1 97.12 366 ASN B O 1
ATOM 6467 N N . GLU B 1 367 ? -18.266 41.031 35.875 1 96 367 GLU B N 1
ATOM 6468 C CA . GLU B 1 367 ? -19.078 40.125 36.688 1 96 367 GLU B CA 1
ATOM 6469 C C . GLU B 1 367 ? -20 39.25 35.812 1 96 367 GLU B C 1
ATOM 6471 O O . GLU B 1 367 ? -20.422 39.688 34.75 1 96 367 GLU B O 1
ATOM 6476 N N . LYS B 1 368 ? -20.234 38.031 36.281 1 96.06 368 LYS B N 1
ATOM 6477 C CA . LYS B 1 368 ? -21.234 37.125 35.75 1 96.06 368 LYS B CA 1
ATOM 6478 C C . LYS B 1 368 ? -20.922 36.688 34.344 1 96.06 368 LYS B C 1
ATOM 6480 O O . LYS B 1 368 ? -21.781 36.719 33.469 1 96.06 368 LYS B O 1
ATOM 6485 N N . CYS B 1 369 ? -19.672 36.438 34.125 1 97 369 CYS B N 1
ATOM 6486 C CA . CYS B 1 369 ? -19.25 35.969 32.812 1 97 369 CYS B CA 1
ATOM 6487 C C . CYS B 1 369 ? -18.984 34.469 32.844 1 97 369 CYS B C 1
ATOM 6489 O O . CYS B 1 369 ? -18.625 33.906 33.906 1 97 369 CYS B O 1
ATOM 6491 N N . SER B 1 370 ? -19.266 33.812 31.781 1 97.94 370 SER B N 1
ATOM 6492 C CA . SER B 1 370 ? -19 32.375 31.641 1 97.94 370 SER B CA 1
ATOM 6493 C C . SER B 1 370 ? -18.156 32.094 30.391 1 97.94 370 SER B C 1
ATOM 6495 O O . SER B 1 370 ? -18.578 32.438 29.281 1 97.94 370 SER B O 1
ATOM 6497 N N . ILE B 1 371 ? -17.016 31.531 30.578 1 97.75 371 ILE B N 1
ATOM 6498 C CA . ILE B 1 371 ? -16.109 31.203 29.484 1 97.75 371 ILE B CA 1
ATOM 6499 C C . ILE B 1 371 ? -15.852 29.703 29.469 1 97.75 371 ILE B C 1
ATOM 6501 O O . ILE B 1 371 ? -15.352 29.141 30.453 1 97.75 371 ILE B O 1
ATOM 6505 N N . LYS B 1 372 ? -16.188 29.141 28.391 1 97.25 372 LYS B N 1
ATOM 6506 C CA . LYS B 1 372 ? -16.031 27.688 28.266 1 97.25 372 LYS B CA 1
ATOM 6507 C C . LYS B 1 372 ? -15.352 27.328 26.938 1 97.25 372 LYS B C 1
ATOM 6509 O O . LYS B 1 372 ? -15.625 27.938 25.906 1 97.25 372 LYS B O 1
ATOM 6514 N N . ARG B 1 373 ? -14.43 26.375 26.969 1 96.94 373 ARG B N 1
ATOM 6515 C CA . ARG B 1 373 ? -13.781 25.812 25.797 1 96.94 373 ARG B CA 1
ATOM 6516 C C . ARG B 1 373 ? -13.312 26.922 24.859 1 96.94 373 ARG B C 1
ATOM 6518 O O . ARG B 1 373 ? -13.602 26.891 23.656 1 96.94 373 ARG B O 1
ATOM 6525 N N . SER B 1 374 ? -12.656 27.906 25.438 1 98 374 SER B N 1
ATOM 6526 C CA . SER B 1 374 ? -12.289 29.078 24.656 1 98 374 SER B CA 1
ATOM 6527 C C . SER B 1 374 ? -10.906 29.594 25.031 1 98 374 SER B C 1
ATOM 6529 O O . SER B 1 374 ? -10.445 29.359 26.156 1 98 374 SER B O 1
ATOM 6531 N N . VAL B 1 375 ? -10.328 30.203 24.094 1 98.25 375 VAL B N 1
ATOM 6532 C CA . VAL B 1 375 ? -9.078 30.922 24.328 1 98.25 375 VAL B CA 1
ATOM 6533 C C . VAL B 1 375 ? -9.305 32.406 24.203 1 98.25 375 VAL B C 1
ATOM 6535 O O . VAL B 1 375 ? -9.766 32.906 23.172 1 98.25 375 VAL B O 1
ATOM 6538 N N . ILE B 1 376 ? -9.016 33.156 25.281 1 98.5 376 ILE B N 1
ATOM 6539 C CA . ILE B 1 376 ? -9.094 34.594 25.281 1 98.5 376 ILE B CA 1
ATOM 6540 C C . ILE B 1 376 ? -7.691 35.188 25.297 1 98.5 376 ILE B C 1
ATOM 6542 O O . ILE B 1 376 ? -6.863 34.844 26.141 1 98.5 376 ILE B O 1
ATOM 6546 N N . GLY B 1 377 ? -7.379 36.094 24.422 1 97.88 377 GLY B N 1
ATOM 6547 C CA . GLY B 1 377 ? -6.051 36.656 24.234 1 97.88 377 GLY B CA 1
ATOM 6548 C C . GLY B 1 377 ? -5.676 37.656 25.297 1 97.88 377 GLY B C 1
ATOM 6549 O O . GLY B 1 377 ? -6.254 37.656 26.375 1 97.88 377 GLY B O 1
ATOM 6550 N N . LYS B 1 378 ? -4.672 38.469 24.969 1 97.12 378 LYS B N 1
ATOM 6551 C CA . LYS B 1 378 ? -4.137 39.469 25.891 1 97.12 378 LYS B CA 1
ATOM 6552 C C . LYS B 1 378 ? -4.859 40.781 25.719 1 97.12 378 LYS B C 1
ATOM 6554 O O . LYS B 1 378 ? -5.328 41.125 24.625 1 97.12 378 LYS B O 1
ATOM 6559 N N . ASP B 1 379 ? -4.961 41.5 26.797 1 97.94 379 ASP B N 1
ATOM 6560 C CA . ASP B 1 379 ? -5.43 42.875 26.797 1 97.94 379 ASP B CA 1
ATOM 6561 C C . ASP B 1 379 ? -6.867 42.969 26.297 1 97.94 379 ASP B C 1
ATOM 6563 O O . ASP B 1 379 ? -7.211 43.906 25.547 1 97.94 379 ASP B O 1
ATOM 6567 N N . CYS B 1 380 ? -7.602 41.938 26.656 1 98.5 380 CYS B N 1
ATOM 6568 C CA . CYS B 1 380 ? -9.016 41.969 26.297 1 98.5 380 CYS B CA 1
ATOM 6569 C C . CYS B 1 380 ? -9.844 42.594 27.406 1 98.5 380 CYS B C 1
ATOM 6571 O O . CYS B 1 380 ? -9.406 42.656 28.562 1 98.5 380 CYS B O 1
ATOM 6573 N N . GLU B 1 381 ? -10.961 43.156 27 1 98.69 381 GLU B N 1
ATOM 6574 C CA . GLU B 1 381 ? -11.953 43.719 27.922 1 98.69 381 GLU B CA 1
ATOM 6575 C C . GLU B 1 381 ? -13.312 43.062 27.719 1 98.69 381 GLU B C 1
ATOM 6577 O O . GLU B 1 381 ? -14 43.312 26.734 1 98.69 381 GLU B O 1
ATOM 6582 N N . ILE B 1 382 ? -13.703 42.281 28.75 1 98.56 382 ILE B N 1
ATOM 6583 C CA . ILE B 1 382 ? -14.977 41.562 28.672 1 98.56 382 ILE B CA 1
ATOM 6584 C C . ILE B 1 382 ? -15.961 42.125 29.672 1 98.56 382 ILE B C 1
ATOM 6586 O O . ILE B 1 382 ? -15.695 42.188 30.875 1 98.56 382 ILE B O 1
ATOM 6590 N N . GLY B 1 383 ? -17.078 42.594 29.234 1 97.94 383 GLY B N 1
ATOM 6591 C CA . GLY B 1 383 ? -18.094 43.25 30.047 1 97.94 383 GLY B CA 1
ATOM 6592 C C . GLY B 1 383 ? -18.797 42.281 31 1 97.94 383 GLY B C 1
ATOM 6593 O O . GLY B 1 383 ? -18.25 41.25 31.375 1 97.94 383 GLY B O 1
ATOM 6594 N N . THR B 1 384 ? -20.031 42.75 31.438 1 97.69 384 THR B N 1
ATOM 6595 C CA . THR B 1 384 ? -20.828 41.969 32.406 1 97.69 384 THR B CA 1
ATOM 6596 C C . THR B 1 384 ? -21.812 41.094 31.672 1 97.69 384 THR B C 1
ATOM 6598 O O . THR B 1 384 ? -22.281 41.406 30.578 1 97.69 384 THR B O 1
ATOM 6601 N N . LEU B 1 385 ? -22.125 39.938 32.25 1 97.44 385 LEU B N 1
ATOM 6602 C CA . LEU B 1 385 ? -23.156 39.031 31.766 1 97.44 385 LEU B CA 1
ATOM 6603 C C . LEU B 1 385 ? -22.828 38.562 30.344 1 97.44 385 LEU B C 1
ATOM 6605 O O . LEU B 1 385 ? -23.672 38.625 29.453 1 97.44 385 LEU B O 1
ATOM 6609 N N . VAL B 1 386 ? -21.531 38.156 30.172 1 98.25 386 VAL B N 1
ATOM 6610 C CA . VAL B 1 386 ? -21.078 37.719 28.859 1 98.25 386 VAL B CA 1
ATOM 6611 C C . VAL B 1 386 ? -20.891 36.188 28.875 1 98.25 386 VAL B C 1
ATOM 6613 O O . VAL B 1 386 ? -20.422 35.625 29.859 1 98.25 386 VAL B O 1
ATOM 6616 N N . ARG B 1 387 ? -21.312 35.531 27.844 1 98.56 387 ARG B N 1
ATOM 6617 C CA . ARG B 1 387 ? -21.109 34.094 27.656 1 98.56 387 ARG B CA 1
ATOM 6618 C C . ARG B 1 387 ? -20.281 33.812 26.406 1 98.56 387 ARG B C 1
ATOM 6620 O O . ARG B 1 387 ? -20.656 34.219 25.297 1 98.56 387 ARG B O 1
ATOM 6627 N N . ILE B 1 388 ? -19.156 33.125 26.562 1 98.38 388 ILE B N 1
ATOM 6628 C CA . ILE B 1 388 ? -18.266 32.781 25.469 1 98.38 388 ILE B CA 1
ATOM 6629 C C . ILE B 1 388 ? -18.031 31.25 25.469 1 98.38 388 ILE B C 1
ATOM 6631 O O . ILE B 1 388 ? -17.547 30.688 26.453 1 98.38 388 ILE B O 1
ATOM 6635 N N . SER B 1 389 ? -18.422 30.609 24.391 1 98.12 389 SER B N 1
ATOM 6636 C CA . SER B 1 389 ? -18.25 29.172 24.328 1 98.12 389 SER B CA 1
ATOM 6637 C C . SER B 1 389 ? -17.656 28.75 22.984 1 98.12 389 SER B C 1
ATOM 6639 O O . SER B 1 389 ? -18.141 29.156 21.922 1 98.12 389 SER B O 1
ATOM 6641 N N . ASN B 1 390 ? -16.609 27.922 23.031 1 96.75 390 ASN B N 1
ATOM 6642 C CA . ASN B 1 390 ? -16 27.344 21.844 1 96.75 390 ASN B CA 1
ATOM 6643 C C . ASN B 1 390 ? -15.484 28.422 20.906 1 96.75 390 ASN B C 1
ATOM 6645 O O . ASN B 1 390 ? -15.789 28.422 19.703 1 96.75 390 ASN B O 1
ATOM 6649 N N . CYS B 1 391 ? -14.742 29.438 21.484 1 97.88 391 CYS B N 1
ATOM 6650 C CA . CYS B 1 391 ? -14.305 30.562 20.688 1 97.88 391 CYS B CA 1
ATOM 6651 C C . CYS B 1 391 ? -12.797 30.75 20.781 1 97.88 391 CYS B C 1
ATOM 6653 O O . CYS B 1 391 ? -12.164 30.281 21.719 1 97.88 391 CYS B O 1
ATOM 6655 N N . VAL B 1 392 ? -12.312 31.312 19.766 1 98.12 392 VAL B N 1
ATOM 6656 C CA . VAL B 1 392 ? -10.961 31.859 19.781 1 98.12 392 VAL B CA 1
ATOM 6657 C C . VAL B 1 392 ? -11.016 33.375 19.703 1 98.12 392 VAL B C 1
ATOM 6659 O O . VAL B 1 392 ? -11.414 33.938 18.688 1 98.12 392 VAL B O 1
ATOM 6662 N N . VAL B 1 393 ? -10.656 34.031 20.797 1 98.31 393 VAL B N 1
ATOM 6663 C CA . VAL B 1 393 ? -10.641 35.5 20.875 1 98.31 393 VAL B CA 1
ATOM 6664 C C . VAL B 1 393 ? -9.203 36 20.938 1 98.31 393 VAL B C 1
ATOM 6666 O O . VAL B 1 393 ? -8.477 35.688 21.891 1 98.31 393 VAL B O 1
ATOM 6669 N N . MET B 1 394 ? -8.766 36.781 19.969 1 97.38 394 MET B N 1
ATOM 6670 C CA . MET B 1 394 ? -7.383 37.25 19.891 1 97.38 394 MET B CA 1
ATOM 6671 C C . MET B 1 394 ? -7.156 38.438 20.812 1 97.38 394 MET B C 1
ATOM 6673 O O . MET B 1 394 ? -7.922 38.656 21.75 1 97.38 394 MET B O 1
ATOM 6677 N N . ASP B 1 395 ? -6.062 39.125 20.609 1 96.75 395 ASP B N 1
ATOM 6678 C CA . ASP B 1 395 ? -5.625 40.156 21.547 1 96.75 395 ASP B CA 1
ATOM 6679 C C . ASP B 1 395 ? -6.43 41.438 21.344 1 96.75 395 ASP B C 1
ATOM 6681 O O . ASP B 1 395 ? -6.902 41.719 20.25 1 96.75 395 ASP B O 1
ATOM 6685 N N . ARG B 1 396 ? -6.645 42.156 22.438 1 97.81 396 ARG B N 1
ATOM 6686 C CA . ARG B 1 396 ? -7.152 43.5 22.438 1 97.81 396 ARG B CA 1
ATOM 6687 C C . ARG B 1 396 ? -8.578 43.562 21.891 1 97.81 396 ARG B C 1
ATOM 6689 O O . ARG B 1 396 ? -8.938 44.469 21.156 1 97.81 396 ARG B O 1
ATOM 6696 N N . VAL B 1 397 ? -9.273 42.531 22.188 1 98.25 397 VAL B N 1
ATOM 6697 C CA . VAL B 1 397 ? -10.68 42.5 21.797 1 98.25 397 VAL B CA 1
ATOM 6698 C C . VAL B 1 397 ? -11.547 43.062 22.906 1 98.25 397 VAL B C 1
ATOM 6700 O O . VAL B 1 397 ? -11.258 42.844 24.094 1 98.25 397 VAL B O 1
ATOM 6703 N N . LYS B 1 398 ? -12.547 43.781 22.531 1 98.81 398 LYS B N 1
ATOM 6704 C CA . LYS B 1 398 ? -13.508 44.344 23.484 1 98.81 398 LYS B CA 1
ATOM 6705 C C . LYS B 1 398 ? -14.891 43.719 23.281 1 98.81 398 LYS B C 1
ATOM 6707 O O . LYS B 1 398 ? -15.477 43.812 22.203 1 98.81 398 LYS B O 1
ATOM 6712 N N . ILE B 1 399 ? -15.391 43.031 24.266 1 98.75 399 ILE B N 1
ATOM 6713 C CA . ILE B 1 399 ? -16.719 42.438 24.234 1 98.75 399 ILE B CA 1
ATOM 6714 C C . ILE B 1 399 ? -17.609 43.125 25.266 1 98.75 399 ILE B C 1
ATOM 6716 O O . ILE B 1 399 ? -17.344 43.094 26.469 1 98.75 399 ILE B O 1
ATOM 6720 N N . SER B 1 400 ? -18.672 43.75 24.859 1 98.44 400 SER B N 1
ATOM 6721 C CA . SER B 1 400 ? -19.516 44.594 25.703 1 98.44 400 SER B CA 1
ATOM 6722 C C . SER B 1 400 ? -20.484 43.719 26.516 1 98.44 400 SER B C 1
ATOM 6724 O O . SER B 1 400 ? -20.438 42.5 26.469 1 98.44 400 SER B O 1
ATOM 6726 N N . ASP B 1 401 ? -21.391 44.469 27.281 1 98.19 401 ASP B N 1
ATOM 6727 C CA . ASP B 1 401 ? -22.266 43.812 28.25 1 98.19 401 ASP B CA 1
ATOM 6728 C C . ASP B 1 401 ? -23.328 42.969 27.547 1 98.19 401 ASP B C 1
ATOM 6730 O O . ASP B 1 401 ? -23.859 43.375 26.516 1 98.19 401 ASP B O 1
ATOM 6734 N N . GLY B 1 402 ? -23.516 41.844 28.078 1 98.06 402 GLY B N 1
ATOM 6735 C CA . GLY B 1 402 ? -24.656 41.031 27.672 1 98.06 402 GLY B CA 1
ATOM 6736 C C . GLY B 1 402 ? -24.453 40.312 26.359 1 98.06 402 GLY B C 1
ATOM 6737 O O . GLY B 1 402 ? -25.406 39.969 25.656 1 98.06 402 GLY B O 1
ATOM 6738 N N . VAL B 1 403 ? -23.266 40.094 25.953 1 98.38 403 VAL B N 1
ATOM 6739 C CA . VAL B 1 403 ? -22.969 39.5 24.672 1 98.38 403 VAL B CA 1
ATOM 6740 C C . VAL B 1 403 ? -22.891 37.969 24.828 1 98.38 403 VAL B C 1
ATOM 6742 O O . VAL B 1 403 ? -22.406 37.469 25.859 1 98.38 403 VAL B O 1
ATOM 6745 N N . ASN B 1 404 ? -23.453 37.25 23.906 1 98.5 404 ASN B N 1
ATOM 6746 C CA . ASN B 1 404 ? -23.359 35.781 23.828 1 98.5 404 ASN B CA 1
ATOM 6747 C C . ASN B 1 404 ? -22.672 35.344 22.531 1 98.5 404 ASN B C 1
ATOM 6749 O O . ASN B 1 404 ? -23.203 35.562 21.438 1 98.5 404 ASN B O 1
ATOM 6753 N N . ILE B 1 405 ? -21.531 34.688 22.656 1 98.06 405 ILE B N 1
ATOM 6754 C CA . ILE B 1 405 ? -20.75 34.281 21.484 1 98.06 405 ILE B CA 1
ATOM 6755 C C . ILE B 1 405 ? -20.484 32.781 21.547 1 98.06 405 ILE B C 1
ATOM 6757 O O . ILE B 1 405 ? -20.016 32.281 22.562 1 98.06 405 ILE B O 1
ATOM 6761 N N . GLN B 1 406 ? -20.766 32.094 20.453 1 97.75 406 GLN B N 1
ATOM 6762 C CA . GLN B 1 406 ? -20.547 30.641 20.375 1 97.75 406 GLN B CA 1
ATOM 6763 C C . GLN B 1 406 ? -19.891 30.25 19.047 1 97.75 406 GLN B C 1
ATOM 6765 O O . GLN B 1 406 ? -20.375 30.594 17.984 1 97.75 406 GLN B O 1
ATOM 6770 N N . GLY B 1 407 ? -18.797 29.531 19.109 1 96.31 407 GLY B N 1
ATOM 6771 C CA . GLY B 1 407 ? -18.141 28.984 17.938 1 96.31 407 GLY B CA 1
ATOM 6772 C C . GLY B 1 407 ? -17.562 30.047 17.016 1 96.31 407 GLY B C 1
ATOM 6773 O O . GLY B 1 407 ? -17.641 29.922 15.797 1 96.31 407 GLY B O 1
ATOM 6774 N N . CYS B 1 408 ? -17.016 31.109 17.562 1 97.06 408 CYS B N 1
ATOM 6775 C CA . CYS B 1 408 ? -16.562 32.25 16.75 1 97.06 408 CYS B CA 1
ATOM 6776 C C . CYS B 1 408 ? -15.047 32.375 16.812 1 97.06 408 CYS B C 1
ATOM 6778 O O . CYS B 1 408 ? -14.406 31.859 17.734 1 97.06 408 CYS B O 1
ATOM 6780 N N . VAL B 1 409 ? -14.578 32.938 15.789 1 97.12 409 VAL B N 1
ATOM 6781 C CA . VAL B 1 409 ? -13.211 33.438 15.789 1 97.12 409 VAL B CA 1
ATOM 6782 C C . VAL B 1 409 ? -13.227 34.969 15.711 1 97.12 409 VAL B C 1
ATOM 6784 O O . VAL B 1 409 ? -13.758 35.531 14.758 1 97.12 409 VAL B O 1
ATOM 6787 N N . ILE B 1 410 ? -12.734 35.562 16.766 1 97.44 410 ILE B N 1
ATOM 6788 C CA . ILE B 1 410 ? -12.711 37.031 16.844 1 97.44 410 ILE B CA 1
ATOM 6789 C C . ILE B 1 410 ? -11.273 37.531 16.766 1 97.44 410 ILE B C 1
ATOM 6791 O O . ILE B 1 410 ? -10.477 37.312 17.688 1 97.44 410 ILE B O 1
ATOM 6795 N N . CYS B 1 411 ? -10.938 38.281 15.727 1 96.44 411 CYS B N 1
ATOM 6796 C CA . CYS B 1 411 ? -9.562 38.688 15.477 1 96.44 411 CYS B CA 1
ATOM 6797 C C . CYS B 1 411 ? -9.188 39.906 16.328 1 96.44 411 CYS B C 1
ATOM 6799 O O . CYS B 1 411 ? -10.039 40.438 17.047 1 96.44 411 CYS B O 1
ATOM 6801 N N . GLU B 1 412 ? -7.977 40.219 16.234 1 96.19 412 GLU B N 1
ATOM 6802 C CA . GLU B 1 412 ? -7.371 41.219 17.094 1 96.19 412 GLU B CA 1
ATOM 6803 C C . GLU B 1 412 ? -8.07 42.562 16.969 1 96.19 412 GLU B C 1
ATOM 6805 O O . GLU B 1 412 ? -8.352 43 15.852 1 96.19 412 GLU B O 1
ATOM 6810 N N . GLY B 1 413 ? -8.391 43.156 18.047 1 96.12 413 GLY B N 1
ATOM 6811 C CA . GLY B 1 413 ? -8.859 44.531 18.078 1 96.12 413 GLY B CA 1
ATOM 6812 C C . GLY B 1 413 ? -10.336 44.656 17.766 1 96.12 413 GLY B C 1
ATOM 6813 O O . GLY B 1 413 ? -10.867 45.781 17.719 1 96.12 413 GLY B O 1
ATOM 6814 N N . ALA B 1 414 ? -11.008 43.625 17.578 1 96.75 414 ALA B N 1
ATOM 6815 C CA . ALA B 1 414 ? -12.43 43.688 17.266 1 96.75 414 ALA B CA 1
ATOM 6816 C C . ALA B 1 414 ? -13.242 44.188 18.469 1 96.75 414 ALA B C 1
ATOM 6818 O O . ALA B 1 414 ? -12.805 44.031 19.609 1 96.75 414 ALA B O 1
ATOM 6819 N N . ILE B 1 415 ? -14.383 44.75 18.172 1 98.5 415 ILE B N 1
ATOM 6820 C CA . ILE B 1 415 ? -15.297 45.25 19.203 1 98.5 415 ILE B CA 1
ATOM 6821 C C . ILE B 1 415 ? -16.688 44.656 18.984 1 98.5 415 ILE B C 1
ATOM 6823 O O . ILE B 1 415 ? -17.266 44.812 17.906 1 98.5 415 ILE B O 1
ATOM 6827 N N . ILE B 1 416 ? -17.203 44 20 1 98.62 416 ILE B N 1
ATOM 6828 C CA . ILE B 1 416 ? -18.531 43.406 19.906 1 98.62 416 ILE B CA 1
ATOM 6829 C C . ILE B 1 416 ? -19.516 44.25 20.734 1 98.62 416 ILE B C 1
ATOM 6831 O O . ILE B 1 416 ? -19.359 44.375 21.953 1 98.62 416 ILE B O 1
ATOM 6835 N N . GLY B 1 417 ? -20.531 44.719 20.125 1 98.12 417 GLY B N 1
ATOM 6836 C CA . GLY B 1 417 ? -21.5 45.594 20.766 1 98.12 417 GLY B CA 1
ATOM 6837 C C . GLY B 1 417 ? -22.359 44.875 21.797 1 98.12 417 GLY B C 1
ATOM 6838 O O . GLY B 1 417 ? -22.516 43.656 21.75 1 98.12 417 GLY B O 1
ATOM 6839 N N . GLU B 1 418 ? -23 45.75 22.641 1 98 418 GLU B N 1
ATOM 6840 C CA . GLU B 1 418 ? -23.75 45.219 23.766 1 98 418 GLU B CA 1
ATOM 6841 C C . GLU B 1 418 ? -24.953 44.375 23.297 1 98 418 GLU B C 1
ATOM 6843 O O . GLU B 1 418 ? -25.562 44.688 22.281 1 98 418 GLU B O 1
ATOM 6848 N N . LYS B 1 419 ? -25.219 43.312 23.953 1 97.94 419 LYS B N 1
ATOM 6849 C CA . LYS B 1 419 ? -26.391 42.469 23.797 1 97.94 419 LYS B CA 1
ATOM 6850 C C . LYS B 1 419 ? -26.406 41.781 22.422 1 97.94 419 LYS B C 1
ATOM 6852 O O . LYS B 1 419 ? -27.469 41.469 21.891 1 97.94 419 LYS B O 1
ATOM 6857 N N . SER B 1 420 ? -25.25 41.594 21.844 1 98.06 420 SER B N 1
ATOM 6858 C CA . SER B 1 420 ? -25.141 40.875 20.562 1 98.06 420 SER B CA 1
ATOM 6859 C C . SER B 1 420 ? -25.078 39.375 20.766 1 98.06 420 SER B C 1
ATOM 6861 O O . SER B 1 420 ? -24.641 38.906 21.812 1 98.06 420 SER B O 1
ATOM 6863 N N . GLU B 1 421 ? -25.625 38.656 19.781 1 98.38 421 GLU B N 1
ATOM 6864 C CA . GLU B 1 421 ? -25.562 37.219 19.719 1 98.38 421 GLU B CA 1
ATOM 6865 C C . GLU B 1 421 ? -24.875 36.719 18.453 1 98.38 421 GLU B C 1
ATOM 6867 O O . GLU B 1 421 ? -25.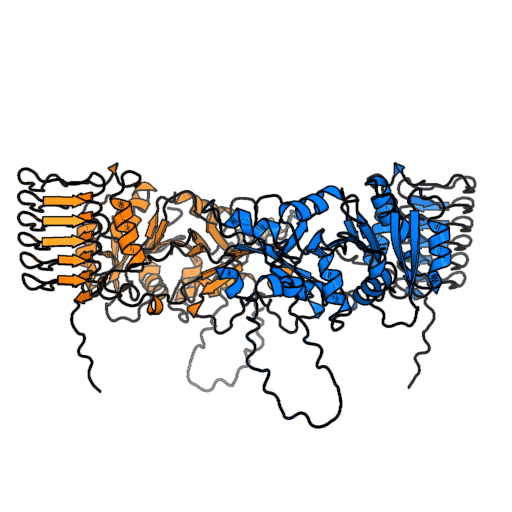391 36.906 17.344 1 98.38 421 GLU B O 1
ATOM 6872 N N . LEU B 1 422 ? -23.703 36.125 18.641 1 97.81 422 LEU B N 1
ATOM 6873 C CA . LEU B 1 422 ? -22.922 35.656 17.5 1 97.81 422 LEU B CA 1
ATOM 6874 C C . LEU B 1 422 ? -22.734 34.125 17.562 1 97.81 422 LEU B C 1
ATOM 6876 O O . LEU B 1 422 ? -22.312 33.594 18.578 1 97.81 422 LEU B O 1
ATOM 6880 N N . LYS B 1 423 ? -23.125 33.469 16.5 1 96.69 423 LYS B N 1
ATOM 6881 C CA . LYS B 1 423 ? -22.938 32.031 16.406 1 96.69 423 LYS B CA 1
ATOM 6882 C C . LYS B 1 423 ? -22.188 31.656 15.133 1 96.69 423 LYS B C 1
ATOM 6884 O O . LYS B 1 423 ? -22.625 31.984 14.023 1 96.69 423 LYS B O 1
ATOM 6889 N N . ASP B 1 424 ? -21.031 31 15.297 1 95.31 424 ASP B N 1
ATOM 6890 C CA . ASP B 1 424 ? -20.234 30.5 14.18 1 95.31 424 ASP B CA 1
ATOM 6891 C C . ASP B 1 424 ? -19.859 31.641 13.234 1 95.31 424 ASP B C 1
ATOM 6893 O O . ASP B 1 424 ? -20.031 31.516 12.016 1 95.31 424 ASP B O 1
ATOM 6897 N N . CYS B 1 425 ? -19.359 32.688 13.789 1 95.88 425 CYS B N 1
ATOM 6898 C CA . CYS B 1 425 ? -18.984 33.844 13 1 95.88 425 CYS B CA 1
ATOM 6899 C C . CYS B 1 425 ? -17.484 34.062 13 1 95.88 425 CYS B C 1
ATOM 6901 O O . CYS B 1 425 ? -16.781 33.594 13.914 1 95.88 425 CYS B O 1
ATOM 6903 N N . PHE B 1 426 ? -17.047 34.594 11.945 1 95.69 426 PHE B N 1
ATOM 6904 C CA . PHE B 1 426 ? -15.68 35.094 11.836 1 95.69 426 PHE B CA 1
ATOM 6905 C C . PHE B 1 426 ? -15.648 36.625 11.828 1 95.69 426 PHE B C 1
ATOM 6907 O O . PHE B 1 426 ? -16.188 37.25 10.914 1 95.69 426 PHE B O 1
ATOM 6914 N N . ILE B 1 427 ? -15.102 37.219 12.906 1 96.12 427 ILE B N 1
ATOM 6915 C CA . ILE B 1 427 ? -15 38.656 13.008 1 96.12 427 ILE B CA 1
ATOM 6916 C C . ILE B 1 427 ? -13.57 39.094 12.719 1 96.12 427 ILE B C 1
ATOM 6918 O O . ILE B 1 427 ? -12.648 38.812 13.492 1 96.12 427 ILE B O 1
ATOM 6922 N N . GLY B 1 428 ? -13.344 39.875 11.711 1 94.06 428 GLY B N 1
ATOM 6923 C CA . GLY B 1 428 ? -12.023 40.219 11.219 1 94.06 428 GLY B CA 1
ATOM 6924 C C . GLY B 1 428 ? -11.32 41.25 12.086 1 94.06 428 GLY B C 1
ATOM 6925 O O . GLY B 1 428 ? -11.867 41.688 13.117 1 94.06 428 GLY B O 1
ATOM 6926 N N . TYR B 1 429 ? -10.148 41.625 11.672 1 93.5 429 TYR B N 1
ATOM 6927 C CA . TYR B 1 429 ? -9.258 42.531 12.375 1 93.5 429 TYR B CA 1
ATOM 6928 C C . TYR B 1 429 ? -9.914 43.906 12.586 1 93.5 429 TYR B C 1
ATOM 6930 O O . TYR B 1 429 ? -10.383 44.531 11.625 1 93.5 429 TYR B O 1
ATOM 6938 N N . GLN B 1 430 ? -10.062 44.344 13.766 1 94.44 430 GLN B N 1
ATOM 6939 C CA . GLN B 1 430 ? -10.531 45.656 14.18 1 94.44 430 GLN B CA 1
ATOM 6940 C C . GLN B 1 430 ? -11.945 45.906 13.68 1 94.44 430 GLN B C 1
ATOM 6942 O O . GLN B 1 430 ? -12.328 47.062 13.453 1 94.44 430 GLN B O 1
ATOM 6947 N N . LYS B 1 431 ? -12.656 44.875 13.484 1 94.5 431 LYS B N 1
ATOM 6948 C CA . LYS B 1 431 ? -14.039 45.031 13.047 1 94.5 431 LYS B CA 1
ATOM 6949 C C . LYS B 1 431 ? -14.953 45.344 14.234 1 94.5 431 LYS B C 1
ATOM 6951 O O . LYS B 1 431 ? -14.703 44.875 15.344 1 94.5 431 LYS B O 1
ATOM 6956 N N . ILE B 1 432 ? -16.016 46.062 13.898 1 96.94 432 ILE B N 1
ATOM 6957 C CA . ILE B 1 432 ? -16.969 46.438 14.93 1 96.94 432 ILE B CA 1
ATOM 6958 C C . ILE B 1 432 ? -18.328 45.812 14.633 1 96.94 432 ILE B C 1
ATOM 6960 O O . ILE B 1 432 ? -18.875 46 13.547 1 96.94 432 ILE B O 1
ATOM 6964 N N . VAL B 1 433 ? -18.797 45.094 15.57 1 97.5 433 VAL B N 1
ATOM 6965 C CA . VAL B 1 433 ? -20.141 44.531 15.508 1 97.5 433 VAL B CA 1
ATOM 6966 C C . VAL B 1 433 ? -21.109 45.469 16.25 1 97.5 433 VAL B C 1
ATOM 6968 O O . VAL B 1 433 ? -20.906 45.75 17.438 1 97.5 433 VAL B O 1
ATOM 6971 N N . GLU B 1 434 ? -22.125 45.906 15.594 1 96.88 434 GLU B N 1
ATOM 6972 C CA . GLU B 1 434 ? -23.078 46.844 16.172 1 96.88 434 GLU B CA 1
ATOM 6973 C C . GLU B 1 434 ? -23.844 46.188 17.328 1 96.88 434 GLU B C 1
ATOM 6975 O O . GLU B 1 434 ? -24.016 44.969 17.359 1 96.88 434 GLU B O 1
ATOM 6980 N N . PRO B 1 435 ? -24.297 47.094 18.266 1 97.5 435 PRO B N 1
ATOM 6981 C CA . PRO B 1 435 ? -25.047 46.562 19.406 1 97.5 435 PRO B C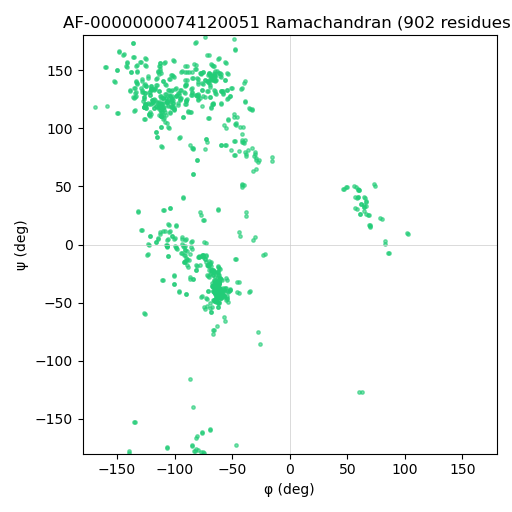A 1
ATOM 6982 C C . PRO B 1 435 ? -26.312 45.812 18.969 1 97.5 435 PRO B C 1
ATOM 6984 O O . PRO B 1 435 ? -26.906 46.156 17.938 1 97.5 435 PRO B O 1
ATOM 6987 N N . ALA B 1 436 ? -26.656 44.875 19.641 1 97.25 436 ALA B N 1
ATOM 6988 C CA . ALA B 1 436 ? -27.891 44.125 19.469 1 97.25 436 ALA B CA 1
ATOM 6989 C C . ALA B 1 436 ? -27.906 43.406 18.125 1 97.25 436 ALA B C 1
ATOM 6991 O O . ALA B 1 436 ? -28.953 43.219 17.516 1 97.25 436 ALA B O 1
ATOM 6992 N N . SER B 1 437 ? -26.703 43 17.672 1 96.69 437 SER B N 1
ATOM 6993 C CA . SER B 1 437 ? -26.609 42.25 16.422 1 96.69 437 SER B CA 1
ATOM 6994 C C . SER B 1 437 ? -26.812 40.781 16.656 1 96.69 437 SER B C 1
ATOM 6996 O O . SER B 1 437 ? -26.344 40.219 17.641 1 96.69 437 SER B O 1
ATOM 6998 N N . LYS B 1 438 ? -27.609 40.156 15.852 1 97.31 438 LYS B N 1
ATOM 6999 C CA . LYS B 1 438 ? -27.781 38.688 15.82 1 97.31 438 LYS B CA 1
ATOM 7000 C C . LYS B 1 438 ? -27.219 38.094 14.531 1 97.31 438 LYS B C 1
ATOM 7002 O O . LYS B 1 438 ? -27.875 38.125 13.492 1 97.31 438 LYS B O 1
ATOM 7007 N N . LEU B 1 439 ? -26.031 37.531 14.625 1 95.62 439 LEU B N 1
ATOM 7008 C CA . LEU B 1 439 ? -25.328 37.031 13.445 1 95.62 439 LEU B CA 1
ATOM 7009 C C . LEU B 1 439 ? -25.047 35.531 13.57 1 95.62 439 LEU B C 1
ATOM 7011 O O . LEU B 1 439 ? -24.75 35.031 14.656 1 95.62 439 LEU B O 1
ATOM 7015 N N . SER B 1 440 ? -25.266 34.812 12.508 1 94.44 440 SER B N 1
ATOM 7016 C CA . SER B 1 440 ? -24.969 33.406 12.422 1 94.44 440 SER B CA 1
ATOM 7017 C C . SER B 1 440 ? -24.266 33.062 11.117 1 94.44 440 SER B C 1
ATOM 7019 O O . SER B 1 440 ? -24.719 33.438 10.039 1 94.44 440 SER B O 1
ATOM 7021 N N . LYS B 1 441 ? -23.156 32.406 11.211 1 92.38 441 LYS B N 1
ATOM 7022 C CA . LYS B 1 441 ? -22.391 31.906 10.07 1 92.38 441 LYS B CA 1
ATOM 7023 C C . LYS B 1 441 ? -22 33.062 9.133 1 92.38 441 LYS B C 1
ATOM 7025 O O . LYS B 1 441 ? -22.109 32.938 7.914 1 92.38 441 LYS B O 1
ATOM 7030 N N . GLU B 1 442 ? -21.641 34.156 9.789 1 92.25 442 GLU B N 1
ATOM 7031 C CA . GLU B 1 442 ? -21.25 35.312 9.008 1 92.25 442 GLU B CA 1
ATOM 7032 C C . GLU B 1 442 ? -19.766 35.625 9.164 1 92.25 442 GLU B C 1
ATOM 7034 O O . GLU B 1 442 ? -19.188 35.344 10.219 1 92.25 442 GLU B O 1
ATOM 7039 N N . SER B 1 443 ? -19.219 36.125 8.109 1 91.56 443 SER B N 1
ATOM 7040 C CA . SER B 1 443 ? -17.844 36.625 8.125 1 91.56 443 SER B CA 1
ATOM 7041 C C . SER B 1 443 ? -17.812 38.125 7.957 1 91.56 443 SER B C 1
ATOM 7043 O O . SER B 1 443 ? -18.234 38.656 6.93 1 91.56 443 SER B O 1
ATOM 7045 N N . LEU B 1 444 ? -17.453 38.812 9.008 1 91.31 444 LEU B N 1
ATOM 7046 C CA . LEU B 1 444 ? -17.312 40.25 8.945 1 91.31 444 LEU B CA 1
ATOM 7047 C C . LEU B 1 444 ? -15.867 40.656 8.703 1 91.31 444 LEU B C 1
ATOM 7049 O O . LEU B 1 444 ? -15.062 40.688 9.641 1 91.31 444 LEU B O 1
ATOM 7053 N N . VAL B 1 445 ? -15.477 40.812 7.461 1 87.31 445 VAL B N 1
ATOM 7054 C CA . VAL B 1 445 ? -14.109 41.156 7.086 1 87.31 445 VAL B CA 1
ATOM 7055 C C . VAL B 1 445 ? -14.086 42.406 6.227 1 87.31 445 VAL B C 1
ATOM 7057 O O . VAL B 1 445 ? -15.141 42.906 5.836 1 87.31 445 VAL B O 1
ATOM 7060 N N . GLU B 1 446 ? -13.008 43.188 6.047 1 70.31 446 GLU B N 1
ATOM 7061 C CA . GLU B 1 446 ? -12.898 44.344 5.188 1 70.31 446 GLU B CA 1
ATOM 7062 C C . GLU B 1 446 ? -13.266 44.031 3.744 1 70.31 446 GLU B C 1
ATOM 7064 O O . GLU B 1 446 ? -12.984 42.906 3.264 1 70.31 446 GLU B O 1
ATOM 7069 N N . SER B 1 447 ? -14.5 44.375 3.311 1 53.41 447 SER B N 1
ATOM 7070 C CA . SER B 1 447 ? -14.898 44.25 1.913 1 53.41 447 SER B CA 1
ATOM 7071 C C . SER B 1 447 ? -13.711 44.438 0.981 1 53.41 447 SER B C 1
ATOM 7073 O O . SER B 1 447 ? -13.016 45.469 1.071 1 53.41 447 SER B O 1
ATOM 7075 N N . SER B 1 448 ? -12.898 43.688 0.705 1 44 448 SER B N 1
ATOM 7076 C CA . SER B 1 448 ? -12.211 44.031 -0.53 1 44 448 SER B CA 1
ATOM 7077 C C . SER B 1 448 ? -13.172 44.688 -1.53 1 44 448 SER B C 1
ATOM 7079 O O . SER B 1 448 ? -14.328 44.25 -1.638 1 44 448 SER B O 1
ATOM 7081 N N . ALA B 1 449 ? -13.016 46 -1.977 1 34.56 449 ALA B N 1
ATOM 7082 C CA . ALA B 1 449 ? -13.664 46.562 -3.152 1 34.56 449 ALA B CA 1
ATOM 7083 C C . ALA B 1 449 ? -13.898 45.5 -4.227 1 34.56 449 ALA B C 1
ATOM 7085 O O . ALA B 1 449 ? -12.945 44.969 -4.793 1 34.56 449 ALA B O 1
ATOM 7086 N N . MET B 1 450 ? -14.797 44.625 -4.195 1 31.75 450 MET B N 1
ATOM 7087 C CA . MET B 1 450 ? -15.203 44.188 -5.523 1 31.75 450 MET B CA 1
ATOM 7088 C C . MET B 1 450 ? -15.023 45.281 -6.551 1 31.75 450 MET B C 1
ATOM 7090 O O . MET B 1 450 ? -15.727 46.281 -6.508 1 31.75 450 MET B O 1
ATOM 7094 N N . MET B 1 451 ? -13.836 45.688 -7.02 1 26.44 451 MET B N 1
ATOM 7095 C CA . MET B 1 451 ? -13.812 46.344 -8.32 1 26.44 451 MET B CA 1
ATOM 7096 C C . MET B 1 451 ? -14.805 45.688 -9.281 1 26.44 451 MET B C 1
ATOM 7098 O O . MET B 1 451 ? -14.703 44.5 -9.562 1 26.44 451 MET B O 1
ATOM 7102 N N . GLU B 1 452 ? -16.031 45.969 -9.156 1 23.89 452 GLU B N 1
ATOM 7103 C CA . GLU B 1 452 ? -16.844 45.969 -10.359 1 23.89 452 GLU B CA 1
ATOM 7104 C C . GLU B 1 452 ? -16.016 46.344 -11.594 1 23.89 452 GLU B C 1
ATOM 7106 O O . GLU B 1 452 ? -15.586 47.469 -11.727 1 23.89 452 GLU B O 1
ATOM 7111 N N . ILE B 1 453 ? -15.023 45.562 -12.016 1 21.05 453 ILE B N 1
ATOM 7112 C CA . ILE B 1 453 ? -15.055 45.688 -13.469 1 21.05 453 ILE B CA 1
ATOM 7113 C C . ILE B 1 453 ? -16.328 45.062 -14.016 1 21.05 453 ILE B C 1
ATOM 7115 O O . ILE B 1 453 ? -16.703 43.938 -13.625 1 21.05 453 ILE B O 1
#

Sequence (906 aa):
MELQAIIMAGGKGSHMGDLTDNTPKALLPVGNKPLIWFPVNMLEKAGFQDVIIVTLNSAKAEVEHCLKNCKIAVKLYGIPDDSETDTVDSLCLIKDDIKSDMLILSCDVITDLPLHKLADVHRLHDSTVSMLFCPSQPLLENLPGVKSKKKAQQKQREFIGMTQVRNFHQRVLFLLNEADLDDELLPVRQALMEIYPRIQVRSDLHDAHTYILKHWVLDYIKQNRTRSSFRSELLPYLVKKQFSKPRNNTAASISQLPDNSGDSKEEFVKDVTSYMNFDDDKIQINDLTLCTQKSQDNISCHGLIYDEGVCFSINSLSSYIEANRYMCRPDSIFYDVLPRVHQSCQLAEKVQVGTDSMVGERTQINEKCSIKRSVIGKDCEIGTLVRISNCVVMDRVKISDGVNIQGCVICEGAIIGEKSELKDCFIGYQKIVEPASKLSKESLVESSAMMEIMELQAIIMAGGKGSHMGDLTDNTPKALLPVGNKPLIWFPVNMLEKAGFQDVIIVTLNSAKAEVEHCLKNCKIAVKLYGIPDDSETDTVDSLCLIKDDIKSDMLILSCDVITDLPLHKLADVHRLHDSTVSMLFCPSQPLLENLPGVKSKKKAQQKQREFIGMTQVRNFHQRVLFLLNEADLDDELLPVRQALMEIYPRIQVRSDLHDAHTYILKHWVLDYIKQNRTRSSFRSELLPYLVKKQFSKPRNNTAASISQLPDNSGDSKEEFVKDVTSYMNFDDDKIQINDLTLCTQKSQDNISCHGLIYDEGVCFSINSLSSYIEANRYMCRPDSIFYDVLPRVHQSCQLAEKVQVGTDSMVGERTQINEKCSIKRSVIGKDCEIGTLVRISNCVVMDRVKISDGVNIQGCVICEGAIIGEKSELKDCFIGYQKIVEPASKLSKESLVESSAMMEI

Foldseek 3Di:
DQAAEEEEQADQLPFAPQQRPPPRQQQRDFLQAGLQVQVLVLCVVLPAQEYEYEYAPVCQVVVCVSCVPPRHHYHYHHDHNPDPFADLNSCLVCLVVDDHWYKYAYSQKHWPDNVVLQVCQCVVQVAQKEFEKEFDDDFDQQAFAADDSPPPPPQAWKKWKWADDPDRWTWTQAIDGRNPDPDPDDDDDPVVCVVRVGMDIDRRMDTLRIMIHGSLVNVLCNLPVPDRYVPPPVVRVLSNQQPDDQPPPDPPVPPCPDPDDDPPPPSPSDDSLVSQPPPPVVVVVVPPDPDDPPSPSGNTYIYDYDHPIDIARPSYSRSSLVSNLLSLDPPRPCLVVRDQEDPQEAEEPCEAADSSERAEHNEYAYEQEYAESEYAYECEYHEYCEYHYSEYHYYQEYEYAQEYEYLEYADYQEYEAHNEYEESHYHGHNHYHYHNHYDYSRYHHPPPPPPPD/DQAAEEEEQADQLPFAPQQRVPPRQQQRDFLQAGLQVQVLVLCVVLPAQEYEYEYAPVCQVVVCVSCVPPRHHYHYHHDHNPDPFADLNSCLVCLVVGDHWYKYAYSQKHWPDNVVLQVCQCVVQVAQKEFEKEFDDDFDQQAFAADDSPPPPPQAWKKWKWADDPDRKTWTQAIDGRNPDPDPDDDDDPVVCVVRVGMDIDRRMDTLRIMIHGSLVNVLCNLPVPDRYVPPPVVRVLSNQQPDDQPPPDPPVPPCPDPDDDPPPPRPSDDSLVSQPPPPVVVVVVPPDPDDPPSPSGNTYIYGYDHPIDIARPSYSRSSLVSNLLCLDPPRPCLVVRDQEDPQEAEEPCEAADSSHRAEHNEYAYEQEYAESEYAYECEYHEYNEYHYSEYHYYQEYEYAQEYEYLEYADYQEYEAHNEYEESHYHGHNHYHYHPHYYYSRYHDPPPPPPPD

Nearest PDB structures (foldseek):
  6jlz-assembly1_E  TM=8.680E-01  e=2.677E-30  Schizosaccharomyces pombe 972h-
  8tqo-assembly1_I  TM=8.997E-01  e=1.844E-28  Homo sapiens
  6o85-assembly1_B  TM=7.889E-01  e=1.588E-20  Homo sapiens
  4y7t-assembly1_A  TM=7.899E-01  e=4.523E-09  Pseudomonas putida BIRD-1
  4jd0-assembly1_A  TM=7.175E-01  e=5.560E-09  Thermotoga maritima MSB8

Secondary structure (DSSP, 8-state):
--EEEEEEE----TTSGGGGSSS-GGG-EETTEETTHHHHHHHHHHT--EEEEEEEHHHHHHHHHHTTT-SSEEEEEEE-TT----HHHHHHHTGGG--SEEEEEETTEEE---HHHHHHHHHHHT-SEEEEEEEPPPPPSS-TT---SSTT-----EEEEEE--SSS-EEEEEEEEGGG--SSEEEEEHHHHHH-SEEEEESSEEEEEEEEE-THHHHHHHH-TT---IIIIIHHHHHHHTTS------GGG-------S----------GGGGS---THHHHGGGTS-----GGGS--EEEEE--SS-EEE--SHHHHHHHHHHHHSTT-TTTTTS-SB-TT-EE-TT-EE-TT-EE-TT-EE-SS-EEES-EE-SS-EE-SS-EEES-EE-TT-EE-TT-EEES-EE-TT-EE-TT-EEES-EE-TT-EEPTT-EEES-EE---------/--EEEEEEE----TTSGGGGSSS-GGG-EETTEETTHHHHHHHHHHT--EEEEEEEHHHHHHHHHHTTT-SSEEEEEEE-TT----HHHHHHHTGGG--SEEEEEETTEEE---HHHHHHHHHHHT-SEEEEEEEPPPPPSS-TT---SSTT-----EEEEEE--SSS-EEEEEEEEGGG--SSEEEEEHHHHHH-SEEEEESSEEEEEEEEE-THHHHHHHH-TT---IIIIIHHHHHHHTTS------GGG-------S----------GGGGS---THHHHGGGTS-----GGGS--EEEEE--SS-EEE--SHHHHHHHHHHHHSTT-TTTTTS-SB-TT-EE-TT-EE-TT-EE-TT-EE-SS-EEES-EE-SS-EE-SS-EEES-EE-TT-EE-TT-EEES-EE-TT-EE-TT-EEES-EE-TT-EEPTT-EEES-EE---------

InterPro domains:
  IPR005835 Nucleotidyl transferase domain [PF00483] (5-134)
  IPR029044 Nucleotide-diphospho-sugar transferases [G3DSA:3.90.550.10] (1-337)
  IPR029044 Nucleotide-diphospho-sugar transferases [SSF53448] (3-413)
  IPR051960 Eukaryotic Initiation Factor 2B Subunit Gamma [PTHR45989] (1-446)
  IPR056764 EIF2B subunit epsilon/gamma, LbH domain [PF25084] (342-437)

Radius of gyration: 36.5 Å; Cα contacts (8 Å, |Δi|>4): 1984; chains: 2; bounding box: 84×100×88 Å